Protein AF-0000000078897090 (afdb_homodimer)

Sequence (892 aa):
PQFKTGTFEQTVDHFNFIQSGTFKQRYLYTEKYWDGKGPIFFYSGNEGGITGFWENSGFVFEAAKNFSALVIFGEHRYYGESLPFGQDSFKIENIGYLSIEQALADFATLIPALKKQFKAEEKPVVSFGGSYGGMLSAYLRFKYPNVIQAALAASAPIYFIADLSIRDFFFPAVTRDFKNADPKCPDLVRAGFIELDNLKKEGLKGLDAISKAFKLCKPLKSADQINHLIGWIRNAFTIIAMCDYPYATDFLAPLPANPVNYACKLLATASDRLSGLADAAGLAYNGTSGTLKCFDPWTEFVECADPTGCGLGNANLAWDYQACTELPMPAGTNNVTDMFPVLPWTLDMRADYCQKHWQVKPRLEWPGISLWGRDISTASNIIFSNGNLDPWRPGGVLKSVSPSLVAVLVEGGAHHLDLRSSNPEDPPSVVAAREMELELIRKWISPQFKTGTFEQTVDHFNFIQSGTFKQRYLYTEKYWDGKGPIFFYSGNEGGITGFWENSGFVFEAAKNFSALVIFGEHRYYGESLPFGQDSFKIENIGYLSIEQALADFATLIPALKKQFKAEEKPVVSFGGSYGGMLSAYLRFKYPNVIQAALAASAPIYFIADLSIRDFFFPAVTRDFKNADPKCPDLVRAGFIELDNLKKEGLKGLDAISKAFKLCKPLKSADQINHLIGWIRNAFTIIAMCDYPYATDFLAPLPANPVNYACKLLATASDRLSGLADAAGLAYNGTSGTLKCFDPWTEFVECADPTGCGLGNANLAWDYQACTELPMPAGTNNVTDMFPVLPWTLDMRADYCQKHWQVKPRLEWPGISLWGRDISTASNIIFSNGNLDPWRPGGVLKSVSPSLVAVLVEGGAHHLDLRSSNPEDPPSVVAAREMELELIRKWIS

InterPro domains:
  IPR008758 Peptidase S28 [PF05577] (10-436)
  IPR029058 Alpha/Beta hydrolase fold [G3DSA:3.40.50.1820] (8-444)
  IPR029058 Alpha/Beta hydrolase fold [SSF53474] (68-419)
  IPR042269 Serine carboxypeptidase S28, SKS domain [G3DSA:1.20.120.980] (166-344)

Organism: Nematostella vectensis (NCBI:txid45351)

Secondary structure (DSSP, 8-state):
---EEEEEEEES-TT--S---EEEEEEEEE-TT--SSS-EEEEE--SS-HHHHHTT-HHHHHHHHHHT-EEEEEPPTTBTTB-TTGGGGGSHHHHTT--HHHHHHHHHHHHHHHHHHTT-TTS-EEEEEETHHHHHHHHHHHH-TTT-SEEEEET--HHHHH-TT--S-HHHHHHHHHHHH-TTHHHHHHHHHHHHHHHHTTHHHHHHHHHHHTTBSS----GGGHHHHHHHHHHHHHHHHHT--SS-B-SSS-B-SSHHHHHHHHHHHSSSHHHHHHHHHHHHHHTTT---SSB-HHHH----S-TT---SHHHHHHHHHHHTTT------B-SSSSSS--B---HHHHHHHHHHHHS----TTHHHHHT-TT--TT--SEEEEEETT-TTGGGS--S-SBTTEEEEEETT--TTGGGSPP-TT--HHHHHHHHHHHHHHHHHH-/---EEEEEEEES-TT--S---EEEEEEEEE-TT--SSSPEEEEE--SS-HHHHHTT-HHHHHHHHHHT-EEEEEPPTTSTT--TTGGGGGSHHHHTT--HHHHHHHHHHHHHHHHHHTT-TTS-EEEEEETHHHHHHHHHHHH-TTT-SEEEEET--HHHHH-TT--S-HHHHHHHHHHHH-TTHHHHHHHHHHHHHHHHTTHHHHHHHHHHHTTBSS---SGGGHHHHHHHHHHHHHHHHHT--SS-B-SSS-B-SSHHHHHHHHHHHSSSHHHHHHHHHHHHHHTTT---SSB-HHHH----S-TT---SHHHHHHHHHHHTTT------B-SSSSSS--B---HHHHHHHHHHHHS----TTHHHHHT-TT--TT--SEEEEEETT-TTGGGS--S-SBTTEEEEEETT--TTGGGSPP-TT--HHHHHHHHHHHHHHHHHH-

Nearest PDB structures (foldseek):
  4ebb-assembly2_B  TM=9.596E-01  e=1.619E-52  Homo sapiens
  4ebb-assembly1_A  TM=9.634E-01  e=5.849E-52  Homo sapiens
  3n2z-assembly1_B-2  TM=9.470E-01  e=1.438E-43  Homo sapiens
  2y6v-assembly1_A  TM=5.475E-01  e=1.525E-05  Saccharomyces cerevisiae
  2y6v-assembly1_B  TM=5.206E-01  e=2.185E-05  Saccharomyces cerevisiae

Foldseek 3Di:
DDKDKDWDFAQLAPPDPPHPGTFTWMKIWDQPLAPLAFAAEEQQADLAAQVLVVVFQQLSVVLCNVGNYIYMYTHFELHDCNDGVPPCCLPLVRVVSQDLVNSLVRCQVVQCVVCVVSVNNPHAYEYEYFAVSLLSRLLNLVPPVVRHLAYERELYLLLCLQDVVPQAQQQLLLQVLLCVLPVCQLVLLLQLVVLLVVLLVVAPRSQQVLCVLLQAPDTDHHSVCVVLVLLLLLLLSLQLLQPQAQAADPSQHGEGHRLSNVLSVLSVPDPDSNSSSSVSSCCRVANPPGDDSGDHSVQQADDALASNGQGDDSSSSSSRLCCQERGVHHAHDCCPSHSGPDDGSDLVVSQVRCCVPNVDHYPSNVSCVSSVNPNCLPGFNYEYEEESSESSRVSTDQQASDPGRHYQYAYSDHRRNLSGRDDPSDDPSSVVSSVVSSVSVVVRRD/DDKDKDWDFAQLAPPDPPHPGTFTWMKIWDQPLAPLAFAAEEQQADLAAQVLVVVFQQLSVVLCNVGNYIYMYTHFELHDCNDGVPPCCLPLVRVVSQDLVNSLVRCQVVQCVVCVVSVNNPHAYEYEYFAVSLLSRLLNLVPPVVRHLAYERELYLLLCLQDVVPQAQQQLLLQVLLCVLPVCQLVLLLQLVVLLVVLLVVAPRSQQVLCVLLQAPDTDHHSVCVVLVLLLLLLLSLQLLQPQAQAADPSQAGEGHRLSNVLSVLSVPPPHSNSSSSVSSCCRVANPPGDDSGDHSVQQADDALASNGQGDDSSSSSVRLCCQERGVHHAHDCCPSHSGPDDGSDLVVSQVRCCVPNVDHYPSNVSCVSSVNPNRLPGFRYEYEEESSESSRVSTDQQASDPGRHYQYAYSDHRRNLSGRDDPSDDPSSVVSSVVNSVSVVVSRD

Solvent-accessible surface area (backbone atoms only — not comparable to full-atom values): 44406 Å² total; per-residue (Å²): 132,80,68,49,80,48,70,40,89,33,69,50,46,86,71,33,67,49,80,64,56,59,26,56,34,39,31,37,32,38,58,86,42,35,74,81,72,36,35,36,40,35,34,41,35,38,86,30,43,46,66,66,52,64,77,54,29,38,31,60,53,56,48,21,56,75,53,22,14,33,40,36,39,39,37,24,71,57,13,62,81,12,29,66,50,54,90,52,26,77,38,72,92,47,39,28,55,66,36,69,68,46,43,48,50,49,50,59,54,47,51,59,53,47,21,56,74,67,68,37,72,84,43,50,27,36,27,30,25,47,35,67,3,2,36,46,14,48,47,34,37,54,61,30,49,62,65,28,55,32,21,37,15,21,38,19,38,51,42,31,49,34,33,79,84,56,32,66,52,43,50,31,34,39,34,46,45,36,27,72,64,37,76,61,34,40,58,46,46,36,46,10,52,52,48,48,53,56,28,48,73,54,43,70,67,20,28,45,51,51,20,57,51,50,33,38,70,62,67,58,88,50,73,77,54,48,60,57,47,51,49,39,41,52,36,21,53,47,52,32,34,33,55,31,29,70,48,63,46,64,85,93,33,47,36,50,45,32,30,43,51,51,30,40,48,41,39,70,69,37,95,43,44,47,45,6,42,29,54,34,29,42,28,44,78,32,29,88,78,49,79,71,89,47,40,52,58,82,78,74,37,51,92,60,57,28,71,73,55,38,60,64,69,64,30,16,55,45,45,29,50,37,28,27,32,63,38,70,48,51,36,41,34,67,49,73,73,23,51,42,74,73,35,70,56,44,72,66,54,45,36,53,51,21,36,73,76,64,58,27,60,55,43,75,63,49,38,23,51,69,66,26,27,82,52,53,77,73,53,62,39,34,39,27,32,34,20,74,41,14,33,56,36,87,23,29,58,83,60,56,77,47,96,39,30,37,41,42,71,18,65,78,20,11,53,38,49,67,37,30,52,89,53,94,60,55,51,71,38,40,56,52,44,48,52,50,52,52,51,50,51,51,64,66,70,104,133,80,67,49,79,48,72,40,87,33,71,51,46,86,72,32,68,47,80,65,56,60,25,55,35,37,31,37,32,39,58,87,43,35,74,80,72,36,36,35,38,35,32,41,38,38,86,31,43,49,65,65,51,65,76,53,30,37,31,58,53,55,48,21,56,74,52,23,14,33,39,35,39,40,36,23,72,57,13,63,82,13,30,67,50,52,90,52,25,77,37,73,92,47,37,28,56,67,36,72,67,46,43,47,50,50,51,58,53,46,50,60,55,48,20,56,74,68,70,36,73,85,43,50,26,36,26,30,23,47,34,65,3,2,36,45,13,48,48,35,39,54,61,28,50,60,67,27,55,30,20,37,15,21,37,19,38,52,42,32,48,33,32,79,85,58,32,66,52,44,50,32,34,41,34,46,44,38,27,71,64,36,76,60,33,40,57,46,46,36,45,10,52,51,47,49,54,55,28,48,74,54,42,70,66,21,29,45,52,52,21,57,51,52,32,36,70,64,67,56,87,52,72,78,54,48,60,58,48,51,50,39,40,51,35,19,52,46,52,32,32,34,55,31,29,69,47,62,46,64,85,93,32,49,34,50,45,32,29,43,51,50,30,40,48,41,37,70,68,37,95,43,45,46,45,7,42,28,53,35,30,43,30,44,78,33,29,87,78,49,81,71,87,47,41,52,58,82,80,74,38,52,91,60,57,29,69,73,56,36,61,64,69,64,32,17,54,45,45,28,50,37,27,24,34,61,38,68,51,51,36,40,35,67,48,73,73,23,50,41,74,74,35,69,57,45,73,66,55,46,37,52,50,21,36,74,75,62,60,28,58,55,44,77,62,49,37,24,52,69,67,26,26,82,52,53,77,72,52,61,39,33,39,27,33,33,18,74,40,14,33,57,35,86,22,30,56,83,60,56,78,46,97,40,30,36,40,43,73,17,64,79,19,11,54,37,49,68,37,30,51,87,52,93,62,55,49,70,38,40,55,50,43,47,51,49,51,53,52,52,51,50,63,64,70,106

pLDDT: mean 96.57, std 4.11, range [65.88, 98.94]

Structure (mmCIF, N/CA/C/O backbone):
data_AF-0000000078897090-model_v1
#
loop_
_entity.id
_entity.type
_entity.pdbx_description
1 polymer 'Dipeptidyl peptidase 2'
#
loop_
_atom_site.group_PDB
_atom_site.id
_atom_site.type_symbol
_atom_site.label_atom_id
_atom_site.label_alt_id
_atom_site.label_comp_id
_atom_site.label_asym_id
_atom_site.label_entity_id
_atom_site.label_seq_id
_atom_site.pdbx_PDB_ins_code
_atom_site.Cartn_x
_atom_site.Cartn_y
_atom_site.Cartn_z
_atom_site.occupancy
_atom_site.B_iso_or_equiv
_atom_site.auth_seq_id
_atom_site.auth_comp_id
_atom_site.auth_asym_id
_atom_site.auth_atom_id
_atom_site.pdbx_PDB_model_num
ATOM 1 N N . PRO A 1 1 ? -25.016 20.516 7.008 1 88.44 1 PRO A N 1
ATOM 2 C CA . PRO A 1 1 ? -26.172 19.641 7.125 1 88.44 1 PRO A CA 1
ATOM 3 C C . PRO A 1 1 ? -26.047 18.641 8.266 1 88.44 1 PRO A C 1
ATOM 5 O O . PRO A 1 1 ? -24.938 18.375 8.742 1 88.44 1 PRO A O 1
ATOM 8 N N . GLN A 1 2 ? -27.156 18.141 8.625 1 93.62 2 GLN A N 1
ATOM 9 C CA . GLN A 1 2 ? -27.172 17.062 9.617 1 93.62 2 GLN A CA 1
ATOM 10 C C . GLN A 1 2 ? -26.609 15.773 9.039 1 93.62 2 GLN A C 1
ATOM 12 O O . GLN A 1 2 ? -26.812 15.484 7.855 1 93.62 2 GLN A O 1
ATOM 17 N N . PHE A 1 3 ? -25.859 15.07 9.836 1 97.88 3 PHE A N 1
ATOM 18 C CA . PHE A 1 3 ? -25.297 13.805 9.375 1 97.88 3 PHE A CA 1
ATOM 19 C C . PHE A 1 3 ? -25.953 12.633 10.086 1 97.88 3 PHE A C 1
ATOM 21 O O . PHE A 1 3 ? -26.5 12.789 11.18 1 97.88 3 PHE A O 1
ATOM 28 N N . LYS A 1 4 ? -26.078 11.461 9.438 1 98.31 4 LYS A N 1
ATOM 29 C CA . LYS A 1 4 ? -26.297 10.156 10.055 1 98.31 4 LYS A CA 1
ATOM 30 C C . LYS A 1 4 ? -24.969 9.492 10.398 1 98.31 4 LYS A C 1
ATOM 32 O O . LYS A 1 4 ? -23.938 9.789 9.781 1 98.31 4 LYS A O 1
ATOM 37 N N . THR A 1 5 ? -24.922 8.656 11.438 1 98.69 5 THR A N 1
ATOM 38 C CA . THR A 1 5 ? -23.719 7.961 11.867 1 98.69 5 THR A CA 1
ATOM 39 C C . THR A 1 5 ? -23.828 6.465 11.57 1 98.69 5 THR A C 1
ATOM 41 O O . THR A 1 5 ? -24.859 5.844 11.828 1 98.69 5 THR A O 1
ATOM 44 N N . GLY A 1 6 ? -22.797 5.91 10.938 1 98.62 6 GLY A N 1
ATOM 45 C CA . GLY A 1 6 ? -22.656 4.477 10.758 1 98.62 6 GLY A CA 1
ATOM 46 C C . GLY A 1 6 ? -21.344 3.936 11.289 1 98.62 6 GLY A C 1
ATOM 47 O O . GLY A 1 6 ? -20.453 4.707 11.656 1 98.62 6 GLY A O 1
ATOM 48 N N . THR A 1 7 ? -21.328 2.635 11.461 1 98.44 7 THR A N 1
ATOM 49 C CA . THR A 1 7 ? -20.094 1.947 11.82 1 98.44 7 THR A CA 1
ATOM 50 C C . THR A 1 7 ? -19.812 0.797 10.852 1 98.44 7 THR A C 1
ATOM 52 O O . THR A 1 7 ? -20.734 0.236 10.266 1 98.44 7 THR A O 1
ATOM 55 N N . PHE A 1 8 ? -18.625 0.515 10.656 1 98.56 8 PHE A N 1
ATOM 56 C CA . PHE A 1 8 ? -18.125 -0.58 9.828 1 98.56 8 PHE A CA 1
ATOM 57 C C . PHE A 1 8 ? -17.172 -1.472 10.625 1 98.56 8 PHE A C 1
ATOM 59 O O . PHE A 1 8 ? -16.25 -0.98 11.281 1 98.56 8 PHE A O 1
ATOM 66 N N . GLU A 1 9 ? -17.5 -2.783 10.648 1 98.06 9 GLU A N 1
ATOM 67 C CA . GLU A 1 9 ? -16.562 -3.715 11.281 1 98.06 9 GLU A CA 1
ATOM 68 C C . GLU A 1 9 ? -15.266 -3.818 10.5 1 98.06 9 GLU A C 1
ATOM 70 O O . GLU A 1 9 ? -15.195 -4.508 9.484 1 98.06 9 GLU A O 1
ATOM 75 N N . GLN A 1 10 ? -14.227 -3.199 11.039 1 97.88 10 GLN A N 1
ATOM 76 C CA . GLN A 1 10 ? -12.969 -3.027 10.328 1 97.88 10 GLN A CA 1
ATOM 77 C C . GLN A 1 10 ? -11.891 -3.949 10.883 1 97.88 10 GLN A C 1
ATOM 79 O O . GLN A 1 10 ? -11.852 -4.219 12.086 1 97.88 10 GLN A O 1
ATOM 84 N N . THR A 1 11 ? -11.102 -4.449 9.984 1 95.44 11 THR A N 1
ATOM 85 C CA . THR A 1 11 ? -9.953 -5.273 10.352 1 95.44 11 THR A CA 1
ATOM 86 C C . THR A 1 11 ? -8.891 -4.438 11.055 1 95.44 11 THR A C 1
ATOM 88 O O . THR A 1 11 ? -8.578 -3.326 10.617 1 95.44 11 THR A O 1
ATOM 91 N N . VAL A 1 12 ? -8.289 -4.977 12.156 1 96.81 12 VAL A N 1
ATOM 92 C CA . VAL A 1 12 ? -7.273 -4.23 12.891 1 96.81 12 VAL A CA 1
ATOM 93 C C . VAL A 1 12 ? -5.98 -4.184 12.086 1 96.81 12 VAL A C 1
ATOM 95 O O . VAL A 1 12 ? -5.332 -3.141 11.992 1 96.81 12 VAL A O 1
ATOM 98 N N . ASP A 1 13 ? -5.594 -5.32 11.523 1 95.94 13 ASP A N 1
ATOM 99 C CA . ASP A 1 13 ? -4.355 -5.418 10.758 1 95.94 13 ASP A CA 1
ATOM 100 C C . ASP A 1 13 ? -4.621 -5.957 9.352 1 95.94 13 ASP A C 1
ATOM 102 O O . ASP A 1 13 ? -4.887 -7.148 9.18 1 95.94 13 ASP A O 1
ATOM 106 N N . HIS A 1 14 ? -4.512 -5.113 8.383 1 96.19 14 HIS A N 1
ATOM 107 C CA . HIS A 1 14 ? -4.816 -5.492 7.008 1 96.19 14 HIS A CA 1
ATOM 108 C C . HIS A 1 14 ? -3.674 -6.285 6.387 1 96.19 14 HIS A C 1
ATOM 110 O O . HIS A 1 14 ? -3.84 -6.898 5.328 1 96.19 14 HIS A O 1
ATOM 116 N N . PHE A 1 15 ? -2.521 -6.34 7.012 1 95.19 15 PHE A N 1
ATOM 117 C CA . PHE A 1 15 ? -1.325 -6.836 6.344 1 95.19 15 PHE A CA 1
ATOM 118 C C . PHE A 1 15 ? -0.754 -8.039 7.078 1 95.19 15 PHE A C 1
ATOM 120 O O . PHE A 1 15 ? 0.381 -8.445 6.824 1 95.19 15 PHE A O 1
ATOM 127 N N . ASN A 1 16 ? -1.474 -8.555 8.016 1 93.06 16 ASN A N 1
ATOM 128 C CA . ASN A 1 16 ? -1.229 -9.789 8.75 1 93.06 16 ASN A CA 1
ATOM 129 C C . ASN A 1 16 ? -2.508 -10.602 8.922 1 93.06 16 ASN A C 1
ATOM 131 O O . ASN A 1 16 ? -3.449 -10.156 9.578 1 93.06 16 ASN A O 1
ATOM 135 N N . PHE A 1 17 ? -2.545 -11.781 8.414 1 89.75 17 PHE A N 1
ATOM 136 C CA . PHE A 1 17 ? -3.797 -12.523 8.32 1 89.75 17 PHE A CA 1
ATOM 137 C C . PHE A 1 17 ? -4.035 -13.359 9.57 1 89.75 17 PHE A C 1
ATOM 139 O O . PHE A 1 17 ? -5.102 -13.945 9.734 1 89.75 17 PHE A O 1
ATOM 146 N N . ILE A 1 18 ? -2.977 -13.398 10.398 1 88.88 18 ILE A N 1
ATOM 147 C CA . ILE A 1 18 ? -3.213 -14.023 11.695 1 88.88 18 ILE A CA 1
ATOM 148 C C . ILE A 1 18 ? -4.031 -13.086 12.586 1 88.88 18 ILE A C 1
ATOM 150 O O . ILE A 1 18 ? -3.723 -11.898 12.688 1 88.88 18 ILE A O 1
ATOM 154 N N . GLN A 1 19 ? -5.074 -13.531 13 1 69.06 19 GLN A N 1
ATOM 155 C CA . GLN A 1 19 ? -6.227 -12.867 13.594 1 69.06 19 GLN A CA 1
ATOM 156 C C . GLN A 1 19 ? -5.789 -11.781 14.578 1 69.06 19 GLN A C 1
ATOM 158 O O . GLN A 1 19 ? -5.129 -12.07 15.578 1 69.06 19 GLN A O 1
ATOM 163 N N . SER A 1 20 ? -6.055 -10.602 14.109 1 72.06 20 SER A N 1
ATOM 164 C CA . SER A 1 20 ? -5.832 -9.43 14.945 1 72.06 20 SER A CA 1
ATOM 165 C C . SER A 1 20 ? -7.152 -8.844 15.438 1 72.06 20 SER A C 1
ATOM 167 O O . SER A 1 20 ? -7.164 -7.91 16.25 1 72.06 20 SER A O 1
ATOM 169 N N . GLY A 1 21 ? -8.203 -9.344 15.07 1 89.88 21 GLY A N 1
ATOM 170 C CA . GLY A 1 21 ? -9.477 -8.844 15.555 1 89.88 21 GLY A CA 1
ATOM 171 C C . GLY A 1 21 ? -10.047 -7.727 14.695 1 89.88 21 GLY A C 1
ATOM 172 O O . GLY A 1 21 ? -9.578 -7.5 13.578 1 89.88 21 GLY A O 1
ATOM 173 N N . THR A 1 22 ? -11.164 -7.203 15.078 1 96.19 22 THR A N 1
ATOM 174 C CA . THR A 1 22 ? -11.844 -6.121 14.383 1 96.19 22 THR A CA 1
ATOM 175 C C . THR A 1 22 ? -12.211 -5 15.352 1 96.19 22 THR A C 1
ATOM 177 O O . THR A 1 22 ? -12.031 -5.137 16.562 1 96.19 22 THR A O 1
ATOM 180 N N . PHE A 1 23 ? -12.555 -3.869 14.852 1 98.12 23 PHE A N 1
ATOM 181 C CA . PHE A 1 23 ? -13.086 -2.74 15.609 1 98.12 23 PHE A CA 1
ATOM 182 C C . PHE A 1 23 ? -14.156 -2.004 14.805 1 98.12 23 PHE A C 1
ATOM 184 O O . PHE A 1 23 ? -14.297 -2.225 13.602 1 98.12 23 PHE A O 1
ATOM 191 N N . LYS A 1 24 ? -14.898 -1.189 15.469 1 98.38 24 LYS A N 1
ATOM 192 C CA . LYS A 1 24 ? -15.93 -0.401 14.812 1 98.38 24 LYS A CA 1
ATOM 193 C C . LYS A 1 24 ? -15.375 0.92 14.297 1 98.38 24 LYS A C 1
ATOM 195 O O . LYS A 1 24 ? -15.008 1.797 15.078 1 98.38 24 LYS A O 1
ATOM 200 N N . GLN A 1 25 ? -15.25 1.042 13.016 1 98.75 25 GLN A N 1
ATOM 201 C CA . GLN A 1 25 ? -14.867 2.307 12.398 1 98.75 25 GLN A CA 1
ATOM 202 C C . GLN A 1 25 ? -16.094 3.188 12.148 1 98.75 25 GLN A C 1
ATOM 204 O O . GLN A 1 25 ? -17.031 2.77 11.477 1 98.75 25 GLN A O 1
ATOM 209 N N . ARG A 1 26 ? -16.047 4.363 12.656 1 98.88 26 ARG A N 1
ATOM 210 C CA . ARG A 1 26 ? -17.141 5.312 12.531 1 98.88 26 ARG A CA 1
ATOM 211 C C . ARG A 1 26 ? -17.062 6.055 11.203 1 98.88 26 ARG A C 1
ATOM 213 O O . ARG A 1 26 ? -15.984 6.414 10.742 1 98.88 26 ARG A O 1
ATOM 220 N N . TYR A 1 27 ? -18.234 6.246 10.562 1 98.81 27 TYR A N 1
ATOM 221 C CA . TYR A 1 27 ? -18.359 7.156 9.43 1 98.81 27 TYR A CA 1
ATOM 222 C C . TYR A 1 27 ? -19.641 7.973 9.531 1 98.81 27 TYR A C 1
ATOM 224 O O . TYR A 1 27 ? -20.625 7.531 10.141 1 98.81 27 TYR A O 1
ATOM 232 N N . LEU A 1 28 ? -19.609 9.18 9.031 1 98.88 28 LEU A N 1
ATOM 233 C CA . LEU A 1 28 ? -20.781 10.047 8.914 1 98.88 28 LEU A CA 1
ATOM 234 C C . LEU A 1 28 ? -21.234 10.148 7.457 1 98.88 28 LEU A C 1
ATOM 236 O O . LEU A 1 28 ? -20.422 10.039 6.539 1 98.88 28 LEU A O 1
ATOM 240 N N . TYR A 1 29 ? -22.516 10.297 7.27 1 98.81 29 TYR A N 1
ATOM 241 C CA . TYR A 1 29 ? -22.969 10.438 5.887 1 98.81 29 TYR A CA 1
ATOM 242 C C . TYR A 1 29 ? -24.266 11.227 5.812 1 98.81 29 TYR A C 1
ATOM 244 O O . TYR A 1 29 ? -24.953 11.398 6.82 1 98.81 29 TYR A O 1
ATOM 252 N N . THR A 1 30 ? -24.562 11.797 4.664 1 98.69 30 THR A N 1
ATOM 253 C CA . THR A 1 30 ? -25.844 12.422 4.352 1 98.69 30 THR A CA 1
ATOM 254 C C . THR A 1 30 ? -26.25 12.133 2.91 1 98.69 30 THR A C 1
ATOM 256 O O . THR A 1 30 ? -25.391 12.094 2.018 1 98.69 30 THR A O 1
ATOM 259 N N . GLU A 1 31 ? -27.484 11.883 2.729 1 97.81 31 GLU A N 1
ATOM 260 C CA . GLU A 1 31 ? -28.094 11.664 1.415 1 97.81 31 GLU A CA 1
ATOM 261 C C . GLU A 1 31 ? -28.891 12.883 0.967 1 97.81 31 GLU A C 1
ATOM 263 O O . GLU A 1 31 ? -29.641 12.812 -0.011 1 97.81 31 GLU A O 1
ATOM 268 N N . LYS A 1 32 ? -28.703 13.891 1.695 1 97.69 32 LYS A N 1
ATOM 269 C CA . LYS A 1 32 ? -29.516 15.086 1.494 1 97.69 32 LYS A CA 1
ATOM 270 C C . LYS A 1 32 ? -29.5 15.516 0.03 1 97.69 32 LYS A C 1
ATOM 272 O O . LYS A 1 32 ? -30.516 15.984 -0.489 1 97.69 32 LYS A O 1
ATOM 277 N N . TYR A 1 33 ? -28.422 15.359 -0.653 1 97.62 33 TYR A N 1
ATOM 278 C CA . TYR A 1 33 ? -28.266 15.891 -2.004 1 97.62 33 TYR A CA 1
ATOM 279 C C . TYR A 1 33 ? -28.312 14.766 -3.035 1 97.62 33 TYR A C 1
ATOM 281 O O . TYR A 1 33 ? -28.281 15.023 -4.242 1 97.62 33 TYR A O 1
ATOM 289 N N . TRP A 1 34 ? -28.312 13.547 -2.588 1 96.81 34 TRP A N 1
ATOM 290 C CA . TRP A 1 34 ? -28.109 12.398 -3.457 1 96.81 34 TRP A CA 1
ATOM 291 C C . TRP A 1 34 ? -29.422 11.961 -4.113 1 96.81 34 TRP A C 1
ATOM 293 O O . TRP A 1 34 ? -30.453 11.852 -3.445 1 96.81 34 TRP A O 1
ATOM 303 N N . ASP A 1 35 ? -29.312 11.68 -5.406 1 95.31 35 ASP A N 1
ATOM 304 C CA . ASP A 1 35 ? -30.5 11.258 -6.141 1 95.31 35 ASP A CA 1
ATOM 305 C C . ASP A 1 35 ? -30.453 9.766 -6.441 1 95.31 35 ASP A C 1
ATOM 307 O O . ASP A 1 35 ? -31.25 9.266 -7.242 1 95.31 35 ASP A O 1
ATOM 311 N N . GLY A 1 36 ? -29.5 9.125 -5.934 1 92.44 36 GLY A N 1
ATOM 312 C CA . GLY A 1 36 ? -29.344 7.699 -6.184 1 92.44 36 GLY A CA 1
ATOM 313 C C . GLY A 1 36 ? -28.5 7.391 -7.398 1 92.44 36 GLY A C 1
ATOM 314 O O . GLY A 1 36 ? -28.109 6.242 -7.621 1 92.44 36 GLY A O 1
ATOM 315 N N . LYS A 1 37 ? -28.094 8.422 -8.102 1 93.56 37 LYS A N 1
ATOM 316 C CA . LYS A 1 37 ? -27.375 8.211 -9.352 1 93.56 37 LYS A CA 1
ATOM 317 C C . LYS A 1 37 ? -26.031 8.938 -9.336 1 93.56 37 LYS A C 1
ATOM 319 O O . LYS A 1 37 ? -25.125 8.586 -10.094 1 93.56 37 LYS A O 1
ATOM 324 N N . GLY A 1 38 ? -25.906 9.938 -8.547 1 97.56 38 GLY A N 1
ATOM 325 C CA . GLY A 1 38 ? -24.703 10.742 -8.508 1 97.56 38 GLY A CA 1
ATOM 326 C C . GLY A 1 38 ? -23.516 10.016 -7.883 1 97.56 38 GLY A C 1
ATOM 327 O O . GLY A 1 38 ? -23.656 8.883 -7.418 1 97.56 38 GLY A O 1
ATOM 328 N N . PRO A 1 39 ? -22.391 10.688 -7.918 1 98.69 39 PRO A N 1
ATOM 329 C CA . PRO A 1 39 ? -21.156 10.094 -7.371 1 98.69 39 PRO A CA 1
ATOM 330 C C . PRO A 1 39 ? -21.156 10.062 -5.844 1 98.69 39 PRO A C 1
ATOM 332 O O . PRO A 1 39 ? -22.094 10.539 -5.207 1 98.69 39 PRO A O 1
ATOM 335 N N . ILE A 1 40 ? -20.156 9.453 -5.336 1 98.88 40 ILE A N 1
ATOM 336 C CA . ILE A 1 40 ? -19.906 9.484 -3.9 1 98.88 40 ILE A CA 1
ATOM 337 C C . ILE A 1 40 ? -18.75 10.445 -3.605 1 98.88 40 ILE A C 1
ATOM 339 O O . ILE A 1 40 ? -17.672 10.328 -4.199 1 98.88 40 ILE A O 1
ATOM 343 N N . PHE A 1 41 ? -19.016 11.398 -2.814 1 98.94 41 PHE A N 1
ATOM 344 C CA . PHE A 1 41 ? -17.969 12.266 -2.283 1 98.94 41 PHE A CA 1
ATOM 345 C C . PHE A 1 41 ? -17.531 11.797 -0.901 1 98.94 41 PHE A C 1
ATOM 347 O O . PHE A 1 41 ? -18.312 11.812 0.045 1 98.94 41 PHE A O 1
ATOM 354 N N . PHE A 1 42 ? -16.281 11.398 -0.797 1 98.94 42 PHE A N 1
ATOM 355 C CA . PHE A 1 42 ? -15.727 10.797 0.409 1 98.94 42 PHE A CA 1
ATOM 356 C C . PHE A 1 42 ? -14.68 11.703 1.037 1 98.94 42 PHE A C 1
ATOM 358 O O . PHE A 1 42 ? -13.711 12.086 0.38 1 98.94 42 PHE A O 1
ATOM 365 N N . TYR A 1 43 ? -14.859 12.07 2.275 1 98.88 43 TYR A N 1
ATOM 366 C CA . TYR A 1 43 ? -13.836 12.797 3.006 1 98.88 43 TYR A CA 1
ATOM 367 C C . TYR A 1 43 ? -12.938 11.844 3.791 1 98.88 43 TYR A C 1
ATOM 369 O O . TYR A 1 43 ? -13.414 11.125 4.668 1 98.88 43 TYR A O 1
ATOM 377 N N . SER A 1 44 ? -11.656 11.859 3.475 1 97.56 44 SER A N 1
ATOM 378 C CA . SER A 1 44 ? -10.695 10.883 3.971 1 97.56 44 SER A CA 1
ATOM 379 C C . SER A 1 44 ? -10.125 11.305 5.32 1 97.56 44 SER A C 1
ATOM 381 O O . SER A 1 44 ? -8.945 11.641 5.422 1 97.56 44 SER A O 1
ATOM 383 N N . GLY A 1 45 ? -10.93 11.164 6.367 1 93.44 45 GLY A N 1
ATOM 384 C CA . GLY A 1 45 ? -10.508 11.352 7.746 1 93.44 45 GLY A CA 1
ATOM 385 C C . GLY A 1 45 ? -9.625 12.57 7.941 1 93.44 45 GLY A C 1
ATOM 386 O O . GLY A 1 45 ? -9.812 13.586 7.266 1 93.44 45 GLY A O 1
ATOM 387 N N . ASN A 1 46 ? -8.695 12.344 8.867 1 95.38 46 ASN A N 1
ATOM 388 C CA . ASN A 1 46 ? -7.797 13.375 9.391 1 95.38 46 ASN A CA 1
ATOM 389 C C . ASN A 1 46 ? -7.301 13.023 10.789 1 95.38 46 ASN A C 1
ATOM 391 O O . ASN A 1 46 ? -7.457 11.891 11.242 1 95.38 46 ASN A O 1
ATOM 395 N N . GLU A 1 47 ? -6.48 13.938 11.414 1 96.56 47 GLU A N 1
ATOM 396 C CA . GLU A 1 47 ? -5.879 13.719 12.727 1 96.56 47 GLU A CA 1
ATOM 397 C C . GLU A 1 47 ? -6.793 14.219 13.844 1 96.56 47 GLU A C 1
ATOM 399 O O . GLU A 1 47 ? -6.359 14.984 14.711 1 96.56 47 GLU A O 1
ATOM 404 N N . GLY A 1 48 ? -8.023 13.789 13.844 1 96.25 48 GLY A N 1
ATOM 405 C CA . GLY A 1 48 ? -9.016 14.156 14.844 1 96.25 48 GLY A CA 1
ATOM 406 C C . GLY A 1 48 ? -10.367 13.508 14.617 1 96.25 48 GLY A C 1
ATOM 407 O O . GLY A 1 48 ? -10.547 12.758 13.656 1 96.25 48 GLY A O 1
ATOM 408 N N . GLY A 1 49 ? -11.297 13.773 15.555 1 96.44 49 GLY A N 1
ATOM 409 C CA . GLY A 1 49 ? -12.656 13.312 15.352 1 96.44 49 GLY A CA 1
ATOM 410 C C . GLY A 1 49 ? -13.281 13.852 14.078 1 96.44 49 GLY A C 1
ATOM 411 O O . GLY A 1 49 ? -13.094 15.016 13.727 1 96.44 49 GLY A O 1
ATOM 412 N N . ILE A 1 50 ? -14.055 13.031 13.406 1 97.62 50 ILE A N 1
ATOM 413 C CA . ILE A 1 50 ? -14.477 13.32 12.039 1 97.62 50 ILE A CA 1
ATOM 414 C C . ILE A 1 50 ? -15.562 14.391 12.047 1 97.62 50 ILE A C 1
ATOM 416 O O . ILE A 1 50 ? -15.797 15.055 11.031 1 97.62 50 ILE A O 1
ATOM 420 N N . THR A 1 51 ? -16.266 14.625 13.18 1 97.06 51 THR A N 1
ATOM 421 C CA . THR A 1 51 ? -17.312 15.633 13.281 1 97.06 51 THR A CA 1
ATOM 422 C C . THR A 1 51 ? -16.75 17.031 13.047 1 97.06 51 THR A C 1
ATOM 424 O O . THR A 1 51 ? -17.391 17.859 12.398 1 97.06 51 THR A O 1
ATOM 427 N N . GLY A 1 52 ? -15.57 17.266 13.641 1 94.31 52 GLY A N 1
ATOM 428 C CA . GLY A 1 52 ? -14.938 18.562 13.43 1 94.31 52 GLY A CA 1
ATOM 429 C C . GLY A 1 52 ? -14.688 18.875 11.969 1 94.31 52 GLY A C 1
ATOM 430 O O . GLY A 1 52 ? -14.805 20.031 11.547 1 94.31 52 GLY A O 1
ATOM 431 N N . PHE A 1 53 ? -14.422 17.922 11.156 1 96.12 53 PHE A N 1
ATOM 432 C CA . PHE A 1 53 ? -14.148 18.094 9.734 1 96.12 53 PHE A CA 1
ATOM 433 C C . PHE A 1 53 ? -15.453 18.188 8.945 1 96.12 53 PHE A C 1
ATOM 435 O O . PHE A 1 53 ? -15.531 18.922 7.961 1 96.12 53 PHE A O 1
ATOM 442 N N . TRP A 1 54 ? -16.438 17.438 9.406 1 97.5 54 TRP A N 1
ATOM 443 C CA . TRP A 1 54 ? -17.766 17.578 8.812 1 97.5 54 TRP A CA 1
ATOM 444 C C . TRP A 1 54 ? -18.25 19.016 8.891 1 97.5 54 TRP A C 1
ATOM 446 O O . TRP A 1 54 ? -18.781 19.547 7.91 1 97.5 54 TRP A O 1
ATOM 456 N N . GLU A 1 55 ? -17.984 19.656 10.016 1 96.38 55 GLU A N 1
ATOM 457 C CA . GLU A 1 55 ? -18.531 20.984 10.289 1 96.38 55 GLU A CA 1
ATOM 458 C C . GLU A 1 55 ? -17.719 22.078 9.578 1 96.38 55 GLU A C 1
ATOM 460 O O . GLU A 1 55 ? -18.172 23.203 9.453 1 96.38 55 GLU A O 1
ATOM 465 N N . ASN A 1 56 ? -16.562 21.703 9.055 1 95.88 56 ASN A N 1
ATOM 466 C CA . ASN A 1 56 ? -15.672 22.734 8.508 1 95.88 56 ASN A CA 1
ATOM 467 C C . ASN A 1 56 ? -15.305 22.422 7.059 1 95.88 56 ASN A C 1
ATOM 469 O O . ASN A 1 56 ? -14.234 22.828 6.59 1 95.88 56 ASN A O 1
ATOM 473 N N . SER A 1 57 ? -16.094 21.688 6.355 1 97.38 57 SER A N 1
ATOM 474 C CA . SER A 1 57 ? -15.867 21.344 4.957 1 97.38 57 SER A CA 1
ATOM 475 C C . SER A 1 57 ? -17.062 21.719 4.094 1 97.38 57 SER A C 1
ATOM 477 O O . SER A 1 57 ? -17.547 20.891 3.301 1 97.38 57 SER A O 1
ATOM 479 N N . GLY A 1 58 ? -17.516 22.969 4.246 1 98.06 58 GLY A N 1
ATOM 480 C CA . GLY A 1 58 ? -18.703 23.438 3.553 1 98.06 58 GLY A CA 1
ATOM 481 C C . GLY A 1 58 ? -18.625 23.25 2.049 1 98.06 58 GLY A C 1
ATOM 482 O O . GLY A 1 58 ? -19.641 23 1.398 1 98.06 58 GLY A O 1
ATOM 483 N N . PHE A 1 59 ? -17.484 23.344 1.426 1 98.56 59 PHE A N 1
ATOM 484 C CA . PHE A 1 59 ? -17.297 23.203 -0.013 1 98.56 59 PHE A CA 1
ATOM 485 C C . PHE A 1 59 ? -17.75 21.812 -0.477 1 98.56 59 PHE A C 1
ATOM 487 O O . PHE A 1 59 ? -18.328 21.688 -1.558 1 98.56 59 PHE A O 1
ATOM 494 N N . VAL A 1 60 ? -17.469 20.75 0.319 1 98.81 60 VAL A N 1
ATOM 495 C CA . VAL A 1 60 ? -17.844 19.391 -0.044 1 98.81 60 VAL A CA 1
ATOM 496 C C . VAL A 1 60 ? -19.359 19.297 -0.234 1 98.81 60 VAL A C 1
ATOM 498 O O . VAL A 1 60 ? -19.828 18.672 -1.178 1 98.81 60 VAL A O 1
ATOM 501 N N . PHE A 1 61 ? -20.094 19.969 0.589 1 98.69 61 PHE A N 1
ATOM 502 C CA . PHE A 1 61 ? -21.547 19.922 0.51 1 98.69 61 PHE A CA 1
ATOM 503 C C . PHE A 1 61 ? -22.047 20.797 -0.642 1 98.69 61 PHE A C 1
ATOM 505 O O . PHE A 1 61 ? -23.016 20.438 -1.312 1 98.69 61 PHE A O 1
ATOM 512 N N . GLU A 1 62 ? -21.422 21.938 -0.795 1 98.62 62 GLU A N 1
ATOM 513 C CA . GLU A 1 62 ? -21.766 22.75 -1.957 1 98.62 62 GLU A CA 1
ATOM 514 C C . GLU A 1 62 ? -21.5 22 -3.258 1 98.62 62 GLU A C 1
ATOM 516 O O . GLU A 1 62 ? -22.312 22.047 -4.184 1 98.62 62 GLU A O 1
ATOM 521 N N . ALA A 1 63 ? -20.391 21.281 -3.285 1 98.69 63 ALA A N 1
ATOM 522 C CA . ALA A 1 63 ? -20.078 20.438 -4.434 1 98.69 63 ALA A CA 1
ATOM 523 C C . ALA A 1 63 ? -21.109 19.312 -4.574 1 98.69 63 ALA A C 1
ATOM 525 O O . ALA A 1 63 ? -21.547 19 -5.684 1 98.69 63 ALA A O 1
ATOM 526 N N . ALA A 1 64 ? -21.453 18.734 -3.459 1 98.62 64 ALA A N 1
ATOM 527 C CA . ALA A 1 64 ? -22.406 17.625 -3.473 1 98.62 64 ALA A CA 1
ATOM 528 C C . ALA A 1 64 ? -23.75 18.078 -4.062 1 98.62 64 ALA A C 1
ATOM 530 O O . ALA A 1 64 ? -24.391 17.312 -4.793 1 98.62 64 ALA A O 1
ATOM 531 N N . LYS A 1 65 ? -24.156 19.234 -3.703 1 98.06 65 LYS A N 1
ATOM 532 C CA . LYS A 1 65 ? -25.375 19.797 -4.273 1 98.06 65 LYS A CA 1
ATOM 533 C C . LYS A 1 65 ? -25.281 19.891 -5.793 1 98.06 65 LYS A C 1
ATOM 535 O O . LYS A 1 65 ? -26.219 19.562 -6.508 1 98.06 65 LYS A O 1
ATOM 540 N N . ASN A 1 66 ? -24.125 20.312 -6.23 1 97.62 66 ASN A N 1
ATOM 541 C CA . ASN A 1 66 ? -23.891 20.5 -7.656 1 97.62 66 ASN A CA 1
ATOM 542 C C . ASN A 1 66 ? -23.875 19.156 -8.398 1 97.62 66 ASN A C 1
ATOM 544 O O . ASN A 1 66 ? -24.266 19.078 -9.562 1 97.62 66 ASN A O 1
ATOM 548 N N . PHE A 1 67 ? -23.484 18.047 -7.777 1 98.38 67 PHE A N 1
ATOM 549 C CA . PHE A 1 67 ? -23.25 16.781 -8.445 1 98.38 67 PHE A CA 1
ATOM 550 C C . PHE A 1 67 ? -24.312 15.75 -8.055 1 98.38 67 PHE A C 1
ATOM 552 O O . PHE A 1 67 ? -24.281 14.609 -8.516 1 98.38 67 PHE A O 1
ATOM 559 N N . SER A 1 68 ? -25.234 16.172 -7.152 1 98.38 68 SER A N 1
ATOM 560 C CA . SER A 1 68 ? -26.172 15.219 -6.566 1 98.38 68 SER A CA 1
ATOM 561 C C . SER A 1 68 ? -25.453 14.031 -5.941 1 98.38 68 SER A C 1
ATOM 563 O O . SER A 1 68 ? -25.781 12.875 -6.207 1 98.38 68 SER A O 1
ATOM 565 N N . ALA A 1 69 ? -24.484 14.336 -5.121 1 98.69 69 ALA A N 1
ATOM 566 C CA . ALA A 1 69 ? -23.578 13.312 -4.609 1 98.69 69 ALA A CA 1
ATOM 567 C C . ALA A 1 69 ? -24.016 12.82 -3.234 1 98.69 69 ALA A C 1
ATOM 569 O O . ALA A 1 69 ? -24.641 13.562 -2.471 1 98.69 69 ALA A O 1
ATOM 570 N N . LEU A 1 70 ? -23.703 11.562 -3.004 1 98.75 70 LEU A N 1
ATOM 571 C CA . LEU A 1 70 ? -23.688 11.023 -1.647 1 98.75 70 LEU A CA 1
ATOM 572 C C . LEU A 1 70 ? -22.422 11.453 -0.914 1 98.75 70 LEU A C 1
ATOM 574 O O . LEU A 1 70 ? -21.312 11.336 -1.449 1 98.75 70 LEU A O 1
ATOM 578 N N . VAL A 1 71 ? -22.641 12.016 0.293 1 98.88 71 VAL A N 1
ATOM 579 C CA . VAL A 1 71 ? -21.484 12.477 1.035 1 98.88 71 VAL A CA 1
ATOM 580 C C . VAL A 1 71 ? -21.203 11.539 2.205 1 98.88 71 VAL A C 1
ATOM 582 O O . VAL A 1 71 ? -22.094 11.25 3.006 1 98.88 71 VAL A O 1
ATOM 585 N N . ILE A 1 72 ? -19.969 11.031 2.293 1 98.94 72 ILE A N 1
ATOM 586 C CA . ILE A 1 72 ? -19.531 10.164 3.371 1 98.94 72 ILE A CA 1
ATOM 587 C C . ILE A 1 72 ? -18.203 10.672 3.936 1 98.94 72 ILE A C 1
ATOM 589 O O . ILE A 1 72 ? -17.281 10.992 3.182 1 98.94 72 ILE A O 1
ATOM 593 N N . PHE A 1 73 ? -18.125 10.836 5.246 1 98.94 73 PHE A N 1
ATOM 594 C CA . PHE A 1 73 ? -16.891 11.141 5.949 1 98.94 73 PHE A CA 1
ATOM 595 C C . PHE A 1 73 ? -16.406 9.93 6.742 1 98.94 73 PHE A C 1
ATOM 597 O O . PHE A 1 73 ? -17.109 9.453 7.645 1 98.94 73 PHE A O 1
ATOM 604 N N . GLY A 1 74 ? -15.273 9.375 6.355 1 98.94 74 GLY A N 1
ATOM 605 C CA . GLY A 1 74 ? -14.711 8.25 7.09 1 98.94 74 GLY A CA 1
ATOM 606 C C . GLY A 1 74 ? -13.781 8.68 8.211 1 98.94 74 GLY A C 1
ATOM 607 O O . GLY A 1 74 ? -12.898 9.516 8 1 98.94 74 GLY A O 1
ATOM 608 N N . GLU A 1 75 ? -14 8.117 9.391 1 98.88 75 GLU A N 1
ATOM 609 C CA . GLU A 1 75 ? -13.133 8.461 10.508 1 98.88 75 GLU A CA 1
ATOM 610 C C . GLU A 1 75 ? -11.852 7.637 10.492 1 98.88 75 GLU A C 1
ATOM 612 O O . GLU A 1 75 ? -11.883 6.438 10.211 1 98.88 75 GLU A O 1
ATOM 617 N N . HIS A 1 76 ? -10.758 8.25 10.75 1 98.81 76 HIS A N 1
ATOM 618 C CA . HIS A 1 76 ? -9.43 7.637 10.781 1 98.81 76 HIS A CA 1
ATOM 619 C C . HIS A 1 76 ? -9.258 6.77 12.016 1 98.81 76 HIS A C 1
ATOM 621 O O . HIS A 1 76 ? -9.688 7.145 13.109 1 98.81 76 HIS A O 1
ATOM 627 N N . ARG A 1 77 ? -8.664 5.613 11.836 1 98.69 77 ARG A N 1
ATOM 628 C CA . ARG A 1 77 ? -8.328 4.812 13.008 1 98.69 77 ARG A CA 1
ATOM 629 C C . ARG A 1 77 ? -7.508 5.625 14.008 1 98.69 77 ARG A C 1
ATOM 631 O O . ARG A 1 77 ? -6.664 6.434 13.617 1 98.69 77 ARG A O 1
ATOM 638 N N . TYR A 1 78 ? -7.766 5.398 15.359 1 98.5 78 TYR A N 1
ATOM 639 C CA . TYR A 1 78 ? -7.066 5.965 16.516 1 98.5 78 TYR A CA 1
ATOM 640 C C . TYR A 1 78 ? -7.465 7.418 16.734 1 98.5 78 TYR A C 1
ATOM 642 O O . TYR A 1 78 ? -6.961 8.078 17.641 1 98.5 78 TYR A O 1
ATOM 650 N N . TYR A 1 79 ? -8.32 7.926 15.898 1 98.25 79 TYR A N 1
ATOM 651 C CA . TYR A 1 79 ? -8.883 9.25 16.125 1 98.25 79 TYR A CA 1
ATOM 652 C C . TYR A 1 79 ? -10.383 9.172 16.359 1 98.25 79 TYR A C 1
ATOM 654 O O . TYR A 1 79 ? -11.047 8.242 15.898 1 98.25 79 TYR A O 1
ATOM 662 N N . GLY A 1 80 ? -10.914 10.164 17.094 1 97.56 80 GLY A N 1
ATOM 663 C CA . GLY A 1 80 ? -12.336 10.156 17.391 1 97.56 80 GLY A CA 1
ATOM 664 C C . GLY A 1 80 ? -12.773 8.914 18.141 1 97.56 80 GLY A C 1
ATOM 665 O O . GLY A 1 80 ? -12.188 8.555 19.172 1 97.56 80 GLY A O 1
ATOM 666 N N . GLU A 1 81 ? -13.789 8.273 17.578 1 98 81 GLU A N 1
ATOM 667 C CA . GLU A 1 81 ? -14.375 7.102 18.234 1 98 81 GLU A CA 1
ATOM 668 C C . GLU A 1 81 ? -13.852 5.809 17.609 1 98 81 GLU A C 1
ATOM 670 O O . GLU A 1 81 ? -14.094 4.723 18.141 1 98 81 GLU A O 1
ATOM 675 N N . SER A 1 82 ? -13.109 5.926 16.562 1 98.62 82 SER A N 1
ATOM 676 C CA . SER A 1 82 ? -12.617 4.754 15.844 1 98.62 82 SER A CA 1
ATOM 677 C C . SER A 1 82 ? -11.32 4.234 16.469 1 98.62 82 SER A C 1
ATOM 679 O O . SER A 1 82 ? -10.242 4.406 15.891 1 98.62 82 SER A O 1
ATOM 681 N 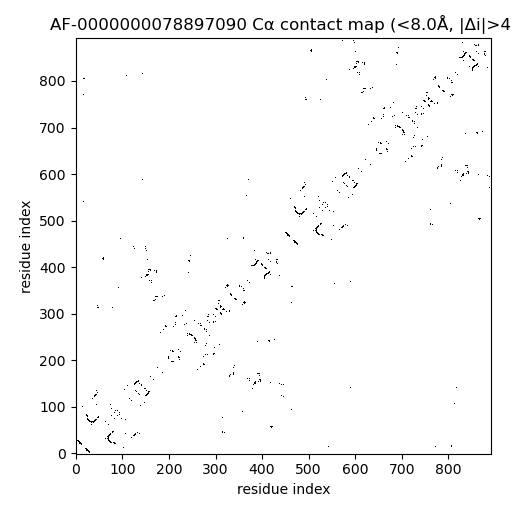N . LEU A 1 83 ? -11.516 3.562 17.609 1 98.56 83 LEU A N 1
ATOM 682 C CA . LEU A 1 83 ? -10.391 3.072 18.406 1 98.56 83 LEU A CA 1
ATOM 683 C C . LEU A 1 83 ? -10.312 1.551 18.359 1 98.56 83 LEU A C 1
ATOM 685 O O . LEU A 1 83 ? -11.148 0.86 18.938 1 98.56 83 LEU A O 1
ATOM 689 N N . PRO A 1 84 ? -9.266 1.016 17.734 1 97.62 84 PRO A N 1
ATOM 690 C CA . PRO A 1 84 ? -9.172 -0.433 17.547 1 97.62 84 PRO A CA 1
ATOM 691 C C . PRO A 1 84 ? -9.219 -1.212 18.859 1 97.62 84 PRO A C 1
ATOM 693 O O . PRO A 1 84 ? -9.727 -2.338 18.891 1 97.62 84 PRO A O 1
ATOM 696 N N . PHE A 1 85 ? -8.727 -0.603 19.953 1 97.38 85 PHE A N 1
ATOM 697 C CA . PHE A 1 85 ? -8.68 -1.301 21.234 1 97.38 85 PHE A CA 1
ATOM 698 C C . PHE A 1 85 ? -9.305 -0.455 22.344 1 97.38 85 PHE A C 1
ATOM 700 O O . PHE A 1 85 ? -8.852 -0.489 23.484 1 97.38 85 PHE A O 1
ATOM 707 N N . GLY A 1 86 ? -10.297 0.393 21.922 1 96.5 86 GLY A N 1
ATOM 708 C CA . GLY A 1 86 ? -10.875 1.292 22.906 1 96.5 86 GLY A CA 1
ATOM 709 C C . GLY A 1 86 ? -9.859 2.205 23.562 1 96.5 86 GLY A C 1
ATOM 710 O O . GLY A 1 86 ? -8.984 2.756 22.875 1 96.5 86 GLY A O 1
ATOM 711 N N . GLN A 1 87 ? -9.961 2.354 24.781 1 93.81 87 GLN A N 1
ATOM 712 C CA . GLN A 1 87 ? -9.086 3.262 25.516 1 93.81 87 GLN A CA 1
ATOM 713 C C . GLN A 1 87 ? -7.664 2.711 25.594 1 93.81 87 GLN A C 1
ATOM 715 O O . GLN A 1 87 ? -6.723 3.451 25.875 1 93.81 87 GLN A O 1
ATOM 720 N N . ASP A 1 88 ? -7.504 1.4 25.312 1 97.25 88 ASP A N 1
ATOM 721 C CA . ASP A 1 88 ? -6.191 0.764 25.359 1 97.25 88 ASP A CA 1
ATOM 722 C C . ASP A 1 88 ? -5.441 0.955 24.047 1 97.25 88 ASP A C 1
ATOM 724 O O . ASP A 1 88 ? -4.301 0.505 23.906 1 97.25 88 ASP A O 1
ATOM 728 N N . SER A 1 89 ? -6.023 1.648 23.078 1 97.81 89 SER A N 1
ATOM 729 C CA . SER A 1 89 ? -5.445 1.814 21.75 1 97.81 89 SER A CA 1
ATOM 730 C C . SER A 1 89 ? -4.086 2.5 21.828 1 97.81 89 SER A C 1
ATOM 732 O O . SER A 1 89 ? -3.227 2.279 20.969 1 97.81 89 SER A O 1
ATOM 734 N N . PHE A 1 90 ? -3.812 3.229 22.859 1 97.81 90 PHE A N 1
ATOM 735 C CA . PHE A 1 90 ? -2.621 4.066 22.875 1 97.81 90 PHE A CA 1
ATOM 736 C C . PHE A 1 90 ? -1.523 3.434 23.719 1 97.81 90 PHE A C 1
ATOM 738 O O . PHE A 1 90 ? -0.481 4.047 23.953 1 97.81 90 PHE A O 1
ATOM 745 N N . LYS A 1 91 ? -1.768 2.23 24.156 1 96.94 91 LYS A N 1
ATOM 746 C CA . LYS A 1 91 ? -0.693 1.442 24.75 1 96.94 91 LYS A CA 1
ATOM 747 C C . LYS A 1 91 ? 0.322 1.013 23.703 1 96.94 91 LYS A C 1
ATOM 749 O O . LYS A 1 91 ? -0.033 0.805 22.531 1 96.94 91 LYS A O 1
ATOM 754 N N . ILE A 1 92 ? 1.539 0.859 24.141 1 95.19 92 ILE A N 1
ATOM 755 C CA . ILE A 1 92 ? 2.646 0.566 23.234 1 95.19 92 ILE A CA 1
ATOM 756 C C . ILE A 1 92 ? 2.332 -0.688 22.422 1 95.19 92 ILE A C 1
ATOM 758 O O . ILE A 1 92 ? 2.609 -0.744 21.219 1 95.19 92 ILE A O 1
ATOM 762 N N . GLU A 1 93 ? 1.732 -1.662 23 1 91.5 93 GLU A N 1
ATOM 763 C CA . GLU A 1 93 ? 1.467 -2.938 22.344 1 91.5 93 GLU A CA 1
ATOM 764 C C . GLU A 1 93 ? 0.342 -2.807 21.312 1 91.5 93 GLU A C 1
ATOM 766 O O . GLU A 1 93 ? 0.145 -3.695 20.484 1 91.5 93 GLU A O 1
ATOM 771 N N . ASN A 1 94 ? -0.419 -1.715 21.375 1 95.19 94 ASN A N 1
ATOM 772 C CA . ASN A 1 94 ? -1.619 -1.603 20.562 1 95.19 94 ASN A CA 1
ATOM 773 C C . ASN A 1 94 ? -1.504 -0.462 19.547 1 95.19 94 ASN A C 1
ATOM 775 O O . ASN A 1 94 ? -2.242 -0.422 18.562 1 95.19 94 ASN A O 1
ATOM 779 N N . ILE A 1 95 ? -0.594 0.493 19.719 1 97.25 95 ILE A N 1
ATOM 780 C CA . ILE A 1 95 ? -0.569 1.728 18.938 1 97.25 95 ILE A CA 1
ATOM 781 C C . ILE A 1 95 ? 0.117 1.479 17.594 1 97.25 95 ILE A C 1
ATOM 783 O O . ILE A 1 95 ? -0.03 2.27 16.656 1 97.25 95 ILE A O 1
ATOM 787 N N . GLY A 1 96 ? 0.787 0.281 17.469 1 95.5 96 GLY A N 1
ATOM 788 C CA . GLY A 1 96 ? 1.564 -0.024 16.266 1 95.5 96 GLY A CA 1
ATOM 789 C C . GLY A 1 96 ? 0.715 -0.165 15.023 1 95.5 96 GLY A C 1
ATOM 790 O O . GLY A 1 96 ? 1.231 -0.11 13.906 1 95.5 96 GLY A O 1
ATOM 791 N N . TYR A 1 97 ? -0.628 -0.297 15.164 1 96.12 97 TYR A N 1
ATOM 792 C CA . TYR A 1 97 ? -1.532 -0.452 14.023 1 96.12 97 TYR A CA 1
ATOM 793 C C . TYR A 1 97 ? -1.967 0.904 13.484 1 96.12 97 TYR A C 1
ATOM 795 O O . TYR A 1 97 ? -2.781 0.98 12.562 1 96.12 97 TYR A O 1
ATOM 803 N N . LEU A 1 98 ? -1.388 1.949 14.07 1 97.56 98 LEU A N 1
ATOM 804 C CA . LEU A 1 98 ? -1.573 3.287 13.523 1 97.56 98 LEU A CA 1
ATOM 805 C C . LEU A 1 98 ? -0.492 3.607 12.492 1 97.56 98 LEU A C 1
ATOM 807 O O . LEU A 1 98 ? 0.621 3.992 12.859 1 97.56 98 LEU A O 1
ATOM 811 N N . SER A 1 99 ? -0.83 3.393 11.266 1 96.44 99 SER A N 1
ATOM 812 C CA . SER A 1 99 ? 0.007 3.756 10.125 1 96.44 99 SER A CA 1
ATOM 813 C C . SER A 1 99 ? -0.833 4.285 8.969 1 96.44 99 SER A C 1
ATOM 815 O O . SER A 1 99 ? -2.043 4.055 8.914 1 96.44 99 SER A O 1
ATOM 817 N N . ILE A 1 100 ? -0.22 5.023 8.125 1 97.31 100 ILE A N 1
ATOM 818 C CA . ILE A 1 100 ? -0.912 5.543 6.953 1 97.31 100 ILE A CA 1
ATOM 819 C C . ILE A 1 100 ? -1.42 4.387 6.098 1 97.31 100 ILE A C 1
ATOM 821 O O . ILE A 1 100 ? -2.547 4.422 5.598 1 97.31 100 ILE A O 1
ATOM 825 N N . GLU A 1 101 ? -0.639 3.33 5.988 1 97.56 101 GLU A N 1
ATOM 826 C CA . GLU A 1 101 ? -1.018 2.18 5.172 1 97.56 101 GLU A CA 1
ATOM 827 C C . GLU A 1 101 ? -2.266 1.498 5.727 1 97.56 101 GLU A C 1
ATOM 829 O O . GLU A 1 101 ? -3.172 1.144 4.969 1 97.56 101 GLU A O 1
ATOM 834 N N . GLN A 1 102 ? -2.324 1.303 7.043 1 97.56 102 GLN A N 1
ATOM 835 C CA . GLN A 1 102 ? -3.514 0.729 7.664 1 97.56 102 GLN A CA 1
ATOM 836 C C . GLN A 1 102 ? -4.73 1.624 7.449 1 97.56 102 GLN A C 1
ATOM 838 O O . GLN A 1 102 ? -5.82 1.137 7.141 1 97.56 102 GLN A O 1
ATOM 843 N N . ALA A 1 103 ? -4.52 2.898 7.609 1 98.69 103 ALA A N 1
ATOM 844 C CA . ALA A 1 103 ? -5.625 3.84 7.453 1 98.69 103 ALA A CA 1
ATOM 845 C C . ALA A 1 103 ? -6.156 3.83 6.023 1 98.69 103 ALA A C 1
ATOM 847 O O . ALA A 1 103 ? -7.371 3.848 5.805 1 98.69 103 ALA A O 1
ATOM 848 N N . LEU A 1 104 ? -5.25 3.859 5.039 1 98.81 104 LEU A N 1
ATOM 849 C CA . LEU A 1 104 ? -5.676 3.791 3.645 1 98.81 104 LEU A CA 1
ATOM 850 C C . LEU A 1 104 ? -6.453 2.51 3.375 1 98.81 104 LEU A C 1
ATOM 852 O O . LEU A 1 104 ? -7.469 2.529 2.672 1 98.81 104 LEU A O 1
ATOM 856 N N . ALA A 1 105 ? -5.953 1.41 3.91 1 98.5 105 AL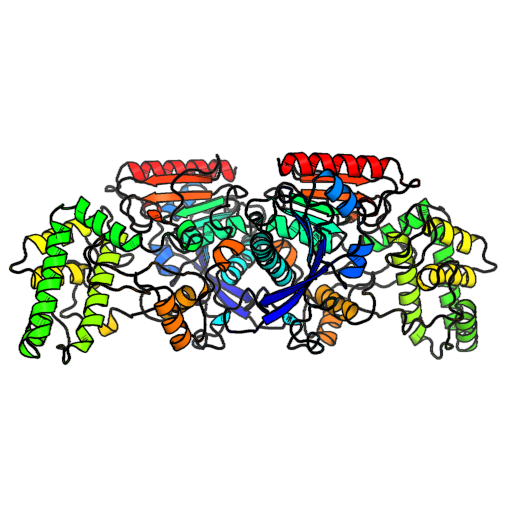A A N 1
ATOM 857 C CA . ALA A 1 105 ? -6.633 0.13 3.736 1 98.5 105 ALA A CA 1
ATOM 858 C C . ALA A 1 105 ? -8.016 0.151 4.383 1 98.5 105 ALA A C 1
ATOM 860 O O . ALA A 1 105 ? -8.953 -0.463 3.871 1 98.5 105 ALA A O 1
ATOM 861 N N . ASP A 1 106 ? -8.156 0.831 5.555 1 98.75 106 ASP A N 1
ATOM 862 C CA . ASP A 1 106 ? -9.469 1.013 6.164 1 98.75 106 ASP A CA 1
ATOM 863 C C . ASP A 1 106 ? -10.453 1.632 5.176 1 98.75 106 ASP A C 1
ATOM 865 O O . ASP A 1 106 ? -11.562 1.12 4.988 1 98.75 106 ASP A O 1
ATOM 869 N N . PHE A 1 107 ? -10.023 2.725 4.594 1 98.94 107 PHE A N 1
ATOM 870 C CA . PHE A 1 107 ? -10.906 3.438 3.682 1 98.94 107 PHE A CA 1
ATOM 871 C C . PHE A 1 107 ? -11.18 2.607 2.43 1 98.94 107 PHE A C 1
ATOM 873 O O . PHE A 1 107 ? -12.305 2.584 1.924 1 98.94 107 PHE A O 1
ATOM 880 N N . ALA A 1 108 ? -10.188 1.908 1.961 1 98.62 108 ALA A N 1
ATOM 881 C CA . ALA A 1 108 ? -10.305 1.123 0.735 1 98.62 108 ALA A CA 1
ATOM 882 C C . ALA A 1 108 ? -11.273 -0.045 0.921 1 98.62 108 ALA A C 1
ATOM 884 O O . ALA A 1 108 ? -11.852 -0.537 -0.048 1 98.62 108 ALA A O 1
ATOM 885 N N . THR A 1 109 ? -11.406 -0.528 2.145 1 98 109 THR A N 1
ATOM 886 C CA . THR A 1 109 ? -12.367 -1.599 2.402 1 98 109 THR A CA 1
ATOM 887 C C . THR A 1 109 ? -13.734 -1.028 2.77 1 98 109 THR A C 1
ATOM 889 O O . THR A 1 109 ? -14.766 -1.599 2.416 1 98 109 THR A O 1
ATOM 892 N N . LEU A 1 110 ? -13.75 0.101 3.398 1 98.81 110 LEU A N 1
ATOM 893 C CA . LEU A 1 110 ? -14.992 0.75 3.82 1 98.81 110 LEU A CA 1
ATOM 894 C C . LEU A 1 110 ? -15.812 1.188 2.611 1 98.81 110 LEU A C 1
ATOM 896 O O . LEU A 1 110 ? -17.016 0.942 2.555 1 98.81 110 LEU A O 1
ATOM 900 N N . ILE A 1 111 ? -15.203 1.803 1.661 1 98.75 111 ILE A N 1
ATOM 901 C CA . ILE A 1 111 ? -15.875 2.467 0.553 1 98.75 111 ILE A CA 1
ATOM 902 C C . ILE A 1 111 ? -16.625 1.436 -0.287 1 98.75 111 ILE A C 1
ATOM 904 O O . ILE A 1 111 ? -17.828 1.575 -0.525 1 98.75 111 ILE A O 1
ATOM 908 N N . PRO A 1 112 ? -15.984 0.309 -0.721 1 97.56 112 PRO A N 1
ATOM 909 C CA . PRO A 1 112 ? -16.75 -0.688 -1.468 1 97.56 112 PRO A CA 1
ATOM 910 C C . PRO A 1 112 ? -17.906 -1.278 -0.653 1 97.56 112 PRO A C 1
ATOM 912 O O . PRO A 1 112 ? -18.953 -1.591 -1.205 1 97.56 112 PRO A O 1
ATOM 915 N N . ALA A 1 113 ? -17.688 -1.485 0.632 1 97.81 113 ALA A N 1
ATOM 916 C CA . ALA A 1 113 ? -18.781 -1.978 1.475 1 97.81 113 ALA A CA 1
ATOM 917 C C . ALA A 1 113 ? -19.953 -1.004 1.479 1 97.81 113 ALA A C 1
ATOM 919 O O . ALA A 1 113 ? -21.109 -1.42 1.405 1 97.81 113 ALA A O 1
ATOM 920 N N . LEU A 1 114 ? -19.672 0.272 1.577 1 98.62 114 LEU A N 1
ATOM 921 C CA . LEU A 1 114 ? -20.719 1.282 1.59 1 98.62 114 LEU A CA 1
ATOM 922 C C . LEU A 1 114 ? -21.359 1.415 0.213 1 98.62 114 LEU A C 1
ATOM 924 O O . LEU A 1 114 ? -22.562 1.681 0.105 1 98.62 114 LEU A O 1
ATOM 928 N N . LYS A 1 115 ? -20.562 1.286 -0.859 1 98 115 LYS A N 1
ATOM 929 C CA . LYS A 1 115 ? -21.125 1.265 -2.201 1 98 115 LYS A CA 1
ATOM 930 C C . LYS A 1 115 ? -22.203 0.191 -2.322 1 98 115 LYS A C 1
ATOM 932 O O . LYS A 1 115 ? -23.266 0.423 -2.924 1 98 115 LYS A O 1
ATOM 937 N N . LYS A 1 116 ? -21.891 -0.962 -1.792 1 97 116 LYS A N 1
ATOM 938 C CA . LYS A 1 116 ? -22.875 -2.039 -1.808 1 97 116 LYS A CA 1
ATOM 939 C C . LYS A 1 116 ? -24.109 -1.67 -0.98 1 97 116 LYS A C 1
ATOM 941 O O . LYS A 1 116 ? -25.25 -1.88 -1.416 1 97 116 LYS A O 1
ATOM 946 N N . GLN A 1 117 ? -23.891 -1.133 0.168 1 97.44 117 GLN A N 1
ATOM 947 C CA . GLN A 1 117 ? -24.969 -0.757 1.079 1 97.44 117 GLN A CA 1
ATOM 948 C C . GLN A 1 117 ? -25.906 0.251 0.429 1 97.44 117 GLN A C 1
ATOM 950 O O . GLN A 1 117 ? -27.125 0.173 0.606 1 97.44 117 GLN A O 1
ATOM 955 N N . PHE A 1 118 ? -25.359 1.168 -0.353 1 97.88 118 PHE A N 1
ATOM 956 C CA . PHE A 1 118 ? -26.156 2.238 -0.94 1 97.88 118 PHE A CA 1
ATOM 957 C C . PHE A 1 118 ? -26.547 1.896 -2.373 1 97.88 118 PHE A C 1
ATOM 959 O O . PHE A 1 118 ? -27.109 2.73 -3.084 1 97.88 118 PHE A O 1
ATOM 966 N N . LYS A 1 119 ? -26.266 0.664 -2.855 1 97 119 LYS A N 1
ATOM 967 C CA . LYS A 1 119 ? -26.531 0.219 -4.219 1 97 119 LYS A CA 1
ATOM 968 C C . LYS A 1 119 ? -25.938 1.183 -5.242 1 97 119 LYS A C 1
ATOM 970 O O . LYS A 1 119 ? -26.625 1.593 -6.184 1 97 119 LYS A O 1
ATOM 975 N N . ALA A 1 120 ? -24.656 1.596 -4.938 1 97.44 120 ALA A N 1
ATOM 976 C CA . ALA A 1 120 ? -23.922 2.559 -5.75 1 97.44 120 ALA A CA 1
ATOM 977 C C . ALA A 1 120 ? -22.594 1.965 -6.246 1 97.44 120 ALA A C 1
ATOM 979 O O . ALA A 1 120 ? -21.594 2.666 -6.336 1 97.44 120 ALA A O 1
ATOM 980 N N . GLU A 1 121 ? -22.547 0.699 -6.555 1 94.81 121 GLU A N 1
ATOM 981 C CA . GLU A 1 121 ? -21.328 -0.035 -6.836 1 94.81 121 GLU A CA 1
ATOM 982 C C . GLU A 1 121 ? -20.625 0.513 -8.078 1 94.81 121 GLU A C 1
ATOM 984 O O . GLU A 1 121 ? -19.391 0.492 -8.172 1 94.81 121 GLU A O 1
ATOM 989 N N . GLU A 1 122 ? -21.328 1.073 -8.969 1 94.75 122 GLU A N 1
ATOM 990 C CA . GLU A 1 122 ? -20.75 1.525 -10.227 1 94.75 122 GLU A CA 1
ATOM 991 C C . GLU A 1 122 ? -20.453 3.025 -10.195 1 94.75 122 GLU A C 1
ATOM 993 O O . GLU A 1 122 ? -19.922 3.58 -11.156 1 94.75 122 GLU A O 1
ATOM 998 N N . LYS A 1 123 ? -20.781 3.693 -9.102 1 97.81 123 LYS A N 1
ATOM 999 C CA . LYS A 1 123 ? -20.625 5.141 -9.016 1 97.81 123 LYS A CA 1
ATOM 1000 C C . LYS A 1 123 ? -19.188 5.523 -8.688 1 97.81 123 LYS A C 1
ATOM 1002 O O . LYS A 1 123 ? -18.531 4.863 -7.867 1 97.81 123 LYS A O 1
ATOM 1007 N N . PRO A 1 124 ? -18.672 6.555 -9.383 1 98.31 124 PRO A N 1
ATOM 1008 C CA . PRO A 1 124 ? -17.312 7 -9.062 1 98.31 124 PRO A CA 1
ATOM 1009 C C . PRO A 1 124 ? -17.203 7.641 -7.684 1 98.31 124 PRO A C 1
ATOM 1011 O O . PRO A 1 124 ? -18.188 8.203 -7.184 1 98.31 124 PRO A O 1
ATOM 1014 N N . VAL A 1 125 ? -16.062 7.539 -7.098 1 98.88 125 VAL A N 1
ATOM 1015 C CA . VAL A 1 125 ? -15.797 8.125 -5.789 1 98.88 125 VAL A CA 1
ATOM 1016 C C . VAL A 1 125 ? -14.742 9.219 -5.918 1 98.88 125 VAL A C 1
ATOM 1018 O O . VAL A 1 125 ? -13.688 9 -6.523 1 98.88 125 VAL A O 1
ATOM 1021 N N . VAL A 1 126 ? -14.992 10.359 -5.41 1 98.94 126 VAL A N 1
ATOM 1022 C CA . VAL A 1 126 ? -14.039 11.453 -5.293 1 98.94 126 VAL A CA 1
ATOM 1023 C C . VAL A 1 126 ? -13.656 11.648 -3.828 1 98.94 126 VAL A C 1
ATOM 1025 O O . VAL A 1 126 ? -14.523 11.82 -2.971 1 98.94 126 VAL A O 1
ATOM 1028 N N . SER A 1 127 ? -12.383 11.562 -3.549 1 98.94 127 SER A N 1
ATOM 1029 C CA . SER A 1 127 ? -11.898 11.766 -2.189 1 98.94 127 SER A CA 1
ATOM 1030 C C . SER A 1 127 ? -11.508 13.219 -1.955 1 98.94 127 SER A C 1
ATOM 1032 O O . SER A 1 127 ? -10.867 13.836 -2.805 1 98.94 127 SER A O 1
ATOM 1034 N N . PHE A 1 128 ? -11.945 13.758 -0.854 1 98.94 128 PHE A N 1
ATOM 1035 C CA . PHE A 1 128 ? -11.609 15.102 -0.404 1 98.94 128 PHE A CA 1
ATOM 1036 C C . PHE A 1 128 ? -10.828 15.047 0.908 1 98.94 128 PHE A C 1
ATOM 1038 O O . PHE A 1 128 ? -11.023 14.133 1.714 1 98.94 128 PHE A O 1
ATOM 1045 N N . GLY A 1 129 ? -10 16 1.12 1 98.62 129 GLY A N 1
ATOM 1046 C CA . GLY A 1 129 ? -9.344 16.156 2.406 1 98.62 129 GLY A CA 1
ATOM 1047 C C . GLY A 1 129 ? -8.438 17.375 2.471 1 98.62 129 GLY A C 1
ATOM 1048 O O . GLY A 1 129 ? -8 17.891 1.438 1 98.62 129 GLY A O 1
ATOM 1049 N N . GLY A 1 130 ? -8.188 17.859 3.592 1 98.31 130 GLY A N 1
ATOM 1050 C CA . GLY A 1 130 ? -7.266 18.953 3.869 1 98.31 130 GLY A CA 1
ATOM 1051 C C . GLY A 1 130 ? -6.125 18.547 4.781 1 98.31 130 GLY A C 1
ATOM 1052 O O . GLY A 1 130 ? -6.312 17.766 5.711 1 98.31 130 GLY A O 1
ATOM 1053 N N . SER A 1 131 ? -4.996 19.125 4.504 1 97.56 131 SER A N 1
ATOM 1054 C CA . SER A 1 131 ? -3.846 18.844 5.359 1 97.56 131 SER A CA 1
ATOM 1055 C C . SER A 1 131 ? -3.512 17.359 5.375 1 97.56 131 SER A C 1
ATOM 1057 O O . SER A 1 131 ? -3.295 16.75 4.324 1 97.56 131 SER A O 1
ATOM 1059 N N . TYR A 1 132 ? -3.52 16.734 6.527 1 97.62 132 TYR A N 1
ATOM 1060 C CA . TYR A 1 132 ? -3.285 15.297 6.609 1 97.62 132 TYR A CA 1
ATOM 1061 C C . TYR A 1 132 ? -4.352 14.523 5.844 1 97.62 132 TYR A C 1
ATOM 1063 O O . TYR A 1 132 ? -4.039 13.578 5.121 1 97.62 132 TYR A O 1
ATOM 1071 N N . GLY A 1 133 ? -5.617 14.93 5.957 1 98.44 133 GLY A N 1
ATOM 1072 C CA . GLY A 1 133 ? -6.668 14.32 5.16 1 98.44 133 GLY A CA 1
ATOM 1073 C C . GLY A 1 133 ? -6.453 14.484 3.666 1 98.44 133 GLY A C 1
ATOM 1074 O O . GLY A 1 133 ? -6.824 13.609 2.881 1 98.44 133 GLY A O 1
ATOM 1075 N N . GLY A 1 134 ? -5.902 15.656 3.295 1 98.75 134 GLY A N 1
ATOM 1076 C CA . GLY A 1 134 ? -5.523 15.844 1.904 1 98.75 134 GLY A CA 1
ATOM 1077 C C . GLY A 1 134 ? -4.445 14.883 1.441 1 98.75 134 GLY A C 1
ATOM 1078 O O . GLY A 1 134 ? -4.512 14.352 0.332 1 98.75 134 GLY A O 1
ATOM 1079 N N . MET A 1 135 ? -3.426 14.711 2.318 1 98.12 135 MET A N 1
ATOM 1080 C CA . MET A 1 135 ? -2.402 13.711 2.012 1 98.12 135 MET A CA 1
ATOM 1081 C C . MET A 1 135 ? -3.025 12.336 1.815 1 98.12 135 MET A C 1
ATOM 1083 O O . MET A 1 135 ? -2.697 11.633 0.858 1 98.12 135 MET A O 1
ATOM 1087 N N . LEU A 1 136 ? -3.945 11.977 2.723 1 98.69 136 LEU A N 1
ATOM 1088 C CA . LEU A 1 136 ? -4.605 10.68 2.641 1 98.69 136 LEU A CA 1
ATOM 1089 C C . LEU A 1 136 ? -5.398 10.555 1.343 1 98.69 136 LEU A C 1
ATOM 1091 O O . LEU A 1 136 ? -5.426 9.484 0.729 1 98.69 136 LEU A O 1
ATOM 1095 N N . SER A 1 137 ? -6.02 11.633 0.894 1 98.88 137 SER A N 1
ATOM 1096 C CA . SER A 1 137 ? -6.77 11.609 -0.358 1 98.88 137 SER A CA 1
ATOM 1097 C C . SER A 1 137 ? -5.852 11.344 -1.547 1 98.88 137 SER A C 1
ATOM 1099 O O . SER A 1 137 ? -6.18 10.547 -2.424 1 98.88 137 SER A O 1
ATOM 1101 N N . ALA A 1 138 ? -4.734 12.039 -1.534 1 98.69 138 ALA A N 1
ATOM 1102 C CA . ALA A 1 138 ? -3.754 11.797 -2.59 1 98.69 138 ALA A CA 1
ATOM 1103 C C . ALA A 1 138 ? -3.234 10.359 -2.541 1 98.69 138 ALA A C 1
ATOM 1105 O O . ALA A 1 138 ? -3.164 9.688 -3.568 1 98.69 138 ALA A O 1
ATOM 1106 N N . TYR A 1 139 ? -2.92 9.914 -1.347 1 98.31 139 TYR A N 1
ATOM 1107 C CA . TYR A 1 139 ? -2.352 8.578 -1.179 1 98.31 139 TYR A CA 1
ATOM 1108 C C . TYR A 1 139 ? -3.367 7.504 -1.536 1 98.31 139 TYR A C 1
ATOM 1110 O O . TYR A 1 139 ? -3.004 6.441 -2.051 1 98.31 139 TYR A O 1
ATOM 1118 N N . LEU A 1 140 ? -4.668 7.758 -1.257 1 98.75 140 LEU A N 1
ATOM 1119 C CA . LEU A 1 140 ? -5.711 6.828 -1.687 1 98.75 140 LEU A CA 1
ATOM 1120 C C . LEU A 1 140 ? -5.727 6.699 -3.205 1 98.75 140 LEU A C 1
ATOM 1122 O O . LEU A 1 140 ? -5.902 5.598 -3.736 1 98.75 140 LEU A O 1
ATOM 1126 N N . ARG A 1 141 ? -5.512 7.824 -3.861 1 98.38 141 ARG A N 1
ATOM 1127 C CA . ARG A 1 141 ? -5.465 7.773 -5.32 1 98.38 141 ARG A CA 1
ATOM 1128 C C . ARG A 1 141 ? -4.219 7.043 -5.805 1 98.38 141 ARG A C 1
ATOM 1130 O O . ARG A 1 141 ? -4.25 6.359 -6.828 1 98.38 141 ARG A O 1
ATOM 1137 N N . PHE A 1 142 ? -3.098 7.23 -5.07 1 98 142 PHE A N 1
ATOM 1138 C CA . PHE A 1 142 ? -1.863 6.539 -5.426 1 98 142 PHE A CA 1
ATOM 1139 C C . PHE A 1 142 ? -2.035 5.027 -5.309 1 98 142 PHE A C 1
ATOM 1141 O O . PHE A 1 142 ? -1.722 4.289 -6.242 1 98 142 PHE A O 1
ATOM 1148 N N . LYS A 1 143 ? -2.605 4.566 -4.188 1 98.25 143 LYS A N 1
ATOM 1149 C CA . LYS A 1 143 ? -2.48 3.172 -3.77 1 98.25 143 LYS A CA 1
ATOM 1150 C C . LYS A 1 143 ? -3.738 2.381 -4.113 1 98.25 143 LYS A C 1
ATOM 1152 O O . LYS A 1 143 ? -3.691 1.155 -4.242 1 98.25 143 LYS A O 1
ATOM 1157 N N . TYR A 1 144 ? -4.891 3.098 -4.25 1 98.44 144 TYR A N 1
ATOM 1158 C CA . TYR A 1 144 ? -6.172 2.445 -4.508 1 98.44 144 TYR A CA 1
ATOM 1159 C C . TYR A 1 144 ? -6.949 3.18 -5.594 1 98.44 144 TYR A C 1
ATOM 1161 O O . TYR A 1 144 ? -8.117 3.537 -5.395 1 98.44 144 TYR A O 1
ATOM 1169 N N . PRO A 1 145 ? -6.328 3.338 -6.73 1 98.31 145 PRO A N 1
ATOM 1170 C CA . PRO A 1 145 ? -7.027 4.027 -7.816 1 98.31 145 PRO A CA 1
ATOM 1171 C C . PRO A 1 145 ? -8.25 3.266 -8.312 1 98.31 145 PRO A C 1
ATOM 1173 O O . PRO A 1 145 ? -9.117 3.84 -8.977 1 98.31 145 PRO A O 1
ATOM 1176 N N . ASN A 1 146 ? -8.359 1.993 -7.977 1 96.75 146 ASN A N 1
ATOM 1177 C CA . ASN A 1 146 ? -9.531 1.185 -8.305 1 96.75 146 ASN A CA 1
ATOM 1178 C C . ASN A 1 146 ? -10.727 1.555 -7.434 1 96.75 146 ASN A C 1
ATOM 1180 O O . ASN A 1 146 ? -11.867 1.244 -7.773 1 96.75 146 ASN A O 1
ATOM 1184 N N . VAL A 1 147 ? -10.461 2.246 -6.328 1 98.12 147 VAL A N 1
ATOM 1185 C CA . VAL A 1 147 ? -11.508 2.615 -5.379 1 98.12 147 VAL A CA 1
ATOM 1186 C C . VAL A 1 147 ? -11.82 4.105 -5.508 1 98.12 147 VAL A C 1
ATOM 1188 O O . VAL A 1 147 ? -12.969 4.52 -5.371 1 98.12 147 VAL A O 1
ATOM 1191 N N . ILE A 1 148 ? -10.797 4.91 -5.805 1 98.75 148 ILE A N 1
ATOM 1192 C CA . ILE A 1 148 ? -10.914 6.363 -5.863 1 98.75 148 ILE A CA 1
ATOM 1193 C C . ILE A 1 148 ? -10.695 6.84 -7.297 1 98.75 148 ILE A C 1
ATOM 1195 O O . ILE A 1 148 ? -9.609 6.676 -7.852 1 98.75 148 ILE A O 1
ATOM 1199 N N . GLN A 1 149 ? -11.664 7.543 -7.816 1 98.62 149 GLN A N 1
ATOM 1200 C CA . GLN A 1 149 ? -11.594 8 -9.195 1 98.62 149 GLN A CA 1
ATOM 1201 C C . GLN A 1 149 ? -10.852 9.328 -9.297 1 98.62 149 GLN A C 1
ATOM 1203 O O . GLN A 1 149 ? -10.18 9.602 -10.297 1 98.62 149 GLN A O 1
ATOM 1208 N N . ALA A 1 150 ? -10.992 10.172 -8.297 1 98.88 150 ALA A N 1
ATOM 1209 C CA . ALA A 1 150 ? -10.359 11.484 -8.25 1 98.88 150 ALA A CA 1
ATOM 1210 C C . ALA A 1 150 ? -10.172 11.953 -6.809 1 98.88 150 ALA A C 1
ATOM 1212 O O . ALA A 1 150 ? -10.789 11.406 -5.891 1 98.88 150 ALA A O 1
ATOM 1213 N N . ALA A 1 151 ? -9.289 12.945 -6.645 1 98.94 151 ALA A N 1
ATOM 1214 C CA . ALA A 1 151 ? -9.047 13.438 -5.293 1 98.94 151 ALA A CA 1
ATOM 1215 C C . ALA A 1 151 ? -8.781 14.945 -5.305 1 98.94 151 ALA A C 1
ATOM 1217 O O . ALA A 1 151 ? -8.18 15.469 -6.242 1 98.94 151 ALA A O 1
ATOM 1218 N N . LEU A 1 152 ? -9.281 15.578 -4.359 1 98.94 152 LEU A N 1
ATOM 1219 C CA . LEU A 1 152 ? -8.875 16.938 -4.012 1 98.94 152 LEU A CA 1
ATOM 1220 C C . LEU A 1 152 ? -8.07 16.953 -2.715 1 98.94 152 LEU A C 1
ATOM 1222 O O . LEU A 1 152 ? -8.625 16.734 -1.635 1 98.94 152 LEU A O 1
ATOM 1226 N N . ALA A 1 153 ? -6.82 17.172 -2.848 1 98.88 153 ALA A N 1
ATOM 1227 C CA . ALA A 1 153 ? -5.879 17.234 -1.73 1 98.88 153 ALA A CA 1
ATOM 1228 C C . ALA A 1 153 ? -5.527 18.672 -1.393 1 98.88 153 ALA A C 1
ATOM 1230 O O . ALA A 1 153 ? -4.535 19.219 -1.891 1 98.88 153 ALA A O 1
ATOM 1231 N N . ALA A 1 154 ? -6.27 19.234 -0.45 1 98.88 154 ALA A N 1
ATOM 1232 C CA . ALA A 1 154 ? -6.105 20.641 -0.108 1 98.88 154 ALA A CA 1
ATOM 1233 C C . ALA A 1 154 ? -5.051 20.828 0.981 1 98.88 154 ALA A C 1
ATOM 1235 O O . ALA A 1 154 ? -5.098 20.156 2.018 1 98.88 154 ALA A O 1
ATOM 1236 N N . SER A 1 155 ? -4.109 21.781 0.745 1 98.44 155 SER A N 1
ATOM 1237 C CA . SER A 1 155 ? -3.066 22.094 1.717 1 98.44 155 SER A CA 1
ATOM 1238 C C . SER A 1 155 ? -2.367 20.828 2.197 1 98.44 155 SER A C 1
ATOM 1240 O O . SER A 1 155 ? -2.178 20.625 3.4 1 98.44 155 SER A O 1
ATOM 1242 N N . ALA A 1 156 ? -2.08 19.922 1.263 1 97.69 156 ALA A N 1
ATOM 1243 C CA . ALA A 1 156 ? -1.486 18.625 1.565 1 97.69 156 ALA A CA 1
ATOM 1244 C C . ALA A 1 156 ? 0.021 18.641 1.326 1 97.69 156 ALA A C 1
ATOM 1246 O O . ALA A 1 156 ? 0.474 18.578 0.181 1 97.69 156 ALA A O 1
ATOM 1247 N N . PRO A 1 157 ? 0.793 18.688 2.342 1 96.06 157 PRO A N 1
ATOM 1248 C CA . PRO A 1 157 ? 2.242 18.797 2.152 1 96.06 157 PRO A CA 1
ATOM 1249 C C . PRO A 1 157 ? 2.906 17.453 1.893 1 96.06 157 PRO A C 1
ATOM 1251 O O . PRO A 1 157 ? 3.826 17.062 2.617 1 96.06 157 PRO A O 1
ATOM 1254 N N . ILE A 1 158 ? 2.639 16.766 0.784 1 95.94 158 ILE A N 1
ATOM 1255 C CA . ILE A 1 158 ? 3.123 15.422 0.52 1 95.94 158 ILE A CA 1
ATOM 1256 C C . ILE A 1 158 ? 4.617 15.461 0.206 1 95.94 158 ILE A C 1
ATOM 1258 O O . ILE A 1 158 ? 5.34 14.5 0.482 1 95.94 158 ILE A O 1
ATOM 1262 N N . TYR A 1 159 ? 5.152 16.562 -0.319 1 94.19 159 TYR A N 1
ATOM 1263 C CA . TYR A 1 159 ? 6.57 16.641 -0.659 1 94.19 159 TYR A CA 1
ATOM 1264 C C . TYR A 1 159 ? 7.418 16.844 0.588 1 94.19 159 TYR A C 1
ATOM 1266 O O . TYR A 1 159 ? 8.586 16.453 0.627 1 94.19 159 TYR A O 1
ATOM 1274 N N . PHE A 1 160 ? 6.836 17.438 1.595 1 91.62 160 PHE A N 1
ATOM 1275 C CA . PHE A 1 160 ? 7.535 17.609 2.863 1 91.62 160 PHE A CA 1
ATOM 1276 C C . PHE A 1 160 ? 7.797 16.25 3.516 1 91.62 160 PHE A C 1
ATOM 1278 O O . PHE A 1 160 ? 8.883 16.016 4.051 1 91.62 160 PHE A O 1
ATOM 1285 N N . ILE A 1 161 ? 6.918 15.336 3.486 1 84.62 161 ILE A N 1
ATOM 1286 C CA . ILE A 1 161 ? 7.059 14.016 4.098 1 84.62 161 ILE A CA 1
ATOM 1287 C C . ILE A 1 161 ? 8.086 13.195 3.324 1 84.62 161 ILE A C 1
ATOM 1289 O O . ILE A 1 161 ? 8.789 12.367 3.904 1 84.62 161 ILE A O 1
ATOM 1293 N N . ALA A 1 162 ? 8.219 13.5 2.055 1 74.31 162 ALA A N 1
ATOM 1294 C CA . ALA A 1 162 ? 9.047 12.742 1.124 1 74.31 162 ALA A CA 1
ATOM 1295 C C . ALA A 1 162 ? 10.5 13.219 1.17 1 74.31 162 ALA A C 1
ATOM 1297 O O . ALA A 1 162 ? 11.422 12.461 0.852 1 74.31 162 ALA A O 1
ATOM 1298 N N . ASP A 1 163 ? 10.664 14.445 1.388 1 70.56 163 ASP A N 1
ATOM 1299 C CA . ASP A 1 163 ? 11.969 15.086 1.24 1 70.56 163 ASP A CA 1
ATOM 1300 C C . ASP A 1 163 ? 12.453 15.664 2.57 1 70.56 163 ASP A C 1
ATOM 1302 O O . ASP A 1 163 ? 12.023 16.75 2.977 1 70.56 163 ASP A O 1
ATOM 1306 N N . LEU A 1 164 ? 13.383 15.039 2.982 1 66.38 164 LEU A N 1
ATOM 1307 C CA . LEU A 1 164 ? 13.852 15.414 4.312 1 66.38 164 LEU A CA 1
ATOM 1308 C C . LEU A 1 164 ? 14.734 16.656 4.25 1 66.38 164 LEU A C 1
ATOM 1310 O O . LEU A 1 164 ? 15.07 17.234 5.281 1 66.38 164 LEU A O 1
ATOM 1314 N N . SER A 1 165 ? 14.891 17.062 3.082 1 69 165 SER A N 1
ATOM 1315 C CA . SER A 1 165 ? 15.773 18.219 2.984 1 69 165 SER A CA 1
ATOM 1316 C C . SER A 1 165 ? 15.016 19.516 3.254 1 69 165 SER A C 1
ATOM 1318 O O . SER A 1 165 ? 15.625 20.562 3.502 1 69 165 SER A O 1
ATOM 1320 N N . ILE A 1 166 ? 13.836 19.469 3.299 1 77.5 166 ILE A N 1
ATOM 1321 C CA . ILE A 1 166 ? 13.07 20.688 3.547 1 77.5 166 ILE A CA 1
ATOM 1322 C C . ILE A 1 166 ? 12.344 20.578 4.887 1 77.5 166 ILE A C 1
ATOM 1324 O O . ILE A 1 166 ? 11.109 20.578 4.934 1 77.5 166 ILE A O 1
ATOM 1328 N N . ARG A 1 167 ? 13.023 20.656 5.922 1 88.06 167 ARG A N 1
ATOM 1329 C CA . ARG A 1 167 ? 12.375 20.438 7.211 1 88.06 167 ARG A CA 1
ATOM 1330 C C . ARG A 1 167 ? 12.227 21.75 7.98 1 88.06 167 ARG A C 1
ATOM 1332 O O . ARG A 1 167 ? 11.508 21.797 8.977 1 88.06 167 ARG A O 1
ATOM 1339 N N . ASP A 1 168 ? 12.828 22.844 7.473 1 92.94 168 ASP A N 1
ATOM 1340 C CA . ASP A 1 168 ? 12.852 24.078 8.234 1 92.94 168 ASP A CA 1
ATOM 1341 C C . ASP A 1 168 ? 11.961 25.141 7.574 1 92.94 168 ASP A C 1
ATOM 1343 O O . ASP A 1 168 ? 12.133 26.344 7.809 1 92.94 168 ASP A O 1
ATOM 1347 N N . PHE A 1 169 ? 11.008 24.688 6.879 1 94.94 169 PHE A N 1
ATOM 1348 C CA . PHE A 1 169 ? 10.266 25.625 6.051 1 94.94 169 PHE A CA 1
ATOM 1349 C C . PHE A 1 169 ? 9.117 26.25 6.836 1 94.94 169 PHE A C 1
ATOM 1351 O O . PHE A 1 169 ? 8.656 27.344 6.512 1 94.94 169 PHE A O 1
ATOM 1358 N N . PHE A 1 170 ? 8.625 25.609 7.852 1 97.44 170 PHE A N 1
ATOM 1359 C CA . PHE A 1 170 ? 7.312 25.922 8.406 1 97.44 170 PHE A CA 1
ATOM 1360 C C . PHE A 1 170 ? 7.352 27.25 9.172 1 97.44 170 PHE A C 1
ATOM 1362 O O . PHE A 1 170 ? 6.551 28.141 8.914 1 97.44 170 PHE A O 1
ATOM 1369 N N . PHE A 1 171 ? 8.234 27.422 10.086 1 98.44 171 PHE A N 1
ATOM 1370 C CA . PHE A 1 171 ? 8.227 28.594 10.961 1 98.44 171 PHE A CA 1
ATOM 1371 C C . PHE A 1 171 ? 8.664 29.844 10.211 1 98.44 171 PHE A C 1
ATOM 1373 O O . PHE A 1 171 ? 8.188 30.938 10.492 1 98.44 171 PHE A O 1
ATOM 1380 N N . PRO A 1 172 ? 9.586 29.656 9.25 1 98.06 172 PRO A N 1
ATOM 1381 C CA . PRO A 1 172 ? 9.797 30.797 8.359 1 98.06 172 PRO A CA 1
ATOM 1382 C C . PRO A 1 172 ? 8.523 31.203 7.609 1 98.06 172 PRO A C 1
ATOM 1384 O O . PRO A 1 172 ? 8.281 32.406 7.398 1 98.06 172 PRO A O 1
ATOM 1387 N N . ALA A 1 173 ? 7.762 30.234 7.199 1 98.12 173 ALA A N 1
ATOM 1388 C CA . ALA A 1 173 ? 6.512 30.531 6.508 1 98.12 173 ALA A CA 1
ATOM 1389 C C . ALA A 1 173 ? 5.527 31.25 7.434 1 98.12 173 ALA A C 1
ATOM 1391 O O . ALA A 1 173 ? 4.84 32.188 7.02 1 98.12 173 ALA A O 1
ATOM 1392 N N . VAL A 1 174 ? 5.465 30.828 8.688 1 98.75 174 VAL A N 1
ATOM 1393 C CA . VAL A 1 174 ? 4.648 31.516 9.672 1 98.75 174 VAL A CA 1
ATOM 1394 C C . VAL A 1 174 ? 5.109 32.969 9.797 1 98.75 174 VAL A C 1
ATOM 1396 O O . VAL A 1 174 ? 4.297 33.875 9.75 1 98.75 174 VAL A O 1
ATOM 1399 N N . THR A 1 175 ? 6.398 33.156 9.961 1 98.88 175 THR A N 1
ATOM 1400 C CA . THR A 1 175 ? 6.988 34.5 10.133 1 98.88 175 THR A CA 1
ATOM 1401 C C . THR A 1 175 ? 6.695 35.375 8.93 1 98.88 175 THR A C 1
ATOM 1403 O O . THR A 1 175 ? 6.402 36.562 9.078 1 98.88 175 THR A O 1
ATOM 1406 N N . ARG A 1 176 ? 6.742 34.781 7.766 1 98.56 176 ARG A N 1
ATOM 1407 C CA . ARG A 1 176 ? 6.469 35.531 6.543 1 98.56 176 ARG A CA 1
ATOM 1408 C C . ARG A 1 176 ? 5.023 36 6.512 1 98.56 176 ARG A C 1
ATOM 1410 O O . ARG A 1 176 ? 4.746 37.125 6.047 1 98.56 176 ARG A O 1
ATOM 1417 N N . ASP A 1 177 ? 4.129 35.219 6.93 1 98.69 177 ASP A N 1
ATOM 1418 C CA . ASP A 1 177 ? 2.732 35.625 6.992 1 98.69 177 ASP A CA 1
ATOM 1419 C C . ASP A 1 177 ? 2.564 36.844 7.875 1 98.69 177 ASP A C 1
ATOM 1421 O O . ASP A 1 177 ? 1.904 37.812 7.484 1 98.69 177 ASP A O 1
ATOM 1425 N N . PHE A 1 178 ? 3.184 36.875 9.016 1 98.88 178 PHE A N 1
ATOM 1426 C CA . PHE A 1 178 ? 3.113 38 9.93 1 98.88 178 PHE A CA 1
ATOM 1427 C C . PHE A 1 178 ? 3.814 39.219 9.344 1 98.88 178 PHE A C 1
ATOM 1429 O O . PHE A 1 178 ? 3.334 40.344 9.484 1 98.88 178 PHE A O 1
ATOM 1436 N N . LYS A 1 179 ? 4.887 39 8.695 1 98.75 179 LYS A N 1
ATOM 1437 C CA . LYS A 1 179 ? 5.617 40.062 8.047 1 98.75 179 LYS A CA 1
ATOM 1438 C C . LYS A 1 179 ? 4.777 40.719 6.941 1 98.75 179 LYS A C 1
ATOM 1440 O O . LYS A 1 179 ? 4.789 41.938 6.777 1 98.75 179 LYS A O 1
ATOM 1445 N N . ASN A 1 180 ? 4.125 39.875 6.199 1 97.62 180 ASN A N 1
ATOM 1446 C CA . ASN A 1 180 ? 3.285 40.375 5.109 1 97.62 180 ASN A CA 1
ATOM 1447 C C . ASN A 1 180 ? 2.133 41.219 5.629 1 97.62 180 ASN A C 1
ATOM 1449 O O . ASN A 1 180 ? 1.697 42.156 4.961 1 97.62 180 ASN A O 1
ATOM 1453 N N . ALA A 1 181 ? 1.611 40.875 6.75 1 97.88 181 ALA A N 1
ATOM 1454 C CA . ALA A 1 181 ? 0.534 41.656 7.355 1 97.88 181 ALA A CA 1
ATOM 1455 C C . ALA A 1 181 ? 1.041 43 7.836 1 97.88 181 ALA A C 1
ATOM 1457 O O . ALA A 1 181 ? 0.371 44.031 7.656 1 97.88 181 ALA A O 1
ATOM 1458 N N . ASP A 1 182 ? 2.178 43 8.492 1 98.12 182 ASP A N 1
ATOM 1459 C CA . ASP A 1 182 ? 2.881 44.188 8.977 1 98.12 182 ASP A CA 1
ATOM 1460 C C . ASP A 1 182 ? 4.387 43.938 9.047 1 98.12 182 ASP A C 1
ATOM 1462 O O . ASP A 1 182 ? 4.852 43.125 9.859 1 98.12 182 ASP A O 1
ATOM 1466 N N . PRO A 1 183 ? 5.16 44.625 8.289 1 98.25 183 PRO A N 1
ATOM 1467 C CA . PRO A 1 183 ? 6.605 44.406 8.227 1 98.25 183 PRO A CA 1
ATOM 1468 C C . PRO A 1 183 ? 7.281 44.5 9.586 1 98.25 183 PRO A C 1
ATOM 1470 O O . PRO A 1 183 ? 8.344 43.906 9.797 1 98.25 183 PRO A O 1
ATOM 1473 N N . LYS A 1 184 ? 6.73 45.156 10.586 1 98.19 184 LYS A N 1
ATOM 1474 C CA . LYS A 1 184 ? 7.336 45.344 11.906 1 98.19 184 LYS A CA 1
ATOM 1475 C C . LYS A 1 184 ? 6.914 44.219 12.859 1 98.19 184 LYS A C 1
ATOM 1477 O O . LYS A 1 184 ? 7.516 44.062 13.922 1 98.19 184 LYS A O 1
ATOM 1482 N N . CYS A 1 185 ? 5.953 43.469 12.43 1 98.69 185 CYS A N 1
ATOM 1483 C CA . CYS A 1 185 ? 5.301 42.562 13.344 1 98.69 185 CYS A CA 1
ATOM 1484 C C . CYS A 1 185 ? 6.289 41.5 13.859 1 98.69 185 CYS A C 1
ATOM 1486 O O . CYS A 1 185 ? 6.363 41.25 15.062 1 98.69 185 CYS A O 1
ATOM 1488 N N . PRO A 1 186 ? 7.137 40.844 13 1 98.88 186 PRO A N 1
ATOM 1489 C CA . PRO A 1 186 ? 8.094 39.875 13.516 1 98.88 186 PRO A CA 1
ATOM 1490 C C . PRO A 1 186 ? 9.031 40.438 14.57 1 98.88 186 PRO A C 1
ATOM 1492 O O . PRO A 1 186 ? 9.367 39.781 15.547 1 98.88 186 PRO A O 1
ATOM 1495 N N . ASP A 1 187 ? 9.406 41.688 14.383 1 98.62 187 ASP A N 1
ATOM 1496 C CA . ASP A 1 187 ? 10.305 42.344 15.336 1 98.62 187 ASP A CA 1
ATOM 1497 C C . ASP A 1 187 ? 9.617 42.562 16.688 1 98.62 187 ASP A C 1
ATOM 1499 O O . ASP A 1 187 ? 10.25 42.5 17.734 1 98.62 187 ASP A O 1
ATOM 1503 N N . LEU A 1 188 ? 8.383 42.906 16.625 1 98.75 188 LEU A N 1
ATOM 1504 C CA . LEU A 1 188 ? 7.625 43.094 17.844 1 98.75 188 LEU A CA 1
ATOM 1505 C C . LEU A 1 188 ? 7.504 41.75 18.609 1 98.75 188 LEU A C 1
ATOM 1507 O O . LEU A 1 188 ? 7.578 41.75 19.844 1 98.75 188 LEU A O 1
ATOM 1511 N N . VAL A 1 189 ? 7.297 40.656 17.875 1 98.94 189 VAL A N 1
ATOM 1512 C CA . VAL A 1 189 ? 7.262 39.344 18.484 1 98.94 189 VAL A CA 1
ATOM 1513 C C . VAL A 1 189 ? 8.602 39.031 19.141 1 98.94 189 VAL A C 1
ATOM 1515 O O . VAL A 1 189 ? 8.656 38.625 20.297 1 98.94 189 VAL A O 1
ATOM 1518 N N . ARG A 1 190 ? 9.711 39.25 18.422 1 98.75 190 ARG A N 1
ATOM 1519 C CA . ARG A 1 190 ? 11.047 39.031 18.969 1 98.75 190 ARG A CA 1
ATOM 1520 C C . ARG A 1 190 ? 11.258 39.844 20.234 1 98.75 190 ARG A C 1
ATOM 1522 O O . ARG A 1 190 ? 11.812 39.344 21.219 1 98.75 190 ARG A O 1
ATOM 1529 N N . ALA A 1 191 ? 10.812 41.062 20.188 1 98.69 191 ALA A N 1
ATOM 1530 C CA . ALA A 1 191 ? 10.977 41.969 21.344 1 98.69 191 ALA A CA 1
ATOM 1531 C C . ALA A 1 191 ? 10.219 41.438 22.547 1 98.69 191 ALA A C 1
ATOM 1533 O O . ALA A 1 191 ? 10.688 41.531 23.688 1 98.69 191 ALA A O 1
ATOM 1534 N N . GLY A 1 192 ? 9.055 40.906 22.297 1 98.81 192 GLY A N 1
ATOM 1535 C CA . GLY A 1 192 ? 8.312 40.281 23.375 1 98.81 192 GLY A CA 1
ATOM 1536 C C . GLY A 1 192 ? 9.055 39.125 24.016 1 98.81 192 GLY A C 1
ATOM 1537 O O . GLY A 1 192 ? 9.109 39 25.234 1 98.81 192 GLY A O 1
ATOM 1538 N N . PHE A 1 193 ? 9.672 38.25 23.203 1 98.75 193 PHE A N 1
ATOM 1539 C CA . PHE A 1 193 ? 10.422 37.125 23.703 1 98.75 193 PHE A CA 1
ATOM 1540 C C . PHE A 1 193 ? 11.68 37.562 24.438 1 98.75 193 PHE A C 1
ATOM 1542 O O . PHE A 1 193 ? 12.102 36.938 25.406 1 98.75 193 PHE A O 1
ATOM 1549 N N . ILE A 1 194 ? 12.328 38.625 23.922 1 98.38 194 ILE A N 1
ATOM 1550 C CA . ILE A 1 194 ? 13.508 39.156 24.578 1 98.38 194 ILE A CA 1
ATOM 1551 C C . ILE A 1 194 ? 13.125 39.656 25.984 1 98.38 194 ILE A C 1
ATOM 1553 O O . ILE A 1 194 ? 13.836 39.375 26.953 1 98.38 194 ILE A O 1
ATOM 1557 N N . GLU A 1 195 ? 12.023 40.344 26.062 1 98.5 195 GLU A N 1
ATOM 1558 C CA . GLU A 1 195 ? 11.547 40.812 27.375 1 98.5 195 GLU A CA 1
ATOM 1559 C C . GLU A 1 195 ? 11.234 39.625 28.297 1 98.5 195 GLU A C 1
ATOM 1561 O O . GLU A 1 195 ? 11.531 39.688 29.484 1 98.5 195 GLU A O 1
ATOM 1566 N N . LEU A 1 196 ? 10.625 38.625 27.781 1 98.5 196 LEU A N 1
ATOM 1567 C CA . LEU A 1 196 ? 10.344 37.406 28.531 1 98.5 196 LEU A CA 1
ATOM 1568 C C . LEU A 1 196 ? 11.625 36.812 29.094 1 98.5 196 LEU A C 1
ATOM 1570 O O . LEU A 1 196 ? 11.688 36.438 30.266 1 98.5 196 LEU A O 1
ATOM 1574 N N . ASP A 1 197 ? 12.625 36.719 28.234 1 97.62 197 ASP A N 1
ATOM 1575 C CA . ASP A 1 197 ? 13.906 36.125 28.656 1 97.62 197 ASP A CA 1
ATOM 1576 C C . ASP A 1 197 ? 14.562 37 29.734 1 97.62 197 ASP A C 1
ATOM 1578 O O . ASP A 1 197 ? 15.18 36.469 30.656 1 97.62 197 ASP A O 1
ATOM 1582 N N . ASN A 1 198 ? 14.477 38.312 29.609 1 97.94 198 ASN A N 1
ATOM 1583 C CA . ASN A 1 198 ? 15.016 39.219 30.609 1 97.94 198 ASN A CA 1
ATOM 1584 C C . ASN A 1 198 ? 14.336 39.062 31.969 1 97.94 198 ASN A C 1
ATOM 1586 O O . ASN A 1 198 ? 15 39.031 33 1 97.94 198 ASN A O 1
ATOM 1590 N N . LEU A 1 199 ? 13.086 38.938 31.906 1 98.25 199 LEU A N 1
ATOM 1591 C CA . LEU A 1 199 ? 12.336 38.75 33.156 1 98.25 199 LEU A CA 1
ATOM 1592 C C . LEU A 1 199 ? 12.648 37.375 33.781 1 98.25 199 LEU A C 1
ATOM 1594 O O . LEU A 1 199 ? 12.711 37.281 35 1 98.25 199 LEU A O 1
ATOM 1598 N N . LYS A 1 200 ? 12.742 36.344 32.906 1 97.56 200 LYS A N 1
ATOM 1599 C CA . LYS A 1 200 ? 13.133 35.031 33.375 1 97.56 200 LYS A CA 1
ATOM 1600 C C . LYS A 1 200 ? 14.398 35.125 34.25 1 97.56 200 LYS A C 1
ATOM 1602 O O . LYS A 1 200 ? 14.492 34.469 35.281 1 97.56 200 LYS A O 1
ATOM 1607 N N . LYS A 1 201 ? 15.352 35.969 33.938 1 96.81 201 LYS A N 1
ATOM 1608 C CA . LYS A 1 201 ? 16.641 36.094 34.594 1 96.81 201 LYS A CA 1
ATOM 1609 C C . LYS A 1 201 ? 16.5 36.812 35.938 1 96.81 201 LYS A C 1
ATOM 1611 O O . LYS A 1 201 ? 17.391 36.781 36.781 1 96.81 201 LYS A O 1
ATOM 1616 N N . GLU A 1 202 ? 15.352 37.438 36.188 1 97.12 202 GLU A N 1
ATOM 1617 C CA . GLU A 1 202 ? 15.125 38.188 37.406 1 97.12 202 GLU A CA 1
ATOM 1618 C C . GLU A 1 202 ? 14.539 37.312 38.531 1 97.12 202 GLU A C 1
ATOM 1620 O O . GLU A 1 202 ? 14.125 37.812 39.562 1 97.12 202 GLU A O 1
ATOM 1625 N N . GLY A 1 203 ? 14.461 36.062 38.281 1 95 203 GLY A N 1
ATOM 1626 C CA . GLY A 1 203 ? 14.016 35.094 39.281 1 95 203 GLY A CA 1
ATOM 1627 C C . GLY A 1 203 ? 12.531 35.156 39.562 1 95 203 GLY A C 1
ATOM 1628 O O . GLY A 1 203 ? 11.727 35.312 38.625 1 95 203 GLY A O 1
ATOM 1629 N N . LEU A 1 204 ? 12.203 35.031 40.781 1 96.19 204 LEU A N 1
ATOM 1630 C CA . LEU A 1 204 ? 10.805 34.906 41.188 1 96.19 204 LEU A CA 1
ATOM 1631 C C . LEU A 1 204 ? 10.031 36.188 40.844 1 96.19 204 LEU A C 1
ATOM 1633 O O . LEU A 1 204 ? 8.852 36.125 40.469 1 96.19 204 LEU A O 1
ATOM 1637 N N . LYS A 1 205 ? 10.641 37.344 41.031 1 97.19 205 LYS A N 1
ATOM 1638 C CA . LYS A 1 205 ? 9.992 38.625 40.688 1 97.19 205 LYS A CA 1
ATOM 1639 C C . LYS A 1 205 ? 9.648 38.656 39.188 1 97.19 205 LYS A C 1
ATOM 1641 O O . LYS A 1 205 ? 8.555 39.094 38.812 1 97.19 205 LYS A O 1
ATOM 1646 N N . GLY A 1 206 ? 10.625 38.25 38.406 1 97.81 206 GLY A N 1
ATOM 1647 C CA . GLY A 1 206 ? 10.398 38.188 36.969 1 97.81 206 GLY A CA 1
ATOM 1648 C C . GLY A 1 206 ? 9.328 37.188 36.562 1 97.81 206 GLY A C 1
ATOM 1649 O O . GLY A 1 206 ? 8.516 37.438 35.688 1 97.81 206 GLY A O 1
ATOM 1650 N N . LEU A 1 207 ? 9.352 36.031 37.219 1 98.31 207 LEU A N 1
ATOM 1651 C CA . LEU A 1 207 ? 8.359 35 36.938 1 98.31 207 LEU A CA 1
ATOM 1652 C C . LEU A 1 207 ? 6.953 35.469 37.312 1 98.31 207 LEU A C 1
ATOM 1654 O O . LEU A 1 207 ? 5.992 35.156 36.594 1 98.31 207 LEU A O 1
ATOM 1658 N N . ASP A 1 208 ? 6.836 36.219 38.312 1 98.06 208 ASP A N 1
ATOM 1659 C CA . ASP A 1 208 ? 5.555 36.812 38.719 1 98.06 208 ASP A CA 1
ATOM 1660 C C . ASP A 1 208 ? 5.066 37.812 37.656 1 98.06 208 ASP A C 1
ATOM 1662 O O . ASP A 1 208 ? 3.881 37.844 37.312 1 98.06 208 ASP A O 1
ATOM 1666 N N . ALA A 1 209 ? 5.965 38.625 37.156 1 98 209 ALA A N 1
ATOM 1667 C CA . ALA A 1 209 ? 5.625 39.594 36.125 1 98 209 ALA A CA 1
ATOM 1668 C C . ALA A 1 209 ? 5.141 38.906 34.875 1 98 209 ALA A C 1
ATOM 1670 O O . ALA A 1 209 ? 4.172 39.344 34.25 1 98 209 ALA A O 1
ATOM 1671 N N . ILE A 1 210 ? 5.891 37.844 34.531 1 98.69 210 ILE A N 1
ATOM 1672 C CA . ILE A 1 210 ? 5.5 37.062 33.375 1 98.69 210 ILE A CA 1
ATOM 1673 C C . ILE A 1 210 ? 4.113 36.438 33.562 1 98.69 210 ILE A C 1
ATOM 1675 O O . ILE A 1 210 ? 3.254 36.531 32.688 1 98.69 210 ILE A O 1
ATOM 1679 N N . SER A 1 211 ? 3.871 35.906 34.75 1 98.62 211 SER A N 1
ATOM 1680 C CA . SER A 1 211 ? 2.594 35.281 35.062 1 98.62 211 SER A CA 1
ATOM 1681 C C . SER A 1 211 ? 1.447 36.281 34.969 1 98.62 211 SER A C 1
ATOM 1683 O O . SER A 1 211 ? 0.373 35.938 34.469 1 98.62 211 SER A O 1
ATOM 1685 N N . LYS A 1 212 ? 1.661 37.469 35.375 1 97.81 212 LYS A N 1
ATOM 1686 C CA . LYS A 1 212 ? 0.64 38.5 35.344 1 97.81 212 LYS A CA 1
ATOM 1687 C C . LYS A 1 212 ? 0.375 38.969 33.906 1 97.81 212 LYS A C 1
ATOM 1689 O O . LYS A 1 212 ? -0.78 39.125 33.5 1 97.81 212 LYS A O 1
ATOM 1694 N N . ALA A 1 213 ? 1.404 39.156 33.188 1 97.81 213 ALA A N 1
ATOM 1695 C CA . ALA A 1 213 ? 1.271 39.625 31.812 1 97.81 213 ALA A CA 1
ATOM 1696 C C . ALA A 1 213 ? 0.475 38.625 30.969 1 97.81 213 ALA A C 1
ATOM 1698 O O . ALA A 1 213 ? -0.359 39.031 30.156 1 97.81 213 ALA A O 1
ATOM 1699 N N . PHE A 1 214 ? 0.733 37.344 31.188 1 98.31 214 PHE A N 1
ATOM 1700 C CA . PHE A 1 214 ? 0.086 36.312 30.391 1 98.31 214 PHE A CA 1
ATOM 1701 C C . PHE A 1 214 ? -1.22 35.875 31.031 1 98.31 214 PHE A C 1
ATOM 1703 O O . PHE A 1 214 ? -1.892 34.969 30.531 1 98.31 214 PHE A O 1
ATOM 1710 N N . LYS A 1 215 ? -1.582 36.5 32.156 1 97.44 215 LYS A N 1
ATOM 1711 C CA . LYS A 1 215 ? -2.811 36.156 32.875 1 97.44 215 LYS A CA 1
ATOM 1712 C C . LYS A 1 215 ? -2.9 34.656 33.156 1 97.44 215 LYS A C 1
ATOM 1714 O O . LYS A 1 215 ? -3.904 34.031 32.812 1 97.44 215 LYS A O 1
ATOM 1719 N N . LEU A 1 216 ? -1.836 34.094 33.719 1 98.44 216 LEU A N 1
ATOM 1720 C CA . LEU A 1 216 ? -1.801 32.656 33.969 1 98.44 216 LEU A CA 1
ATOM 1721 C C . LEU A 1 216 ? -2.674 32.312 35.188 1 98.44 216 LEU A C 1
ATOM 1723 O O . LEU A 1 216 ? -2.709 33.031 36.156 1 98.44 216 LEU A O 1
ATOM 1727 N N . CYS A 1 217 ? -3.393 31.203 35.094 1 98.31 217 CYS A N 1
ATOM 1728 C CA . CYS A 1 217 ? -4.234 30.75 36.188 1 98.31 217 CYS A CA 1
ATOM 1729 C C . CYS A 1 217 ? -3.396 30.438 37.438 1 98.31 217 CYS A C 1
ATOM 1731 O O . CYS A 1 217 ? -3.887 30.531 38.562 1 98.31 217 CYS A O 1
ATOM 1733 N N . LYS A 1 218 ? -2.158 29.922 37.188 1 97.81 218 LYS A N 1
ATOM 1734 C CA . LYS A 1 218 ? -1.186 29.641 38.25 1 97.81 218 LYS A CA 1
ATOM 1735 C C . LYS A 1 218 ? 0.155 30.312 37.938 1 97.81 218 LYS A C 1
ATOM 1737 O O . LYS A 1 218 ? 0.712 30.125 36.875 1 97.81 218 LYS A O 1
ATOM 1742 N N . PRO A 1 219 ? 0.646 30.969 38.906 1 97.06 219 PRO A N 1
ATOM 1743 C CA . PRO A 1 219 ? 1.933 31.625 38.656 1 97.06 219 PRO A CA 1
ATOM 1744 C C . PRO A 1 219 ? 3.064 30.625 38.406 1 97.06 219 PRO A C 1
ATOM 1746 O O . PRO A 1 219 ? 3.094 29.562 39.031 1 97.06 219 PRO A O 1
ATOM 1749 N N . LEU A 1 220 ? 4.016 31.062 37.594 1 98.19 220 LEU A N 1
ATOM 1750 C CA . LEU A 1 220 ? 5.227 30.281 37.375 1 98.19 220 LEU A CA 1
ATOM 1751 C C . LEU A 1 220 ? 6.051 30.172 38.656 1 98.19 220 LEU A C 1
ATOM 1753 O O . LEU A 1 220 ? 6.152 31.156 39.406 1 98.19 220 LEU A O 1
ATOM 1757 N N . LYS A 1 221 ? 6.66 29 38.875 1 96.56 221 LYS A N 1
ATOM 1758 C CA . LYS A 1 221 ? 7.395 28.766 40.125 1 96.56 221 LYS A CA 1
ATOM 1759 C C . LYS A 1 221 ? 8.883 28.562 39.844 1 96.56 221 LYS A C 1
ATOM 1761 O O . LYS A 1 221 ? 9.703 28.656 40.75 1 96.56 221 LYS A O 1
ATOM 1766 N N . SER A 1 222 ? 9.172 28.219 38.625 1 96.31 222 SER A N 1
ATOM 1767 C CA . SER A 1 222 ? 10.562 27.969 38.281 1 96.31 222 SER A CA 1
ATOM 1768 C C . SER A 1 222 ? 10.852 28.391 36.844 1 96.31 222 SER A C 1
ATOM 1770 O O . SER A 1 222 ? 9.969 28.328 35.969 1 96.31 222 SER A O 1
ATOM 1772 N N . ALA A 1 223 ? 12.109 28.734 36.562 1 95.12 223 ALA A N 1
ATOM 1773 C CA . ALA A 1 223 ? 12.562 29.125 35.219 1 95.12 223 ALA A CA 1
ATOM 1774 C C . ALA A 1 223 ? 12.422 27.984 34.219 1 95.12 223 ALA A C 1
ATOM 1776 O O . ALA A 1 223 ? 12.289 28.203 33.031 1 95.12 223 ALA A O 1
ATOM 1777 N N . ASP A 1 224 ? 12.375 26.75 34.75 1 94.19 224 ASP A N 1
ATOM 1778 C CA . ASP A 1 224 ? 12.258 25.578 33.906 1 94.19 224 ASP A CA 1
ATOM 1779 C C . ASP A 1 224 ? 10.898 25.531 33.219 1 94.19 224 ASP A C 1
ATOM 1781 O O . ASP A 1 224 ? 10.742 24.875 32.188 1 94.19 224 ASP A O 1
ATOM 1785 N N . GLN A 1 225 ? 9.938 26.203 33.719 1 97.31 225 GLN A N 1
ATOM 1786 C CA . GLN A 1 225 ? 8.586 26.203 33.188 1 97.31 225 GLN A CA 1
ATOM 1787 C C . GLN A 1 225 ? 8.492 27.109 31.953 1 97.31 225 GLN A C 1
ATOM 1789 O O . GLN A 1 225 ? 7.523 27.031 31.188 1 97.31 225 GLN A O 1
ATOM 1794 N N . ILE A 1 226 ? 9.5 27.969 31.781 1 97.12 226 ILE A N 1
ATOM 1795 C CA . ILE A 1 226 ? 9.461 28.984 30.734 1 97.12 226 ILE A CA 1
ATOM 1796 C C . ILE A 1 226 ? 9.5 28.312 29.359 1 97.12 226 ILE A C 1
ATOM 1798 O O . ILE A 1 226 ? 8.852 28.781 28.422 1 97.12 226 ILE A O 1
ATOM 1802 N N . ASN A 1 227 ? 10.227 27.219 29.266 1 95.81 227 ASN A N 1
ATOM 1803 C CA . ASN A 1 227 ? 10.297 26.531 27.984 1 95.81 227 ASN A CA 1
ATOM 1804 C C . ASN A 1 227 ? 8.93 26.047 27.516 1 95.81 227 ASN A C 1
ATOM 1806 O O . ASN A 1 227 ? 8.602 26.141 26.328 1 95.81 227 ASN A O 1
ATOM 1810 N N . HIS A 1 228 ? 8.18 25.531 28.484 1 97.31 228 HIS A N 1
ATOM 1811 C CA . HIS A 1 228 ? 6.828 25.094 28.141 1 97.31 228 HIS A CA 1
ATOM 1812 C C . HIS A 1 228 ? 5.949 26.266 27.75 1 97.31 228 HIS A C 1
ATOM 1814 O O . HIS A 1 228 ? 5.145 26.156 26.812 1 97.31 228 HIS A O 1
ATOM 1820 N N . LEU A 1 229 ? 6.082 27.359 28.406 1 98.44 229 LEU A N 1
ATOM 1821 C CA . LEU A 1 229 ? 5.332 28.562 28.062 1 98.44 229 LEU A CA 1
ATOM 1822 C C . LEU A 1 229 ? 5.676 29.047 26.656 1 98.44 229 LEU A C 1
ATOM 1824 O O . LEU A 1 229 ? 4.789 29.438 25.906 1 98.44 229 LEU A O 1
ATOM 1828 N N . ILE A 1 230 ? 6.98 29 26.344 1 98.31 230 ILE A N 1
ATOM 1829 C CA . ILE A 1 230 ? 7.422 29.375 25.016 1 98.31 230 ILE A CA 1
ATOM 1830 C C . ILE A 1 230 ? 6.766 28.484 23.969 1 98.31 230 ILE A C 1
ATOM 1832 O O . ILE A 1 230 ? 6.332 28.953 22.906 1 98.31 230 ILE A O 1
ATOM 1836 N N . GLY A 1 231 ? 6.668 27.172 24.266 1 97.94 231 GLY A N 1
ATOM 1837 C CA . GLY A 1 231 ? 5.957 26.25 23.391 1 97.94 231 GLY A CA 1
ATOM 1838 C C . GLY A 1 231 ? 4.5 26.625 23.203 1 97.94 231 GLY A C 1
ATOM 1839 O O . GLY A 1 231 ? 3.986 26.594 22.078 1 97.94 231 GLY A O 1
ATOM 1840 N N . TRP A 1 232 ? 3.857 27 24.266 1 98.44 232 TRP A N 1
ATOM 1841 C CA . TRP A 1 232 ? 2.463 27.422 24.25 1 98.44 232 TRP A CA 1
ATOM 1842 C C . TRP A 1 232 ? 2.277 28.672 23.391 1 98.44 232 TRP A C 1
ATOM 1844 O O . TRP A 1 232 ? 1.332 28.75 22.609 1 98.44 232 TRP A O 1
ATOM 1854 N N . ILE A 1 233 ? 3.164 29.625 23.5 1 98.75 233 ILE A N 1
ATOM 1855 C CA . ILE A 1 233 ? 3.115 30.859 22.703 1 98.75 233 ILE A CA 1
ATOM 1856 C C . ILE A 1 233 ? 3.342 30.531 21.234 1 98.75 233 ILE A C 1
ATOM 1858 O O . ILE A 1 233 ? 2.594 31 20.359 1 98.75 233 ILE A O 1
ATOM 1862 N N . ARG A 1 234 ? 4.336 29.734 20.922 1 98.44 234 ARG A N 1
ATOM 1863 C CA . ARG A 1 234 ? 4.641 29.344 19.547 1 98.44 234 ARG A CA 1
ATOM 1864 C C . ARG A 1 234 ? 3.453 28.641 18.906 1 98.44 234 ARG A C 1
ATOM 1866 O O . ARG A 1 234 ? 3.117 28.906 17.75 1 98.44 234 ARG A O 1
ATOM 1873 N N . ASN A 1 235 ? 2.869 27.75 19.656 1 98.25 235 ASN A N 1
ATOM 1874 C CA . ASN A 1 235 ? 1.685 27.047 19.172 1 98.25 235 ASN A CA 1
ATOM 1875 C C . ASN A 1 235 ? 0.573 28.016 18.797 1 98.25 235 ASN A C 1
ATOM 1877 O O . ASN A 1 235 ? -0.123 27.812 17.797 1 98.25 235 ASN A O 1
ATOM 1881 N N . ALA A 1 236 ? 0.372 29.047 19.562 1 98.62 236 ALA A N 1
ATOM 1882 C CA . ALA A 1 236 ? -0.636 30.062 19.281 1 98.62 236 ALA A CA 1
ATOM 1883 C C . ALA A 1 236 ? -0.393 30.719 17.922 1 98.62 236 ALA A C 1
ATOM 1885 O O . ALA A 1 236 ? -1.318 30.859 17.109 1 98.62 236 ALA A O 1
ATOM 1886 N N . PHE A 1 237 ? 0.835 31.094 17.672 1 98.81 237 PHE A N 1
ATOM 1887 C CA . PHE A 1 237 ? 1.163 31.766 16.422 1 98.81 237 PHE A CA 1
ATOM 1888 C C . PHE A 1 237 ? 1 30.828 15.234 1 98.81 237 PHE A C 1
ATOM 1890 O O . PHE A 1 237 ? 0.628 31.266 14.141 1 98.81 237 PHE A O 1
ATOM 1897 N N . THR A 1 238 ? 1.266 29.531 15.43 1 98.38 238 THR A N 1
ATOM 1898 C CA . THR A 1 238 ? 1.029 28.547 14.391 1 98.38 238 THR A CA 1
ATOM 1899 C C . THR A 1 238 ? -0.456 28.453 14.055 1 98.38 238 THR A C 1
ATOM 1901 O O . THR A 1 238 ? -0.831 28.469 12.875 1 98.38 238 THR A O 1
ATOM 1904 N N . ILE A 1 239 ? -1.294 28.391 15.062 1 98.19 239 ILE A N 1
ATOM 1905 C CA . ILE A 1 239 ? -2.74 28.297 14.883 1 98.19 239 ILE A CA 1
ATOM 1906 C C . ILE A 1 239 ? -3.254 29.547 14.164 1 98.19 239 ILE A C 1
ATOM 1908 O O . ILE A 1 239 ? -4.035 29.438 13.219 1 98.19 239 ILE A O 1
ATOM 1912 N N . ILE A 1 240 ? -2.787 30.703 14.594 1 98.62 240 ILE A N 1
ATOM 1913 C CA . ILE A 1 240 ? -3.215 31.984 14.031 1 98.62 240 ILE A CA 1
ATOM 1914 C C . ILE A 1 240 ? -2.844 32.062 12.555 1 98.62 240 ILE A C 1
ATOM 1916 O O . ILE A 1 240 ? -3.656 32.469 11.719 1 98.62 240 ILE A O 1
ATOM 1920 N N . ALA A 1 241 ? -1.66 31.625 12.211 1 98.69 241 ALA A N 1
ATOM 1921 C CA . ALA A 1 241 ? -1.204 31.656 10.82 1 98.69 241 ALA A CA 1
ATOM 1922 C C . ALA A 1 241 ? -2.014 30.688 9.961 1 98.69 241 ALA A C 1
ATOM 1924 O O . ALA A 1 241 ? -2.418 31.031 8.852 1 98.69 241 ALA A O 1
ATOM 1925 N N . MET A 1 242 ? -2.252 29.484 10.414 1 98.25 242 MET A N 1
ATOM 1926 C CA . MET A 1 242 ? -2.988 28.469 9.656 1 98.25 242 MET A CA 1
ATOM 1927 C C . MET A 1 242 ? -4.418 28.922 9.391 1 98.25 242 MET A C 1
ATOM 1929 O O . MET A 1 242 ? -4.977 28.656 8.328 1 98.25 242 MET A O 1
ATOM 1933 N N . CYS A 1 243 ? -4.996 29.656 10.359 1 98 243 CYS A N 1
ATOM 1934 C CA . CYS A 1 243 ? -6.398 30.047 10.25 1 98 243 CYS A CA 1
ATOM 1935 C C . CYS A 1 243 ? -6.523 31.5 9.805 1 98 243 CYS A C 1
ATOM 1937 O O . CYS A 1 243 ? -7.531 32.156 10.078 1 98 243 CYS A O 1
ATOM 1939 N N . ASP A 1 244 ? -5.5 32.031 9.172 1 98.56 244 ASP A N 1
ATOM 1940 C CA . ASP A 1 244 ? -5.543 33.406 8.711 1 98.56 244 ASP A CA 1
ATOM 1941 C C . ASP A 1 244 ? -6.57 33.594 7.594 1 98.56 244 ASP A C 1
ATOM 1943 O O . ASP A 1 244 ? -6.234 34.062 6.5 1 98.56 244 ASP A O 1
ATOM 1947 N N . TYR A 1 245 ? -7.836 33.344 7.914 1 98.12 245 TYR A N 1
ATOM 1948 C CA . TYR A 1 245 ? -8.969 33.469 7.004 1 98.12 245 TYR A CA 1
ATOM 1949 C C . TYR A 1 245 ? -9.484 34.875 6.957 1 98.12 245 TYR A C 1
ATOM 1951 O O . TYR A 1 245 ? -9.273 35.656 7.895 1 98.12 245 TYR A O 1
ATOM 1959 N N . PRO A 1 246 ? -10.172 35.219 5.871 1 97.94 246 PRO A N 1
ATOM 1960 C CA . PRO A 1 246 ? -10.695 36.594 5.738 1 97.94 246 PRO A CA 1
ATOM 1961 C C . PRO A 1 246 ? -11.977 36.812 6.535 1 97.94 246 PRO A C 1
ATOM 1963 O O . PRO A 1 246 ? -12.523 37.906 6.539 1 97.94 246 PRO A O 1
ATOM 1966 N N . TYR A 1 247 ? -12.469 35.812 7.215 1 97.69 247 TYR A N 1
ATOM 1967 C CA . TYR A 1 247 ? -13.641 35.906 8.086 1 97.69 247 TYR A CA 1
ATOM 1968 C C . TYR A 1 247 ? -13.398 35.156 9.391 1 97.69 247 TYR A C 1
ATOM 1970 O O . TYR A 1 247 ? -12.469 34.344 9.492 1 97.69 247 TYR A O 1
ATOM 1978 N N . ALA A 1 248 ? -14.195 35.469 10.391 1 96.19 248 ALA A N 1
ATOM 1979 C CA . ALA A 1 248 ? -14.062 34.812 11.688 1 96.19 248 ALA A CA 1
ATOM 1980 C C . ALA A 1 248 ? -14.289 33.312 11.57 1 96.19 248 ALA A C 1
ATOM 1982 O O . ALA A 1 248 ? -15.094 32.844 10.75 1 96.19 248 ALA A O 1
ATOM 1983 N N . THR A 1 249 ? -13.594 32.562 12.375 1 94.44 249 THR A N 1
ATOM 1984 C CA . THR A 1 249 ? -13.719 31.109 12.336 1 94.44 249 THR A CA 1
ATOM 1985 C C . THR A 1 249 ? -13.625 30.516 13.742 1 94.44 249 THR A C 1
ATOM 1987 O O . THR A 1 249 ? -13.195 31.188 14.672 1 94.44 249 THR A O 1
ATOM 1990 N N . ASP A 1 250 ? -14.125 29.281 13.875 1 90.88 250 ASP A N 1
ATOM 1991 C CA . ASP A 1 250 ? -13.984 28.484 15.086 1 90.88 250 ASP A CA 1
ATOM 1992 C C . ASP A 1 250 ? -13.32 27.141 14.797 1 90.88 250 ASP A C 1
ATOM 1994 O O . ASP A 1 250 ? -13.375 26.219 15.617 1 90.88 250 ASP A O 1
ATOM 1998 N N . PHE A 1 251 ? -12.766 26.875 13.68 1 88.62 251 PHE A N 1
ATOM 1999 C CA . PHE A 1 251 ? -12.258 25.578 13.227 1 88.62 251 PHE A CA 1
ATOM 2000 C C . PHE A 1 251 ? -11.18 25.062 14.164 1 88.62 251 PHE A C 1
ATOM 2002 O O . PHE A 1 251 ? -11.352 24.016 14.797 1 88.62 251 PHE A O 1
ATOM 2009 N N . LEU A 1 252 ? -10.023 25.734 14.344 1 91.19 252 LEU A N 1
ATOM 2010 C CA . LEU A 1 252 ? -8.953 25.344 15.258 1 91.19 252 LEU A CA 1
ATOM 2011 C C . LEU A 1 252 ? -9.023 26.125 16.547 1 91.19 252 LEU A C 1
ATOM 2013 O O . LEU A 1 252 ? -8.664 25.625 17.625 1 91.19 252 LEU A O 1
ATOM 2017 N N . ALA A 1 253 ? -9.469 27.328 16.453 1 93.31 253 ALA A N 1
ATOM 2018 C CA . ALA A 1 253 ? -9.633 28.281 17.531 1 93.31 253 ALA A CA 1
ATOM 2019 C C . ALA A 1 253 ? -10.648 29.359 17.172 1 93.31 253 ALA A C 1
ATOM 2021 O O . ALA A 1 253 ? -10.945 29.578 16 1 93.31 253 ALA A O 1
ATOM 2022 N N . PRO A 1 254 ? -11.242 29.938 18.203 1 94.62 254 PRO A N 1
ATOM 2023 C CA . PRO A 1 254 ? -12.148 31.047 17.922 1 94.62 254 PRO A CA 1
ATOM 2024 C C . PRO A 1 254 ? -11.406 32.312 17.531 1 94.62 254 PRO A C 1
ATOM 2026 O O . PRO A 1 254 ? -11.086 33.156 18.391 1 94.62 254 PRO A O 1
ATOM 2029 N N . LEU A 1 255 ? -11.219 32.562 16.25 1 97.31 255 LEU A N 1
ATOM 2030 C CA . LEU A 1 255 ? -10.359 33.656 15.781 1 97.31 255 LEU A CA 1
ATOM 2031 C C . LEU A 1 255 ? -11.156 34.688 14.992 1 97.31 255 LEU A C 1
ATOM 2033 O O . LEU A 1 255 ? -12.109 34.312 14.297 1 97.31 255 LEU A O 1
ATOM 2037 N N . PRO A 1 256 ? -10.836 35.969 15.086 1 97.44 256 PRO A N 1
ATOM 2038 C CA . PRO A 1 256 ? -11.43 36.969 14.227 1 97.44 256 PRO A CA 1
ATOM 2039 C C . PRO A 1 256 ? -10.961 36.875 12.773 1 97.44 256 PRO A C 1
ATOM 2041 O O . PRO A 1 256 ? -10.078 36.094 12.469 1 97.44 256 PRO A O 1
ATOM 2044 N N . ALA A 1 257 ? -11.656 37.625 11.914 1 97.75 257 ALA A N 1
ATOM 2045 C CA . ALA A 1 257 ? -11.18 37.719 10.531 1 97.75 257 ALA A CA 1
ATOM 2046 C C . ALA A 1 257 ? -9.75 38.25 10.484 1 97.75 257 ALA A C 1
ATOM 2048 O O . ALA A 1 257 ? -9.383 39.156 11.25 1 97.75 257 ALA A O 1
ATOM 2049 N N . ASN A 1 258 ? -9 37.656 9.609 1 98.19 258 ASN A N 1
ATOM 2050 C CA . ASN A 1 258 ? -7.609 38.062 9.43 1 98.19 258 ASN A CA 1
ATOM 2051 C C . ASN A 1 258 ? -6.867 38.125 10.766 1 98.19 258 ASN A C 1
ATOM 2053 O O . ASN A 1 258 ? -6.301 39.156 11.117 1 98.19 258 ASN A O 1
ATOM 2057 N N . PRO A 1 259 ? -6.789 37.031 11.422 1 98.56 259 PRO A N 1
ATOM 2058 C CA . PRO A 1 259 ? -6.262 37.031 12.789 1 98.56 259 PRO A CA 1
ATOM 2059 C C . PRO A 1 259 ? -4.785 37.406 12.852 1 98.56 259 PRO A C 1
ATOM 2061 O O . PRO A 1 259 ? -4.312 37.906 13.883 1 98.56 259 PRO A O 1
ATOM 2064 N N . VAL A 1 260 ? -4.016 37.156 11.812 1 98.88 260 VAL A N 1
ATOM 2065 C CA . VAL A 1 260 ? -2.619 37.594 11.797 1 98.88 260 VAL A CA 1
ATOM 2066 C C . VAL A 1 260 ? -2.545 39.125 11.867 1 98.88 260 VAL A C 1
ATOM 2068 O O . VAL A 1 260 ? -1.771 39.688 12.648 1 98.88 260 VAL A O 1
ATOM 2071 N N . ASN A 1 261 ? -3.361 39.812 11.016 1 98.69 261 ASN A N 1
ATOM 2072 C CA . ASN A 1 261 ? -3.439 41.25 11.086 1 98.69 261 ASN A CA 1
ATOM 2073 C C . ASN A 1 261 ? -3.857 41.719 12.477 1 98.69 261 ASN A C 1
ATOM 2075 O O . ASN A 1 261 ? -3.303 42.688 12.992 1 98.69 261 ASN A O 1
ATOM 2079 N N . TYR A 1 262 ? -4.816 41.062 13 1 98.56 262 TYR A N 1
ATOM 2080 C CA . TYR A 1 262 ? -5.316 41.438 14.32 1 98.56 262 TYR A CA 1
ATOM 2081 C C . TYR A 1 262 ? -4.227 41.281 15.375 1 98.56 262 TYR A C 1
ATOM 2083 O O . TYR A 1 262 ? -4.047 42.156 16.219 1 98.56 262 TYR A O 1
ATOM 2091 N N . ALA A 1 263 ? -3.551 40.188 15.352 1 98.81 263 ALA A N 1
ATOM 2092 C CA . ALA A 1 263 ? -2.469 39.938 16.297 1 98.81 263 ALA A CA 1
ATOM 2093 C C . ALA A 1 263 ? -1.372 41 16.172 1 98.81 263 ALA A C 1
ATOM 2095 O O . ALA A 1 263 ? -0.833 41.469 17.188 1 98.81 263 ALA A O 1
ATOM 2096 N N . CYS A 1 264 ? -1.024 41.312 14.961 1 98.81 264 CYS A N 1
ATOM 2097 C CA . CYS A 1 264 ? -0.008 42.344 14.742 1 98.81 264 CYS A CA 1
ATOM 2098 C C . CYS A 1 264 ? -0.449 43.688 15.32 1 98.81 264 CYS A C 1
ATOM 2100 O O . CYS A 1 264 ? 0.365 44.406 15.883 1 98.81 264 CYS A O 1
ATOM 2102 N N . LYS A 1 265 ? -1.677 43.938 15.172 1 98.62 265 LYS A N 1
ATOM 2103 C CA . LYS A 1 265 ? -2.207 45.188 15.75 1 98.62 265 LYS A CA 1
ATOM 2104 C C . LYS A 1 265 ? -2.104 45.156 17.281 1 98.62 265 LYS A C 1
ATOM 2106 O O . LYS A 1 265 ? -1.749 46.156 17.891 1 98.62 265 LYS A O 1
ATOM 2111 N N . LEU A 1 266 ? -2.434 44.031 17.875 1 98.19 266 LEU A N 1
ATOM 2112 C CA . LEU A 1 266 ? -2.299 43.875 19.328 1 98.19 266 LEU A CA 1
ATOM 2113 C C . LEU A 1 266 ? -0.859 44.125 19.766 1 98.19 266 LEU A C 1
ATOM 2115 O O . LEU A 1 266 ? -0.617 44.812 20.75 1 98.19 266 LEU A O 1
ATOM 2119 N N . LEU A 1 267 ? 0.07 43.594 19.047 1 98.62 267 LEU A N 1
ATOM 2120 C CA . LEU A 1 267 ? 1.488 43.719 19.359 1 98.62 267 LEU A CA 1
ATOM 2121 C C . LEU A 1 267 ? 1.923 45.188 19.234 1 98.62 267 LEU A C 1
ATOM 2123 O O . LEU A 1 267 ? 2.656 45.688 20.078 1 98.62 267 LEU A O 1
ATOM 2127 N N . ALA A 1 268 ? 1.438 45.844 18.266 1 98.12 268 ALA A N 1
ATOM 2128 C CA . ALA A 1 268 ? 1.874 47.188 17.938 1 98.12 268 ALA A CA 1
ATOM 2129 C C . ALA A 1 268 ? 1.302 48.188 18.922 1 98.12 268 ALA A C 1
ATOM 2131 O O . ALA A 1 268 ? 1.938 49.219 19.219 1 98.12 268 ALA A O 1
ATOM 2132 N N . THR A 1 269 ? 0.168 47.938 19.453 1 97.88 269 THR A N 1
ATOM 2133 C CA . THR A 1 269 ? -0.527 48.969 20.234 1 97.88 269 THR A CA 1
ATOM 2134 C C . THR A 1 269 ? -0.389 48.688 21.719 1 97.88 269 THR A C 1
ATOM 2136 O O . THR A 1 269 ? -0.835 49.5 22.547 1 97.88 269 THR A O 1
ATOM 2139 N N . ALA A 1 270 ? 0.187 47.594 22.047 1 97.19 270 ALA A N 1
ATOM 2140 C CA . ALA A 1 270 ? 0.324 47.219 23.453 1 97.19 270 ALA A CA 1
ATOM 2141 C C . ALA A 1 270 ? 1.208 48.219 24.203 1 97.19 270 ALA A C 1
ATOM 2143 O O . ALA A 1 270 ? 2.045 48.875 23.594 1 97.19 270 ALA A O 1
ATOM 2144 N N . SER A 1 271 ? 1.023 48.25 25.531 1 96.06 271 SER A N 1
ATOM 2145 C CA . SER A 1 271 ? 1.764 49.188 26.391 1 96.06 271 SER A CA 1
ATOM 2146 C C . SER A 1 271 ? 3.23 48.781 26.5 1 96.06 271 SER A C 1
ATOM 2148 O O . SER A 1 271 ? 4.102 49.625 26.688 1 96.06 271 SER A O 1
ATOM 2150 N N . ASP A 1 272 ? 3.486 47.562 26.5 1 96.56 272 ASP A N 1
ATOM 2151 C CA . ASP A 1 272 ? 4.84 47 26.484 1 96.56 272 ASP A CA 1
ATOM 2152 C C . ASP A 1 272 ? 4.906 45.719 25.641 1 96.56 272 ASP A C 1
ATOM 2154 O O . ASP A 1 272 ? 3.873 45.188 25.25 1 96.56 272 ASP A O 1
ATOM 2158 N N . ARG A 1 273 ? 6.105 45.281 25.438 1 98.06 273 ARG A N 1
ATOM 2159 C CA . ARG A 1 273 ? 6.332 44.219 24.469 1 98.06 273 ARG A CA 1
ATOM 2160 C C . ARG A 1 273 ? 5.844 42.875 25 1 98.06 273 ARG A C 1
ATOM 2162 O O . ARG A 1 273 ? 5.332 42.062 24.25 1 98.06 273 ARG A O 1
ATOM 2169 N N . LEU A 1 274 ? 6.004 42.625 26.25 1 98.44 274 LEU A N 1
ATOM 2170 C CA . LEU A 1 274 ? 5.562 41.375 26.844 1 98.44 274 LEU A CA 1
ATOM 2171 C C . LEU A 1 274 ? 4.043 41.25 26.812 1 98.44 274 LEU A C 1
ATOM 2173 O O . LEU A 1 274 ? 3.502 40.188 26.484 1 98.44 274 LEU A O 1
ATOM 2177 N N . SER A 1 275 ? 3.354 42.375 27.156 1 97.94 275 SER A N 1
ATOM 2178 C CA . SER A 1 275 ? 1.895 42.375 27.141 1 97.94 275 SER A CA 1
ATOM 2179 C C . SER A 1 275 ? 1.357 42.156 25.734 1 97.94 275 SER A C 1
ATOM 2181 O O . SER A 1 275 ? 0.335 41.5 25.531 1 97.94 275 SER A O 1
ATOM 2183 N N . GLY A 1 276 ? 2.029 42.781 24.75 1 98.38 276 GLY A N 1
ATOM 2184 C CA . GLY A 1 276 ? 1.65 42.562 23.375 1 98.38 276 GLY A CA 1
ATOM 2185 C C . GLY A 1 276 ? 1.754 41.094 22.969 1 98.38 276 GLY A C 1
ATOM 2186 O O . GLY A 1 276 ? 0.853 40.562 22.312 1 98.38 276 GLY A O 1
ATOM 2187 N N . LEU A 1 277 ? 2.902 40.5 23.328 1 98.81 277 LEU A N 1
ATOM 2188 C CA . LEU A 1 277 ? 3.111 39.094 23.047 1 98.81 277 LEU A CA 1
ATOM 2189 C C . LEU A 1 277 ? 2.047 38.219 23.719 1 98.81 277 LEU A C 1
ATOM 2191 O O . LEU A 1 277 ? 1.52 37.281 23.125 1 98.81 277 LEU A O 1
ATOM 2195 N N . ALA A 1 278 ? 1.693 38.531 24.938 1 98.44 278 ALA A N 1
ATOM 2196 C CA . ALA A 1 278 ? 0.691 37.812 25.703 1 98.44 278 ALA A CA 1
ATOM 2197 C C . ALA A 1 278 ? -0.688 37.906 25.062 1 98.44 278 ALA A C 1
ATOM 2199 O O . ALA A 1 278 ? -1.41 36.938 24.938 1 98.44 278 ALA A O 1
ATOM 2200 N N . ASP A 1 279 ? -1.052 39.125 24.672 1 97.31 279 ASP A N 1
ATOM 2201 C CA . ASP A 1 279 ? -2.35 39.375 24.047 1 97.31 279 ASP A CA 1
ATOM 2202 C C . ASP A 1 279 ? -2.461 38.625 22.719 1 97.31 279 ASP A C 1
ATOM 2204 O O . ASP A 1 279 ? -3.5 38.031 22.406 1 97.31 279 ASP A O 1
ATOM 2208 N N . ALA A 1 280 ? -1.411 38.719 21.969 1 98.5 280 ALA A N 1
ATOM 2209 C CA . ALA A 1 280 ? -1.406 38.031 20.672 1 98.5 280 ALA A CA 1
ATOM 2210 C C . ALA A 1 280 ? -1.536 36.5 20.859 1 98.5 280 ALA A C 1
ATOM 2212 O O . ALA A 1 280 ? -2.318 35.875 20.156 1 98.5 280 ALA A O 1
ATOM 2213 N N . ALA A 1 281 ? -0.738 35.938 21.781 1 98.38 281 ALA A N 1
ATOM 2214 C CA . ALA A 1 281 ? -0.807 34.5 22.031 1 98.38 281 ALA A CA 1
ATOM 2215 C C . ALA A 1 281 ? -2.188 34.094 22.547 1 98.38 281 ALA A C 1
ATOM 2217 O O . ALA A 1 281 ? -2.725 33.062 22.156 1 98.38 281 ALA A O 1
ATOM 2218 N N . GLY A 1 282 ? -2.766 34.906 23.406 1 97.56 282 GLY A N 1
ATOM 2219 C CA . GLY A 1 282 ? -4.062 34.625 24.016 1 97.56 282 GLY A CA 1
ATOM 2220 C C . GLY A 1 282 ? -5.176 34.5 22.984 1 97.56 282 GLY A C 1
ATOM 2221 O O . GLY A 1 282 ? -6.184 33.812 23.234 1 97.56 282 GLY A O 1
ATOM 2222 N N . LEU A 1 283 ? -5.039 35.125 21.859 1 96.88 283 LEU A N 1
ATOM 2223 C CA . LEU A 1 283 ? -6.043 35.125 20.812 1 96.88 283 LEU A CA 1
ATOM 2224 C C . LEU A 1 283 ? -6.363 33.688 20.391 1 96.88 283 LEU A C 1
ATOM 2226 O O . LEU A 1 283 ? -7.523 33.344 20.125 1 96.88 283 LEU A O 1
ATOM 2230 N N . ALA A 1 284 ? -5.363 32.844 20.328 1 96.62 284 ALA A N 1
ATOM 2231 C CA . ALA A 1 284 ? -5.527 31.484 19.844 1 96.62 284 ALA A CA 1
ATOM 2232 C C . ALA A 1 284 ? -6.297 30.625 20.844 1 96.62 284 ALA A C 1
ATOM 2234 O O . ALA A 1 284 ? -6.816 29.562 20.5 1 96.62 284 ALA A O 1
ATOM 2235 N N . TYR A 1 285 ? -6.348 31.047 22.078 1 96.38 285 TYR A N 1
ATOM 2236 C CA . TYR A 1 285 ? -6.914 30.203 23.125 1 96.38 285 TYR A CA 1
ATOM 2237 C C . TYR A 1 285 ? -8.234 30.781 23.625 1 96.38 285 TYR A C 1
ATOM 2239 O O . TYR A 1 285 ? -9.047 30.062 24.219 1 96.38 285 TYR A O 1
ATOM 2247 N N . ASN A 1 286 ? -8.508 32.094 23.406 1 94.5 286 ASN A N 1
ATOM 2248 C CA . ASN A 1 286 ? -9.695 32.719 24 1 94.5 286 ASN A CA 1
ATOM 2249 C C . ASN A 1 286 ? -10.406 33.625 23 1 94.5 286 ASN A C 1
ATOM 2251 O O . ASN A 1 286 ? -11.492 34.125 23.297 1 94.5 286 ASN A O 1
ATOM 2255 N N . GLY A 1 287 ? -9.875 33.844 21.844 1 93.06 287 GLY A N 1
ATOM 2256 C CA . GL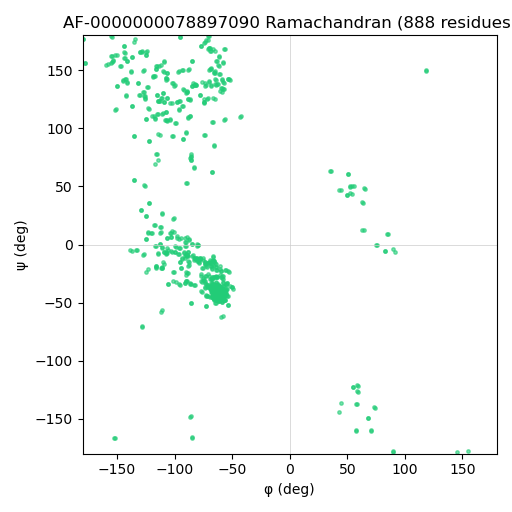Y A 1 287 ? -10.484 34.719 20.844 1 93.06 287 GLY A CA 1
ATOM 2257 C C . GLY A 1 287 ? -10.719 36.125 21.344 1 93.06 287 GLY A C 1
ATOM 2258 O O . GLY A 1 287 ? -9.992 36.625 22.203 1 93.06 287 GLY A O 1
ATOM 2259 N N . THR A 1 288 ? -11.602 36.781 20.656 1 90.44 288 THR A N 1
ATOM 2260 C CA . THR A 1 288 ? -11.922 38.156 21.016 1 90.44 288 THR A CA 1
ATOM 2261 C C . THR A 1 288 ? -13.133 38.219 21.938 1 90.44 288 THR A C 1
ATOM 2263 O O . THR A 1 288 ? -13.367 39.219 22.609 1 90.44 288 THR A O 1
ATOM 2266 N N . SER A 1 289 ? -13.805 37.219 21.875 1 85.38 289 SER A N 1
ATOM 2267 C CA . SER A 1 289 ? -15.031 37.188 22.656 1 85.38 289 SER A CA 1
ATOM 2268 C C . SER A 1 289 ? -14.945 36.156 23.781 1 85.38 289 SER A C 1
ATOM 2270 O O . SER A 1 289 ? -15.961 35.75 24.359 1 85.38 289 SER A O 1
ATOM 2272 N N . GLY A 1 290 ? -13.773 35.688 23.938 1 77.81 290 GLY A N 1
ATOM 2273 C CA . GLY A 1 290 ? -13.672 34.562 24.844 1 77.81 290 GLY A CA 1
ATOM 2274 C C . GLY A 1 290 ? -13.992 34.938 26.281 1 77.81 290 GLY A C 1
ATOM 2275 O O . GLY A 1 290 ? -14.062 36.094 26.625 1 77.81 290 GLY A O 1
ATOM 2276 N N . THR A 1 291 ? -14.141 33.844 27.047 1 87.38 291 THR A N 1
ATOM 2277 C CA . THR A 1 291 ? -14.672 33.969 28.391 1 87.38 291 THR A CA 1
ATOM 2278 C C . THR A 1 291 ? -13.625 33.594 29.422 1 87.38 291 THR A C 1
ATOM 2280 O O . THR A 1 291 ? -13.844 33.75 30.625 1 87.38 291 THR A O 1
ATOM 2283 N N . LEU A 1 292 ? -12.57 33.094 28.938 1 93.38 292 LEU A N 1
ATOM 2284 C CA . LEU A 1 292 ? -11.57 32.625 29.891 1 93.38 292 LEU A CA 1
ATOM 2285 C C . LEU A 1 292 ? -11.031 33.812 30.719 1 93.38 292 LEU A C 1
ATOM 2287 O O . LEU A 1 292 ? -10.719 34.844 30.172 1 93.38 292 LEU A O 1
ATOM 2291 N N . LYS A 1 293 ? -10.883 33.594 32.062 1 94.38 293 LYS A N 1
ATOM 2292 C CA . LYS A 1 293 ? -10.352 34.625 32.938 1 94.38 293 LYS A CA 1
ATOM 2293 C C . LYS A 1 293 ? -8.828 34.531 33.062 1 94.38 293 LYS A C 1
ATOM 2295 O O . LYS A 1 293 ? -8.164 35.469 33.438 1 94.38 293 LYS A O 1
ATOM 2300 N N . CYS A 1 294 ? -8.359 33.375 32.812 1 96.56 294 CYS A N 1
ATOM 2301 C CA . CYS A 1 294 ? -6.926 33.094 32.844 1 96.56 294 CYS A CA 1
ATOM 2302 C C . CYS A 1 294 ? -6.566 31.969 31.906 1 96.56 294 CYS A C 1
ATOM 2304 O O . CYS A 1 294 ? -7.449 31.281 31.375 1 96.56 294 CYS A O 1
ATOM 2306 N N . PHE A 1 295 ? -5.305 31.875 31.609 1 98.12 295 PHE A N 1
ATOM 2307 C CA . PHE A 1 295 ? -4.801 30.828 30.734 1 98.12 295 PHE A CA 1
ATOM 2308 C C . PHE A 1 295 ? -4.027 29.781 31.531 1 98.12 295 PHE A C 1
ATOM 2310 O O . PHE A 1 295 ? -3.334 30.125 32.5 1 98.12 295 PHE A O 1
ATOM 2317 N N . ASP A 1 296 ? -4.125 28.516 31.188 1 97.94 296 ASP A N 1
ATOM 2318 C CA . ASP A 1 296 ? -3.34 27.422 31.75 1 97.94 296 ASP A CA 1
ATOM 2319 C C . ASP A 1 296 ? -2.572 26.688 30.641 1 97.94 296 ASP A C 1
ATOM 2321 O O . ASP A 1 296 ? -3.035 25.656 30.141 1 97.94 296 ASP A O 1
ATOM 2325 N N . PRO A 1 297 ? -1.33 27.156 30.344 1 97.69 297 PRO A N 1
ATOM 2326 C CA . PRO A 1 297 ? -0.523 26.531 29.281 1 97.69 297 PRO A CA 1
ATOM 2327 C C . PRO A 1 297 ? -0.356 25.031 29.469 1 97.69 297 PRO A C 1
ATOM 2329 O O . PRO A 1 297 ? -0.124 24.312 28.484 1 97.69 297 PRO A O 1
ATOM 2332 N N . TRP A 1 298 ? -0.484 24.484 30.641 1 96.81 298 TRP A N 1
ATOM 2333 C CA . TRP A 1 298 ? -0.239 23.078 30.922 1 96.81 298 TRP A CA 1
ATOM 2334 C C . TRP A 1 298 ? -1.467 22.234 30.578 1 96.81 298 TRP A C 1
ATOM 2336 O O . TRP A 1 298 ? -1.379 21 30.484 1 96.81 298 TRP A O 1
ATOM 2346 N N . THR A 1 299 ? -2.562 22.812 30.359 1 96.5 299 THR A N 1
ATOM 2347 C CA . THR A 1 299 ? -3.752 22.109 29.906 1 96.5 299 THR A CA 1
ATOM 2348 C C . THR A 1 299 ? -4.098 22.484 28.469 1 96.5 299 THR A C 1
ATOM 2350 O O . THR A 1 299 ? -4.797 21.734 27.781 1 96.5 299 THR A O 1
ATOM 2353 N N . GLU A 1 300 ? -3.574 23.625 28.031 1 96.81 300 GLU A N 1
ATOM 2354 C CA . GLU A 1 300 ? -3.957 24.172 26.734 1 96.81 300 GLU A CA 1
ATOM 2355 C C . GLU A 1 300 ? -2.953 23.781 25.656 1 96.81 300 GLU A C 1
ATOM 2357 O O . GLU A 1 300 ? -3.227 23.938 24.453 1 96.81 300 GLU A O 1
ATOM 2362 N N . PHE A 1 301 ? -1.881 23.203 26.062 1 96.94 301 PHE A N 1
ATOM 2363 C CA . PHE A 1 301 ? -0.803 22.828 25.141 1 96.94 301 PHE A CA 1
ATOM 2364 C C . PHE A 1 301 ? -0.071 21.594 25.656 1 96.94 301 PHE A C 1
ATOM 2366 O O . PHE A 1 301 ? 0.197 21.484 26.844 1 96.94 301 PHE A O 1
ATOM 2373 N N . VAL A 1 302 ? 0.209 20.672 24.766 1 96.94 302 VAL A N 1
ATOM 2374 C CA . VAL A 1 302 ? 0.988 19.484 25.078 1 96.94 302 VAL A CA 1
ATOM 2375 C C . VAL A 1 302 ? 2.209 19.406 24.172 1 96.94 302 VAL A C 1
ATOM 2377 O O . VAL A 1 302 ? 2.076 19.406 22.938 1 96.94 302 VAL A O 1
ATOM 2380 N N . GLU A 1 303 ? 3.377 19.469 24.766 1 95.88 303 GLU A N 1
ATOM 2381 C CA . GLU A 1 303 ? 4.594 19.266 23.984 1 95.88 303 GLU A CA 1
ATOM 2382 C C . GLU A 1 303 ? 4.637 17.859 23.406 1 95.88 303 GLU A C 1
ATOM 2384 O O . GLU A 1 303 ? 4.262 16.891 24.062 1 95.88 303 GLU A O 1
ATOM 2389 N N . CYS A 1 304 ? 5.043 17.766 22.188 1 97.06 304 CYS A N 1
ATOM 2390 C CA . CYS A 1 304 ? 5.074 16.469 21.5 1 97.06 304 CYS A CA 1
ATOM 2391 C C . CYS A 1 304 ? 6.152 16.453 20.422 1 97.06 304 CYS A C 1
ATOM 2393 O O . CYS A 1 304 ? 7.02 17.328 20.391 1 97.06 304 CYS A O 1
ATOM 2395 N N . ALA A 1 305 ? 6.109 15.461 19.547 1 97.25 305 ALA A N 1
ATOM 2396 C CA . ALA A 1 305 ? 7.125 15.25 18.516 1 97.25 305 ALA A CA 1
ATOM 2397 C C . ALA A 1 305 ? 6.926 16.219 17.344 1 97.25 305 ALA A C 1
ATOM 2399 O O . ALA A 1 305 ? 7.809 16.359 16.5 1 97.25 305 ALA A O 1
ATOM 2400 N N . ASP A 1 306 ? 5.867 16.891 17.234 1 96.88 306 ASP A N 1
ATOM 2401 C CA . ASP A 1 306 ? 5.574 17.891 16.219 1 96.88 306 ASP A CA 1
ATOM 2402 C C . ASP A 1 306 ? 5.699 19.297 16.781 1 96.88 306 ASP A C 1
ATOM 2404 O O . ASP A 1 306 ? 4.816 19.766 17.5 1 96.88 306 ASP A O 1
ATOM 2408 N N . PRO A 1 307 ? 6.727 20 16.406 1 96.31 307 PRO A N 1
ATOM 2409 C CA . PRO A 1 307 ? 6.906 21.344 16.969 1 96.31 307 PRO A CA 1
ATOM 2410 C C . PRO A 1 307 ? 5.82 22.312 16.516 1 96.31 307 PRO A C 1
ATOM 2412 O O . PRO A 1 307 ? 5.723 23.422 17.047 1 96.31 307 PRO A O 1
ATOM 2415 N N . THR A 1 308 ? 5.016 21.891 15.547 1 95.5 308 THR A N 1
ATOM 2416 C CA . THR A 1 308 ? 3.949 22.766 15.07 1 95.5 308 THR A CA 1
ATOM 2417 C C . THR A 1 308 ? 2.678 22.562 15.883 1 95.5 308 THR A C 1
ATOM 2419 O O . THR A 1 308 ? 1.719 23.312 15.758 1 95.5 308 THR A O 1
ATOM 2422 N N . GLY A 1 309 ? 2.709 21.531 16.719 1 93.88 309 GLY A N 1
ATOM 2423 C CA . GLY A 1 309 ? 1.576 21.25 17.594 1 93.88 309 GLY A CA 1
ATOM 2424 C C . GLY A 1 309 ? 0.945 19.891 17.328 1 93.88 309 GLY A C 1
ATOM 2425 O O . GLY A 1 309 ? 0.879 19.453 16.172 1 93.88 309 GLY A O 1
ATOM 2426 N N . CYS A 1 310 ? 0.355 19.281 18.422 1 92.06 310 CYS A N 1
ATOM 2427 C CA . CYS A 1 310 ? -0.265 17.953 18.312 1 92.06 310 CYS A CA 1
ATOM 2428 C C . CYS A 1 310 ? -1.711 18 18.797 1 92.06 310 CYS A C 1
ATOM 2430 O O . CYS A 1 310 ? -2.383 16.969 18.844 1 92.06 310 CYS A O 1
ATOM 2432 N N . GLY A 1 311 ? -2.139 19.125 19.094 1 93.5 311 GLY A N 1
ATOM 2433 C CA . GLY A 1 311 ? -3.465 19.188 19.688 1 93.5 311 GLY A CA 1
ATOM 2434 C C . GLY A 1 311 ? -3.521 18.641 21.094 1 93.5 311 GLY A C 1
ATOM 2435 O O . GLY A 1 311 ? -2.547 18.734 21.844 1 93.5 311 GLY A O 1
ATOM 2436 N N . LEU A 1 312 ? -4.758 18.266 21.594 1 95.44 312 LEU A N 1
ATOM 2437 C CA . LEU A 1 312 ? -4.969 17.797 22.953 1 95.44 312 LEU A CA 1
ATOM 2438 C C . LEU A 1 312 ? -5.621 16.422 22.969 1 95.44 312 LEU A C 1
ATOM 2440 O O . LEU A 1 312 ? -6.047 15.922 21.922 1 95.44 312 LEU A O 1
ATOM 2444 N N . GLY A 1 313 ? -5.648 15.727 24.047 1 94.88 313 GLY A N 1
ATOM 2445 C CA . GLY A 1 313 ? -6.383 14.492 24.25 1 94.88 313 GLY A CA 1
ATOM 2446 C C . GLY A 1 313 ? -5.836 13.336 23.438 1 94.88 313 GLY A C 1
ATOM 2447 O O . GLY A 1 313 ? -4.633 13.266 23.172 1 94.88 313 GLY A O 1
ATOM 2448 N N . ASN A 1 314 ? -6.738 12.438 23.078 1 95.69 314 ASN A N 1
ATOM 2449 C CA . ASN A 1 314 ? -6.359 11.227 22.359 1 95.69 314 ASN A CA 1
ATOM 2450 C C . ASN A 1 314 ? -5.781 11.555 20.984 1 95.69 314 ASN A C 1
ATOM 2452 O O . ASN A 1 314 ? -4.883 10.867 20.5 1 95.69 314 ASN A O 1
ATOM 2456 N N . ALA A 1 315 ? -6.289 12.602 20.406 1 96.5 315 ALA A N 1
ATOM 2457 C CA . ALA A 1 315 ? -5.766 13.016 19.109 1 96.5 315 ALA A CA 1
ATOM 2458 C C . ALA A 1 315 ? -4.293 13.391 19.203 1 96.5 315 ALA A C 1
ATOM 2460 O O . ALA A 1 315 ? -3.52 13.141 18.266 1 96.5 315 ALA A O 1
ATOM 2461 N N . ASN A 1 316 ? -3.969 14 20.344 1 97.25 316 ASN A N 1
ATOM 2462 C CA . ASN A 1 316 ? -2.57 14.336 20.594 1 97.25 316 ASN A CA 1
ATOM 2463 C C . ASN A 1 316 ? -1.69 13.094 20.625 1 97.25 316 ASN A C 1
ATOM 2465 O O . ASN A 1 316 ? -0.61 13.078 20.031 1 97.25 316 ASN A O 1
ATOM 2469 N N . LEU A 1 317 ? -2.141 12.078 21.297 1 97.88 317 LEU A N 1
ATOM 2470 C CA . LEU A 1 317 ? -1.371 10.844 21.422 1 97.88 317 LEU A CA 1
ATOM 2471 C C . LEU A 1 317 ? -1.158 10.195 20.062 1 97.88 317 LEU A C 1
ATOM 2473 O O . LEU A 1 317 ? -0.044 9.781 19.734 1 97.88 317 LEU A O 1
ATOM 2477 N N . ALA A 1 318 ? -2.205 10.125 19.281 1 98.12 318 ALA A N 1
ATOM 2478 C CA . ALA A 1 318 ? -2.133 9.523 17.953 1 98.12 318 ALA A CA 1
ATOM 2479 C C . ALA A 1 318 ? -1.173 10.289 17.047 1 98.12 318 ALA A C 1
ATOM 2481 O O . ALA A 1 318 ? -0.304 9.695 16.406 1 98.12 318 ALA A O 1
ATOM 2482 N N . TRP A 1 319 ? -1.324 11.555 17.047 1 98.19 319 TRP A N 1
ATOM 2483 C CA . TRP A 1 319 ? -0.491 12.375 16.188 1 98.19 319 TRP A CA 1
ATOM 2484 C C . TRP A 1 319 ? 0.964 12.352 16.641 1 98.19 319 TRP A C 1
ATOM 2486 O O . TRP A 1 319 ? 1.879 12.344 15.805 1 98.19 319 TRP A O 1
ATOM 2496 N N . ASP A 1 320 ? 1.177 12.406 17.953 1 98.12 320 ASP A N 1
ATOM 2497 C CA . ASP A 1 320 ? 2.525 12.305 18.5 1 98.12 320 ASP A CA 1
ATOM 2498 C C . ASP A 1 320 ? 3.217 11.031 18.031 1 98.12 320 ASP A C 1
ATOM 2500 O O . ASP A 1 320 ? 4.379 11.062 17.609 1 98.12 320 ASP A O 1
ATOM 2504 N N . TYR A 1 321 ? 2.49 9.953 18.031 1 97.81 321 TYR A N 1
ATOM 2505 C CA . TYR A 1 321 ? 3.029 8.68 17.578 1 97.81 321 TYR A CA 1
ATOM 2506 C C . TYR A 1 321 ? 3.352 8.719 16.094 1 97.81 321 TYR A C 1
ATOM 2508 O O . TYR A 1 321 ? 4.414 8.266 15.664 1 97.81 321 TYR A O 1
ATOM 2516 N N . GLN A 1 322 ? 2.422 9.227 15.32 1 97.12 322 GLN A N 1
ATOM 2517 C CA . GLN A 1 322 ? 2.66 9.305 13.883 1 97.12 322 GLN A CA 1
ATOM 2518 C C . GLN A 1 322 ? 3.871 10.18 13.562 1 97.12 322 GLN A C 1
ATOM 2520 O O . GLN A 1 322 ? 4.633 9.883 12.648 1 97.12 322 GLN A O 1
ATOM 2525 N N . ALA A 1 323 ? 4.051 11.242 14.328 1 96.5 323 ALA A N 1
ATOM 2526 C CA . ALA A 1 323 ? 5.199 12.133 14.148 1 96.5 323 ALA A CA 1
ATOM 2527 C C . ALA A 1 323 ? 6.492 11.438 14.57 1 96.5 323 ALA A C 1
ATOM 2529 O O . ALA A 1 323 ? 7.586 11.898 14.227 1 96.5 323 ALA A O 1
ATOM 2530 N N . CYS A 1 324 ? 6.387 10.359 15.273 1 96.12 324 CYS A N 1
ATOM 2531 C CA . CYS A 1 324 ? 7.535 9.586 15.727 1 96.12 324 CYS A CA 1
ATOM 2532 C C . CYS A 1 324 ? 7.809 8.422 14.773 1 96.12 324 CYS A C 1
ATOM 2534 O O . CYS A 1 324 ? 8.805 7.711 14.93 1 96.12 324 CYS A O 1
ATOM 2536 N N . THR A 1 325 ? 6.941 8.242 13.727 1 94.69 325 THR A N 1
ATOM 2537 C CA . THR A 1 325 ? 7.117 7.051 12.898 1 94.69 325 THR A CA 1
ATOM 2538 C C . THR A 1 325 ? 7.188 7.422 11.422 1 94.69 325 THR A C 1
ATOM 2540 O O . THR A 1 325 ? 8.273 7.535 10.859 1 94.69 325 THR A O 1
ATOM 2543 N N . GLU A 1 326 ? 6.027 7.867 10.836 1 92 326 GLU A N 1
ATOM 2544 C CA . GLU A 1 326 ? 5.965 8.008 9.383 1 92 326 GLU A CA 1
ATOM 2545 C C . GLU A 1 326 ? 5.934 9.477 8.969 1 92 326 GLU A C 1
ATOM 2547 O O . GLU A 1 326 ? 6.129 9.805 7.801 1 92 326 GLU A O 1
ATOM 2552 N N . LEU A 1 327 ? 5.617 10.344 9.922 1 92.38 327 LEU A N 1
ATOM 2553 C CA . LEU A 1 327 ? 5.465 11.758 9.586 1 92.38 327 LEU A CA 1
ATOM 2554 C C . LEU A 1 327 ? 6.527 12.594 10.281 1 92.38 327 LEU A C 1
ATOM 2556 O O . LEU A 1 327 ? 6.25 13.242 11.297 1 92.38 327 LEU A O 1
ATOM 2560 N N . PRO A 1 328 ? 7.738 12.562 9.742 1 87.81 328 PRO A N 1
ATOM 2561 C CA . PRO A 1 328 ? 8.766 13.391 10.367 1 87.81 328 PRO A CA 1
ATOM 2562 C C . PRO A 1 328 ? 8.477 14.891 10.234 1 87.81 328 PRO A C 1
ATOM 2564 O O . PRO A 1 328 ? 9.047 15.562 9.375 1 87.81 328 PRO A O 1
ATOM 2567 N N . MET A 1 329 ? 7.77 15.375 11.055 1 93.56 329 MET A N 1
ATOM 2568 C CA . MET A 1 329 ? 7.266 16.75 11.078 1 93.56 329 MET A CA 1
ATOM 2569 C C . MET A 1 329 ? 8.414 17.75 11.047 1 93.56 329 MET A C 1
ATOM 2571 O O . MET A 1 329 ? 9.578 17.375 11.18 1 93.56 329 MET A O 1
ATOM 2575 N N . PRO A 1 330 ? 8.125 19 10.828 1 94.56 330 PRO A N 1
ATOM 2576 C CA . PRO A 1 330 ? 9.164 20.016 10.602 1 94.56 330 PRO A CA 1
ATOM 2577 C C . PRO A 1 330 ? 10.109 20.172 11.797 1 94.56 330 PRO A C 1
ATOM 2579 O O . PRO A 1 330 ? 9.766 19.766 12.914 1 94.56 330 PRO A O 1
ATOM 2582 N N . ALA A 1 331 ? 11.25 20.781 11.453 1 95.12 331 ALA A N 1
ATOM 2583 C CA . ALA A 1 331 ? 12.203 21.172 12.492 1 95.12 331 ALA A CA 1
ATOM 2584 C C . ALA A 1 331 ? 11.672 22.328 13.32 1 95.12 331 ALA A C 1
ATOM 2586 O O . ALA A 1 331 ? 10.539 22.781 13.109 1 95.12 331 ALA A O 1
ATOM 2587 N N . GLY A 1 332 ? 12.492 22.703 14.273 1 96.31 332 GLY A N 1
ATOM 2588 C CA . GLY A 1 332 ? 12.07 23.75 15.195 1 96.31 332 GLY A CA 1
ATOM 2589 C C . GLY A 1 332 ? 12.359 25.141 14.688 1 96.31 332 GLY A C 1
ATOM 2590 O O . GLY A 1 332 ? 12.156 25.438 13.508 1 96.31 332 GLY A O 1
ATOM 2591 N N . THR A 1 333 ? 12.617 26.016 15.578 1 98.06 333 THR A N 1
ATOM 2592 C CA . THR A 1 333 ? 12.812 27.438 15.32 1 98.06 333 THR A CA 1
ATOM 2593 C C . THR A 1 333 ? 14.266 27.828 15.578 1 98.06 333 THR A C 1
ATOM 2595 O O . THR A 1 333 ? 14.984 27.156 16.312 1 98.06 333 THR A O 1
ATOM 2598 N N . ASN A 1 334 ? 14.703 28.969 14.852 1 97.25 334 ASN A N 1
ATOM 2599 C CA . ASN A 1 334 ? 16.109 29.328 14.969 1 97.25 334 ASN A CA 1
ATOM 2600 C C . ASN A 1 334 ? 16.297 30.828 15.227 1 97.25 334 ASN A C 1
ATOM 2602 O O . ASN A 1 334 ? 17.422 31.297 15.398 1 97.25 334 ASN A O 1
ATOM 2606 N N . ASN A 1 335 ? 15.242 31.609 15.227 1 97.94 335 ASN A N 1
ATOM 2607 C CA . ASN A 1 335 ? 15.234 33.062 15.5 1 97.94 335 ASN A CA 1
ATOM 2608 C C . ASN A 1 335 ? 16.016 33.812 14.445 1 97.94 335 ASN A C 1
ATOM 2610 O O . ASN A 1 335 ? 16.391 34.969 14.672 1 97.94 335 ASN A O 1
ATOM 2614 N N . VAL A 1 336 ? 16.359 33.219 13.367 1 97.56 336 VAL A N 1
ATOM 2615 C CA . VAL A 1 336 ? 17.062 33.875 12.258 1 97.56 336 VAL A CA 1
ATOM 2616 C C . VAL A 1 336 ? 16.125 33.969 11.055 1 97.56 336 VAL A C 1
ATOM 2618 O O . VAL A 1 336 ? 15.82 35.094 10.602 1 97.56 336 VAL A O 1
ATOM 2621 N N . THR A 1 337 ? 15.672 32.875 10.641 1 97.31 337 THR A N 1
ATOM 2622 C CA . THR A 1 337 ? 14.734 32.875 9.523 1 97.31 337 THR A CA 1
ATOM 2623 C C . THR A 1 337 ? 13.289 32.938 10.023 1 97.31 337 THR A C 1
ATOM 2625 O O . THR A 1 337 ? 12.367 33.125 9.234 1 97.31 337 THR A O 1
ATOM 2628 N N . ASP A 1 338 ? 13.125 32.844 11.328 1 98.44 338 ASP A N 1
ATOM 2629 C CA . ASP A 1 338 ? 11.805 32.969 11.945 1 98.44 338 ASP A CA 1
ATOM 2630 C C . ASP A 1 338 ? 11.844 33.875 13.172 1 98.44 338 ASP A C 1
ATOM 2632 O O . ASP A 1 338 ? 12.922 34.281 13.609 1 98.44 338 ASP A O 1
ATOM 2636 N N . MET A 1 339 ? 10.711 34.125 13.773 1 98.81 339 MET A N 1
ATOM 2637 C CA . MET A 1 339 ? 10.602 35.156 14.805 1 98.81 339 MET A CA 1
ATOM 2638 C C . MET A 1 339 ? 10.57 34.531 16.188 1 98.81 339 MET A C 1
ATOM 2640 O O . MET A 1 339 ? 10.336 35.219 17.188 1 98.81 339 MET A O 1
ATOM 2644 N N . PHE A 1 340 ? 10.883 33.219 16.344 1 98.81 340 PHE A N 1
ATOM 2645 C CA . PHE A 1 340 ? 10.688 32.5 17.609 1 98.81 340 PHE A CA 1
ATOM 2646 C C . PHE A 1 340 ? 12.023 32.188 18.266 1 98.81 340 PHE A C 1
ATOM 2648 O O . PHE A 1 340 ? 13.047 32.094 17.578 1 98.81 340 PHE A O 1
ATOM 2655 N N . PRO A 1 341 ? 12.016 31.969 19.641 1 98.31 341 PRO A N 1
ATOM 2656 C CA . PRO A 1 341 ? 13.227 31.484 20.297 1 98.31 341 PRO A CA 1
ATOM 2657 C C . PRO A 1 341 ? 13.719 30.156 19.734 1 98.31 341 PRO A C 1
ATOM 2659 O O . PRO A 1 341 ? 12.922 29.359 19.234 1 98.31 341 PRO A O 1
ATOM 2662 N N . VAL A 1 342 ? 14.984 29.938 19.922 1 97.75 342 VAL A N 1
ATOM 2663 C CA . VAL A 1 342 ? 15.656 28.797 19.328 1 97.75 342 VAL A CA 1
ATOM 2664 C C . VAL A 1 342 ? 15.094 27.5 19.922 1 97.75 342 VAL A C 1
ATOM 2666 O O . VAL A 1 342 ? 15.023 27.344 21.141 1 97.75 342 VAL A O 1
ATOM 2669 N N . LEU A 1 343 ? 14.672 26.688 19.094 1 97.38 343 LEU A N 1
ATOM 2670 C CA . LEU A 1 343 ? 14.359 25.281 19.297 1 97.38 343 LEU A CA 1
ATOM 2671 C C . LEU A 1 343 ? 14.914 24.422 18.172 1 97.38 343 LEU A C 1
ATOM 2673 O O . LEU A 1 343 ? 14.242 24.219 17.156 1 97.38 343 LEU A O 1
ATOM 2677 N N . PRO A 1 344 ? 16.047 23.906 18.328 1 95.12 344 PRO A N 1
ATOM 2678 C CA . PRO A 1 344 ? 16.672 23.203 17.219 1 95.12 344 PRO A CA 1
ATOM 2679 C C . PRO A 1 344 ? 15.828 22.031 16.719 1 95.12 344 PRO A C 1
ATOM 2681 O O . PRO A 1 344 ? 15.641 21.875 15.508 1 95.12 344 PRO A O 1
ATOM 2684 N N . TRP A 1 345 ? 15.242 21.234 17.422 1 95.69 345 TRP A N 1
ATOM 2685 C CA . TRP A 1 345 ? 14.461 20.016 17.203 1 95.69 345 TRP A CA 1
ATOM 2686 C C . TRP A 1 345 ? 15.023 19.219 16.031 1 95.69 345 TRP A C 1
ATOM 2688 O O . TRP A 1 345 ? 14.352 19.047 15.016 1 95.69 345 TRP A O 1
ATOM 2698 N N . THR A 1 346 ? 16.25 18.766 16.188 1 94.19 346 THR A N 1
ATOM 2699 C CA . THR A 1 346 ? 16.953 17.984 15.18 1 94.19 346 THR A CA 1
ATOM 2700 C C . THR A 1 346 ? 16.344 16.594 15.047 1 94.19 346 THR A C 1
ATOM 2702 O O . THR A 1 346 ? 15.523 16.188 15.867 1 94.19 346 THR A O 1
ATOM 2705 N N . LEU A 1 347 ? 16.75 15.914 14.031 1 93.69 347 LEU A N 1
ATOM 2706 C CA . LEU A 1 347 ? 16.281 14.547 13.844 1 93.69 347 LEU A CA 1
ATOM 2707 C C . LEU A 1 347 ? 16.75 13.656 14.992 1 93.69 347 LEU A C 1
ATOM 2709 O O . LEU A 1 347 ? 16.031 12.727 15.391 1 93.69 347 LEU A O 1
ATOM 2713 N N . ASP A 1 348 ? 17.953 13.922 15.516 1 95.69 348 ASP A N 1
ATOM 2714 C CA . ASP A 1 348 ? 18.438 13.164 16.672 1 95.69 348 ASP A CA 1
ATOM 2715 C C . ASP A 1 348 ? 17.578 13.43 17.906 1 95.69 348 ASP A C 1
ATOM 2717 O O . ASP A 1 348 ? 17.266 12.508 18.656 1 95.69 348 ASP A O 1
ATOM 2721 N N . MET A 1 349 ? 17.25 14.719 18.109 1 96.31 349 MET A N 1
ATOM 2722 C CA . MET A 1 349 ? 16.375 15.07 19.219 1 96.31 349 MET A CA 1
ATOM 2723 C C . MET A 1 349 ? 15.023 14.359 19.094 1 96.31 349 MET A C 1
ATOM 2725 O O . MET A 1 349 ? 14.492 13.859 20.094 1 96.31 349 MET A O 1
ATOM 2729 N N . ARG A 1 350 ? 14.453 14.297 17.922 1 95.81 350 ARG A N 1
ATOM 2730 C CA . ARG A 1 350 ? 13.195 13.594 17.688 1 95.81 350 ARG A CA 1
ATOM 2731 C C . ARG A 1 350 ? 13.344 12.102 17.969 1 95.81 350 ARG A C 1
ATOM 2733 O O . ARG A 1 350 ? 12.469 11.5 18.609 1 95.81 350 ARG A O 1
ATOM 2740 N N . ALA A 1 351 ? 14.422 11.523 17.453 1 95.5 351 ALA A N 1
ATOM 2741 C CA . ALA A 1 351 ? 14.656 10.094 17.688 1 95.5 351 ALA A CA 1
ATOM 2742 C C . ALA A 1 351 ? 14.719 9.781 19.172 1 95.5 351 ALA A C 1
ATOM 2744 O O . ALA A 1 351 ? 14.148 8.781 19.625 1 95.5 351 ALA A O 1
ATOM 2745 N N . ASP A 1 352 ? 15.414 10.641 19.922 1 97.56 352 ASP A N 1
ATOM 2746 C CA . ASP A 1 352 ? 15.516 10.445 21.359 1 97.56 352 ASP A CA 1
ATOM 2747 C C . ASP A 1 352 ? 14.148 10.555 22.031 1 97.56 352 ASP A C 1
ATOM 2749 O O . ASP A 1 352 ? 13.805 9.742 22.891 1 97.56 352 ASP A O 1
ATOM 2753 N N . TYR A 1 353 ? 13.414 11.57 21.672 1 97.44 353 TYR A N 1
ATOM 2754 C CA . TYR A 1 353 ? 12.07 11.758 22.188 1 97.44 353 TYR A CA 1
ATOM 2755 C C . TYR A 1 353 ? 11.195 10.539 21.906 1 97.44 353 TYR A C 1
ATOM 2757 O O . TYR A 1 353 ? 10.508 10.039 22.797 1 97.44 353 TYR A O 1
ATOM 2765 N N . CYS A 1 354 ? 11.227 10.062 20.672 1 96.94 354 CYS A N 1
ATOM 2766 C CA . CYS A 1 354 ? 10.359 8.977 20.219 1 96.94 354 CYS A CA 1
ATOM 2767 C C . CYS A 1 354 ? 10.719 7.668 20.906 1 96.94 354 CYS A C 1
ATOM 2769 O O . CYS A 1 354 ? 9.836 6.883 21.266 1 96.94 354 CYS A O 1
ATOM 2771 N N . GLN A 1 355 ? 12 7.434 21.062 1 96.44 355 GLN A N 1
ATOM 2772 C CA . GLN A 1 355 ? 12.438 6.25 21.797 1 96.44 355 GLN A CA 1
ATOM 2773 C C . GLN A 1 355 ? 11.93 6.27 23.234 1 96.44 355 GLN A C 1
ATOM 2775 O O . GLN A 1 355 ? 11.461 5.25 23.75 1 96.44 355 GLN A O 1
ATOM 2780 N N . LYS A 1 356 ? 12.039 7.375 23.828 1 97.31 356 LYS A N 1
ATOM 2781 C CA . LYS A 1 356 ? 11.656 7.52 25.234 1 97.31 356 LYS A CA 1
ATOM 2782 C C . LYS A 1 356 ? 10.148 7.379 25.406 1 97.31 356 LYS A C 1
ATOM 2784 O O . LYS A 1 356 ? 9.688 6.762 26.375 1 97.31 356 LYS A O 1
ATOM 2789 N N . HIS A 1 357 ? 9.383 7.914 24.484 1 96.88 357 HIS A N 1
ATOM 2790 C CA . HIS A 1 357 ? 7.949 8.047 24.703 1 96.88 357 HIS A CA 1
ATOM 2791 C C . HIS A 1 357 ? 7.188 6.871 24.094 1 96.88 357 HIS A C 1
ATOM 2793 O O . HIS A 1 357 ? 6.156 6.453 24.625 1 96.88 357 HIS A O 1
ATOM 2799 N N . TRP A 1 358 ? 7.684 6.375 22.953 1 96.88 358 TRP A N 1
ATOM 2800 C CA . TRP A 1 358 ? 6.902 5.371 22.234 1 96.88 358 TRP A CA 1
ATOM 2801 C C . TRP A 1 358 ? 7.738 4.129 21.953 1 96.88 358 TRP A C 1
ATOM 2803 O O . TRP A 1 358 ? 7.227 3.129 21.453 1 96.88 358 TRP A O 1
ATOM 2813 N N . GLN A 1 359 ? 9.023 4.18 22.219 1 95.12 359 GLN A N 1
ATOM 2814 C CA . GLN A 1 359 ? 9.938 3.07 21.969 1 95.12 359 GLN A CA 1
ATOM 2815 C C . GLN A 1 359 ? 10.023 2.734 20.484 1 95.12 359 GLN A C 1
ATOM 2817 O O . GLN A 1 359 ? 10.016 1.562 20.109 1 95.12 359 GLN A O 1
ATOM 2822 N N . VAL A 1 360 ? 9.961 3.791 19.688 1 95.25 360 VAL A N 1
ATOM 2823 C CA . VAL A 1 360 ? 10.094 3.645 18.234 1 95.25 360 VAL A CA 1
ATOM 2824 C C . VAL A 1 360 ? 11.156 4.609 17.719 1 95.25 360 VAL A C 1
ATOM 2826 O O . VAL A 1 360 ? 11.648 5.461 18.453 1 95.25 360 VAL A O 1
ATOM 2829 N N . LYS A 1 361 ? 11.516 4.328 16.5 1 90.56 361 LYS A N 1
ATOM 2830 C CA . LYS A 1 361 ? 12.375 5.238 15.758 1 90.56 361 LYS A CA 1
ATOM 2831 C C . LYS A 1 361 ? 11.727 5.648 14.438 1 90.56 361 LYS A C 1
ATOM 2833 O O . LYS A 1 361 ? 11.164 4.809 13.734 1 90.56 361 LYS A O 1
ATOM 2838 N N . PRO A 1 362 ? 11.836 6.965 14.188 1 91.56 362 PRO A N 1
ATOM 2839 C CA . PRO A 1 362 ? 11.281 7.383 12.898 1 91.56 362 PRO A CA 1
ATOM 2840 C C . PRO A 1 362 ? 11.922 6.66 11.711 1 91.56 362 PRO A C 1
ATOM 2842 O O . PRO A 1 362 ? 13.141 6.449 11.703 1 91.56 362 PRO A O 1
ATOM 2845 N N . ARG A 1 363 ? 11.109 6.184 10.805 1 90.94 363 ARG A N 1
ATOM 2846 C CA . ARG A 1 363 ? 11.617 5.652 9.539 1 90.94 363 ARG A CA 1
ATOM 2847 C C . ARG A 1 363 ? 11.633 6.73 8.461 1 90.94 363 ARG A C 1
ATOM 2849 O O . ARG A 1 363 ? 10.703 6.824 7.652 1 90.94 363 ARG A O 1
ATOM 2856 N N . LEU A 1 364 ? 12.664 7.375 8.375 1 89.88 364 LEU A N 1
ATOM 2857 C CA . LEU A 1 364 ? 12.75 8.625 7.629 1 89.88 364 LEU A CA 1
ATOM 2858 C C . LEU A 1 364 ? 12.594 8.375 6.133 1 89.88 364 LEU A C 1
ATOM 2860 O O . LEU A 1 364 ? 12.031 9.211 5.418 1 89.88 364 LEU A O 1
ATOM 2864 N N . GLU A 1 365 ? 13 7.184 5.594 1 89.75 365 GLU A N 1
ATOM 2865 C CA . GLU A 1 365 ? 12.992 6.953 4.152 1 89.75 365 GLU A CA 1
ATOM 2866 C C . GLU A 1 365 ? 11.711 6.254 3.709 1 89.75 365 GLU A C 1
ATOM 2868 O O . GLU A 1 365 ? 11.391 6.234 2.52 1 89.75 365 GLU A O 1
ATOM 2873 N N . TRP A 1 366 ? 10.977 5.699 4.605 1 93.38 366 TRP A N 1
ATOM 2874 C CA . TRP A 1 366 ? 9.867 4.805 4.285 1 93.38 366 TRP A CA 1
ATOM 2875 C C . TRP A 1 366 ? 8.742 5.562 3.586 1 93.38 366 TRP A C 1
ATOM 2877 O O . TRP A 1 366 ? 8.219 5.109 2.564 1 93.38 366 TRP A O 1
ATOM 2887 N N . PRO A 1 367 ? 8.391 6.758 4.074 1 91.44 367 PRO A N 1
ATOM 2888 C CA . PRO A 1 367 ? 7.281 7.43 3.391 1 91.44 367 PRO A CA 1
ATOM 2889 C C . PRO A 1 367 ? 7.602 7.766 1.937 1 91.44 367 PRO A C 1
ATOM 2891 O O . PRO A 1 367 ? 6.727 7.688 1.071 1 91.44 367 PRO A O 1
ATOM 2894 N N . GLY A 1 368 ? 8.898 8.156 1.723 1 91.94 368 GLY A N 1
ATOM 2895 C CA . GLY A 1 368 ? 9.297 8.43 0.353 1 91.94 368 GLY A CA 1
ATOM 2896 C C . GLY A 1 368 ? 9.219 7.219 -0.551 1 91.94 368 GLY A C 1
ATOM 2897 O O . GLY A 1 368 ? 8.961 7.344 -1.749 1 91.94 368 GLY A O 1
ATOM 2898 N N . ILE A 1 369 ? 9.375 6.062 0.013 1 94.88 369 ILE A N 1
ATOM 2899 C CA . ILE A 1 369 ? 9.32 4.82 -0.751 1 94.88 369 ILE A CA 1
ATOM 2900 C C . ILE A 1 369 ? 7.867 4.355 -0.872 1 94.88 369 ILE A C 1
ATOM 2902 O O . ILE A 1 369 ? 7.367 4.141 -1.979 1 94.88 369 ILE A O 1
ATOM 2906 N N . SER A 1 370 ? 7.172 4.293 0.23 1 95.62 370 SER A N 1
ATOM 2907 C CA . SER A 1 370 ? 5.84 3.699 0.28 1 95.62 370 SER A CA 1
ATOM 2908 C C . SER A 1 370 ? 4.797 4.621 -0.347 1 95.62 370 SER A C 1
ATOM 2910 O O . SER A 1 370 ? 3.807 4.152 -0.913 1 95.62 370 SER A O 1
ATOM 2912 N N . LEU A 1 371 ? 5.055 5.945 -0.248 1 95.81 371 LEU A N 1
ATOM 2913 C CA . LEU A 1 371 ? 4.078 6.918 -0.729 1 95.81 371 LEU A CA 1
ATOM 2914 C C . LEU A 1 371 ? 4.652 7.75 -1.869 1 95.81 371 LEU A C 1
ATOM 2916 O O . LEU A 1 371 ? 4.211 8.875 -2.105 1 95.81 371 LEU A O 1
ATOM 2920 N N . TRP A 1 372 ? 5.738 7.32 -2.502 1 95.5 372 TRP A N 1
ATOM 2921 C CA . TRP A 1 372 ? 6.258 7.672 -3.818 1 95.5 372 TRP A CA 1
ATOM 2922 C C . TRP A 1 372 ? 7.07 8.961 -3.758 1 95.5 372 TRP A C 1
ATOM 2924 O O . TRP A 1 372 ? 7.625 9.406 -4.766 1 95.5 372 TRP A O 1
ATOM 2934 N N . GLY A 1 373 ? 7.141 9.688 -2.584 1 91.81 373 GLY A N 1
ATOM 2935 C CA . GLY A 1 373 ? 7.914 10.914 -2.49 1 91.81 373 GLY A CA 1
ATOM 2936 C C . GLY A 1 373 ? 7.527 11.945 -3.531 1 91.81 373 GLY A C 1
ATOM 2937 O O . GLY A 1 373 ? 6.348 12.273 -3.68 1 91.81 373 GLY A O 1
ATOM 2938 N N . ARG A 1 374 ? 8.484 12.367 -4.328 1 92.5 374 ARG A N 1
ATOM 2939 C CA . ARG A 1 374 ? 8.234 13.383 -5.348 1 92.5 374 ARG A CA 1
ATOM 2940 C C . ARG A 1 374 ? 7.906 12.734 -6.691 1 92.5 374 ARG A C 1
ATOM 2942 O O . ARG A 1 374 ? 7.426 13.406 -7.605 1 92.5 374 ARG A O 1
ATOM 2949 N N . ASP A 1 375 ? 8.117 11.445 -6.816 1 94.06 375 ASP A N 1
ATOM 2950 C CA . ASP A 1 375 ? 7.902 10.734 -8.07 1 94.06 375 ASP A CA 1
ATOM 2951 C C . ASP A 1 375 ? 6.445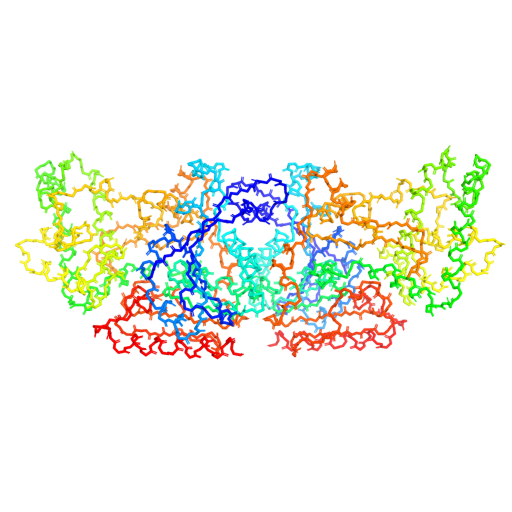 10.297 -8.211 1 94.06 375 ASP A C 1
ATOM 2953 O O . ASP A 1 375 ? 6.152 9.102 -8.25 1 94.06 375 ASP A O 1
ATOM 2957 N N . ILE A 1 376 ? 5.547 11.305 -8.484 1 96.56 376 ILE A N 1
ATOM 2958 C CA . ILE A 1 376 ? 4.121 11 -8.43 1 96.56 376 ILE A CA 1
ATOM 2959 C C . ILE A 1 376 ? 3.523 11.078 -9.828 1 96.56 376 ILE A C 1
ATOM 2961 O O . ILE A 1 376 ? 2.301 11.055 -9.992 1 96.56 376 ILE A O 1
ATOM 2965 N N . SER A 1 377 ? 4.367 11.086 -10.875 1 96.75 377 SER A N 1
ATOM 2966 C CA . SER A 1 377 ? 3.912 11.383 -12.227 1 96.75 377 SER A CA 1
ATOM 2967 C C . SER A 1 377 ? 3.018 10.266 -12.766 1 96.75 377 SER A C 1
ATOM 2969 O O . SER A 1 377 ? 2.281 10.469 -13.734 1 96.75 377 SER A O 1
ATOM 2971 N N . THR A 1 378 ? 3.098 9.07 -12.148 1 96.44 378 THR A N 1
ATOM 2972 C CA . THR A 1 378 ? 2.291 7.953 -12.633 1 96.44 378 THR A CA 1
ATOM 2973 C C . THR A 1 378 ? 0.864 8.047 -12.094 1 96.44 378 THR A C 1
ATOM 2975 O O . THR A 1 378 ? -0.031 7.348 -12.578 1 96.44 378 THR A O 1
ATOM 2978 N N . ALA A 1 379 ? 0.615 8.922 -11.133 1 97.69 379 ALA A N 1
ATOM 2979 C CA . ALA A 1 379 ? -0.744 9.141 -10.641 1 97.69 379 ALA A CA 1
ATOM 2980 C C . ALA A 1 379 ? -1.548 9.992 -11.617 1 97.69 379 ALA A C 1
ATOM 2982 O O . ALA A 1 379 ? -1.026 10.43 -12.648 1 97.69 379 ALA A O 1
ATOM 2983 N N . SER A 1 380 ? -2.857 10.086 -11.344 1 98.19 380 SER A N 1
ATOM 2984 C CA . SER A 1 380 ? -3.756 10.883 -12.172 1 98.19 380 SER A CA 1
ATOM 2985 C C . SER A 1 380 ? -4.977 11.336 -11.383 1 98.19 380 SER A C 1
ATOM 2987 O O . SER A 1 380 ? -5.285 10.773 -10.328 1 98.19 380 SER A O 1
ATOM 2989 N N . ASN A 1 381 ? -5.602 12.398 -11.812 1 98.88 381 ASN A N 1
ATOM 2990 C CA . ASN A 1 381 ? -6.879 12.906 -11.328 1 98.88 381 ASN A CA 1
ATOM 2991 C C . ASN A 1 381 ? -6.781 13.359 -9.875 1 98.88 381 ASN A C 1
ATOM 2993 O O . ASN A 1 381 ? -7.582 12.945 -9.031 1 98.88 381 ASN A O 1
ATOM 2997 N N . ILE A 1 382 ? -5.75 14.156 -9.586 1 98.94 382 ILE A N 1
ATOM 2998 C CA . ILE A 1 382 ? -5.598 14.75 -8.266 1 98.94 382 ILE A CA 1
ATOM 2999 C C . ILE A 1 382 ? -5.445 16.266 -8.391 1 98.94 382 ILE A C 1
ATOM 3001 O O . ILE A 1 382 ? -4.676 16.75 -9.219 1 98.94 382 ILE A O 1
ATOM 3005 N N . ILE A 1 383 ? -6.23 16.969 -7.68 1 98.94 383 ILE A N 1
ATOM 3006 C CA . ILE A 1 383 ? -6.082 18.406 -7.516 1 98.94 383 ILE A CA 1
ATOM 3007 C C . ILE A 1 383 ? -5.309 18.703 -6.234 1 98.94 383 ILE A C 1
ATOM 3009 O O . ILE A 1 383 ? -5.676 18.234 -5.156 1 98.94 383 ILE A O 1
ATOM 3013 N N . PHE A 1 384 ? -4.219 19.422 -6.363 1 98.88 384 PHE A N 1
ATOM 3014 C CA . PHE A 1 384 ? -3.469 19.922 -5.219 1 98.88 384 PHE A CA 1
ATOM 3015 C C . PHE A 1 384 ? -3.682 21.422 -5.043 1 98.88 384 PHE A C 1
ATOM 3017 O O . PHE A 1 384 ? -3.111 22.219 -5.785 1 98.88 384 PHE A O 1
ATOM 3024 N N . SER A 1 385 ? -4.438 21.766 -4.027 1 98.94 385 SER A N 1
ATOM 3025 C CA . SER A 1 385 ? -4.664 23.188 -3.797 1 98.94 385 SER A CA 1
ATOM 3026 C C . SER A 1 385 ? -3.801 23.703 -2.648 1 98.94 385 SER A C 1
ATOM 3028 O O . SER A 1 385 ? -3.586 23 -1.661 1 98.94 385 SER A O 1
ATOM 3030 N N . ASN A 1 386 ? -3.225 24.906 -2.814 1 98.56 386 ASN A N 1
ATOM 3031 C CA . ASN A 1 386 ? -2.342 25.531 -1.839 1 98.56 386 ASN A CA 1
ATOM 3032 C C . ASN A 1 386 ? -2.574 27.047 -1.762 1 98.56 386 ASN A C 1
ATOM 3034 O O . ASN A 1 386 ? -2.607 27.719 -2.789 1 98.56 386 ASN A O 1
ATOM 3038 N N . GLY A 1 387 ? -2.775 27.594 -0.561 1 98.44 387 GLY A N 1
ATOM 3039 C CA . GLY A 1 387 ? -2.852 29.031 -0.357 1 98.44 387 GLY A CA 1
ATOM 3040 C C . GLY A 1 387 ? -1.522 29.641 0.027 1 98.44 387 GLY A C 1
ATOM 3041 O O . GLY A 1 387 ? -0.716 29.016 0.717 1 98.44 387 GLY A O 1
ATOM 3042 N N . ASN A 1 388 ? -1.334 30.875 -0.346 1 98.06 388 ASN A N 1
ATOM 3043 C CA . ASN A 1 388 ? -0.026 31.484 -0.137 1 98.06 388 ASN A CA 1
ATOM 3044 C C . ASN A 1 388 ? 0.149 31.953 1.304 1 98.06 388 ASN A C 1
ATOM 3046 O O . ASN A 1 388 ? 1.264 32.25 1.729 1 98.06 388 ASN A O 1
ATOM 3050 N N . LEU A 1 389 ? -0.924 32.031 2.084 1 98.44 389 LEU A N 1
ATOM 3051 C CA . LEU A 1 389 ? -0.805 32.406 3.494 1 98.44 389 LEU A CA 1
ATOM 3052 C C . LEU A 1 389 ? -0.594 31.156 4.352 1 98.44 389 LEU A C 1
ATOM 3054 O O . LEU A 1 389 ? -0.313 31.266 5.551 1 98.44 389 LEU A O 1
ATOM 3058 N N . ASP A 1 390 ? -0.753 29.984 3.771 1 98.44 390 ASP A N 1
ATOM 3059 C CA . ASP A 1 390 ? -0.647 28.703 4.477 1 98.44 390 ASP A CA 1
ATOM 3060 C C . ASP A 1 390 ? 0.81 28.375 4.781 1 98.44 390 ASP A C 1
ATOM 3062 O O . ASP A 1 390 ? 1.609 28.156 3.863 1 98.44 390 ASP A O 1
ATOM 3066 N N . PRO A 1 391 ? 1.119 28.188 6.039 1 98.06 391 PRO A N 1
ATOM 3067 C CA . PRO A 1 391 ? 2.514 27.875 6.355 1 98.06 391 PRO A CA 1
ATOM 3068 C C . PRO A 1 391 ? 2.936 26.5 5.859 1 98.06 391 PRO A C 1
ATOM 3070 O O . PRO A 1 391 ? 4.133 26.203 5.797 1 98.06 391 PRO A O 1
ATOM 3073 N N . TRP A 1 392 ? 2.004 25.672 5.488 1 97.31 392 TRP A N 1
ATOM 3074 C CA . TRP A 1 392 ? 2.314 24.328 5.012 1 97.31 392 TRP A CA 1
ATOM 3075 C C . TRP A 1 392 ? 2.57 24.328 3.508 1 97.31 392 TRP A C 1
ATOM 3077 O O . TRP A 1 392 ? 3.033 23.328 2.951 1 97.31 392 TRP A O 1
ATOM 3087 N N . ARG A 1 393 ? 2.381 25.391 2.809 1 96.75 393 ARG A N 1
ATOM 3088 C CA . ARG A 1 393 ? 2.424 25.5 1.354 1 96.75 393 ARG A CA 1
ATOM 3089 C C . ARG A 1 393 ? 3.768 25.031 0.808 1 96.75 393 ARG A C 1
ATOM 3091 O O . ARG A 1 393 ? 3.82 24.312 -0.188 1 96.75 393 ARG A O 1
ATOM 3098 N N . PRO A 1 394 ? 4.871 25.375 1.476 1 95.12 394 PRO A N 1
ATOM 3099 C CA . PRO A 1 394 ? 6.152 24.984 0.881 1 95.12 394 PRO A CA 1
ATOM 3100 C C . PRO A 1 394 ? 6.332 23.469 0.79 1 95.12 394 PRO A C 1
ATOM 3102 O O . PRO A 1 394 ? 7.16 22.984 0.012 1 95.12 394 PRO A O 1
ATOM 3105 N N . GLY A 1 395 ? 5.598 22.75 1.55 1 95.38 395 GLY A N 1
ATOM 3106 C CA . GLY A 1 395 ? 5.68 21.297 1.504 1 95.38 395 GLY A CA 1
ATOM 3107 C C . GLY A 1 395 ? 4.719 20.672 0.505 1 95.38 395 GLY A C 1
ATOM 3108 O O . GLY A 1 395 ? 4.695 19.453 0.336 1 95.38 395 GLY A O 1
ATOM 3109 N N . GLY A 1 396 ? 3.92 21.5 -0.181 1 95.94 396 GLY A N 1
ATOM 3110 C CA . GLY A 1 396 ? 2.883 21.016 -1.073 1 95.94 396 GLY A CA 1
ATOM 3111 C C . GLY A 1 396 ? 3.324 20.938 -2.523 1 95.94 396 GLY A C 1
ATOM 3112 O O . GLY A 1 396 ? 4.484 21.219 -2.838 1 95.94 396 GLY A O 1
ATOM 3113 N N . VAL A 1 397 ? 2.428 20.484 -3.361 1 97.5 397 VAL A N 1
ATOM 3114 C CA . VAL A 1 397 ? 2.625 20.453 -4.805 1 97.5 397 VAL A CA 1
ATOM 3115 C C . VAL A 1 397 ? 2.207 21.797 -5.406 1 97.5 397 VAL A C 1
ATOM 3117 O O . VAL A 1 397 ? 1.015 22.094 -5.504 1 97.5 397 VAL A O 1
ATOM 3120 N N . LEU A 1 398 ? 3.184 22.562 -5.895 1 97.75 398 LEU A N 1
ATOM 3121 C CA . LEU A 1 398 ? 2.922 23.953 -6.234 1 97.75 398 LEU A CA 1
ATOM 3122 C C . LEU A 1 398 ? 2.934 24.156 -7.746 1 97.75 398 LEU A C 1
ATOM 3124 O O . LEU A 1 398 ? 2.639 25.25 -8.227 1 97.75 398 LEU A O 1
ATOM 3128 N N . LYS A 1 399 ? 3.303 23.125 -8.461 1 98.19 399 LYS A N 1
ATOM 3129 C CA . LYS A 1 399 ? 3.248 23.125 -9.914 1 98.19 399 LYS A CA 1
ATOM 3130 C C . LYS A 1 399 ? 2.566 21.859 -10.438 1 98.19 399 LYS A C 1
ATOM 3132 O O . LYS A 1 399 ? 2.789 20.766 -9.914 1 98.19 399 LYS A O 1
ATOM 3137 N N . SER A 1 400 ? 1.726 22.047 -11.453 1 98.69 400 SER A N 1
ATOM 3138 C CA . SER A 1 400 ? 1.092 20.891 -12.062 1 98.69 400 SER A CA 1
ATOM 3139 C C . SER A 1 400 ? 2.133 19.922 -12.617 1 98.69 400 SER A C 1
ATOM 3141 O O . SER A 1 400 ? 3.102 20.328 -13.25 1 98.69 400 SER A O 1
ATOM 3143 N N . VAL A 1 401 ? 1.948 18.656 -12.352 1 98 401 VAL A N 1
ATOM 3144 C CA . VAL A 1 401 ? 2.879 17.609 -12.773 1 98 401 VAL A CA 1
ATOM 3145 C C . VAL A 1 401 ? 2.469 17.078 -14.148 1 98 401 VAL A C 1
ATOM 3147 O O . VAL A 1 401 ? 3.32 16.672 -14.938 1 98 401 VAL A O 1
ATOM 3150 N N . SER A 1 402 ? 1.202 17.047 -14.438 1 98 402 SER A N 1
ATOM 3151 C CA . SER A 1 402 ? 0.56 16.625 -15.68 1 98 402 SER A CA 1
ATOM 3152 C C . SER A 1 402 ? -0.806 17.297 -15.844 1 98 402 SER A C 1
ATOM 3154 O O . SER A 1 402 ? -1.261 18.016 -14.961 1 98 402 SER A O 1
ATOM 3156 N N . PRO A 1 403 ? -1.496 17.031 -16.938 1 97.88 403 PRO A N 1
ATOM 3157 C CA . PRO A 1 403 ? -2.836 17.594 -17.109 1 97.88 403 PRO A CA 1
ATOM 3158 C C . PRO A 1 403 ? -3.844 17.031 -16.109 1 97.88 403 PRO A C 1
ATOM 3160 O O . PRO A 1 403 ? -4.918 17.609 -15.922 1 97.88 403 PRO A O 1
ATOM 3163 N N . SER A 1 404 ? -3.449 15.938 -15.438 1 98.31 404 SER A N 1
ATOM 3164 C CA . SER A 1 404 ? -4.395 15.352 -14.492 1 98.31 404 SER A CA 1
ATOM 3165 C C . SER A 1 404 ? -3.854 15.406 -13.07 1 98.31 404 SER A C 1
ATOM 3167 O O . SER A 1 404 ? -4.457 14.852 -12.148 1 98.31 404 SER A O 1
ATOM 3169 N N . LEU A 1 405 ? -2.693 15.906 -12.945 1 98.81 405 LEU A N 1
ATOM 3170 C CA . LEU A 1 405 ? -2.15 16.297 -11.648 1 98.81 405 LEU A CA 1
ATOM 3171 C C . LEU A 1 405 ? -1.979 17.812 -11.562 1 98.81 405 LEU A C 1
ATOM 3173 O O . LEU A 1 405 ? -0.903 18.344 -11.859 1 98.81 405 LEU A O 1
ATOM 3177 N N . VAL A 1 406 ? -2.998 18.422 -11.016 1 98.94 406 VAL A N 1
ATOM 3178 C CA . VAL A 1 406 ? -3.156 19.859 -11.211 1 98.94 406 VAL A CA 1
ATOM 3179 C C . VAL A 1 406 ? -2.908 20.594 -9.898 1 98.94 406 VAL A C 1
ATOM 3181 O O . VAL A 1 406 ? -3.521 20.266 -8.875 1 98.94 406 VAL A O 1
ATOM 3184 N N . ALA A 1 407 ? -2.018 21.547 -9.914 1 98.81 407 ALA A N 1
ATOM 3185 C CA . ALA A 1 407 ? -1.826 22.469 -8.789 1 98.81 407 ALA A CA 1
ATOM 3186 C C . ALA A 1 407 ? -2.742 23.688 -8.914 1 98.81 407 ALA A C 1
ATOM 3188 O O . ALA A 1 407 ? -2.791 24.328 -9.969 1 98.81 407 ALA A O 1
ATOM 3189 N N . VAL A 1 408 ? -3.49 23.938 -7.922 1 98.81 408 VAL A N 1
ATOM 3190 C CA . VAL A 1 408 ? -4.375 25.094 -7.832 1 98.81 408 VAL A CA 1
ATOM 3191 C C . VAL A 1 408 ? -3.908 26.016 -6.711 1 98.81 408 VAL A C 1
ATOM 3193 O O . VAL A 1 408 ? -4.039 25.688 -5.531 1 98.81 408 VAL A O 1
ATOM 3196 N N . LEU A 1 409 ? -3.438 27.188 -7.035 1 98.31 409 LEU A N 1
ATOM 3197 C CA . LEU A 1 409 ? -2.889 28.125 -6.055 1 98.31 409 LEU A CA 1
ATOM 3198 C C . LEU A 1 409 ? -3.908 29.203 -5.691 1 98.31 409 LEU A C 1
ATOM 3200 O O . LEU A 1 409 ? -4.613 29.719 -6.562 1 98.31 409 LEU A O 1
ATOM 3204 N N . VAL A 1 410 ? -4.031 29.516 -4.465 1 98.5 410 VAL A N 1
ATOM 3205 C CA . VAL A 1 410 ? -5.008 30.484 -3.959 1 98.5 410 VAL A CA 1
ATOM 3206 C C . VAL A 1 410 ? -4.285 31.672 -3.326 1 98.5 410 VAL A C 1
ATOM 3208 O O . VAL A 1 410 ? -3.807 31.578 -2.191 1 98.5 410 VAL A O 1
ATOM 3211 N N . GLU A 1 411 ? -4.316 32.812 -3.965 1 97.94 411 GLU A N 1
ATOM 3212 C CA . GLU A 1 411 ? -3.795 34.031 -3.371 1 97.94 411 GLU A CA 1
ATOM 3213 C C . GLU A 1 411 ? -4.699 34.531 -2.246 1 97.94 411 GLU A C 1
ATOM 3215 O O . GLU A 1 411 ? -5.914 34.656 -2.43 1 97.94 411 GLU A O 1
ATOM 3220 N N . GLY A 1 412 ? -4.125 34.719 -1.113 1 97.5 412 GLY A N 1
ATOM 3221 C CA . GLY A 1 412 ? -4.918 35.125 0.04 1 97.5 412 GLY A CA 1
ATOM 3222 C C . GLY A 1 412 ? -5.535 33.969 0.776 1 97.5 412 GLY A C 1
ATOM 3223 O O . GLY A 1 412 ? -6.375 34.156 1.658 1 97.5 412 GLY A O 1
ATOM 3224 N N . GLY A 1 413 ? -5.121 32.781 0.387 1 98.06 413 GLY A N 1
ATOM 3225 C CA . GLY A 1 413 ? -5.676 31.594 1.014 1 98.06 413 GLY A CA 1
ATOM 3226 C C . GLY A 1 413 ? -4.797 31.031 2.113 1 98.06 413 GLY A C 1
ATOM 3227 O O . GLY A 1 413 ? -3.627 30.719 1.881 1 98.06 413 GLY A O 1
ATOM 3228 N N . ALA A 1 414 ? -5.348 30.922 3.314 1 98.25 414 ALA A N 1
ATOM 3229 C CA . ALA A 1 414 ? -4.684 30.219 4.406 1 98.25 414 ALA A CA 1
ATOM 3230 C C . ALA A 1 414 ? -4.969 28.719 4.34 1 98.25 414 ALA A C 1
ATOM 3232 O O . ALA A 1 414 ? -5.293 28.188 3.275 1 98.25 414 ALA A O 1
ATOM 3233 N N . HIS A 1 415 ? -4.668 27.969 5.422 1 97.75 415 HIS A N 1
ATOM 3234 C CA . HIS A 1 415 ? -4.688 26.516 5.477 1 97.75 415 HIS A CA 1
ATOM 3235 C C . HIS A 1 415 ? -6.051 25.969 5.078 1 97.75 415 HIS A C 1
ATOM 3237 O O . HIS A 1 415 ? -7.027 26.109 5.816 1 97.75 415 HIS A O 1
ATOM 3243 N N . HIS A 1 416 ? -6.211 25.312 3.82 1 95.31 416 HIS A N 1
ATOM 3244 C CA . HIS A 1 416 ? -7.32 24.703 3.104 1 95.31 416 HIS A CA 1
ATOM 3245 C C . HIS A 1 416 ? -8.578 25.547 3.195 1 95.31 416 HIS A C 1
ATOM 3247 O O . HIS A 1 416 ? -9.664 25.047 3.5 1 95.31 416 HIS A O 1
ATOM 3253 N N . LEU A 1 417 ? -8.383 26.844 2.951 1 98.31 417 LEU A N 1
ATOM 3254 C CA . LEU A 1 417 ? -9.492 27.781 2.867 1 98.31 417 LEU A CA 1
ATOM 3255 C C . LEU A 1 417 ? -10.516 27.328 1.829 1 98.31 417 LEU A C 1
ATOM 3257 O O . LEU A 1 417 ? -11.719 27.547 2.008 1 98.31 417 LEU A O 1
ATOM 3261 N N . ASP A 1 418 ? -10.055 26.703 0.75 1 98.44 418 ASP A N 1
ATOM 3262 C CA . ASP A 1 418 ? -10.938 26.328 -0.353 1 98.44 418 ASP A CA 1
ATOM 3263 C C . ASP A 1 418 ? -11.922 25.25 0.076 1 98.44 418 ASP A C 1
ATOM 3265 O O . ASP A 1 418 ? -12.93 25.016 -0.601 1 98.44 418 ASP A O 1
ATOM 3269 N N . LEU A 1 419 ? -11.68 24.578 1.163 1 98.31 419 LEU A N 1
ATOM 3270 C CA . LEU A 1 419 ? -12.602 23.531 1.612 1 98.31 419 LEU A CA 1
ATOM 3271 C C . LEU A 1 419 ? -13.688 24.125 2.506 1 98.31 419 LEU A C 1
ATOM 3273 O O . LEU A 1 419 ? -14.688 23.469 2.785 1 98.31 419 LEU A O 1
ATOM 3277 N N . ARG A 1 420 ? -13.508 25.391 3.004 1 98.12 420 ARG A N 1
ATOM 3278 C CA . ARG A 1 420 ? -14.539 26.031 3.814 1 98.12 420 ARG A CA 1
ATOM 3279 C C . ARG A 1 420 ? -15.766 26.375 2.975 1 98.12 420 ARG A C 1
ATOM 3281 O O . ARG A 1 420 ? -15.711 26.328 1.743 1 98.12 420 ARG A O 1
ATOM 3288 N N . SER A 1 421 ? -16.859 26.703 3.67 1 97.31 421 SER A N 1
ATOM 3289 C CA . SER A 1 421 ? -18.047 27.156 2.971 1 97.31 421 SER A CA 1
ATOM 3290 C C . SER A 1 421 ? -17.812 28.484 2.262 1 97.31 421 SER A C 1
ATOM 3292 O O . SER A 1 421 ? -17.016 29.297 2.721 1 97.31 421 SER A O 1
ATOM 3294 N N . SER A 1 422 ? -18.469 28.594 1.196 1 97.69 422 SER A N 1
ATOM 3295 C CA . SER A 1 422 ? -18.453 29.891 0.532 1 97.69 422 SER A CA 1
ATOM 3296 C C . SER A 1 422 ? -18.828 31.016 1.498 1 97.69 422 SER A C 1
ATOM 3298 O O . SER A 1 422 ? -19.703 30.844 2.342 1 97.69 422 SER A O 1
ATOM 3300 N N . ASN A 1 423 ? -18.156 32.125 1.351 1 97.88 423 ASN A N 1
ATOM 3301 C CA . ASN A 1 423 ? -18.312 33.312 2.188 1 97.88 423 ASN A CA 1
ATOM 3302 C C . ASN A 1 423 ? -18.188 34.594 1.374 1 97.88 423 ASN A C 1
ATOM 3304 O O . ASN A 1 423 ? -17.359 34.688 0.469 1 97.88 423 ASN A O 1
ATOM 3308 N N . PRO A 1 424 ? -19 35.625 1.705 1 97.69 424 PRO A N 1
ATOM 3309 C CA . PRO A 1 424 ? -18.891 36.875 0.965 1 97.69 424 PRO A CA 1
ATOM 3310 C C . PRO A 1 424 ? -17.516 37.531 1.071 1 97.69 424 PRO A C 1
ATOM 3312 O O . PRO A 1 424 ? -17.109 38.281 0.187 1 97.69 424 PRO A O 1
ATOM 3315 N N . GLU A 1 425 ? -16.766 37.156 2.041 1 97.94 425 GLU A N 1
ATOM 3316 C CA . GLU A 1 425 ? -15.453 37.781 2.252 1 97.94 425 GLU A CA 1
ATOM 3317 C C . GLU A 1 425 ? -14.352 36.938 1.599 1 97.94 425 GLU A C 1
ATOM 3319 O O . GLU A 1 425 ? -13.172 37.25 1.698 1 97.94 425 GLU A O 1
ATOM 3324 N N . ASP A 1 426 ? -14.75 35.906 0.902 1 98.06 426 ASP A N 1
ATOM 3325 C CA . ASP A 1 426 ? -13.766 35.125 0.175 1 98.06 426 ASP A CA 1
ATOM 3326 C C . ASP A 1 426 ? -13.008 35.969 -0.838 1 98.06 426 ASP A C 1
ATOM 3328 O O . ASP A 1 426 ? -13.617 36.719 -1.599 1 98.06 426 ASP A O 1
ATOM 3332 N N . PRO A 1 427 ? -11.656 35.844 -0.815 1 97.31 427 PRO A N 1
ATOM 3333 C CA . PRO A 1 427 ? -10.977 36.469 -1.944 1 97.31 427 PRO A CA 1
ATOM 3334 C C . PRO A 1 427 ? -11.375 35.875 -3.291 1 97.31 427 PRO A C 1
ATOM 3336 O O . PRO A 1 427 ? -11.727 34.688 -3.363 1 97.31 427 PRO A O 1
ATOM 3339 N N . PRO A 1 428 ? -11.266 36.656 -4.383 1 98.06 428 PRO A N 1
ATOM 3340 C CA . PRO A 1 428 ? -11.664 36.156 -5.703 1 98.06 428 PRO A CA 1
ATOM 3341 C C . PR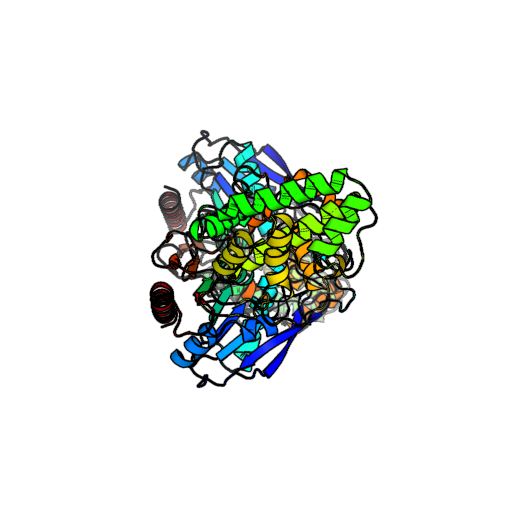O A 1 428 ? -10.898 34.906 -6.113 1 98.06 428 PRO A C 1
ATOM 3343 O O . PRO A 1 428 ? -11.438 34.031 -6.82 1 98.06 428 PRO A O 1
ATOM 3346 N N . SER A 1 429 ? -9.727 34.75 -5.605 1 98.25 429 SER A N 1
ATOM 3347 C CA . SER A 1 429 ? -8.867 33.656 -5.988 1 98.25 429 SER A CA 1
ATOM 3348 C C . SER A 1 429 ? -9.438 32.312 -5.492 1 98.25 429 SER A C 1
ATOM 3350 O O . SER A 1 429 ? -9.328 31.297 -6.172 1 98.25 429 SER A O 1
ATOM 3352 N N . VAL A 1 430 ? -10.047 32.312 -4.309 1 98.62 430 VAL A N 1
ATOM 3353 C CA . VAL A 1 430 ? -10.578 31.047 -3.795 1 98.62 430 VAL A CA 1
ATOM 3354 C C . VAL A 1 430 ? -11.883 30.703 -4.512 1 98.62 430 VAL A C 1
ATOM 3356 O O . VAL A 1 430 ? -12.188 29.531 -4.73 1 98.62 430 VAL A O 1
ATOM 3359 N N . VAL A 1 431 ? -12.648 31.656 -4.914 1 98.62 431 VAL A N 1
ATOM 3360 C CA . VAL A 1 431 ? -13.836 31.422 -5.719 1 98.62 431 VAL A CA 1
ATOM 3361 C C . VAL A 1 431 ? -13.445 30.766 -7.043 1 98.62 431 VAL A C 1
ATOM 3363 O O . VAL A 1 431 ? -14.047 29.781 -7.453 1 98.62 431 VAL A O 1
ATOM 3366 N N . ALA A 1 432 ? -12.406 31.312 -7.637 1 98.69 432 ALA A N 1
ATOM 3367 C CA . ALA A 1 432 ? -11.914 30.75 -8.898 1 98.69 432 ALA A CA 1
ATOM 3368 C C . ALA A 1 432 ? -11.375 29.344 -8.703 1 98.69 432 ALA A C 1
ATOM 3370 O O . ALA A 1 432 ? -11.555 28.484 -9.562 1 98.69 432 ALA A O 1
ATOM 3371 N N . ALA A 1 433 ? -10.688 29.188 -7.637 1 98.75 433 ALA A N 1
ATOM 3372 C CA . ALA A 1 433 ? -10.148 27.859 -7.324 1 98.75 433 ALA A CA 1
ATOM 3373 C C . ALA A 1 433 ? -11.266 26.828 -7.211 1 98.75 433 ALA A C 1
ATOM 3375 O O . ALA A 1 433 ? -11.164 25.734 -7.777 1 98.75 433 ALA A O 1
ATOM 3376 N N . ARG A 1 434 ? -12.273 27.172 -6.512 1 98.81 434 ARG A N 1
ATOM 3377 C CA . ARG A 1 434 ? -13.398 26.25 -6.324 1 98.81 434 ARG A CA 1
ATOM 3378 C C . ARG A 1 434 ? -14.07 25.922 -7.656 1 98.81 434 ARG A C 1
ATOM 3380 O O . ARG A 1 434 ? -14.453 24.781 -7.902 1 98.81 434 ARG A O 1
ATOM 3387 N N . GLU A 1 435 ? -14.203 26.906 -8.484 1 98.75 435 GLU A N 1
ATOM 3388 C CA . GLU A 1 435 ? -14.781 26.688 -9.805 1 98.75 435 GLU A CA 1
ATOM 3389 C C . GLU A 1 435 ? -13.914 25.719 -10.625 1 98.75 435 GLU A C 1
ATOM 3391 O O . GLU A 1 435 ? -14.438 24.812 -11.273 1 98.75 435 GLU A O 1
ATOM 3396 N N . MET A 1 436 ? -12.656 25.922 -10.547 1 98.75 436 MET A N 1
ATOM 3397 C CA . MET A 1 436 ? -11.727 25.047 -11.266 1 98.75 436 MET A CA 1
ATOM 3398 C C . MET A 1 436 ? -11.789 23.625 -10.711 1 98.75 436 MET A C 1
ATOM 3400 O O . MET A 1 436 ? -11.766 22.656 -11.477 1 98.75 436 MET A O 1
ATOM 3404 N N . GLU A 1 437 ? -11.812 23.531 -9.461 1 98.81 437 GLU A N 1
ATOM 3405 C CA . GLU A 1 437 ? -11.898 22.234 -8.805 1 98.81 437 GLU A CA 1
ATOM 3406 C C . GLU A 1 437 ? -13.148 21.469 -9.234 1 98.81 437 GLU A C 1
ATOM 3408 O O . GLU A 1 437 ? -13.086 20.281 -9.562 1 98.81 437 GLU A O 1
ATOM 3413 N N . LEU A 1 438 ? -14.289 22.156 -9.25 1 98.81 438 LEU A N 1
ATOM 3414 C CA . LEU A 1 438 ? -15.539 21.531 -9.672 1 98.81 438 LEU A CA 1
ATOM 3415 C C . LEU A 1 438 ? -15.461 21.109 -11.133 1 98.81 438 LEU A C 1
ATOM 3417 O O . LEU A 1 438 ? -15.938 20.031 -11.492 1 98.81 438 LEU A O 1
ATOM 3421 N N . GLU A 1 439 ? -14.844 21.891 -11.969 1 98.75 439 GLU A N 1
ATOM 3422 C CA . GLU A 1 439 ? -14.711 21.578 -13.391 1 98.75 439 GLU A CA 1
ATOM 3423 C C . GLU A 1 439 ? -13.844 20.344 -13.602 1 98.75 439 GLU A C 1
ATOM 3425 O O . GLU A 1 439 ? -14.164 19.484 -14.422 1 98.75 439 GLU A O 1
ATOM 3430 N N . LEU A 1 440 ? -12.758 20.266 -12.891 1 98.88 440 LEU A N 1
ATOM 3431 C CA . LEU A 1 440 ? -11.859 19.125 -13.008 1 98.88 440 LEU A CA 1
ATOM 3432 C C . LEU A 1 440 ? -12.523 17.844 -12.523 1 98.88 440 LEU A C 1
ATOM 3434 O O . LEU A 1 440 ? -12.422 16.797 -13.172 1 98.88 440 LEU A O 1
ATOM 3438 N N . ILE A 1 441 ? -13.203 17.938 -11.398 1 98.81 441 ILE A N 1
ATOM 3439 C CA . ILE A 1 441 ? -13.906 16.781 -10.867 1 98.81 441 ILE A CA 1
ATOM 3440 C C . ILE A 1 441 ? -14.945 16.297 -11.883 1 98.81 441 ILE A C 1
ATOM 3442 O O . ILE A 1 441 ? -15.047 15.102 -12.156 1 98.81 441 ILE A O 1
ATOM 3446 N N . ARG A 1 442 ? -15.688 17.25 -12.43 1 98.62 442 ARG A N 1
ATOM 3447 C CA . ARG A 1 442 ? -16.688 16.891 -13.43 1 98.62 442 ARG A CA 1
ATOM 3448 C C . ARG A 1 442 ? -16.047 16.172 -14.617 1 98.62 442 ARG A C 1
ATOM 3450 O O . ARG A 1 442 ? -16.547 15.156 -15.086 1 98.62 442 ARG A O 1
ATOM 3457 N N . LYS A 1 443 ? -14.922 16.656 -15.047 1 98.31 443 LYS A N 1
ATOM 3458 C CA . LYS A 1 443 ? -14.203 16.078 -16.188 1 98.31 443 LYS A CA 1
ATOM 3459 C C . LYS A 1 443 ? -13.75 14.656 -15.883 1 98.31 443 LYS A C 1
ATOM 3461 O O . LYS A 1 443 ? -13.805 13.781 -16.75 1 98.31 443 LYS A O 1
ATOM 3466 N N . TRP A 1 444 ? -13.359 14.406 -14.695 1 98.38 444 TRP A N 1
ATOM 3467 C CA . TRP A 1 444 ? -12.703 13.148 -14.367 1 98.38 444 TRP A CA 1
ATOM 3468 C C . TRP A 1 444 ? -13.719 12.078 -14 1 98.38 444 TRP A C 1
ATOM 3470 O O . TRP A 1 444 ? -13.398 10.883 -13.984 1 98.38 444 TRP A O 1
ATOM 3480 N N . ILE A 1 445 ? -14.953 12.445 -13.664 1 96.12 445 ILE A N 1
ATOM 3481 C CA . ILE A 1 445 ? -15.891 11.406 -13.242 1 96.12 445 ILE A CA 1
ATOM 3482 C C . ILE A 1 445 ? -17 11.266 -14.273 1 96.12 445 ILE A C 1
ATOM 3484 O O . ILE A 1 445 ? -17.938 10.484 -14.086 1 96.12 445 ILE A O 1
ATOM 3488 N N . SER A 1 446 ? -17.031 12.016 -15.391 1 85.5 446 SER A N 1
ATOM 3489 C CA . SER A 1 446 ? -18.016 11.914 -16.484 1 85.5 446 SER A CA 1
ATOM 3490 C C . SER A 1 446 ? -17.672 10.758 -17.406 1 85.5 446 SER A C 1
ATOM 3492 O O . SER A 1 446 ? -16.5 10.367 -17.531 1 85.5 446 SER A O 1
ATOM 3494 N N . PRO B 1 1 ? 24.734 -17.594 -16.031 1 88.62 1 PRO B N 1
ATOM 3495 C CA . PRO B 1 1 ? 25.969 -17.047 -15.453 1 88.62 1 PRO B CA 1
ATOM 3496 C C . PRO B 1 1 ? 26.094 -17.312 -13.961 1 88.62 1 PRO B C 1
ATOM 3498 O O . PRO B 1 1 ? 25.078 -17.594 -13.297 1 88.62 1 PRO B O 1
ATOM 3501 N N . GLN B 1 2 ? 27.281 -17.203 -13.516 1 93.75 2 GLN B N 1
ATOM 3502 C CA . GLN B 1 2 ? 27.531 -17.297 -12.086 1 93.75 2 GLN B CA 1
ATOM 3503 C C . GLN B 1 2 ? 26.984 -16.078 -11.352 1 93.75 2 GLN B C 1
ATOM 3505 O O . GLN B 1 2 ? 27 -14.961 -11.891 1 93.75 2 GLN B O 1
ATOM 3510 N N . PHE B 1 3 ? 26.406 -16.312 -10.195 1 97.94 3 PHE B N 1
ATOM 3511 C CA . PHE B 1 3 ? 25.875 -15.195 -9.414 1 97.94 3 PHE B CA 1
ATOM 3512 C C . PHE B 1 3 ? 26.719 -14.961 -8.172 1 97.94 3 PHE B C 1
ATOM 3514 O O . PHE B 1 3 ? 27.406 -15.867 -7.703 1 97.94 3 PHE B O 1
ATOM 3521 N N . LYS B 1 4 ? 26.844 -13.711 -7.68 1 98.38 4 LYS B N 1
ATOM 3522 C CA . LYS B 1 4 ? 27.234 -13.359 -6.32 1 98.38 4 LYS B CA 1
ATOM 3523 C C . LYS B 1 4 ? 26.016 -13.305 -5.391 1 98.38 4 LYS B C 1
ATOM 3525 O O . LYS B 1 4 ? 24.891 -13.086 -5.844 1 98.38 4 LYS B O 1
ATOM 3530 N N . THR B 1 5 ? 26.203 -13.586 -4.098 1 98.69 5 THR B N 1
ATOM 3531 C CA . THR B 1 5 ? 25.125 -13.578 -3.111 1 98.69 5 THR B CA 1
ATOM 3532 C C . THR B 1 5 ? 25.297 -12.406 -2.15 1 98.69 5 THR B C 1
ATOM 3534 O O . THR B 1 5 ? 26.391 -12.141 -1.668 1 98.69 5 THR B O 1
ATOM 3537 N N . GLY B 1 6 ? 24.234 -11.648 -1.949 1 98.62 6 GLY B N 1
ATOM 3538 C CA . GLY B 1 6 ? 24.172 -10.617 -0.924 1 98.62 6 GLY B CA 1
ATOM 3539 C C . GLY B 1 6 ? 23 -10.789 0.02 1 98.62 6 GLY B C 1
ATOM 3540 O O . GLY B 1 6 ? 22.125 -11.625 -0.214 1 98.62 6 GLY B O 1
ATOM 3541 N N . THR B 1 7 ? 23.094 -10.109 1.137 1 98.44 7 THR B N 1
ATOM 3542 C CA . THR B 1 7 ? 21.984 -10.047 2.08 1 98.44 7 THR B CA 1
ATOM 3543 C C . THR B 1 7 ? 21.641 -8.602 2.426 1 98.44 7 THR B C 1
ATOM 3545 O O . THR B 1 7 ? 22.5 -7.719 2.354 1 98.44 7 THR B O 1
ATOM 3548 N N . PHE B 1 8 ? 20.469 -8.344 2.707 1 98.56 8 PHE B N 1
ATOM 3549 C CA . PHE B 1 8 ? 19.938 -7.059 3.131 1 98.56 8 PHE B CA 1
ATOM 3550 C C . PHE B 1 8 ? 19.188 -7.191 4.453 1 98.56 8 PHE B C 1
ATOM 3552 O O . PHE B 1 8 ? 18.344 -8.07 4.613 1 98.56 8 PHE B O 1
ATOM 3559 N N . GLU B 1 9 ? 19.594 -6.363 5.434 1 98.06 9 GLU B N 1
ATOM 3560 C CA . GLU B 1 9 ? 18.844 -6.348 6.688 1 98.06 9 GLU B CA 1
ATOM 3561 C C . GLU B 1 9 ? 17.453 -5.77 6.488 1 98.06 9 GLU B C 1
ATOM 3563 O O . GLU B 1 9 ? 17.281 -4.551 6.406 1 98.06 9 GLU B O 1
ATOM 3568 N N . GLN B 1 10 ? 16.469 -6.648 6.5 1 97.88 10 GLN B N 1
ATOM 3569 C CA . GLN B 1 10 ? 15.109 -6.289 6.117 1 97.88 10 GLN B CA 1
ATOM 3570 C C . GLN B 1 10 ? 14.195 -6.227 7.336 1 97.88 10 GLN B C 1
ATOM 3572 O O . GLN B 1 10 ? 14.352 -7 8.281 1 97.88 10 GLN B O 1
ATOM 3577 N N . THR B 1 11 ? 13.32 -5.273 7.305 1 95.56 11 THR B N 1
ATOM 3578 C CA . THR B 1 11 ? 12.305 -5.125 8.336 1 95.56 11 THR B CA 1
ATOM 3579 C C . THR B 1 11 ? 11.297 -6.273 8.281 1 95.56 11 THR B C 1
ATOM 3581 O O . THR B 1 11 ? 10.844 -6.648 7.195 1 95.56 11 THR B O 1
ATOM 3584 N N . VAL B 1 12 ? 10.922 -6.84 9.461 1 96.81 12 VAL B N 1
ATOM 3585 C CA . VAL B 1 12 ? 9.977 -7.949 9.484 1 96.81 12 VAL B CA 1
ATOM 3586 C C . VAL B 1 12 ? 8.57 -7.441 9.148 1 96.81 12 VAL B C 1
ATOM 3588 O O . VAL B 1 12 ? 7.844 -8.07 8.383 1 96.81 12 VAL B O 1
ATOM 3591 N N . ASP B 1 13 ? 8.188 -6.324 9.742 1 95.94 13 ASP B N 1
ATOM 3592 C CA . ASP B 1 13 ? 6.859 -5.758 9.539 1 95.94 13 ASP B CA 1
ATOM 3593 C C . ASP B 1 13 ? 6.945 -4.312 9.055 1 95.94 13 ASP B C 1
ATOM 3595 O O . ASP B 1 13 ? 7.262 -3.41 9.836 1 95.94 13 ASP B O 1
ATOM 3599 N N . HIS B 1 14 ? 6.637 -4.094 7.836 1 96.19 14 HIS B N 1
ATOM 3600 C CA . HIS B 1 14 ? 6.758 -2.77 7.238 1 96.19 14 HIS B CA 1
ATOM 3601 C C . HIS B 1 14 ? 5.598 -1.872 7.652 1 96.19 14 HIS B C 1
ATOM 3603 O O . HIS B 1 14 ? 5.645 -0.655 7.453 1 96.19 14 HIS B O 1
ATOM 3609 N N . PHE B 1 15 ? 4.555 -2.406 8.234 1 95.19 15 PHE B N 1
ATOM 3610 C CA . PHE B 1 15 ? 3.309 -1.664 8.398 1 95.19 15 PHE B CA 1
ATOM 3611 C C . PHE B 1 15 ? 2.949 -1.519 9.867 1 95.19 15 PHE B C 1
ATOM 3613 O O . PHE B 1 15 ? 1.825 -1.144 10.203 1 95.19 15 PHE B O 1
ATOM 3620 N N . ASN B 1 16 ? 3.844 -1.868 10.727 1 93.19 16 ASN B N 1
ATOM 3621 C CA . ASN B 1 16 ? 3.807 -1.683 12.172 1 93.19 16 ASN B CA 1
ATOM 3622 C C . ASN B 1 16 ? 5.152 -1.213 12.719 1 93.19 16 ASN B C 1
ATOM 3624 O O . ASN B 1 16 ? 6.148 -1.933 12.625 1 93.19 16 ASN B O 1
ATOM 3628 N N . PHE B 1 17 ? 5.191 -0.08 13.312 1 89.94 17 PHE B N 1
ATOM 3629 C CA . PHE B 1 17 ? 6.465 0.552 13.633 1 89.94 17 PHE B CA 1
ATOM 3630 C C . PHE B 1 17 ? 6.949 0.123 15.016 1 89.94 17 PHE B C 1
ATOM 3632 O O . PHE B 1 17 ? 8.07 0.45 15.414 1 89.94 17 PHE B O 1
ATOM 3639 N N . ILE B 1 18 ? 6.039 -0.58 15.703 1 89.12 18 ILE B N 1
ATOM 3640 C CA . ILE B 1 18 ? 6.512 -1.174 16.953 1 89.12 18 ILE B CA 1
ATOM 3641 C C . ILE B 1 18 ? 7.391 -2.385 16.641 1 89.12 18 ILE B C 1
ATOM 3643 O O . ILE B 1 18 ? 7.031 -3.227 15.82 1 89.12 18 ILE B O 1
ATOM 3647 N N . GLN B 1 19 ? 8.5 -2.373 17.125 1 69.25 19 GLN B N 1
ATOM 3648 C CA . GLN B 1 19 ? 9.672 -3.18 16.812 1 69.25 19 GLN B CA 1
ATOM 3649 C C . GLN B 1 19 ? 9.305 -4.648 16.625 1 69.25 19 GLN B C 1
ATOM 3651 O O . GLN B 1 19 ? 8.805 -5.289 17.547 1 69.25 19 GLN B O 1
ATOM 3656 N N . SER B 1 20 ? 9.406 -5.023 15.383 1 72.88 20 SER B N 1
ATOM 3657 C CA . SER B 1 20 ? 9.234 -6.426 15.016 1 72.88 20 SER B CA 1
ATOM 3658 C C . SER B 1 20 ? 10.578 -7.074 14.672 1 72.88 20 SER B C 1
ATOM 3660 O O . SER B 1 20 ? 10.648 -8.289 14.477 1 72.88 20 SER B O 1
ATOM 3662 N N . GLY B 1 21 ? 11.578 -6.359 14.656 1 90.06 21 GLY B N 1
ATOM 3663 C CA . GLY B 1 21 ? 12.883 -6.941 14.367 1 90.06 21 GLY B CA 1
ATOM 3664 C C . GLY B 1 21 ? 13.219 -6.941 12.883 1 90.06 21 GLY B C 1
ATOM 3665 O O . GLY B 1 21 ? 12.57 -6.25 12.094 1 90.06 21 GLY B O 1
ATOM 3666 N N . THR B 1 22 ? 14.344 -7.492 12.539 1 96.31 22 THR B N 1
ATOM 3667 C CA . THR B 1 22 ? 14.828 -7.582 11.164 1 96.31 22 THR B CA 1
ATOM 3668 C C . THR B 1 22 ? 15.258 -9.008 10.836 1 96.31 22 THR B C 1
ATOM 3670 O O . THR B 1 22 ? 15.281 -9.875 11.711 1 96.31 22 THR B O 1
ATOM 3673 N N . PHE B 1 23 ? 15.445 -9.305 9.594 1 98.19 23 PHE B N 1
ATOM 3674 C CA . PHE B 1 23 ? 16 -10.562 9.102 1 98.19 23 PHE B CA 1
ATOM 3675 C C . PHE B 1 23 ? 16.875 -10.32 7.875 1 98.19 23 PHE B C 1
ATOM 3677 O O . PHE B 1 23 ? 16.844 -9.234 7.289 1 98.19 23 PHE B O 1
ATOM 3684 N N . LYS B 1 24 ? 17.641 -11.297 7.539 1 98.44 24 LYS B N 1
ATOM 3685 C CA . LYS B 1 24 ? 18.516 -11.195 6.367 1 98.44 24 LYS B CA 1
ATOM 3686 C C . LYS B 1 24 ? 17.781 -11.664 5.109 1 98.44 24 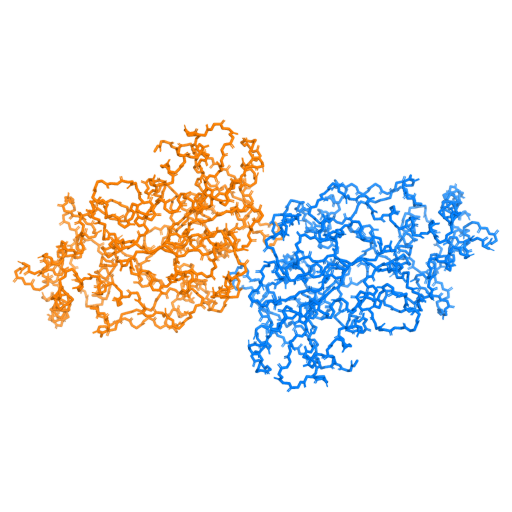LYS B C 1
ATOM 3688 O O . LYS B 1 24 ? 17.484 -12.852 4.965 1 98.44 24 LYS B O 1
ATOM 3693 N N . GLN B 1 25 ? 17.469 -10.758 4.258 1 98.75 25 GLN B N 1
ATOM 3694 C CA . GLN B 1 25 ? 16.906 -11.102 2.953 1 98.75 25 GLN B CA 1
ATOM 3695 C C . GLN B 1 25 ? 18 -11.367 1.931 1 98.75 25 GLN B C 1
ATOM 3697 O O . GLN B 1 25 ? 18.875 -10.516 1.706 1 98.75 25 GLN B O 1
ATOM 3702 N N . ARG B 1 26 ? 17.953 -12.5 1.337 1 98.88 26 ARG B N 1
ATOM 3703 C CA . ARG B 1 26 ? 18.938 -12.922 0.353 1 98.88 26 ARG B CA 1
ATOM 3704 C C . ARG B 1 26 ? 18.625 -12.352 -1.025 1 98.88 26 ARG B C 1
ATOM 3706 O O . ARG B 1 26 ? 17.453 -12.305 -1.423 1 98.88 26 ARG B O 1
ATOM 3713 N N . TYR B 1 27 ? 19.641 -11.898 -1.746 1 98.81 27 TYR B N 1
ATOM 3714 C CA . TYR B 1 27 ? 19.531 -11.586 -3.166 1 98.81 27 TYR B CA 1
ATOM 3715 C C . TYR B 1 27 ? 20.75 -12.078 -3.932 1 98.81 27 TYR B C 1
ATOM 3717 O O . TYR B 1 27 ? 21.844 -12.203 -3.365 1 98.81 27 TYR B O 1
ATOM 3725 N N . LEU B 1 28 ? 20.562 -12.438 -5.176 1 98.88 28 LEU B N 1
ATOM 3726 C CA . LEU B 1 28 ? 21.625 -12.805 -6.102 1 98.88 28 LEU B CA 1
ATOM 3727 C C . LEU B 1 28 ? 21.844 -11.703 -7.137 1 98.88 28 LEU B C 1
ATOM 3729 O O . LEU B 1 28 ? 20.922 -10.984 -7.496 1 98.88 28 LEU B O 1
ATOM 3733 N N . TYR B 1 29 ? 23.078 -11.562 -7.562 1 98.81 29 TYR B N 1
ATOM 3734 C CA . TYR B 1 29 ? 23.312 -10.547 -8.586 1 98.81 29 TYR B CA 1
ATOM 3735 C C . TYR B 1 29 ? 24.516 -10.883 -9.438 1 98.81 29 TYR B C 1
ATOM 3737 O O . TYR B 1 29 ? 25.344 -11.727 -9.062 1 98.81 29 TYR B O 1
ATOM 3745 N N . THR B 1 30 ? 24.578 -10.328 -10.633 1 98.69 30 THR B N 1
ATOM 3746 C CA . THR B 1 30 ? 25.75 -10.383 -11.5 1 98.69 30 THR B CA 1
ATOM 3747 C C . THR B 1 30 ? 25.953 -9.055 -12.227 1 98.69 30 THR B C 1
ATOM 3749 O O . THR B 1 30 ? 24.984 -8.398 -12.617 1 98.69 30 THR B O 1
ATOM 3752 N N . GLU B 1 31 ? 27.172 -8.656 -12.32 1 97.75 31 GLU B N 1
ATOM 3753 C CA . GLU B 1 31 ? 27.578 -7.461 -13.055 1 97.75 31 GLU B CA 1
ATOM 3754 C C . GLU B 1 31 ? 28.203 -7.82 -14.398 1 97.75 31 GLU B C 1
ATOM 3756 O O . GLU B 1 31 ? 28.812 -6.965 -15.055 1 97.75 31 GLU B O 1
ATOM 3761 N N . LYS B 1 32 ? 28.062 -9.031 -14.695 1 97.69 32 LYS B N 1
ATOM 3762 C CA . LYS B 1 32 ? 28.734 -9.57 -15.875 1 97.69 32 LYS B CA 1
ATOM 3763 C C . LYS B 1 32 ? 28.484 -8.703 -17.109 1 97.69 32 LYS B C 1
ATOM 3765 O O . LYS B 1 32 ? 29.375 -8.523 -17.938 1 97.69 32 LYS B O 1
ATOM 3770 N N . TYR B 1 33 ? 27.312 -8.156 -17.25 1 97.62 33 TYR B N 1
ATOM 3771 C CA . TYR B 1 33 ? 26.938 -7.445 -18.453 1 97.62 33 TYR B CA 1
ATOM 3772 C C . TYR B 1 33 ? 26.891 -5.941 -18.219 1 97.62 33 TYR B C 1
ATOM 3774 O O . TYR B 1 33 ? 26.656 -5.168 -19.156 1 97.62 33 TYR B O 1
ATOM 3782 N N . TRP B 1 34 ? 27.062 -5.531 -17 1 96.81 34 TRP B N 1
ATOM 3783 C CA . TRP B 1 34 ? 26.812 -4.152 -16.609 1 96.81 34 TRP B CA 1
ATOM 3784 C C . TRP B 1 34 ? 28.031 -3.273 -16.875 1 96.81 34 TRP B C 1
ATOM 3786 O O . TRP B 1 34 ? 29.156 -3.652 -16.547 1 96.81 34 TRP B O 1
ATOM 3796 N N . ASP B 1 35 ? 27.75 -2.098 -17.422 1 95.25 35 ASP B N 1
ATOM 3797 C CA . ASP B 1 35 ? 28.844 -1.172 -17.719 1 95.25 35 ASP B CA 1
ATOM 3798 C C . ASP B 1 35 ? 28.859 -0.006 -16.734 1 95.25 35 ASP B C 1
ATOM 3800 O O . ASP B 1 35 ? 29.562 0.988 -16.953 1 95.25 35 ASP B O 1
ATOM 3804 N N . GLY B 1 36 ? 28.047 -0.064 -15.797 1 92.38 36 GLY B N 1
ATOM 3805 C CA . GLY B 1 36 ? 27.953 1.008 -14.82 1 92.38 36 GLY B CA 1
ATOM 3806 C C . GLY B 1 36 ? 26.938 2.078 -15.195 1 92.38 36 GLY B C 1
ATOM 3807 O O . GLY B 1 36 ? 26.625 2.943 -14.383 1 92.38 36 GLY B O 1
ATOM 3808 N N . LYS B 1 37 ? 26.391 1.971 -16.375 1 93.88 37 LYS B N 1
ATOM 3809 C CA . LYS B 1 37 ? 25.484 3.016 -16.859 1 93.88 37 LYS B CA 1
ATOM 3810 C C . LYS B 1 37 ? 24.125 2.447 -17.219 1 93.88 37 LYS B C 1
ATOM 3812 O O . LYS B 1 37 ? 23.125 3.182 -17.266 1 93.88 37 LYS B O 1
ATOM 3817 N N . GLY B 1 38 ? 24.047 1.182 -17.469 1 97.56 38 GLY B N 1
ATOM 3818 C CA . GLY B 1 38 ? 22.797 0.559 -17.891 1 97.56 38 GLY B CA 1
ATOM 3819 C C . GLY B 1 38 ? 21.781 0.444 -16.766 1 97.56 38 GLY B C 1
ATOM 3820 O O . GLY B 1 38 ? 22.078 0.798 -15.617 1 97.56 38 GLY B O 1
ATOM 3821 N N . PRO B 1 39 ? 20.609 -0.05 -17.141 1 98.69 39 PRO B N 1
ATOM 3822 C CA . PRO B 1 39 ? 19.531 -0.187 -16.156 1 98.69 39 PRO B CA 1
ATOM 3823 C C . PRO B 1 39 ? 19.75 -1.355 -15.203 1 98.69 39 PRO B C 1
ATOM 3825 O O . PRO B 1 39 ? 20.734 -2.084 -15.328 1 98.69 39 PRO B O 1
ATOM 3828 N N . ILE B 1 40 ? 18.906 -1.433 -14.25 1 98.88 40 ILE B N 1
ATOM 3829 C CA . ILE B 1 40 ? 18.859 -2.588 -13.359 1 98.88 40 ILE B CA 1
ATOM 3830 C C . ILE B 1 40 ? 17.703 -3.498 -13.75 1 98.88 40 ILE B C 1
ATOM 3832 O O . ILE B 1 40 ? 16.562 -3.045 -13.867 1 98.88 40 ILE B O 1
ATOM 3836 N N . PHE B 1 41 ? 18.016 -4.688 -14.047 1 98.94 41 PHE B N 1
ATOM 3837 C CA . PHE B 1 41 ? 17 -5.715 -14.234 1 98.94 41 PHE B CA 1
ATOM 3838 C C . PHE B 1 41 ? 16.797 -6.527 -12.961 1 98.94 41 PHE B C 1
ATOM 3840 O O . PHE B 1 41 ? 17.719 -7.215 -12.516 1 98.94 41 PHE B O 1
ATOM 3847 N N . PHE B 1 42 ? 15.625 -6.445 -12.398 1 98.94 42 PHE B N 1
ATOM 3848 C CA . PHE B 1 42 ? 15.312 -7.047 -11.109 1 98.94 42 PHE B CA 1
ATOM 3849 C C . PHE B 1 42 ? 14.305 -8.18 -11.273 1 98.94 42 PHE B C 1
ATOM 3851 O O . PHE B 1 42 ? 13.219 -7.977 -11.82 1 98.94 42 PHE B O 1
ATOM 3858 N N . TYR B 1 43 ? 14.641 -9.352 -10.82 1 98.88 43 TYR B N 1
ATOM 3859 C CA . TYR B 1 43 ? 13.688 -10.453 -10.789 1 98.88 43 TYR B CA 1
ATOM 3860 C C . TYR B 1 43 ? 12.992 -10.539 -9.43 1 98.88 43 TYR B C 1
ATOM 3862 O O . TYR B 1 43 ? 13.648 -10.734 -8.406 1 98.88 43 TYR B O 1
ATOM 3870 N N . SER B 1 44 ? 11.688 -10.391 -9.438 1 97.56 44 SER B N 1
ATOM 3871 C CA . SER B 1 44 ? 10.891 -10.25 -8.227 1 97.56 44 SER B CA 1
ATOM 3872 C C . SER B 1 44 ? 10.508 -11.609 -7.656 1 97.56 44 SER B C 1
ATOM 3874 O O . SER B 1 44 ? 9.352 -12.016 -7.73 1 97.56 44 SER B O 1
ATOM 3876 N N . GLY B 1 45 ? 11.477 -12.242 -6.977 1 93.25 45 GLY B N 1
ATOM 3877 C CA . GLY B 1 45 ? 11.273 -13.461 -6.211 1 93.25 45 GLY B CA 1
ATOM 3878 C C . GLY B 1 45 ? 10.438 -14.492 -6.941 1 93.25 45 GLY B C 1
ATOM 3879 O O . GLY B 1 45 ? 10.602 -14.688 -8.148 1 93.25 45 GLY B O 1
ATOM 3880 N N . ASN B 1 46 ? 9.516 -15.047 -6.059 1 95.12 46 ASN B N 1
ATOM 3881 C CA . ASN B 1 46 ? 8.656 -16.172 -6.402 1 95.12 46 ASN B CA 1
ATOM 3882 C C . ASN B 1 46 ? 8.414 -17.078 -5.199 1 95.12 46 ASN B C 1
ATOM 3884 O O . ASN B 1 46 ? 8.727 -16.703 -4.066 1 95.12 46 ASN B O 1
ATOM 3888 N N . GLU B 1 47 ? 7.637 -18.219 -5.398 1 96.56 47 GLU B N 1
ATOM 3889 C CA . GLU B 1 47 ? 7.262 -19.141 -4.332 1 96.56 47 GLU B CA 1
ATOM 3890 C C . GLU B 1 47 ? 8.289 -20.25 -4.184 1 96.56 47 GLU B C 1
ATOM 3892 O O . GLU B 1 47 ? 7.938 -21.438 -4.176 1 96.56 47 GLU B O 1
ATOM 3897 N N . GLY B 1 48 ? 9.539 -19.906 -4.035 1 96.25 48 GLY B N 1
ATOM 3898 C CA . GLY B 1 48 ? 10.641 -20.844 -3.863 1 96.25 48 GLY B CA 1
ATOM 3899 C C . GLY B 1 48 ? 11.984 -20.156 -3.705 1 96.25 48 GLY B C 1
ATOM 3900 O O . GLY B 1 48 ? 12.078 -18.922 -3.736 1 96.25 48 GLY B O 1
ATOM 3901 N N . GLY B 1 49 ? 13.016 -20.984 -3.479 1 96.44 49 GLY B N 1
ATOM 3902 C CA . GLY B 1 49 ? 14.367 -20.438 -3.453 1 96.44 49 GLY B CA 1
ATOM 3903 C C . GLY B 1 49 ? 14.75 -19.75 -4.742 1 96.44 49 GLY B C 1
ATOM 3904 O O . GLY B 1 49 ? 14.422 -20.219 -5.832 1 96.44 49 GLY B O 1
ATOM 3905 N N . ILE B 1 50 ? 15.477 -18.656 -4.637 1 97.62 50 ILE B N 1
ATOM 3906 C CA . ILE B 1 50 ? 15.656 -17.734 -5.762 1 97.62 50 ILE B CA 1
ATOM 3907 C C . ILE B 1 50 ? 16.656 -18.344 -6.754 1 97.62 50 ILE B C 1
ATOM 3909 O O . ILE B 1 50 ? 16.688 -17.938 -7.922 1 97.62 50 ILE B O 1
ATOM 3913 N N . THR B 1 51 ? 17.5 -19.312 -6.348 1 97.06 51 THR B N 1
ATOM 3914 C CA . THR B 1 51 ? 18.484 -19.938 -7.227 1 97.06 51 THR B CA 1
ATOM 3915 C C . THR B 1 51 ? 17.797 -20.672 -8.375 1 97.06 51 THR B C 1
ATOM 3917 O O . THR B 1 51 ? 18.266 -20.641 -9.508 1 97.06 51 THR B O 1
ATOM 3920 N N . GLY B 1 52 ? 16.688 -21.375 -8.016 1 94.25 52 GLY B N 1
ATOM 3921 C CA . GLY B 1 52 ? 15.945 -22.062 -9.047 1 94.25 52 GLY B CA 1
ATOM 3922 C C . GLY B 1 52 ? 15.453 -21.141 -10.148 1 94.25 52 GLY B C 1
ATOM 3923 O O . GLY B 1 52 ? 15.422 -21.531 -11.32 1 94.25 52 GLY B O 1
ATOM 3924 N N . PHE B 1 53 ? 15.133 -19.938 -9.859 1 96.06 53 PHE B N 1
ATOM 3925 C CA . PHE B 1 53 ? 14.641 -18.969 -10.828 1 96.06 53 PHE B CA 1
ATOM 3926 C C . PHE B 1 53 ? 15.797 -18.328 -11.586 1 96.06 53 PHE B C 1
ATOM 3928 O O . PHE B 1 53 ? 15.672 -18.016 -12.773 1 96.06 53 PHE B O 1
ATOM 3935 N N . TRP B 1 54 ? 16.891 -18.141 -10.875 1 97.5 54 TRP B N 1
ATOM 3936 C CA . TRP B 1 54 ? 18.094 -17.656 -11.547 1 97.5 54 TRP B CA 1
ATOM 3937 C C . TRP B 1 54 ? 18.484 -18.594 -12.688 1 97.5 54 TRP B C 1
ATOM 3939 O O . TRP B 1 54 ? 18.812 -18.125 -13.789 1 97.5 54 TRP B O 1
ATOM 3949 N N . GLU B 1 55 ? 18.344 -19.891 -12.453 1 96.31 55 GLU B N 1
ATOM 3950 C CA . GLU B 1 55 ? 18.812 -20.891 -13.398 1 96.31 55 GLU B CA 1
ATOM 3951 C C . GLU B 1 55 ? 17.844 -21.078 -14.555 1 96.31 55 GLU B C 1
ATOM 3953 O O . GLU B 1 55 ? 18.188 -21.656 -15.586 1 96.31 55 GLU B O 1
ATOM 3958 N N . ASN B 1 56 ? 16.641 -20.516 -14.406 1 95.81 56 ASN B N 1
ATOM 3959 C CA . ASN B 1 56 ? 15.609 -20.797 -15.406 1 95.81 56 ASN B CA 1
ATOM 3960 C C . ASN B 1 56 ? 15.047 -19.516 -16 1 95.81 56 ASN B C 1
ATOM 3962 O O . ASN B 1 56 ? 13.898 -19.484 -16.438 1 95.81 56 ASN B O 1
ATOM 3966 N N . SER B 1 57 ? 15.789 -18.453 -15.984 1 97.31 57 SER B N 1
ATOM 3967 C CA . SER B 1 57 ? 15.367 -17.172 -16.547 1 97.31 57 SER B CA 1
ATOM 3968 C C . SER B 1 57 ? 16.391 -16.641 -17.531 1 97.31 57 SER B C 1
ATOM 3970 O O . SER B 1 57 ? 16.797 -15.484 -17.453 1 97.31 57 SER B O 1
ATOM 3972 N N . GLY B 1 58 ? 16.766 -17.516 -18.484 1 98.06 58 GLY B N 1
ATOM 3973 C CA . GLY B 1 58 ? 17.797 -17.188 -19.453 1 98.06 58 GLY B CA 1
ATOM 3974 C C . GLY B 1 58 ? 17.516 -15.906 -20.219 1 98.06 58 GLY B C 1
ATOM 3975 O O . GLY B 1 58 ? 18.438 -15.164 -20.578 1 98.06 58 GLY B O 1
ATOM 3976 N N . PHE B 1 59 ? 16.281 -15.562 -20.5 1 98.62 59 PHE B N 1
ATOM 3977 C CA . PHE B 1 59 ? 15.891 -14.367 -21.234 1 98.62 59 PHE B CA 1
ATOM 3978 C C . PHE B 1 59 ? 16.375 -13.109 -20.516 1 98.62 59 PHE B C 1
ATOM 3980 O O . PHE B 1 59 ? 16.781 -12.148 -21.156 1 98.62 59 PHE B O 1
ATOM 3987 N N . VAL B 1 60 ? 16.297 -13.086 -19.156 1 98.81 60 VAL B N 1
ATOM 3988 C CA . VAL B 1 60 ? 16.703 -11.922 -18.375 1 98.81 60 VAL B CA 1
ATOM 3989 C C . VAL B 1 60 ? 18.172 -11.602 -18.656 1 98.81 60 VAL B C 1
ATOM 3991 O O . VAL B 1 60 ? 18.531 -10.438 -18.812 1 98.81 60 VAL B O 1
ATOM 3994 N N . PHE B 1 61 ? 18.969 -12.602 -18.781 1 98.69 61 PHE B N 1
ATOM 3995 C CA . PHE B 1 61 ? 20.391 -12.414 -19.031 1 98.69 61 PHE B CA 1
ATOM 3996 C C . PHE B 1 61 ? 20.656 -12.023 -20.469 1 98.69 61 PHE B C 1
ATOM 3998 O O . PHE B 1 61 ? 21.531 -11.203 -20.75 1 98.69 61 PHE B O 1
ATOM 4005 N N . GLU B 1 62 ? 19.938 -12.664 -21.359 1 98.62 62 GLU B N 1
ATOM 4006 C CA . GLU B 1 62 ? 20.031 -12.25 -22.75 1 98.62 62 GLU B CA 1
ATOM 4007 C C . GLU B 1 62 ? 19.625 -10.789 -22.922 1 98.62 62 GLU B C 1
ATOM 4009 O O . GLU B 1 62 ? 20.281 -10.039 -23.656 1 98.62 62 GLU B O 1
ATOM 4014 N N . ALA B 1 63 ? 18.578 -10.406 -22.234 1 98.69 63 ALA B N 1
ATOM 4015 C CA . ALA B 1 63 ? 18.172 -9.008 -22.234 1 98.69 63 ALA B CA 1
ATOM 4016 C C . ALA B 1 63 ? 19.234 -8.117 -21.609 1 98.69 63 ALA B C 1
ATOM 4018 O O . ALA B 1 63 ? 19.516 -7.027 -22.109 1 98.69 63 ALA B O 1
ATOM 4019 N N . ALA B 1 64 ? 19.781 -8.586 -20.516 1 98.62 64 ALA B N 1
ATOM 4020 C CA . ALA B 1 64 ? 20.797 -7.82 -19.812 1 98.62 64 ALA B CA 1
ATOM 4021 C C . ALA B 1 64 ? 22 -7.543 -20.719 1 98.62 64 ALA B C 1
ATOM 4023 O O . ALA B 1 64 ? 22.578 -6.453 -20.672 1 98.62 64 ALA B O 1
ATOM 4024 N N . LYS B 1 65 ? 22.359 -8.523 -21.453 1 98.06 65 LYS B N 1
ATOM 4025 C CA . LYS B 1 65 ? 23.453 -8.336 -22.422 1 98.06 65 LYS B CA 1
ATOM 4026 C C . LYS B 1 65 ? 23.109 -7.234 -23.422 1 98.06 65 LYS B C 1
ATOM 4028 O O . LYS B 1 65 ? 23.953 -6.398 -23.734 1 98.06 65 LYS B O 1
ATOM 4033 N N . ASN B 1 66 ? 21.891 -7.234 -23.844 1 97.62 66 ASN B N 1
ATOM 4034 C CA . ASN B 1 66 ? 21.422 -6.258 -24.812 1 97.62 66 ASN B CA 1
ATOM 4035 C C . ASN B 1 66 ? 21.391 -4.848 -24.234 1 97.62 66 ASN B C 1
ATOM 4037 O O . ASN B 1 66 ? 21.594 -3.867 -24.953 1 97.62 66 ASN B O 1
ATOM 4041 N N . PHE B 1 67 ? 21.188 -4.668 -22.938 1 98.31 67 PHE B N 1
ATOM 4042 C CA . PHE B 1 67 ? 20.938 -3.365 -22.328 1 98.31 67 PHE B CA 1
ATOM 4043 C C . PHE B 1 67 ? 22.125 -2.949 -21.453 1 98.31 67 PHE B C 1
ATOM 4045 O O . PHE B 1 67 ? 22.109 -1.88 -20.828 1 98.31 67 PHE B O 1
ATOM 4052 N N . SER B 1 68 ? 23.125 -3.854 -21.344 1 98.38 68 SER B N 1
ATOM 4053 C CA . SER B 1 68 ? 24.219 -3.639 -20.406 1 98.38 68 SER B CA 1
ATOM 4054 C C . SER B 1 68 ? 23.688 -3.436 -18.984 1 98.38 68 SER B C 1
ATOM 4056 O O . SER B 1 68 ? 24.062 -2.482 -18.297 1 98.38 68 SER B O 1
ATOM 4058 N N . ALA B 1 69 ? 22.844 -4.332 -18.578 1 98.69 69 ALA B N 1
ATOM 4059 C CA . ALA B 1 69 ? 22.094 -4.156 -17.328 1 98.69 69 ALA B CA 1
ATOM 4060 C C . ALA B 1 69 ? 22.766 -4.883 -16.172 1 98.69 69 ALA B C 1
ATOM 4062 O O . ALA B 1 69 ? 23.438 -5.898 -16.375 1 98.69 69 ALA B O 1
ATOM 4063 N N . LEU B 1 70 ? 22.594 -4.293 -15.016 1 98.75 70 LEU B N 1
ATOM 4064 C CA . LEU B 1 70 ? 22.828 -5.012 -13.766 1 98.75 70 LEU B CA 1
ATOM 4065 C C . LEU B 1 70 ? 21.656 -5.941 -13.453 1 98.75 70 LEU B C 1
ATOM 4067 O O . LEU B 1 70 ? 20.5 -5.527 -13.508 1 98.75 70 LEU B O 1
ATOM 4071 N N . VAL B 1 71 ? 22 -7.223 -13.18 1 98.88 71 VAL B N 1
ATOM 4072 C CA . VAL B 1 71 ? 20.938 -8.172 -12.906 1 98.88 71 VAL B CA 1
ATOM 4073 C C . VAL B 1 71 ? 20.906 -8.516 -11.422 1 98.88 71 VAL B C 1
ATOM 4075 O O . VAL B 1 71 ? 21.938 -8.891 -10.844 1 98.88 71 VAL B O 1
ATOM 4078 N N . ILE B 1 72 ? 19.766 -8.352 -10.797 1 98.94 72 ILE B N 1
ATOM 4079 C CA . ILE B 1 72 ? 19.547 -8.672 -9.383 1 98.94 72 ILE B CA 1
ATOM 4080 C C . ILE B 1 72 ? 18.297 -9.531 -9.234 1 98.94 72 ILE B C 1
ATOM 4082 O O . ILE B 1 72 ? 17.25 -9.211 -9.805 1 98.94 72 ILE B O 1
ATOM 4086 N N . PHE B 1 73 ? 18.406 -10.656 -8.547 1 98.94 73 PHE B N 1
ATOM 4087 C CA . PHE B 1 73 ? 17.266 -11.484 -8.164 1 98.94 73 PHE B CA 1
ATOM 4088 C C . PHE B 1 73 ? 17 -11.375 -6.664 1 98.94 73 PHE B C 1
ATOM 4090 O O . PHE B 1 73 ? 17.859 -11.734 -5.852 1 98.94 73 PHE B O 1
ATOM 4097 N N . GLY B 1 74 ? 15.875 -10.82 -6.289 1 98.94 74 GLY B N 1
ATOM 4098 C CA . GLY B 1 74 ? 15.516 -10.727 -4.883 1 98.94 74 GLY B CA 1
ATOM 4099 C C . GLY B 1 74 ? 14.734 -11.922 -4.387 1 98.94 74 GLY B C 1
ATOM 4100 O O . GLY B 1 74 ? 13.773 -12.359 -5.027 1 98.94 74 GLY B O 1
ATOM 4101 N N . GLU B 1 75 ? 15.172 -12.469 -3.268 1 98.88 75 GLU B N 1
ATOM 4102 C CA . GLU B 1 75 ? 14.461 -13.617 -2.713 1 98.88 75 GLU B CA 1
ATOM 4103 C C . GLU B 1 75 ? 13.25 -13.18 -1.893 1 98.88 75 GLU B C 1
ATOM 4105 O O . GLU B 1 75 ? 13.328 -12.211 -1.136 1 98.88 75 GLU B O 1
ATOM 4110 N N . HIS B 1 76 ? 12.164 -13.844 -2.037 1 98.81 76 HIS B N 1
ATOM 4111 C CA . HIS B 1 76 ? 10.906 -13.586 -1.345 1 98.81 76 HIS B CA 1
ATOM 4112 C C . HIS B 1 76 ? 10.984 -14.016 0.115 1 98.81 76 HIS B C 1
ATOM 4114 O O . HIS B 1 76 ? 11.539 -15.07 0.426 1 98.81 76 HIS B O 1
ATOM 4120 N N . ARG B 1 77 ? 10.461 -13.18 0.988 1 98.69 77 ARG B N 1
ATOM 4121 C CA . ARG B 1 77 ? 10.367 -13.617 2.377 1 98.69 77 ARG B CA 1
ATOM 4122 C C . ARG B 1 77 ? 9.648 -14.961 2.484 1 98.69 77 ARG B C 1
ATOM 4124 O O . ARG B 1 77 ? 8.695 -15.219 1.744 1 98.69 77 ARG B O 1
ATOM 4131 N N . TYR B 1 78 ? 10.125 -15.859 3.447 1 98.5 78 TYR B N 1
ATOM 4132 C CA . TYR B 1 78 ? 9.57 -17.156 3.814 1 98.5 78 TYR B CA 1
ATOM 4133 C C . TYR B 1 78 ? 9.891 -18.203 2.756 1 98.5 78 TYR B C 1
ATOM 4135 O O . TYR B 1 78 ? 9.484 -19.359 2.881 1 98.5 78 TYR B O 1
ATOM 4143 N N . TYR B 1 79 ? 10.562 -17.812 1.726 1 98.25 79 TYR B N 1
ATOM 4144 C CA . TYR B 1 79 ? 11.055 -18.781 0.747 1 98.25 79 TYR B CA 1
ATOM 4145 C C . TYR B 1 79 ? 12.578 -18.797 0.72 1 98.25 79 TYR B C 1
ATOM 4147 O O . TYR B 1 79 ? 13.227 -17.812 1.055 1 98.25 79 TYR B O 1
ATOM 4155 N N . GLY B 1 80 ? 13.133 -19.953 0.321 1 97.56 80 GLY B N 1
ATOM 4156 C CA . GLY B 1 80 ? 14.586 -20.094 0.3 1 97.56 80 GLY B CA 1
ATOM 4157 C C . GLY B 1 80 ? 15.227 -19.859 1.656 1 97.56 80 GLY B C 1
ATOM 4158 O O . GLY B 1 80 ? 14.82 -20.469 2.65 1 97.56 80 GLY B O 1
ATOM 4159 N N . GLU B 1 81 ? 16.188 -18.953 1.652 1 98 81 GLU B N 1
ATOM 4160 C CA . GLU B 1 81 ? 16.953 -18.672 2.869 1 98 81 GLU B CA 1
ATOM 4161 C C . GLU B 1 81 ? 16.438 -17.422 3.572 1 98 81 GLU B C 1
ATOM 4163 O O . GLU B 1 81 ? 16.844 -17.141 4.703 1 98 81 GLU B O 1
ATOM 4168 N N . SER B 1 82 ? 15.539 -16.734 2.963 1 98.62 82 SER B N 1
ATOM 4169 C CA . SER B 1 82 ? 15.031 -15.477 3.508 1 98.62 82 SER B CA 1
ATOM 4170 C C . SER B 1 82 ? 13.891 -15.727 4.488 1 98.62 82 SER B C 1
ATOM 4172 O O . SER B 1 82 ? 12.727 -15.469 4.168 1 98.62 82 SER B O 1
ATOM 4174 N N . LEU B 1 83 ? 14.289 -16.188 5.684 1 98.56 83 LEU B N 1
ATOM 4175 C CA . LEU B 1 83 ? 13.344 -16.578 6.719 1 98.56 83 LEU B CA 1
ATOM 4176 C C . LEU B 1 83 ? 13.367 -15.594 7.879 1 98.56 83 LEU B C 1
ATOM 4178 O O . LEU B 1 83 ? 14.336 -15.547 8.641 1 98.56 83 LEU B O 1
ATOM 4182 N N . PRO B 1 84 ? 12.281 -14.859 8.078 1 97.69 84 PRO B N 1
ATOM 4183 C CA . PRO B 1 84 ? 12.273 -13.805 9.094 1 97.69 84 PRO B CA 1
ATOM 4184 C C . PRO B 1 84 ? 12.57 -14.336 10.5 1 97.69 84 PRO B C 1
ATOM 4186 O O . PRO B 1 84 ? 13.156 -13.625 11.32 1 97.69 84 PRO B O 1
ATOM 4189 N N . PHE B 1 85 ? 12.211 -15.609 10.773 1 97.44 85 PHE B N 1
ATOM 4190 C CA . PHE B 1 85 ? 12.414 -16.172 12.102 1 97.44 85 PHE B CA 1
ATOM 4191 C C . PHE B 1 85 ? 13.133 -17.516 12.023 1 97.44 85 PHE B C 1
ATOM 4193 O O . PHE B 1 85 ? 12.859 -18.422 12.812 1 97.44 85 PHE B O 1
ATOM 4200 N N . GLY B 1 86 ? 13.977 -17.641 10.969 1 96.5 86 GLY B N 1
ATOM 4201 C CA . GLY B 1 86 ? 14.633 -18.922 10.773 1 96.5 86 GLY B CA 1
ATOM 4202 C C . GLY B 1 86 ? 13.656 -20.078 10.617 1 96.5 86 GLY B C 1
ATOM 4203 O O . GLY B 1 86 ? 12.656 -19.953 9.914 1 96.5 86 GLY B O 1
ATOM 4204 N N . GLN B 1 87 ? 13.938 -21.109 11.219 1 93.88 87 GLN B N 1
ATOM 4205 C CA . GLN B 1 87 ? 13.117 -22.312 11.086 1 93.88 87 GLN B CA 1
ATOM 4206 C C . GLN B 1 87 ? 11.766 -22.141 11.781 1 93.88 87 GLN B C 1
ATOM 4208 O O . GLN B 1 87 ? 10.828 -22.891 11.523 1 93.88 87 GLN B O 1
ATOM 4213 N N . ASP B 1 88 ? 11.664 -21.125 12.656 1 97.25 88 ASP B N 1
ATOM 4214 C CA . ASP B 1 88 ? 10.43 -20.859 13.383 1 97.25 88 ASP B CA 1
ATOM 4215 C C . ASP B 1 88 ? 9.477 -20 12.547 1 97.25 88 ASP B C 1
ATOM 4217 O O . ASP B 1 88 ? 8.367 -19.688 12.984 1 97.25 88 ASP B O 1
ATOM 4221 N N . SER B 1 89 ? 9.859 -19.641 11.336 1 97.81 89 SER B N 1
ATOM 4222 C CA . SER B 1 89 ? 9.078 -18.75 10.484 1 97.81 89 SER B CA 1
ATOM 4223 C C . SER B 1 89 ? 7.695 -19.344 10.203 1 97.81 89 SER B C 1
ATOM 4225 O O . SER B 1 89 ? 6.738 -18.594 9.984 1 97.81 89 SER B O 1
ATOM 4227 N N . PHE B 1 90 ? 7.527 -20.609 10.312 1 97.81 90 PHE B N 1
ATOM 4228 C CA . PHE B 1 90 ? 6.293 -21.234 9.852 1 97.81 90 PHE B CA 1
ATOM 4229 C C . PHE B 1 90 ? 5.387 -21.578 11.031 1 97.81 90 PHE B C 1
ATOM 4231 O O . PHE B 1 90 ? 4.352 -22.219 10.852 1 97.81 90 PHE B O 1
ATOM 4238 N N . LYS B 1 91 ? 5.781 -21.156 12.188 1 96.94 91 LYS B N 1
ATOM 4239 C CA . LYS B 1 91 ? 4.871 -21.203 13.32 1 96.94 91 LYS B CA 1
ATOM 4240 C C . LYS B 1 91 ? 3.74 -20.203 13.172 1 96.94 91 LYS B C 1
ATOM 4242 O O . LYS B 1 91 ? 3.928 -19.141 12.562 1 96.94 91 LYS B O 1
ATOM 4247 N N . ILE B 1 92 ? 2.617 -20.531 13.742 1 95.25 92 ILE B N 1
ATOM 4248 C CA . ILE B 1 92 ? 1.41 -19.719 13.594 1 95.25 92 ILE B CA 1
ATOM 4249 C C . ILE B 1 92 ? 1.689 -18.281 14.023 1 95.25 92 ILE B C 1
ATOM 4251 O O . ILE B 1 92 ? 1.239 -17.344 13.375 1 95.25 92 ILE B O 1
ATOM 4255 N N . GLU B 1 93 ? 2.443 -18.078 15.039 1 91.56 93 GLU B N 1
ATOM 4256 C CA . GLU B 1 93 ? 2.697 -16.75 15.594 1 91.56 93 GLU B CA 1
ATOM 4257 C C . GLU B 1 93 ? 3.641 -15.953 14.695 1 91.56 93 GLU B C 1
ATOM 4259 O O . GLU B 1 93 ? 3.777 -14.734 14.852 1 91.56 93 GLU B O 1
ATOM 4264 N N . ASN B 1 94 ? 4.316 -16.625 13.766 1 95.19 94 ASN B N 1
ATOM 4265 C CA . ASN B 1 94 ? 5.367 -15.969 13 1 95.19 94 ASN B CA 1
ATOM 4266 C C . ASN B 1 94 ? 5.02 -15.898 11.516 1 95.19 94 ASN B C 1
ATOM 4268 O O . ASN B 1 94 ? 5.598 -15.109 10.766 1 95.19 94 ASN B O 1
ATOM 4272 N N . ILE B 1 95 ? 4.082 -16.688 11.008 1 97.31 95 ILE B N 1
ATOM 4273 C CA . ILE B 1 95 ? 3.85 -16.859 9.578 1 97.31 95 ILE B CA 1
ATOM 4274 C C . ILE B 1 95 ? 2.99 -15.703 9.055 1 97.31 95 ILE B C 1
ATOM 4276 O O . ILE B 1 95 ? 2.934 -15.461 7.848 1 97.31 95 ILE B O 1
ATOM 4280 N N . GLY B 1 96 ? 2.395 -14.906 10.008 1 95.56 96 GLY B N 1
ATOM 4281 C CA . GLY B 1 96 ? 1.469 -13.844 9.641 1 95.56 96 GLY B CA 1
ATOM 4282 C C . GLY B 1 96 ? 2.127 -12.727 8.859 1 95.56 96 GLY B C 1
ATOM 4283 O O . GLY B 1 96 ? 1.442 -11.93 8.219 1 95.56 96 GLY B O 1
ATOM 4284 N N . TYR B 1 97 ? 3.482 -12.648 8.836 1 96.19 97 TYR B N 1
ATOM 4285 C CA . TYR B 1 97 ? 4.211 -11.602 8.125 1 96.19 97 TYR B CA 1
ATOM 4286 C C . TYR B 1 97 ? 4.453 -12 6.676 1 96.19 97 TYR B C 1
ATOM 4288 O O . TYR B 1 97 ? 5.109 -11.273 5.926 1 96.19 97 TYR B O 1
ATOM 4296 N N . LEU B 1 98 ? 3.898 -13.148 6.309 1 97.62 98 LEU B N 1
ATOM 4297 C CA . LEU B 1 98 ? 3.902 -13.547 4.906 1 97.62 98 LEU B CA 1
ATOM 4298 C C . LEU B 1 98 ? 2.656 -13.031 4.191 1 97.62 98 LEU B C 1
ATOM 4300 O O . LEU B 1 98 ? 1.585 -13.633 4.289 1 97.62 98 LEU B O 1
ATOM 4304 N N . SER B 1 99 ? 2.824 -11.922 3.549 1 96.5 99 SER B N 1
ATOM 4305 C CA . SER B 1 99 ? 1.799 -11.328 2.695 1 96.5 99 SER B CA 1
ATOM 4306 C C . SER B 1 99 ? 2.414 -10.703 1.448 1 96.5 99 SER B C 1
ATOM 4308 O O . SER B 1 99 ? 3.613 -10.422 1.415 1 96.5 99 SER B O 1
ATOM 4310 N N . ILE B 1 100 ? 1.634 -10.555 0.453 1 97.38 100 ILE B N 1
ATOM 4311 C CA . ILE B 1 100 ? 2.098 -9.922 -0.774 1 97.38 100 ILE B CA 1
ATOM 4312 C C . ILE B 1 100 ? 2.553 -8.492 -0.475 1 97.38 100 ILE B C 1
ATOM 4314 O O . ILE B 1 100 ? 3.584 -8.047 -0.982 1 97.38 100 ILE B O 1
ATOM 4318 N N . GLU B 1 101 ? 1.837 -7.805 0.401 1 97.69 101 GLU B N 1
ATOM 4319 C CA . GLU B 1 101 ? 2.168 -6.422 0.738 1 97.69 101 GLU B CA 1
ATOM 4320 C C . GLU B 1 101 ? 3.533 -6.332 1.415 1 97.69 101 GLU B C 1
ATOM 4322 O O . GLU B 1 101 ? 4.336 -5.457 1.089 1 97.69 101 GLU B O 1
ATOM 4327 N N . GLN B 1 102 ? 3.805 -7.23 2.354 1 97.62 102 GLN B N 1
ATOM 4328 C CA . GLN B 1 102 ? 5.113 -7.266 2.998 1 97.62 102 GLN B CA 1
ATOM 4329 C C . GLN B 1 102 ? 6.215 -7.574 1.988 1 97.62 102 GLN B C 1
ATOM 4331 O O . GLN B 1 102 ? 7.277 -6.949 2.01 1 97.62 102 GLN B O 1
ATOM 4336 N N . ALA B 1 103 ? 5.938 -8.508 1.13 1 98.69 103 ALA B N 1
ATOM 4337 C CA . ALA B 1 103 ? 6.938 -8.891 0.137 1 98.69 103 ALA B CA 1
ATOM 4338 C C . ALA B 1 103 ? 7.246 -7.738 -0.812 1 98.69 103 ALA B C 1
ATOM 4340 O O . ALA B 1 103 ? 8.406 -7.492 -1.145 1 98.69 103 ALA B O 1
ATOM 4341 N N . LEU B 1 104 ? 6.195 -7.055 -1.294 1 98.81 104 LEU B N 1
ATOM 4342 C CA . LEU B 1 104 ? 6.406 -5.898 -2.158 1 98.81 104 LEU B CA 1
ATOM 4343 C C . LEU B 1 104 ? 7.227 -4.832 -1.446 1 98.81 104 LEU B C 1
ATOM 4345 O O . LEU B 1 104 ? 8.117 -4.227 -2.045 1 98.81 104 LEU B O 1
ATOM 4349 N N . ALA B 1 105 ? 6.898 -4.598 -0.19 1 98.5 105 ALA B N 1
ATOM 4350 C CA . ALA B 1 105 ? 7.637 -3.611 0.596 1 98.5 105 ALA B CA 1
ATOM 4351 C C . ALA B 1 105 ? 9.094 -4.027 0.764 1 98.5 105 ALA B C 1
ATOM 4353 O O . ALA B 1 105 ? 9.992 -3.176 0.782 1 98.5 105 ALA B O 1
ATOM 4354 N N . ASP B 1 106 ? 9.359 -5.352 0.934 1 98.75 106 ASP B N 1
ATOM 4355 C CA . ASP B 1 106 ? 10.734 -5.844 0.965 1 98.75 106 ASP B CA 1
ATOM 4356 C C . ASP B 1 106 ? 11.508 -5.391 -0.271 1 98.75 106 ASP B C 1
ATOM 4358 O O . ASP B 1 106 ? 12.602 -4.844 -0.156 1 98.75 106 ASP B O 1
ATOM 4362 N N . PHE B 1 107 ? 10.914 -5.652 -1.409 1 98.94 107 PHE B N 1
ATOM 4363 C CA . PHE B 1 107 ? 11.594 -5.328 -2.654 1 98.94 107 PHE B CA 1
ATOM 4364 C C . PHE B 1 107 ? 11.734 -3.818 -2.818 1 98.94 107 PHE B C 1
ATOM 4366 O O . PHE B 1 107 ? 12.766 -3.328 -3.277 1 98.94 107 PHE B O 1
ATOM 4373 N N . ALA B 1 108 ? 10.734 -3.09 -2.416 1 98.69 108 ALA B N 1
ATOM 4374 C CA . ALA B 1 108 ? 10.727 -1.637 -2.574 1 98.69 108 ALA B CA 1
ATOM 4375 C C . ALA B 1 108 ? 11.789 -0.981 -1.7 1 98.69 108 ALA B C 1
ATOM 4377 O O . ALA B 1 108 ? 12.258 0.119 -2.002 1 98.69 108 ALA B O 1
ATOM 4378 N N . THR B 1 109 ? 12.141 -1.61 -0.596 1 97.94 109 THR B N 1
ATOM 4379 C CA . THR B 1 109 ? 13.195 -1.072 0.252 1 97.94 109 THR B CA 1
ATOM 4380 C C . THR B 1 109 ? 14.555 -1.614 -0.175 1 97.94 109 THR B C 1
ATOM 4382 O O . THR B 1 109 ? 15.562 -0.904 -0.104 1 97.94 109 THR B O 1
ATOM 4385 N N . LEU B 1 110 ? 14.602 -2.807 -0.676 1 98.81 110 LEU B N 1
ATOM 4386 C CA . LEU B 1 110 ? 15.836 -3.451 -1.109 1 98.81 110 LEU B CA 1
ATOM 4387 C C . LEU B 1 110 ? 16.422 -2.729 -2.314 1 98.81 110 LEU B C 1
ATOM 4389 O O . LEU B 1 110 ? 17.625 -2.441 -2.342 1 98.81 110 LEU B O 1
ATOM 4393 N N . ILE B 1 111 ? 15.641 -2.42 -3.277 1 98.75 111 ILE B N 1
ATOM 4394 C CA . ILE B 1 111 ? 16.094 -1.93 -4.574 1 98.75 111 ILE B CA 1
ATOM 4395 C C . ILE B 1 111 ? 16.781 -0.578 -4.406 1 98.75 111 ILE B C 1
ATOM 4397 O O . ILE B 1 111 ? 17.922 -0.395 -4.844 1 98.75 111 ILE B O 1
ATOM 4401 N N . PRO B 1 112 ? 16.156 0.418 -3.703 1 97.62 112 PRO B N 1
ATOM 4402 C CA . PRO B 1 112 ? 16.875 1.679 -3.504 1 97.62 112 PRO B CA 1
ATOM 4403 C C . PRO B 1 112 ? 18.172 1.498 -2.723 1 97.62 112 PRO B C 1
ATOM 4405 O O . PRO B 1 112 ? 19.156 2.199 -2.982 1 97.62 112 PRO B O 1
ATOM 4408 N N . ALA B 1 113 ? 18.172 0.616 -1.745 1 97.81 113 ALA B N 1
ATOM 4409 C CA . ALA B 1 113 ? 19.422 0.35 -1.011 1 97.81 113 ALA B CA 1
ATOM 4410 C C . ALA B 1 113 ? 20.5 -0.182 -1.94 1 97.81 113 ALA B C 1
ATOM 4412 O O . ALA B 1 113 ? 21.656 0.22 -1.842 1 97.81 113 ALA B O 1
ATOM 4413 N N . LEU B 1 114 ? 20.141 -1.07 -2.822 1 98.62 114 LEU B N 1
ATOM 4414 C CA . LEU B 1 114 ? 21.109 -1.638 -3.758 1 98.62 114 LEU B CA 1
ATOM 4415 C C . LEU B 1 114 ? 21.516 -0.607 -4.801 1 98.62 114 LEU B C 1
ATOM 4417 O O . LEU B 1 114 ? 22.672 -0.605 -5.258 1 98.62 114 LEU B O 1
ATOM 4421 N N . LYS B 1 115 ? 20.578 0.244 -5.242 1 98.06 115 LYS B N 1
ATOM 4422 C CA . LYS B 1 115 ? 20.938 1.339 -6.137 1 98.06 115 LYS B CA 1
ATOM 4423 C C . LYS B 1 115 ? 22.062 2.184 -5.543 1 98.06 115 LYS B C 1
ATOM 4425 O O . LYS B 1 115 ? 22.984 2.586 -6.254 1 98.06 115 LYS B O 1
ATOM 4430 N N . LYS B 1 116 ? 21.922 2.473 -4.277 1 97.06 116 LYS B N 1
ATOM 4431 C CA . LYS B 1 116 ? 22.969 3.23 -3.604 1 97.06 116 LYS B CA 1
ATOM 4432 C C . LYS B 1 116 ? 24.281 2.447 -3.57 1 97.06 116 LYS B C 1
ATOM 4434 O O . LYS B 1 116 ? 25.344 2.998 -3.848 1 97.06 116 LYS B O 1
ATOM 4439 N N . GLN B 1 117 ? 24.188 1.207 -3.24 1 97.38 117 GLN B N 1
ATOM 4440 C CA . GLN B 1 117 ? 25.359 0.342 -3.139 1 97.38 117 GLN B CA 1
ATOM 4441 C C . GLN B 1 117 ? 26.109 0.279 -4.465 1 97.38 117 GLN B C 1
ATOM 4443 O O . GLN B 1 117 ? 27.344 0.275 -4.48 1 97.38 117 GLN B O 1
ATOM 4448 N N . PHE B 1 118 ? 25.406 0.278 -5.57 1 97.94 118 PHE B N 1
ATOM 4449 C CA . PHE B 1 118 ? 26.016 0.118 -6.883 1 97.94 118 PHE B CA 1
ATOM 4450 C C . PHE B 1 118 ? 26.219 1.471 -7.559 1 97.94 118 PHE B C 1
ATOM 4452 O O . PHE B 1 118 ? 26.609 1.537 -8.727 1 97.94 118 PHE B O 1
ATOM 4459 N N . LYS B 1 119 ? 25.938 2.6 -6.855 1 97.06 119 LYS B N 1
ATOM 4460 C CA . LYS B 1 119 ? 26.047 3.955 -7.387 1 97.06 119 LYS B CA 1
ATOM 4461 C C . LYS B 1 119 ? 25.234 4.102 -8.672 1 97.06 119 LYS B C 1
ATOM 4463 O O . LYS B 1 119 ? 25.734 4.621 -9.672 1 97.06 119 LYS B O 1
ATOM 4468 N N . ALA B 1 120 ? 23.969 3.51 -8.609 1 97.44 120 ALA B N 1
ATOM 4469 C CA . ALA B 1 120 ? 23.047 3.484 -9.742 1 97.44 120 ALA B CA 1
ATOM 4470 C C . ALA B 1 120 ? 21.719 4.148 -9.383 1 97.44 120 ALA B C 1
ATOM 4472 O O . ALA B 1 120 ? 20.656 3.707 -9.828 1 97.44 120 ALA B O 1
ATOM 4473 N N . GLU B 1 121 ? 21.719 5.172 -8.586 1 94.94 121 GLU B N 1
ATOM 4474 C CA . GLU B 1 121 ? 20.516 5.762 -8 1 94.94 121 GLU B CA 1
ATOM 4475 C C . GLU B 1 121 ? 19.609 6.332 -9.078 1 94.94 121 GLU B C 1
ATOM 4477 O O . GLU B 1 121 ? 18.375 6.328 -8.93 1 94.94 121 GLU B O 1
ATOM 4482 N N . GLU B 1 122 ? 20.125 6.715 -10.164 1 94.81 122 GLU B N 1
ATOM 4483 C CA . GLU B 1 122 ? 19.312 7.367 -11.195 1 94.81 122 GLU B CA 1
ATOM 4484 C C . GLU B 1 122 ? 18.922 6.383 -12.297 1 94.81 122 GLU B C 1
ATOM 4486 O O . GLU B 1 122 ? 18.203 6.738 -13.227 1 94.81 122 GLU B O 1
ATOM 4491 N N . LYS B 1 123 ? 19.359 5.145 -12.195 1 97.81 123 LYS B N 1
ATOM 4492 C CA . LYS B 1 123 ? 19.109 4.16 -13.25 1 97.81 123 LYS B CA 1
ATOM 4493 C C . LYS B 1 123 ? 17.719 3.562 -13.117 1 97.81 123 LYS B C 1
ATOM 4495 O O . LYS B 1 123 ? 17.25 3.293 -12.008 1 97.81 123 LYS B O 1
ATOM 4500 N N . PRO B 1 124 ? 17.031 3.41 -14.258 1 98.31 124 PRO B N 1
ATOM 4501 C CA . PRO B 1 124 ? 15.711 2.791 -14.195 1 98.31 124 PRO B CA 1
ATOM 4502 C C . PRO B 1 124 ? 15.766 1.309 -13.836 1 98.31 124 PRO B C 1
ATOM 4504 O O . PRO B 1 124 ? 16.766 0.639 -14.109 1 98.31 124 PRO B O 1
ATOM 4507 N N . VAL B 1 125 ? 14.734 0.841 -13.227 1 98.88 125 VAL B N 1
ATOM 4508 C CA . VAL B 1 125 ? 14.625 -0.561 -12.844 1 98.88 125 VAL B CA 1
ATOM 4509 C C . VAL B 1 125 ? 13.484 -1.223 -13.609 1 98.88 125 VAL B C 1
ATOM 4511 O O . VAL B 1 125 ? 12.375 -0.693 -13.656 1 98.88 125 VAL B O 1
ATOM 4514 N N . VAL B 1 126 ? 13.727 -2.307 -14.219 1 98.94 126 VAL B N 1
ATOM 4515 C CA . VAL B 1 126 ? 12.727 -3.154 -14.852 1 98.94 126 VAL B CA 1
ATOM 4516 C C . VAL B 1 126 ? 12.555 -4.441 -14.055 1 98.94 126 VAL B C 1
ATOM 4518 O O . VAL B 1 126 ? 13.531 -5.156 -13.797 1 98.94 126 VAL B O 1
ATOM 4521 N N . SER B 1 127 ? 11.359 -4.699 -13.617 1 98.94 127 SER B N 1
ATOM 4522 C CA . SER B 1 127 ? 11.07 -5.918 -12.867 1 98.94 127 SER B CA 1
ATOM 4523 C C . SER B 1 127 ? 10.617 -7.039 -13.797 1 98.94 127 SER B C 1
ATOM 4525 O O . SER B 1 127 ? 9.812 -6.816 -14.703 1 98.94 127 SER B O 1
ATOM 4527 N N . PHE B 1 128 ? 11.18 -8.195 -13.602 1 98.94 128 PHE B N 1
ATOM 4528 C CA . PHE B 1 128 ? 10.805 -9.414 -14.32 1 98.94 128 PHE B CA 1
ATOM 4529 C C . PHE B 1 128 ? 10.25 -10.453 -13.359 1 98.94 128 PHE B C 1
ATOM 4531 O O . PHE B 1 128 ? 10.617 -10.492 -12.188 1 98.94 128 PHE B O 1
ATOM 4538 N N . GLY B 1 129 ? 9.398 -11.281 -13.844 1 98.62 129 GLY B N 1
ATOM 4539 C CA . GLY B 1 129 ? 8.93 -12.422 -13.078 1 98.62 129 GLY B CA 1
ATOM 4540 C C . GLY B 1 129 ? 7.961 -13.305 -13.844 1 98.62 129 GLY B C 1
ATOM 4541 O O . GLY B 1 129 ? 7.332 -12.852 -14.805 1 98.62 129 GLY B O 1
ATOM 4542 N N . GLY B 1 130 ? 7.844 -14.5 -13.5 1 98.31 130 GLY B N 1
ATOM 4543 C CA . GLY B 1 130 ? 6.898 -15.461 -14.039 1 98.31 130 GLY B CA 1
ATOM 4544 C C . GLY B 1 130 ? 5.938 -16 -12.992 1 98.31 130 GLY B C 1
ATOM 4545 O O . GLY B 1 130 ? 6.32 -16.219 -11.836 1 98.31 130 GLY B O 1
ATOM 4546 N N . SER B 1 131 ? 4.746 -16.234 -13.43 1 97.5 131 SER B N 1
ATOM 4547 C CA . SER B 1 131 ? 3.76 -16.797 -12.523 1 97.5 131 SER B CA 1
ATOM 4548 C C . SER B 1 131 ? 3.541 -15.906 -11.305 1 97.5 131 SER B C 1
ATOM 4550 O O . SER B 1 131 ? 3.209 -14.727 -11.453 1 97.5 131 SER B O 1
ATOM 4552 N N . TYR B 1 132 ? 3.77 -16.406 -10.117 1 97.62 132 TYR B N 1
ATOM 4553 C CA . TYR B 1 132 ? 3.658 -15.586 -8.914 1 97.62 132 TYR B CA 1
ATOM 4554 C C . TYR B 1 132 ? 4.652 -14.43 -8.945 1 97.62 132 TYR B C 1
ATOM 4556 O O . TYR B 1 132 ? 4.305 -13.297 -8.609 1 97.62 132 TYR B O 1
ATOM 4564 N N . GLY B 1 133 ? 5.883 -14.68 -9.391 1 98.44 133 GLY B N 1
ATOM 4565 C CA . GLY B 1 133 ? 6.844 -13.602 -9.57 1 98.44 133 GLY B CA 1
ATOM 4566 C C . GLY B 1 133 ? 6.391 -12.562 -10.57 1 98.44 133 GLY B C 1
ATOM 4567 O O . GLY B 1 133 ? 6.703 -11.375 -10.43 1 98.44 133 GLY B O 1
ATOM 4568 N N . GLY B 1 134 ? 5.703 -13.039 -11.625 1 98.75 134 GLY B N 1
ATOM 4569 C CA . GLY B 1 134 ? 5.109 -12.102 -12.57 1 98.75 134 GLY B CA 1
ATOM 4570 C C . GLY B 1 134 ? 4.043 -11.219 -11.945 1 98.75 134 GLY B C 1
ATOM 4571 O O . GLY B 1 134 ? 3.986 -10.023 -12.219 1 98.75 134 GLY B O 1
ATOM 4572 N N . MET B 1 135 ? 3.191 -11.867 -11.109 1 98.12 135 MET B N 1
ATOM 4573 C CA . MET B 1 135 ? 2.209 -11.078 -10.367 1 98.12 135 MET B CA 1
ATOM 4574 C C . MET B 1 135 ? 2.896 -10.016 -9.508 1 98.12 135 MET B C 1
ATOM 4576 O O . MET B 1 135 ? 2.48 -8.859 -9.5 1 98.12 135 MET B O 1
ATOM 4580 N N . LEU B 1 136 ? 3.965 -10.43 -8.82 1 98.69 136 LEU B N 1
ATOM 4581 C CA . LEU B 1 136 ? 4.699 -9.508 -7.965 1 98.69 136 LEU B CA 1
ATOM 4582 C C . LEU B 1 136 ? 5.293 -8.367 -8.781 1 98.69 136 LEU B C 1
ATOM 4584 O O . LEU B 1 136 ? 5.305 -7.215 -8.336 1 98.69 136 LEU B O 1
ATOM 4588 N N . SER B 1 137 ? 5.754 -8.648 -9.992 1 98.88 137 SER B N 1
ATOM 4589 C CA . SER B 1 137 ? 6.301 -7.605 -10.852 1 98.88 137 SER B CA 1
ATOM 4590 C C . SER B 1 137 ? 5.234 -6.582 -11.234 1 98.88 137 SER B C 1
ATOM 4592 O O . SER B 1 137 ? 5.484 -5.375 -11.195 1 98.88 137 SER B O 1
ATOM 4594 N N . ALA B 1 138 ? 4.082 -7.113 -11.586 1 98.69 138 ALA B N 1
ATOM 4595 C CA . ALA B 1 138 ? 2.973 -6.215 -11.898 1 98.69 138 ALA B CA 1
ATOM 4596 C C . ALA B 1 138 ? 2.574 -5.395 -10.68 1 98.69 138 ALA B C 1
ATOM 4598 O O . ALA B 1 138 ? 2.396 -4.176 -10.773 1 98.69 138 ALA B O 1
ATOM 4599 N N . TYR B 1 139 ? 2.482 -6.059 -9.547 1 98.31 139 TYR B N 1
ATOM 4600 C CA . TYR B 1 139 ? 2.043 -5.398 -8.328 1 98.31 139 TYR B CA 1
ATOM 4601 C C . TYR B 1 139 ? 3.07 -4.371 -7.863 1 98.31 139 TYR B C 1
ATOM 4603 O O . TYR B 1 139 ? 2.711 -3.336 -7.297 1 98.31 139 TYR B O 1
ATOM 4611 N N . LEU B 1 140 ? 4.375 -4.648 -8.086 1 98.75 140 LEU B N 1
ATOM 4612 C CA . LEU B 1 140 ? 5.402 -3.654 -7.789 1 98.75 140 LEU B CA 1
ATOM 4613 C C . LEU B 1 140 ? 5.195 -2.393 -8.625 1 98.75 140 LEU B C 1
ATOM 4615 O O . LEU B 1 140 ? 5.367 -1.279 -8.117 1 98.75 140 LEU B O 1
ATOM 4619 N N . ARG B 1 141 ? 4.797 -2.607 -9.859 1 98.38 141 ARG B N 1
ATOM 4620 C CA . ARG B 1 141 ? 4.527 -1.449 -10.711 1 98.38 141 ARG B CA 1
ATOM 4621 C C . ARG B 1 141 ? 3.279 -0.707 -10.242 1 98.38 141 ARG B C 1
ATOM 4623 O O . ARG B 1 141 ? 3.207 0.52 -10.344 1 98.38 141 ARG B O 1
ATOM 4630 N N . PHE B 1 142 ? 2.279 -1.479 -9.766 1 97.94 142 PHE B N 1
ATOM 4631 C CA . PHE B 1 142 ? 1.06 -0.865 -9.258 1 97.94 142 PHE B CA 1
ATOM 4632 C C . PHE B 1 142 ? 1.357 0.002 -8.039 1 97.94 142 PHE B C 1
ATOM 4634 O O . PHE B 1 142 ? 0.956 1.167 -7.984 1 97.94 142 PHE B O 1
ATOM 4641 N N . LYS B 1 143 ? 2.125 -0.536 -7.086 1 98.25 143 LYS B N 1
ATOM 4642 C CA . LYS B 1 143 ? 2.168 0.002 -5.73 1 98.25 143 LYS B CA 1
ATOM 4643 C C . LYS B 1 143 ? 3.416 0.854 -5.516 1 98.25 143 LYS B C 1
ATOM 4645 O O . LYS B 1 143 ? 3.439 1.717 -4.633 1 98.25 143 LYS B O 1
ATOM 4650 N N . TYR B 1 144 ? 4.48 0.596 -6.328 1 98.38 144 TYR B N 1
ATOM 4651 C CA . TYR B 1 144 ? 5.75 1.299 -6.176 1 98.38 144 TYR B CA 1
ATOM 4652 C C . TYR B 1 144 ? 6.297 1.736 -7.531 1 98.38 144 TYR B C 1
ATOM 4654 O O . TYR B 1 144 ? 7.449 1.441 -7.867 1 98.38 144 TYR B O 1
ATOM 4662 N N . PRO B 1 145 ? 5.492 2.477 -8.258 1 98.31 145 PRO B N 1
ATOM 4663 C CA . PRO B 1 145 ? 5.961 2.939 -9.562 1 98.31 145 PRO B CA 1
ATOM 4664 C C . PRO B 1 145 ? 7.156 3.887 -9.453 1 98.31 145 PRO B C 1
ATOM 4666 O O . PRO B 1 145 ? 7.859 4.109 -10.445 1 98.31 145 PRO B O 1
ATOM 4669 N N . ASN B 1 146 ? 7.41 4.43 -8.289 1 96.75 146 ASN B N 1
ATOM 4670 C CA . ASN B 1 146 ? 8.57 5.273 -8.039 1 96.75 146 ASN B CA 1
ATOM 4671 C C . ASN B 1 146 ? 9.859 4.453 -7.973 1 96.75 146 ASN B C 1
ATOM 4673 O O . ASN B 1 146 ? 10.953 4.996 -8.117 1 96.75 146 ASN B O 1
ATOM 4677 N N . VAL B 1 147 ? 9.719 3.146 -7.793 1 98.12 147 VAL B N 1
ATOM 4678 C CA . VAL B 1 147 ? 10.867 2.254 -7.66 1 98.12 147 VAL B CA 1
ATOM 4679 C C . VAL B 1 147 ? 11.047 1.444 -8.938 1 98.12 147 VAL B C 1
ATOM 4681 O O . VAL B 1 147 ? 12.172 1.163 -9.352 1 98.12 147 VAL B O 1
ATOM 4684 N N . ILE B 1 148 ? 9.938 1.104 -9.586 1 98.75 148 ILE B N 1
ATOM 4685 C CA . ILE B 1 148 ? 9.938 0.249 -10.773 1 98.75 148 ILE B CA 1
ATOM 4686 C C . ILE B 1 148 ? 9.469 1.045 -11.984 1 98.75 148 ILE B C 1
ATOM 4688 O O . ILE B 1 148 ? 8.32 1.5 -12.031 1 98.75 148 ILE B O 1
ATOM 4692 N N . GLN B 1 149 ? 10.297 1.078 -13 1 98.62 149 GLN B N 1
ATOM 4693 C CA . GLN B 1 149 ? 9.984 1.856 -14.188 1 98.62 149 GLN B CA 1
ATOM 4694 C C . GLN B 1 149 ? 9.141 1.045 -15.172 1 98.62 149 GLN B C 1
ATOM 4696 O O . GLN B 1 149 ? 8.305 1.603 -15.891 1 98.62 149 GLN B O 1
ATOM 4701 N N . ALA B 1 150 ? 9.359 -0.238 -15.234 1 98.88 150 ALA B N 1
ATOM 4702 C CA . ALA B 1 150 ? 8.648 -1.146 -16.125 1 98.88 150 ALA B CA 1
ATOM 4703 C C . ALA B 1 150 ? 8.648 -2.57 -15.578 1 98.88 150 ALA B C 1
ATOM 4705 O O . ALA B 1 150 ? 9.43 -2.895 -14.68 1 98.88 150 ALA B O 1
ATOM 4706 N N . ALA B 1 151 ? 7.738 -3.387 -16.109 1 98.94 151 ALA B N 1
ATOM 4707 C CA . ALA B 1 151 ? 7.668 -4.766 -15.641 1 98.94 151 ALA B CA 1
ATOM 4708 C C . ALA B 1 151 ? 7.293 -5.719 -16.766 1 98.94 151 ALA B C 1
ATOM 4710 O O . ALA B 1 151 ? 6.52 -5.359 -17.656 1 98.94 151 ALA B O 1
ATOM 4711 N N . LEU B 1 152 ? 7.887 -6.812 -16.766 1 98.94 152 LEU B N 1
ATOM 4712 C CA . LEU B 1 152 ? 7.438 -7.965 -17.547 1 98.94 152 LEU B CA 1
ATOM 4713 C C . LEU B 1 152 ? 6.84 -9.031 -16.641 1 98.94 152 LEU B C 1
ATOM 4715 O O . LEU B 1 152 ? 7.562 -9.695 -15.883 1 98.94 152 LEU B O 1
ATOM 4719 N N . ALA B 1 153 ? 5.566 -9.156 -16.688 1 98.88 153 ALA B N 1
ATOM 4720 C CA . ALA B 1 153 ? 4.805 -10.133 -15.914 1 98.88 153 ALA B CA 1
ATOM 4721 C C . ALA B 1 153 ? 4.402 -11.328 -16.781 1 98.88 153 ALA B C 1
ATOM 4723 O O . ALA B 1 153 ? 3.307 -11.352 -17.344 1 98.88 153 ALA B O 1
ATOM 4724 N N . ALA B 1 154 ? 5.234 -12.344 -16.75 1 98.88 154 ALA B N 1
ATOM 4725 C CA . ALA B 1 154 ? 5.023 -13.5 -17.609 1 98.88 154 ALA B CA 1
ATOM 4726 C C . ALA B 1 154 ? 4.137 -14.539 -16.922 1 98.88 154 ALA B C 1
ATOM 4728 O O . ALA B 1 154 ? 4.383 -14.922 -15.773 1 98.88 154 ALA B O 1
ATOM 4729 N N . SER B 1 155 ? 3.105 -15.023 -17.672 1 98.44 155 SER B N 1
ATOM 4730 C CA . SER B 1 155 ? 2.199 -16.047 -17.156 1 98.44 155 SER B CA 1
ATOM 4731 C C . SER B 1 155 ? 1.676 -15.68 -15.773 1 98.44 155 SER B C 1
ATOM 4733 O O . SER B 1 155 ? 1.682 -16.5 -14.859 1 98.44 155 SER B O 1
ATOM 4735 N N . ALA B 1 156 ? 1.313 -14.414 -15.602 1 97.62 156 ALA B N 1
ATOM 4736 C CA . ALA B 1 156 ? 0.871 -13.883 -14.312 1 97.62 156 ALA B CA 1
ATOM 4737 C C . ALA B 1 156 ? -0.652 -13.812 -14.242 1 97.62 156 ALA B C 1
ATOM 4739 O O . ALA B 1 156 ? -1.269 -12.914 -14.82 1 97.62 156 ALA B O 1
ATOM 4740 N N . PRO B 1 157 ? -1.267 -14.68 -13.547 1 95.94 157 PRO B N 1
ATOM 4741 C CA . PRO B 1 157 ? -2.73 -14.703 -13.523 1 95.94 157 PRO B CA 1
ATOM 4742 C C . PRO B 1 157 ? -3.322 -13.703 -12.531 1 95.94 157 PRO B C 1
ATOM 4744 O O . PRO B 1 157 ? -4.086 -14.086 -11.641 1 95.94 157 PRO B O 1
ATOM 4747 N N . ILE B 1 158 ? -3.186 -12.406 -12.734 1 95.94 158 ILE B N 1
ATOM 4748 C CA . ILE B 1 158 ? -3.6 -11.383 -11.773 1 95.94 158 ILE B CA 1
ATOM 4749 C C . ILE B 1 158 ? -5.121 -11.273 -11.766 1 95.94 158 ILE B C 1
ATOM 4751 O O . ILE B 1 158 ? -5.723 -10.922 -10.75 1 95.94 158 ILE B O 1
ATOM 4755 N N . TYR B 1 159 ? -5.809 -11.594 -12.867 1 94.19 159 TYR B N 1
ATOM 4756 C CA . TYR B 1 159 ? -7.262 -11.484 -12.922 1 94.19 159 TYR B CA 1
ATOM 4757 C C . TYR B 1 159 ? -7.922 -12.641 -12.188 1 94.19 159 TYR B C 1
ATOM 4759 O O . TYR B 1 159 ? -9.039 -12.508 -11.68 1 94.19 159 TYR B O 1
ATOM 4767 N N . PHE B 1 160 ? -7.242 -13.742 -12.094 1 91.56 160 PHE B N 1
ATOM 4768 C CA . PHE B 1 160 ? -7.758 -14.883 -11.344 1 91.56 160 PHE B CA 1
ATOM 4769 C C . PHE B 1 160 ? -7.816 -14.562 -9.852 1 91.56 160 PHE B C 1
ATOM 4771 O O . PHE B 1 160 ? -8.789 -14.906 -9.172 1 91.56 160 PHE B O 1
ATOM 4778 N N . ILE B 1 161 ? -6.898 -13.891 -9.297 1 84.06 161 ILE B N 1
ATOM 4779 C CA . ILE B 1 161 ? -6.84 -13.57 -7.875 1 84.06 161 ILE B CA 1
ATOM 4780 C C . ILE B 1 161 ? -7.914 -12.539 -7.535 1 84.06 161 ILE B C 1
ATOM 4782 O O . ILE B 1 161 ? -8.438 -12.523 -6.422 1 84.06 161 ILE B O 1
ATOM 4786 N N . ALA B 1 162 ? -8.297 -11.766 -8.562 1 74.19 162 ALA B N 1
ATOM 4787 C CA . ALA B 1 162 ? -9.203 -10.625 -8.383 1 74.19 162 ALA B CA 1
ATOM 4788 C C . ALA B 1 162 ? -10.656 -11.062 -8.531 1 74.19 162 ALA B C 1
ATOM 4790 O O . ALA B 1 162 ? -11.562 -10.406 -8.008 1 74.19 162 ALA B O 1
ATOM 4791 N N . ASP B 1 163 ? -10.883 -12.008 -9.312 1 69.88 163 ASP B N 1
ATOM 4792 C CA . ASP B 1 163 ? -12.234 -12.391 -9.695 1 69.88 163 ASP B CA 1
ATOM 4793 C C . ASP B 1 163 ? -12.547 -13.828 -9.281 1 69.88 163 ASP B C 1
ATOM 4795 O O . ASP B 1 163 ? -12.133 -14.781 -9.945 1 69.88 163 ASP B O 1
ATOM 4799 N N . LEU B 1 164 ? -13.352 -13.844 -8.391 1 65.88 164 LEU B N 1
ATOM 4800 C CA . LEU B 1 164 ? -13.625 -15.148 -7.801 1 65.88 164 LEU B CA 1
ATOM 4801 C C . LEU B 1 164 ? -14.594 -15.938 -8.672 1 65.88 164 LEU B C 1
ATOM 4803 O O . LEU B 1 164 ? -14.812 -17.141 -8.438 1 65.88 164 LEU B O 1
ATOM 4807 N N . SER B 1 165 ? -14.953 -15.312 -9.672 1 67.94 165 SER B N 1
ATOM 4808 C CA . SER B 1 165 ? -15.914 -16.031 -10.5 1 67.94 165 SER B CA 1
ATOM 4809 C C . SER B 1 165 ? -15.203 -16.984 -11.461 1 67.94 165 SER B C 1
ATOM 4811 O O . SER B 1 165 ? -15.836 -17.891 -12.031 1 67.94 165 SER B O 1
ATOM 4813 N N . ILE B 1 166 ? -14.023 -16.922 -11.555 1 77.38 166 ILE B N 1
ATOM 4814 C CA . ILE B 1 166 ? -13.305 -17.781 -12.484 1 77.38 166 ILE B CA 1
ATOM 4815 C C . ILE B 1 166 ? -12.375 -18.703 -11.703 1 77.38 166 ILE B C 1
ATOM 4817 O O . ILE B 1 166 ? -11.148 -18.656 -11.859 1 77.38 166 ILE B O 1
ATOM 4821 N N . ARG B 1 167 ? -12.922 -19.594 -11.008 1 88.25 167 ARG B N 1
ATOM 4822 C CA . ARG B 1 167 ? -12.062 -20.406 -10.148 1 88.25 167 ARG B CA 1
ATOM 4823 C C . ARG B 1 167 ? -11.898 -21.812 -10.719 1 88.25 167 ARG B C 1
ATOM 4825 O O . ARG B 1 167 ? -11.062 -22.594 -10.25 1 88.25 167 ARG B O 1
ATOM 4832 N N . ASP B 1 168 ? -12.648 -22.141 -11.789 1 92.88 168 ASP B N 1
ATOM 4833 C CA . ASP B 1 168 ? -12.648 -23.516 -12.297 1 92.88 168 ASP B CA 1
ATOM 4834 C C . ASP B 1 168 ? -11.953 -23.594 -13.656 1 92.88 168 ASP B C 1
ATOM 4836 O O . ASP B 1 168 ? -12.195 -24.531 -14.422 1 92.88 168 ASP B O 1
ATOM 4840 N N . PHE B 1 169 ? -11.078 -22.719 -13.875 1 94.88 169 PHE B N 1
ATOM 4841 C CA . PHE B 1 169 ? -10.539 -22.594 -15.219 1 94.88 169 PHE B CA 1
ATOM 4842 C C . PHE B 1 169 ? -9.328 -23.516 -15.398 1 94.88 169 PHE B C 1
ATOM 4844 O O . PHE B 1 169 ? -9.008 -23.906 -16.516 1 94.88 169 PHE B O 1
ATOM 4851 N N . PHE B 1 170 ? -8.641 -23.875 -14.352 1 97.44 170 PHE B N 1
ATOM 4852 C CA . PHE B 1 170 ? -7.289 -24.406 -14.453 1 97.44 170 PHE B CA 1
ATOM 4853 C C . PHE B 1 170 ? -7.309 -25.828 -15.008 1 97.44 170 PHE B C 1
ATOM 4855 O O . PHE B 1 170 ? -6.625 -26.125 -15.984 1 97.44 170 PHE B O 1
ATOM 4862 N N . PHE B 1 171 ? -8.055 -26.719 -14.453 1 98.44 171 PHE B N 1
ATOM 4863 C CA . PHE B 1 171 ? -7.996 -28.125 -14.82 1 98.44 171 PHE B CA 1
ATOM 4864 C C . PHE B 1 171 ? -8.641 -28.359 -16.188 1 98.44 171 PHE B C 1
ATOM 4866 O O . PHE B 1 171 ? -8.203 -29.219 -16.938 1 98.44 171 PHE B O 1
ATOM 4873 N N . PRO B 1 172 ? -9.68 -27.562 -16.5 1 98.06 172 PRO B N 1
ATOM 4874 C CA . PRO B 1 172 ? -10.109 -27.594 -17.891 1 98.06 172 PRO B CA 1
ATOM 4875 C C . PRO B 1 172 ? -9 -27.172 -18.859 1 98.06 172 PRO B C 1
ATOM 4877 O O . PRO B 1 172 ? -8.883 -27.734 -19.953 1 98.06 172 PRO B O 1
ATOM 4880 N N . ALA B 1 173 ? -8.234 -26.203 -18.484 1 98.12 173 ALA B N 1
ATOM 4881 C CA . ALA B 1 173 ? -7.133 -25.766 -19.328 1 98.12 173 ALA B CA 1
ATOM 4882 C C . ALA B 1 173 ? -6.074 -26.859 -19.469 1 98.12 173 ALA B C 1
ATOM 4884 O O . ALA B 1 173 ? -5.531 -27.062 -20.547 1 98.12 173 ALA B O 1
ATOM 4885 N N . VAL B 1 174 ? -5.781 -27.562 -18.375 1 98.81 174 VAL B N 1
ATOM 4886 C CA . VAL B 1 174 ? -4.875 -28.703 -18.438 1 98.81 174 VAL B CA 1
ATOM 4887 C C . VAL B 1 174 ? -5.418 -29.734 -19.406 1 98.81 174 VAL B C 1
ATOM 4889 O O . VAL B 1 174 ? -4.695 -30.219 -20.281 1 98.81 174 VAL B O 1
ATOM 4892 N N . THR B 1 175 ? -6.684 -30.078 -19.266 1 98.88 175 THR B N 1
ATOM 4893 C CA . THR B 1 175 ? -7.332 -31.094 -20.094 1 98.88 175 THR B CA 1
ATOM 4894 C C . THR B 1 175 ? -7.293 -30.688 -21.562 1 98.88 175 THR B C 1
ATOM 4896 O O . THR B 1 175 ? -7.066 -31.531 -22.438 1 98.88 175 THR B O 1
ATOM 4899 N N . ARG B 1 176 ? -7.484 -29.406 -21.797 1 98.56 176 ARG B N 1
ATOM 4900 C CA . ARG B 1 176 ? -7.453 -28.906 -23.172 1 98.56 176 ARG B CA 1
ATOM 4901 C C . ARG B 1 176 ? -6.07 -29.078 -23.797 1 98.56 176 ARG B C 1
ATOM 4903 O O . ARG B 1 176 ? -5.945 -29.406 -24.969 1 98.56 176 ARG B O 1
ATOM 4910 N N . ASP B 1 177 ? -5.066 -28.844 -23.047 1 98.69 177 ASP B N 1
ATOM 4911 C CA . ASP B 1 177 ? -3.707 -29.047 -23.547 1 98.69 177 ASP B CA 1
ATOM 4912 C C . ASP B 1 177 ? -3.494 -30.5 -23.984 1 98.69 177 ASP B C 1
ATOM 4914 O O . ASP B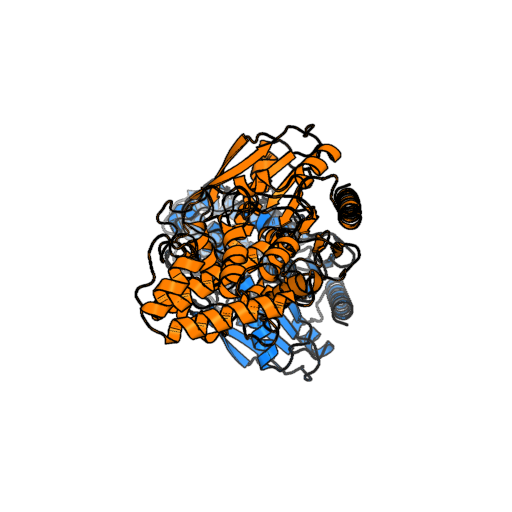 1 177 ? -2.973 -30.75 -25.078 1 98.69 177 ASP B O 1
ATOM 4918 N N . PHE B 1 178 ? -3.922 -31.438 -23.219 1 98.88 178 PHE B N 1
ATOM 4919 C CA . PHE B 1 178 ? -3.793 -32.844 -23.547 1 98.88 178 PHE B CA 1
ATOM 4920 C C . PHE B 1 178 ? -4.66 -33.219 -24.734 1 98.88 178 PHE B C 1
ATOM 4922 O O . PHE B 1 178 ? -4.242 -34 -25.609 1 98.88 178 PHE B O 1
ATOM 4929 N N . LYS B 1 179 ? -5.797 -32.656 -24.781 1 98.75 179 LYS B N 1
ATOM 4930 C CA . LYS B 1 179 ? -6.695 -32.875 -25.922 1 98.75 179 LYS B CA 1
ATOM 4931 C C . LYS B 1 179 ? -6.082 -32.344 -27.219 1 98.75 179 LYS B C 1
ATOM 4933 O O . LYS B 1 179 ? -6.211 -33 -28.266 1 98.75 179 LYS B O 1
ATOM 4938 N N . ASN B 1 180 ? -5.496 -31.203 -27.125 1 97.62 180 ASN B N 1
ATOM 4939 C CA . ASN B 1 180 ? -4.871 -30.609 -28.297 1 97.62 180 ASN B CA 1
ATOM 4940 C C . ASN B 1 180 ? -3.717 -31.469 -28.828 1 97.62 180 ASN B C 1
ATOM 4942 O O . ASN B 1 180 ? -3.459 -31.5 -30.031 1 97.62 180 ASN B O 1
ATOM 4946 N N . ALA B 1 181 ? -3.01 -32.062 -27.938 1 97.88 181 ALA B N 1
ATOM 4947 C CA . ALA B 1 181 ? -1.912 -32.969 -28.344 1 97.88 181 ALA B CA 1
ATOM 4948 C C . ALA B 1 181 ? -2.438 -34.219 -29.016 1 97.88 181 ALA B C 1
ATOM 4950 O O . ALA B 1 181 ? -1.883 -34.656 -30.031 1 97.88 181 ALA B O 1
ATOM 4951 N N . ASP B 1 182 ? -3.453 -34.812 -28.438 1 98.12 182 ASP B N 1
ATOM 4952 C CA . ASP B 1 182 ? -4.16 -35.969 -28.953 1 98.12 182 ASP B CA 1
ATOM 4953 C C . ASP B 1 182 ? -5.613 -35.969 -28.5 1 98.12 182 ASP B C 1
ATOM 4955 O O . ASP B 1 182 ? -5.891 -36.125 -27.312 1 98.12 182 ASP B O 1
ATOM 4959 N N . PRO B 1 183 ? -6.547 -35.875 -29.391 1 98.25 183 PRO B N 1
ATOM 4960 C CA . PRO B 1 183 ? -7.961 -35.781 -29.031 1 98.25 183 PRO B CA 1
ATOM 4961 C C . PRO B 1 183 ? -8.43 -36.969 -28.156 1 98.25 183 PRO B C 1
ATOM 4963 O O . PRO B 1 183 ? -9.406 -36.844 -27.422 1 98.25 183 PRO B O 1
ATOM 4966 N N . LYS B 1 184 ? -7.777 -38.125 -28.156 1 98.12 184 LYS B N 1
ATOM 4967 C CA . LYS B 1 184 ? -8.188 -39.281 -27.391 1 98.12 184 LYS B CA 1
ATOM 4968 C C . LYS B 1 184 ? -7.551 -39.312 -26 1 98.12 184 LYS B C 1
ATOM 4970 O O . LYS B 1 184 ? -7.969 -40.062 -25.125 1 98.12 184 LYS B O 1
ATOM 4975 N N . CYS B 1 185 ? -6.617 -38.438 -25.828 1 98.69 185 CYS B N 1
ATOM 4976 C CA . CYS B 1 185 ? -5.77 -38.5 -24.641 1 98.69 185 CYS B CA 1
ATOM 4977 C C . CYS B 1 185 ? -6.594 -38.344 -23.375 1 98.69 185 CYS B C 1
ATOM 4979 O O . CYS B 1 185 ? -6.465 -39.125 -22.438 1 98.69 185 CYS B O 1
ATOM 4981 N N . PRO B 1 186 ? -7.508 -37.312 -23.266 1 98.88 186 PRO B N 1
ATOM 4982 C CA . PRO B 1 186 ? -8.297 -37.156 -22.031 1 98.88 186 PRO B CA 1
ATOM 4983 C C . PRO B 1 186 ? -9.109 -38.406 -21.719 1 98.88 186 PRO B C 1
ATOM 4985 O O . PRO B 1 186 ? -9.242 -38.781 -20.547 1 98.88 186 PRO B O 1
ATOM 4988 N N . ASP B 1 187 ? -9.602 -39.062 -22.734 1 98.62 187 ASP B N 1
ATOM 4989 C CA . ASP B 1 187 ? -10.391 -40.281 -22.5 1 98.62 187 ASP B CA 1
ATOM 4990 C C . ASP B 1 187 ? -9.523 -41.406 -21.969 1 98.62 187 ASP B C 1
ATOM 4992 O O . ASP B 1 187 ? -9.984 -42.219 -21.172 1 98.62 187 ASP B O 1
ATOM 4996 N N . LEU B 1 188 ? -8.344 -41.5 -22.469 1 98.75 188 LEU B N 1
ATOM 4997 C CA . LEU B 1 188 ? -7.418 -42.5 -21.953 1 98.75 188 LEU B CA 1
ATOM 4998 C C . LEU B 1 188 ? -7.09 -42.25 -20.484 1 98.75 188 LEU B C 1
ATOM 5000 O O . LEU B 1 188 ? -6.969 -43.219 -19.703 1 98.75 188 LEU B O 1
ATOM 5004 N N . VAL B 1 189 ? -6.918 -40.969 -20.125 1 98.94 189 VAL B N 1
ATOM 5005 C CA . VAL B 1 189 ? -6.691 -40.625 -18.719 1 98.94 189 VAL B CA 1
ATOM 5006 C C . VAL B 1 189 ? -7.891 -41.031 -17.875 1 98.94 189 VAL B C 1
ATOM 5008 O O . VAL B 1 189 ? -7.738 -41.688 -16.844 1 98.94 189 VAL B O 1
ATOM 5011 N N . ARG B 1 190 ? -9.109 -40.688 -18.312 1 98.75 190 ARG B N 1
ATOM 5012 C CA . ARG B 1 190 ? -10.328 -41.094 -17.609 1 98.75 190 ARG B CA 1
ATOM 5013 C C . ARG B 1 190 ? -10.398 -42.594 -17.438 1 98.75 190 ARG B C 1
ATOM 5015 O O . ARG B 1 190 ? -10.758 -43.094 -16.359 1 98.75 190 ARG B O 1
ATOM 5022 N N . ALA B 1 191 ? -10.055 -43.281 -18.484 1 98.69 191 ALA B N 1
ATOM 5023 C CA . ALA B 1 191 ? -10.102 -44.75 -18.438 1 98.69 191 ALA B CA 1
ATOM 5024 C C . ALA B 1 191 ? -9.133 -45.312 -17.406 1 98.69 191 ALA B C 1
ATOM 5026 O O . ALA B 1 191 ? -9.43 -46.281 -16.734 1 98.69 191 ALA B O 1
ATOM 5027 N N . GLY B 1 192 ? -7.988 -44.719 -17.328 1 98.81 192 GLY B N 1
ATOM 5028 C CA . GLY B 1 192 ? -7.051 -45.094 -16.297 1 98.81 192 GLY B CA 1
ATOM 5029 C C . GLY B 1 192 ? -7.602 -44.906 -14.891 1 98.81 192 GLY B C 1
ATOM 5030 O O . GLY B 1 192 ? -7.457 -45.781 -14.039 1 98.81 192 GLY B O 1
ATOM 5031 N N . PHE B 1 193 ? -8.266 -43.812 -14.625 1 98.75 193 PHE B N 1
ATOM 5032 C CA . PHE B 1 193 ? -8.836 -43.531 -13.312 1 98.75 193 PHE B CA 1
ATOM 5033 C C . PHE B 1 193 ? -10.008 -44.469 -13.031 1 98.75 193 PHE B C 1
ATOM 5035 O O . PHE B 1 193 ? -10.227 -44.875 -11.883 1 98.75 193 PHE B O 1
ATOM 5042 N N . ILE B 1 194 ? -10.805 -44.781 -14.062 1 98.38 194 ILE B N 1
ATOM 5043 C CA . ILE B 1 194 ? -11.906 -45.719 -13.898 1 98.38 194 ILE B CA 1
ATOM 5044 C C . ILE B 1 194 ? -11.352 -47.094 -13.484 1 98.38 194 ILE B C 1
ATOM 5046 O O . ILE B 1 194 ? -11.883 -47.719 -12.57 1 98.38 194 ILE B O 1
ATOM 5050 N N . GLU B 1 195 ? -10.297 -47.5 -14.141 1 98.5 195 GLU B N 1
ATOM 5051 C CA . GLU B 1 195 ? -9.664 -48.781 -13.766 1 98.5 195 GLU B CA 1
ATOM 5052 C C . GLU B 1 195 ? -9.133 -48.719 -12.336 1 98.5 195 GLU B C 1
ATOM 5054 O O . GLU B 1 195 ? -9.242 -49.688 -11.594 1 98.5 195 GLU B O 1
ATOM 5059 N N . LEU B 1 196 ? -8.531 -47.625 -11.969 1 98.5 196 LEU B N 1
ATOM 5060 C CA . LEU B 1 196 ? -8.047 -47.438 -10.602 1 98.5 196 LEU B CA 1
ATOM 5061 C C . LEU B 1 196 ? -9.188 -47.594 -9.602 1 98.5 196 LEU B C 1
ATOM 5063 O O . LEU B 1 196 ? -9.039 -48.281 -8.586 1 98.5 196 LEU B O 1
ATOM 5067 N N . ASP B 1 197 ? -10.289 -46.938 -9.891 1 97.62 197 ASP B N 1
ATOM 5068 C CA . ASP B 1 197 ? -11.445 -47 -9 1 97.62 197 ASP B CA 1
ATOM 5069 C C . ASP B 1 197 ? -11.992 -48.438 -8.914 1 97.62 197 ASP B C 1
ATOM 5071 O O . ASP B 1 197 ? -12.422 -48.875 -7.84 1 97.62 197 ASP B O 1
ATOM 5075 N N . ASN B 1 198 ? -12.039 -49.156 -10.023 1 97.94 198 ASN B N 1
ATOM 5076 C CA . ASN B 1 198 ? -12.492 -50.531 -10.031 1 97.94 198 ASN B CA 1
ATOM 5077 C C . ASN B 1 198 ? -11.602 -51.438 -9.164 1 97.94 198 ASN B C 1
ATOM 5079 O O . ASN B 1 198 ? -12.094 -52.281 -8.406 1 97.94 198 ASN B O 1
ATOM 5083 N N . LEU B 1 199 ? -10.359 -51.219 -9.297 1 98.25 199 LEU B N 1
ATOM 5084 C CA . LEU B 1 199 ? -9.414 -52 -8.508 1 98.25 199 LEU B CA 1
ATOM 5085 C C . LEU B 1 199 ? -9.523 -51.688 -7.027 1 98.25 199 LEU B C 1
ATOM 5087 O O . LEU B 1 199 ? -9.398 -52.562 -6.176 1 98.25 199 LEU B O 1
ATOM 5091 N N . LYS B 1 200 ? -9.68 -50.344 -6.742 1 97.56 200 LYS B N 1
ATOM 5092 C CA . LYS B 1 200 ? -9.891 -49.938 -5.359 1 97.56 200 LYS B CA 1
ATOM 5093 C C . LYS B 1 200 ? -11.016 -50.75 -4.711 1 97.56 200 LYS B C 1
ATOM 5095 O O . LYS B 1 200 ? -10.906 -51.125 -3.551 1 97.56 200 LYS B O 1
ATOM 5100 N N . LYS B 1 201 ? -12.07 -51.094 -5.414 1 96.75 201 LYS B N 1
ATOM 5101 C CA . LYS B 1 201 ? -13.25 -51.781 -4.918 1 96.75 201 LYS B CA 1
ATOM 5102 C C . LYS B 1 201 ? -12.961 -53.281 -4.695 1 96.75 201 LYS B C 1
ATOM 5104 O O . LYS B 1 201 ? -13.727 -53.969 -4.02 1 96.75 201 LYS B O 1
ATOM 5109 N N . GLU B 1 202 ? -11.844 -53.781 -5.172 1 97.12 202 GLU B N 1
ATOM 5110 C CA . GLU B 1 202 ? -11.492 -55.188 -5.051 1 97.12 202 GLU B CA 1
ATOM 5111 C C . GLU B 1 202 ? -10.68 -55.469 -3.785 1 97.12 202 GLU B C 1
ATOM 5113 O O . GLU B 1 202 ? -10.148 -56.562 -3.596 1 97.12 202 GLU B O 1
ATOM 5118 N N . GLY B 1 203 ? -10.531 -54.469 -2.977 1 94.81 203 GLY B N 1
ATOM 5119 C CA . GLY B 1 203 ? -9.875 -54.625 -1.688 1 94.81 203 GLY B CA 1
ATOM 5120 C C . GLY B 1 203 ? -8.375 -54.781 -1.798 1 94.81 203 GLY B C 1
ATOM 5121 O O . GLY B 1 203 ? -7.734 -54.094 -2.596 1 94.81 203 GLY B O 1
ATOM 5122 N N . LEU B 1 204 ? -7.852 -55.625 -0.994 1 96.12 204 LEU B N 1
ATOM 5123 C CA . LEU B 1 204 ? -6.406 -55.75 -0.869 1 96.12 204 LEU B CA 1
ATOM 5124 C C . LEU B 1 204 ? -5.785 -56.219 -2.182 1 96.12 204 LEU B C 1
ATOM 5126 O O . LEU B 1 204 ? -4.68 -55.812 -2.533 1 96.12 204 LEU B O 1
ATOM 5130 N N . LYS B 1 205 ? -6.438 -57.125 -2.877 1 97.12 205 LYS B N 1
ATOM 5131 C CA . LYS B 1 205 ? -5.938 -57.594 -4.164 1 97.12 205 LYS B CA 1
ATOM 5132 C C . LYS B 1 205 ? -5.828 -56.469 -5.164 1 97.12 205 LYS B C 1
ATOM 5134 O O . LYS B 1 205 ? -4.836 -56.344 -5.887 1 97.12 205 LYS B O 1
ATOM 5139 N N . GLY B 1 206 ? -6.891 -55.656 -5.188 1 97.81 206 GLY B N 1
ATOM 5140 C CA . GLY B 1 206 ? -6.879 -54.5 -6.051 1 97.81 206 GLY B CA 1
ATOM 5141 C C . GLY B 1 206 ? -5.812 -53.469 -5.676 1 97.81 206 GLY B C 1
ATOM 5142 O O . GLY B 1 206 ? -5.164 -52.906 -6.551 1 97.81 206 GLY B O 1
ATOM 5143 N N . LEU B 1 207 ? -5.652 -53.25 -4.367 1 98.31 207 LEU B N 1
ATOM 5144 C CA . LEU B 1 207 ? -4.641 -52.312 -3.881 1 98.31 207 LEU B CA 1
ATOM 5145 C C . LEU B 1 207 ? -3.24 -52.781 -4.258 1 98.31 207 LEU B C 1
ATOM 5147 O O . LEU B 1 207 ? -2.375 -51.969 -4.586 1 98.31 207 LEU B O 1
ATOM 5151 N N . ASP B 1 208 ? -3.023 -54.062 -4.238 1 98.06 208 ASP B N 1
ATOM 5152 C CA . ASP B 1 208 ? -1.744 -54.625 -4.652 1 98.06 208 ASP B CA 1
ATOM 5153 C C . ASP B 1 208 ? -1.494 -54.375 -6.141 1 98.06 208 ASP B C 1
ATOM 5155 O O . ASP B 1 208 ? -0.378 -54.062 -6.543 1 98.06 208 ASP B O 1
ATOM 5159 N N . ALA B 1 209 ? -2.521 -54.594 -6.945 1 98 209 ALA B N 1
ATOM 5160 C CA . ALA B 1 209 ? -2.414 -54.375 -8.383 1 98 209 ALA B CA 1
ATOM 5161 C C . ALA B 1 209 ? -2.082 -52.906 -8.695 1 98 209 ALA B C 1
ATOM 5163 O O . ALA B 1 209 ? -1.251 -52.625 -9.562 1 98 209 ALA B O 1
ATOM 5164 N N . ILE B 1 210 ? -2.789 -52.031 -7.941 1 98.69 210 ILE B N 1
ATOM 5165 C CA . ILE B 1 210 ? -2.525 -50.594 -8.109 1 98.69 210 ILE B CA 1
ATOM 5166 C C . ILE B 1 210 ? -1.081 -50.312 -7.723 1 98.69 210 ILE B C 1
ATOM 5168 O O . ILE B 1 210 ? -0.373 -49.594 -8.453 1 98.69 210 ILE B O 1
ATOM 5172 N N . SER B 1 211 ? -0.627 -50.844 -6.609 1 98.62 211 SER B N 1
ATOM 5173 C CA . SER B 1 211 ? 0.728 -50.594 -6.121 1 98.62 211 SER B CA 1
ATOM 5174 C C . SER B 1 211 ? 1.769 -51.062 -7.133 1 98.62 211 SER B C 1
ATOM 5176 O O . SER B 1 211 ? 2.775 -50.406 -7.352 1 98.62 211 SER B O 1
ATOM 5178 N N . LYS B 1 212 ? 1.541 -52.156 -7.773 1 97.81 212 LYS B N 1
ATOM 5179 C CA . LYS B 1 212 ? 2.465 -52.719 -8.758 1 97.81 212 LYS B CA 1
ATOM 5180 C C . LYS B 1 212 ? 2.477 -51.875 -10.031 1 97.81 212 LYS B C 1
ATOM 5182 O O . LYS B 1 212 ? 3.541 -51.562 -10.57 1 97.81 212 LYS B O 1
ATOM 5187 N N . ALA B 1 213 ? 1.333 -51.5 -10.477 1 97.81 213 ALA B N 1
ATOM 5188 C CA . ALA B 1 213 ? 1.223 -50.719 -11.703 1 97.81 213 ALA B CA 1
ATOM 5189 C C . ALA B 1 213 ? 1.952 -49.375 -11.57 1 97.81 213 ALA B C 1
ATOM 5191 O O . ALA B 1 213 ? 2.625 -48.938 -12.5 1 97.81 213 ALA B O 1
ATOM 5192 N N . PHE B 1 214 ? 1.827 -48.75 -10.383 1 98.31 214 PHE B N 1
ATOM 5193 C CA . PHE B 1 214 ? 2.42 -47.438 -10.172 1 98.31 214 PHE B CA 1
ATOM 5194 C C . PHE B 1 214 ? 3.836 -47.562 -9.625 1 98.31 214 PHE B C 1
ATOM 5196 O O . PHE B 1 214 ? 4.484 -46.562 -9.336 1 98.31 214 PHE B O 1
ATOM 5203 N N . LYS B 1 215 ? 4.324 -48.812 -9.477 1 97.44 215 LYS B N 1
ATOM 5204 C CA . LYS B 1 215 ? 5.668 -49.062 -8.969 1 97.44 215 LYS B CA 1
ATOM 5205 C C . LYS B 1 215 ? 5.906 -48.344 -7.656 1 97.44 215 LYS B C 1
ATOM 5207 O O . LYS B 1 215 ? 6.891 -47.594 -7.52 1 97.44 215 LYS B O 1
ATOM 5212 N N . LEU B 1 216 ? 4.98 -48.5 -6.711 1 98.44 216 LEU B N 1
ATOM 5213 C CA . LEU B 1 216 ? 5.09 -47.812 -5.43 1 98.44 216 LEU B CA 1
ATOM 5214 C C . LEU B 1 216 ? 6.156 -48.438 -4.555 1 98.44 216 LEU B C 1
ATOM 5216 O O . LEU B 1 216 ? 6.285 -49.688 -4.527 1 98.44 216 LEU B O 1
ATOM 5220 N N . CYS B 1 217 ? 6.938 -47.656 -3.859 1 98.31 217 CYS B N 1
ATOM 5221 C CA . CYS B 1 217 ? 7.969 -48.156 -2.957 1 98.31 217 CYS B CA 1
ATOM 5222 C C . CYS B 1 217 ? 7.352 -49 -1.837 1 98.31 217 CYS B C 1
ATOM 5224 O O . CYS B 1 217 ? 7.996 -49.906 -1.304 1 98.31 217 CYS B O 1
ATOM 5226 N N . LYS B 1 218 ? 6.121 -48.562 -1.383 1 97.75 218 LYS B N 1
ATOM 5227 C CA . LYS B 1 218 ? 5.344 -49.281 -0.381 1 97.75 218 LYS B CA 1
ATOM 5228 C C . LYS B 1 218 ? 3.928 -49.562 -0.877 1 97.75 218 LYS B C 1
ATOM 5230 O O . LYS B 1 218 ? 3.227 -48.656 -1.308 1 97.75 218 LYS B O 1
ATOM 5235 N N . PRO B 1 219 ? 3.551 -50.75 -0.729 1 97 219 PRO B N 1
ATOM 5236 C CA . PRO B 1 219 ? 2.197 -51.062 -1.195 1 97 219 PRO B CA 1
ATOM 5237 C C . PRO B 1 219 ? 1.117 -50.344 -0.398 1 97 219 PRO B C 1
ATOM 5239 O O . PRO B 1 219 ? 1.26 -50.156 0.813 1 97 219 PRO B O 1
ATOM 5242 N N . LEU B 1 220 ? 0.016 -50.031 -1.098 1 98.12 220 LEU B N 1
ATOM 5243 C CA . LEU B 1 220 ? -1.153 -49.469 -0.439 1 98.12 220 LEU B CA 1
ATOM 5244 C C . LEU B 1 220 ? -1.763 -50.438 0.545 1 98.12 220 LEU B C 1
ATOM 5246 O O . LEU B 1 220 ? -1.822 -51.656 0.267 1 98.12 220 LEU B O 1
ATOM 5250 N N . LYS B 1 221 ? -2.236 -49.938 1.685 1 96.44 221 LYS B N 1
ATOM 5251 C CA . LYS B 1 221 ? -2.754 -50.812 2.732 1 96.44 221 LYS B CA 1
ATOM 5252 C C . LYS B 1 221 ? -4.246 -50.562 2.957 1 96.44 221 LYS B C 1
ATOM 5254 O O . LYS B 1 221 ? -4.926 -51.406 3.566 1 96.44 221 LYS B O 1
ATOM 5259 N N . SER B 1 222 ? -4.703 -49.438 2.527 1 96.25 222 SER B N 1
ATOM 5260 C CA . SER B 1 222 ? -6.109 -49.125 2.721 1 96.25 222 SER B CA 1
ATOM 5261 C C . SER B 1 222 ? -6.645 -48.281 1.562 1 96.25 222 SER B C 1
ATOM 5263 O O . SER B 1 222 ? -5.898 -47.531 0.944 1 96.25 222 SER B O 1
ATOM 5265 N N . ALA B 1 223 ? -7.953 -48.375 1.306 1 95.06 223 ALA B N 1
ATOM 5266 C CA . ALA B 1 223 ? -8.625 -47.625 0.247 1 95.06 223 ALA B CA 1
ATOM 5267 C C . ALA B 1 223 ? -8.555 -46.125 0.511 1 95.06 223 ALA B C 1
ATOM 5269 O O . ALA B 1 223 ? -8.617 -45.312 -0.422 1 95.06 223 ALA B O 1
ATOM 5270 N N . ASP B 1 224 ? -8.336 -45.75 1.781 1 94.06 224 ASP B N 1
ATOM 5271 C CA . ASP B 1 224 ? -8.266 -44.344 2.158 1 94.06 224 ASP B CA 1
ATOM 5272 C C . ASP B 1 224 ? -7.023 -43.688 1.565 1 94.06 224 ASP B C 1
ATOM 5274 O O . ASP B 1 224 ? -6.977 -42.469 1.416 1 94.06 224 ASP B O 1
ATOM 5278 N N . GLN B 1 225 ? -6.059 -44.438 1.22 1 97.31 225 GLN B N 1
ATOM 5279 C CA . GLN B 1 225 ? -4.801 -43.906 0.676 1 97.31 225 GLN B CA 1
ATOM 5280 C C . GLN B 1 225 ? -4.957 -43.531 -0.79 1 97.31 225 GLN B C 1
ATOM 5282 O O . GLN B 1 225 ? -4.109 -42.812 -1.342 1 97.31 225 GLN B O 1
ATOM 5287 N N . ILE B 1 226 ? -6.035 -44 -1.411 1 97.12 226 ILE B N 1
ATOM 5288 C CA . ILE B 1 226 ? -6.227 -43.812 -2.846 1 97.12 226 ILE B CA 1
ATOM 5289 C C . ILE B 1 226 ? -6.422 -42.344 -3.162 1 97.12 226 ILE B C 1
ATOM 5291 O O . ILE B 1 226 ? -5.961 -41.844 -4.195 1 97.12 226 ILE B O 1
ATOM 5295 N N . ASN B 1 227 ? -7.082 -41.625 -2.266 1 95.81 227 ASN B N 1
ATOM 5296 C CA . ASN B 1 227 ? -7.305 -40.188 -2.508 1 95.81 227 ASN B CA 1
ATOM 5297 C C . ASN B 1 227 ? -5.984 -39.438 -2.629 1 95.81 227 ASN B C 1
ATOM 5299 O O . ASN B 1 227 ? -5.848 -38.562 -3.477 1 95.81 227 ASN B O 1
ATOM 5303 N N . HIS B 1 228 ? -5.066 -39.812 -1.742 1 97.31 228 HIS B N 1
ATOM 5304 C CA . HIS B 1 228 ? -3.752 -39.188 -1.81 1 97.31 228 HIS B CA 1
ATOM 5305 C C . HIS B 1 228 ? -3.031 -39.531 -3.104 1 97.31 228 HIS B C 1
ATOM 5307 O O . HIS B 1 228 ? -2.377 -38.688 -3.713 1 97.31 228 HIS B O 1
ATOM 5313 N N . LEU B 1 229 ? -3.139 -40.75 -3.516 1 98.44 229 LEU B N 1
ATOM 5314 C CA . LEU B 1 229 ? -2.539 -41.188 -4.773 1 98.44 229 LEU B CA 1
ATOM 5315 C C . LEU B 1 229 ? -3.127 -40.406 -5.949 1 98.44 229 LEU B C 1
ATOM 5317 O O . LEU B 1 229 ? -2.396 -40 -6.855 1 98.44 229 LEU B O 1
ATOM 5321 N N . ILE B 1 230 ? -4.453 -40.219 -5.914 1 98.31 230 ILE B N 1
ATOM 5322 C CA . ILE B 1 230 ? -5.117 -39.469 -6.965 1 98.31 230 ILE B CA 1
ATOM 5323 C C . ILE B 1 230 ? -4.562 -38.031 -7 1 98.31 230 ILE B C 1
ATOM 5325 O O . ILE B 1 230 ? -4.328 -37.5 -8.078 1 98.31 230 ILE B O 1
ATOM 5329 N N . GLY B 1 231 ? -4.332 -37.469 -5.82 1 97.94 231 GLY B N 1
ATOM 5330 C CA . GLY B 1 231 ? -3.695 -36.156 -5.75 1 97.94 231 GLY B CA 1
ATOM 5331 C C . GLY B 1 231 ? -2.314 -36.125 -6.375 1 97.94 231 GLY B C 1
ATOM 5332 O O . GLY B 1 231 ? -1.98 -35.188 -7.125 1 97.94 231 GLY B O 1
ATOM 5333 N N . TRP B 1 232 ? -1.551 -37.125 -6.113 1 98.44 232 TRP B N 1
ATOM 5334 C CA . TRP B 1 232 ? -0.208 -37.312 -6.66 1 98.44 232 TRP B CA 1
ATOM 5335 C C . TRP B 1 232 ? -0.249 -37.406 -8.18 1 98.44 232 TRP B C 1
ATOM 5337 O O . TRP B 1 232 ? 0.558 -36.75 -8.867 1 98.44 232 TRP B O 1
ATOM 5347 N N . ILE B 1 233 ? -1.179 -38.156 -8.727 1 98.75 233 ILE B N 1
ATOM 5348 C CA . ILE B 1 233 ? -1.339 -38.281 -10.172 1 98.75 233 ILE B CA 1
ATOM 5349 C C . ILE B 1 233 ? -1.763 -36.969 -10.789 1 98.75 233 ILE B C 1
ATOM 5351 O O . ILE B 1 233 ? -1.19 -36.531 -11.789 1 98.75 233 ILE B O 1
ATOM 5355 N N . ARG B 1 234 ? -2.727 -36.312 -10.203 1 98.5 234 ARG B N 1
ATOM 5356 C CA . ARG B 1 234 ? -3.207 -35 -10.695 1 98.5 234 ARG B CA 1
ATOM 5357 C C . ARG B 1 234 ? -2.084 -33.969 -10.719 1 98.5 234 ARG B C 1
ATOM 5359 O O . ARG B 1 234 ? -1.947 -33.219 -11.688 1 98.5 234 ARG B O 1
ATOM 5366 N N . ASN B 1 235 ? -1.332 -33.969 -9.664 1 98.25 235 ASN B N 1
ATOM 5367 C CA . ASN B 1 235 ? -0.185 -33.062 -9.594 1 98.25 235 ASN B CA 1
ATOM 5368 C C . ASN B 1 235 ? 0.78 -33.281 -10.75 1 98.25 235 ASN B C 1
ATOM 5370 O O . ASN B 1 235 ? 1.328 -32.344 -11.305 1 98.25 235 ASN B O 1
ATOM 5374 N N . ALA B 1 236 ? 1.018 -34.531 -11.109 1 98.62 236 ALA B N 1
ATOM 5375 C CA . ALA B 1 236 ? 1.894 -34.875 -12.227 1 98.62 236 ALA B CA 1
ATOM 5376 C C . ALA B 1 236 ? 1.4 -34.219 -13.531 1 98.62 236 ALA B C 1
ATOM 5378 O O . ALA B 1 236 ? 2.182 -33.625 -14.266 1 98.62 236 ALA B O 1
ATOM 5379 N N . PHE B 1 237 ? 0.128 -34.344 -13.781 1 98.81 237 PHE B N 1
ATOM 5380 C CA . PHE B 1 237 ? -0.435 -33.844 -15.023 1 98.81 237 PHE B CA 1
ATOM 5381 C C . PHE B 1 237 ? -0.383 -32.312 -15.047 1 98.81 237 PHE B C 1
ATOM 5383 O O . PHE B 1 237 ? -0.214 -31.703 -16.109 1 98.81 237 PHE B O 1
ATOM 5390 N N . THR B 1 238 ? -0.526 -31.672 -13.883 1 98.38 238 THR B N 1
ATOM 5391 C CA . THR B 1 238 ? -0.376 -30.219 -13.781 1 98.38 238 THR B CA 1
ATOM 5392 C C . THR B 1 238 ? 1.044 -29.797 -14.148 1 98.38 238 THR B C 1
ATOM 5394 O O . THR B 1 238 ? 1.236 -28.875 -14.93 1 98.38 238 THR B O 1
ATOM 5397 N N . ILE B 1 239 ? 2.025 -30.484 -13.609 1 98.19 239 ILE B N 1
ATOM 5398 C CA . ILE B 1 239 ? 3.43 -30.188 -13.859 1 98.19 239 ILE B CA 1
ATOM 5399 C C . ILE B 1 239 ? 3.738 -30.375 -15.344 1 98.19 239 ILE B C 1
ATOM 5401 O O . ILE B 1 239 ? 4.367 -29.516 -15.961 1 98.19 239 ILE B O 1
ATOM 5405 N N . ILE B 1 240 ? 3.26 -31.469 -15.914 1 98.62 240 ILE B N 1
ATOM 5406 C CA . ILE B 1 240 ? 3.502 -31.812 -17.312 1 98.62 240 ILE B CA 1
ATOM 5407 C C . ILE B 1 240 ? 2.908 -30.719 -18.203 1 98.62 240 ILE B C 1
ATOM 5409 O O . ILE B 1 240 ? 3.557 -30.266 -19.156 1 98.62 240 ILE B O 1
ATOM 5413 N N . ALA B 1 241 ? 1.724 -30.266 -17.922 1 98.69 241 ALA B N 1
ATOM 5414 C CA . ALA B 1 241 ? 1.062 -29.25 -18.719 1 98.69 241 ALA B CA 1
ATOM 5415 C C . ALA B 1 241 ? 1.799 -27.906 -18.609 1 98.69 241 ALA B C 1
ATOM 5417 O O . ALA B 1 241 ? 2.006 -27.234 -19.625 1 98.69 241 ALA B O 1
ATOM 5418 N N . MET B 1 242 ? 2.189 -27.484 -17.438 1 98.31 242 MET B N 1
ATOM 5419 C CA . MET B 1 242 ? 2.879 -26.219 -17.234 1 98.31 242 MET B CA 1
ATOM 5420 C C . MET B 1 242 ? 4.215 -26.203 -17.969 1 98.31 242 MET B C 1
ATOM 5422 O O . MET B 1 242 ? 4.621 -25.156 -18.484 1 98.31 242 MET B O 1
ATOM 5426 N N . CYS B 1 243 ? 4.879 -27.359 -18.016 1 98 243 CYS B N 1
ATOM 5427 C CA . CYS B 1 243 ? 6.215 -27.422 -18.609 1 98 243 CYS B CA 1
ATOM 5428 C C . CYS B 1 243 ? 6.164 -27.984 -20.031 1 98 243 CYS B C 1
ATOM 5430 O O . CYS B 1 243 ? 7.152 -28.516 -20.516 1 98 243 CYS B O 1
ATOM 5432 N N . ASP B 1 244 ? 5.02 -27.891 -20.672 1 98.56 244 ASP B N 1
ATOM 5433 C CA . ASP B 1 244 ? 4.887 -28.391 -22.031 1 98.56 244 ASP B CA 1
ATOM 5434 C C . ASP B 1 244 ? 5.715 -27.562 -23.016 1 98.56 244 ASP B C 1
ATOM 5436 O O . ASP B 1 244 ? 5.184 -27.031 -23.984 1 98.56 244 ASP B O 1
ATOM 5440 N N . TYR B 1 245 ? 7.031 -27.562 -22.812 1 98.12 245 TYR B N 1
ATOM 5441 C CA . TYR B 1 245 ? 8 -26.844 -23.625 1 98.12 245 TYR B CA 1
ATOM 5442 C C . TYR B 1 245 ? 8.391 -27.672 -24.844 1 98.12 245 TYR B C 1
ATOM 5444 O O . TYR B 1 245 ? 8.273 -28.891 -24.844 1 98.12 245 TYR B O 1
ATOM 5452 N N . PRO B 1 246 ? 8.891 -26.984 -25.875 1 97.94 246 PRO B N 1
ATOM 5453 C CA . PRO B 1 246 ? 9.281 -27.703 -27.094 1 97.94 246 PRO B CA 1
ATOM 5454 C C . PRO B 1 246 ? 10.648 -28.359 -26.969 1 97.94 246 PRO B C 1
ATOM 5456 O O . PRO B 1 246 ? 11.109 -29.016 -27.922 1 97.94 246 PRO B O 1
ATOM 5459 N N . TYR B 1 247 ? 11.312 -28.234 -25.859 1 97.69 247 TYR B N 1
ATOM 5460 C CA . TYR B 1 247 ? 12.586 -28.875 -25.578 1 97.69 247 TYR B CA 1
ATOM 5461 C C . TYR B 1 247 ? 12.602 -29.438 -24.156 1 97.69 247 TYR B C 1
ATOM 5463 O O . TYR B 1 247 ? 11.758 -29.078 -23.328 1 97.69 247 TYR B O 1
ATOM 5471 N N . ALA B 1 248 ? 13.516 -30.344 -23.906 1 96.19 248 ALA B N 1
ATOM 5472 C CA . ALA B 1 248 ? 13.625 -30.953 -22.578 1 96.19 248 ALA B CA 1
ATOM 5473 C C . ALA B 1 248 ? 13.945 -29.906 -21.516 1 96.19 248 ALA B C 1
ATOM 5475 O O . ALA B 1 248 ? 14.648 -28.938 -21.797 1 96.19 248 ALA B O 1
ATOM 5476 N N . THR B 1 249 ? 13.445 -30.125 -20.359 1 94.44 249 THR B N 1
ATOM 5477 C CA . THR B 1 249 ? 13.664 -29.172 -19.281 1 94.44 249 THR B CA 1
ATOM 5478 C C . THR B 1 249 ? 13.828 -29.891 -17.938 1 94.44 249 THR B C 1
ATOM 5480 O O . THR B 1 249 ? 13.492 -31.078 -17.828 1 94.44 249 THR B O 1
ATOM 5483 N N . ASP B 1 250 ? 14.438 -29.172 -16.969 1 90.81 250 ASP B N 1
ATOM 5484 C CA . ASP B 1 250 ? 14.531 -29.625 -15.594 1 90.81 250 ASP B CA 1
ATOM 5485 C C . ASP B 1 250 ? 13.93 -28.609 -14.633 1 90.81 250 ASP B C 1
ATOM 5487 O O . ASP B 1 250 ? 14.164 -28.672 -13.422 1 90.81 250 ASP B O 1
ATOM 5491 N N . PHE B 1 251 ? 13.25 -27.594 -15.008 1 88.31 251 PHE B N 1
ATOM 5492 C CA . PHE B 1 251 ? 12.766 -26.469 -14.211 1 88.31 251 PHE B CA 1
ATOM 5493 C C . PHE B 1 251 ? 11.875 -26.969 -13.07 1 88.31 251 PHE B C 1
ATOM 5495 O O . PHE B 1 251 ? 12.195 -26.766 -11.898 1 88.31 251 PHE B O 1
ATOM 5502 N N . LEU B 1 252 ? 10.734 -27.641 -13.289 1 91 252 LEU B N 1
ATOM 5503 C CA . LEU B 1 252 ? 9.836 -28.188 -12.273 1 91 252 LEU B CA 1
ATOM 5504 C C . LEU B 1 252 ? 10.039 -29.688 -12.117 1 91 252 LEU B C 1
ATOM 5506 O O . LEU B 1 252 ? 9.906 -30.219 -11.016 1 91 252 LEU B O 1
ATOM 5510 N N . ALA B 1 253 ? 10.383 -30.297 -13.164 1 93.25 253 ALA B N 1
ATOM 5511 C CA . ALA B 1 253 ? 10.633 -31.734 -13.266 1 93.25 253 ALA B CA 1
ATOM 5512 C C . ALA B 1 253 ? 11.5 -32.062 -14.484 1 93.25 253 ALA B C 1
ATOM 5514 O O . ALA B 1 253 ? 11.594 -31.25 -15.414 1 93.25 253 ALA B O 1
ATOM 5515 N N . PRO B 1 254 ? 12.195 -33.156 -14.398 1 94.62 254 PRO B N 1
ATOM 5516 C CA . PRO B 1 254 ? 12.961 -33.562 -15.578 1 94.62 254 PRO B CA 1
ATOM 5517 C C . PRO B 1 254 ? 12.078 -34.125 -16.688 1 94.62 254 PRO B C 1
ATOM 5519 O O . PRO B 1 254 ? 11.836 -35.344 -16.75 1 94.62 254 PRO B O 1
ATOM 5522 N N . LEU B 1 255 ? 11.688 -33.281 -17.625 1 97.31 255 LEU B N 1
ATOM 5523 C CA . LEU B 1 255 ? 10.688 -33.688 -18.625 1 97.31 255 LEU B CA 1
ATOM 5524 C C . LEU B 1 255 ? 11.281 -33.656 -20.031 1 97.31 255 LEU B C 1
ATOM 5526 O O . LEU B 1 255 ? 12.133 -32.812 -20.328 1 97.31 255 LEU B O 1
ATOM 5530 N N . PRO B 1 256 ? 10.898 -34.562 -20.922 1 97.5 256 PRO B N 1
ATOM 5531 C CA . PRO B 1 256 ? 11.281 -34.469 -22.328 1 97.5 256 PRO B CA 1
ATOM 5532 C C . PRO B 1 256 ? 10.602 -33.312 -23.062 1 97.5 256 PRO B C 1
ATOM 5534 O O . PRO B 1 256 ? 9.742 -32.656 -22.5 1 97.5 256 PRO B O 1
ATOM 5537 N N . ALA B 1 257 ? 11.094 -33.062 -24.266 1 97.75 257 ALA B N 1
ATOM 5538 C CA . ALA B 1 257 ? 10.414 -32.094 -25.125 1 97.75 257 ALA B CA 1
ATOM 5539 C C . ALA B 1 257 ? 8.953 -32.5 -25.344 1 97.75 257 ALA B C 1
ATOM 5541 O O . ALA B 1 257 ? 8.648 -33.688 -25.516 1 97.75 257 ALA B O 1
ATOM 5542 N N . ASN B 1 258 ? 8.117 -31.5 -25.297 1 98.19 258 ASN B N 1
ATOM 5543 C CA . ASN B 1 258 ? 6.688 -31.703 -25.516 1 98.19 258 ASN B CA 1
ATOM 5544 C C . ASN B 1 258 ? 6.156 -32.844 -24.641 1 98.19 258 ASN B C 1
ATOM 5546 O O . ASN B 1 258 ? 5.57 -33.812 -25.141 1 98.19 258 ASN B O 1
ATOM 5550 N N . PRO B 1 259 ? 6.262 -32.688 -23.391 1 98.56 259 PRO B N 1
ATOM 5551 C CA . PRO B 1 259 ? 5.949 -33.781 -22.469 1 98.56 259 PRO B CA 1
ATOM 5552 C C . PRO B 1 259 ? 4.477 -34.188 -22.5 1 98.56 259 PRO B C 1
ATOM 5554 O O . PRO B 1 259 ? 4.133 -35.312 -22.188 1 98.56 259 PRO B O 1
ATOM 5557 N N . VAL B 1 260 ? 3.576 -33.281 -22.828 1 98.88 260 VAL B N 1
ATOM 5558 C CA . VAL B 1 260 ? 2.168 -33.625 -22.953 1 98.88 260 VAL B CA 1
ATOM 5559 C C . VAL B 1 260 ? 1.992 -34.656 -24.078 1 98.88 260 VAL B C 1
ATOM 5561 O O . VAL B 1 260 ? 1.31 -35.656 -23.922 1 98.88 260 VAL B O 1
ATOM 5564 N N . ASN B 1 261 ? 2.621 -34.344 -25.25 1 98.69 261 ASN B N 1
ATOM 5565 C CA . ASN B 1 261 ? 2.6 -35.312 -26.344 1 98.69 261 ASN B CA 1
ATOM 5566 C C . ASN B 1 261 ? 3.184 -36.656 -25.938 1 98.69 261 ASN B C 1
ATOM 5568 O O . ASN B 1 261 ? 2.643 -37.688 -26.281 1 98.69 261 ASN B O 1
ATOM 5572 N N . TYR B 1 262 ? 4.262 -36.562 -25.25 1 98.56 262 TYR B N 1
ATOM 5573 C CA . TYR B 1 262 ? 4.93 -37.781 -24.781 1 98.56 262 TYR B CA 1
ATOM 5574 C C . TYR B 1 262 ? 4.027 -38.594 -23.859 1 98.56 262 TYR B C 1
ATOM 5576 O O . TYR B 1 262 ? 3.908 -39.812 -24 1 98.56 262 TYR B O 1
ATOM 5584 N N . ALA B 1 263 ? 3.432 -37.938 -22.938 1 98.81 263 ALA B N 1
ATOM 5585 C CA . ALA B 1 263 ? 2.529 -38.594 -21.984 1 98.81 263 ALA B CA 1
ATOM 5586 C C . ALA B 1 263 ? 1.353 -39.25 -22.719 1 98.81 263 ALA B C 1
ATOM 5588 O O . ALA B 1 263 ? 0.942 -40.375 -22.375 1 98.81 263 ALA B O 1
ATOM 5589 N N . CYS B 1 264 ? 0.797 -38.531 -23.656 1 98.81 264 CYS B N 1
ATOM 5590 C CA . CYS B 1 264 ? -0.312 -39.062 -24.422 1 98.81 264 CYS B CA 1
ATOM 5591 C C . CYS B 1 264 ? 0.113 -40.344 -25.172 1 98.81 264 CYS B C 1
ATOM 5593 O O . CYS B 1 264 ? -0.659 -41.281 -25.281 1 98.81 264 CYS B O 1
ATOM 5595 N N . LYS B 1 265 ? 1.284 -40.281 -25.672 1 98.62 265 LYS B N 1
ATOM 5596 C CA . LYS B 1 265 ? 1.807 -41.469 -26.359 1 98.62 265 LYS B CA 1
ATOM 5597 C C . LYS B 1 265 ? 1.936 -42.656 -25.391 1 98.62 265 LYS B C 1
ATOM 5599 O O . LYS B 1 265 ? 1.605 -43.781 -25.734 1 98.62 265 LYS B O 1
ATOM 5604 N N . LEU B 1 266 ? 2.434 -42.375 -24.188 1 98.12 266 LEU B N 1
ATOM 5605 C CA . LEU B 1 266 ? 2.531 -43.438 -23.188 1 98.12 266 LEU B CA 1
ATOM 5606 C C . LEU B 1 266 ? 1.16 -44.031 -22.891 1 98.12 266 LEU B C 1
ATOM 5608 O O . LEU B 1 266 ? 1.019 -45.25 -22.781 1 98.12 266 LEU B O 1
ATOM 5612 N N . LEU B 1 267 ? 0.178 -43.219 -22.75 1 98.62 267 LEU B N 1
ATOM 5613 C CA . LEU B 1 267 ? -1.186 -43.625 -22.469 1 98.62 267 LEU B CA 1
ATOM 5614 C C . LEU B 1 267 ? -1.737 -44.5 -23.609 1 98.62 267 LEU B C 1
ATOM 5616 O O . LEU B 1 267 ? -2.363 -45.531 -23.375 1 98.62 267 LEU B O 1
ATOM 5620 N N . ALA B 1 268 ? -1.456 -44.094 -24.781 1 98.12 268 ALA B N 1
ATOM 5621 C CA . ALA B 1 268 ? -2.037 -44.719 -25.969 1 98.12 268 ALA B CA 1
ATOM 5622 C C . ALA B 1 268 ? -1.399 -46.094 -26.234 1 98.12 268 ALA B C 1
ATOM 5624 O O . ALA B 1 268 ? -2.057 -47 -26.75 1 98.12 268 ALA B O 1
ATOM 5625 N N . THR B 1 269 ? -0.185 -46.25 -25.891 1 97.88 269 THR B N 1
ATOM 5626 C CA . THR B 1 269 ? 0.542 -47.438 -26.297 1 97.88 269 THR B CA 1
ATOM 5627 C C . THR B 1 269 ? 0.653 -48.438 -25.156 1 97.88 269 THR B C 1
ATOM 5629 O O . THR B 1 269 ? 1.168 -49.562 -25.328 1 97.88 269 THR B O 1
ATOM 5632 N N . ALA B 1 270 ? 0.219 -48.031 -24.016 1 97.12 270 ALA B N 1
ATOM 5633 C CA . ALA B 1 270 ? 0.323 -48.906 -22.844 1 97.12 270 ALA B CA 1
ATOM 5634 C C . ALA B 1 270 ? -0.506 -50.188 -23.031 1 97.12 270 ALA B C 1
ATOM 5636 O O . ALA B 1 270 ? -1.47 -50.188 -23.797 1 97.12 270 ALA B O 1
ATOM 5637 N N . SER B 1 271 ? -0.134 -51.219 -22.281 1 96.12 271 SER B N 1
ATOM 5638 C CA . SER B 1 271 ? -0.803 -52.531 -22.375 1 96.12 271 SER B CA 1
ATOM 5639 C C . SER B 1 271 ? -2.201 -52.469 -21.766 1 96.12 271 SER B C 1
ATOM 5641 O O . SER B 1 271 ? -3.096 -53.219 -22.188 1 96.12 271 SER B O 1
ATOM 5643 N N . ASP B 1 272 ? -2.355 -51.719 -20.766 1 96.62 272 ASP B N 1
ATOM 5644 C CA . ASP B 1 272 ? -3.652 -51.469 -20.141 1 96.62 272 ASP B CA 1
ATOM 5645 C C . ASP B 1 272 ? -3.75 -50.031 -19.656 1 96.62 272 ASP B C 1
ATOM 5647 O O . ASP B 1 272 ? -2.752 -49.312 -19.641 1 96.62 272 ASP B O 1
ATOM 5651 N N . ARG B 1 273 ? -4.938 -49.656 -19.25 1 98.06 273 ARG B N 1
ATOM 5652 C CA . ARG B 1 273 ? -5.23 -48.25 -18.984 1 98.06 273 ARG B CA 1
ATOM 5653 C C . ARG B 1 273 ? -4.57 -47.812 -17.688 1 98.06 273 ARG B C 1
ATOM 5655 O O . ARG B 1 273 ? -4.125 -46.656 -17.594 1 98.06 273 ARG B O 1
ATOM 5662 N N . LEU B 1 274 ? -4.512 -48.625 -16.719 1 98.44 274 LEU B N 1
ATOM 5663 C CA . LEU B 1 274 ? -3.893 -48.281 -15.445 1 98.44 274 LEU B CA 1
ATOM 5664 C C . LEU B 1 274 ? -2.391 -48.062 -15.609 1 98.44 274 LEU B C 1
ATOM 5666 O O . LEU B 1 274 ? -1.831 -47.094 -15.07 1 98.44 274 LEU B O 1
ATOM 5670 N N . SER B 1 275 ? -1.743 -48.969 -16.359 1 97.94 275 SER B N 1
ATOM 5671 C CA . SER B 1 275 ? -0.308 -48.844 -16.594 1 97.94 275 SER B CA 1
ATOM 5672 C C . SER B 1 275 ? 0.022 -47.594 -17.375 1 97.94 275 SER B C 1
ATOM 5674 O O . SER B 1 275 ? 1.052 -46.938 -17.141 1 97.94 275 SER B O 1
ATOM 5676 N N . GLY B 1 276 ? -0.836 -47.281 -18.359 1 98.38 276 GLY B N 1
ATOM 5677 C CA . GLY B 1 276 ? -0.657 -46.031 -19.078 1 98.38 276 GLY B CA 1
ATOM 5678 C C . GLY B 1 276 ? -0.713 -44.812 -18.188 1 98.38 276 GLY B C 1
ATOM 5679 O O . GLY B 1 276 ? 0.119 -43.906 -18.297 1 98.38 276 GLY B O 1
ATOM 5680 N N . LEU B 1 277 ? -1.743 -44.812 -17.312 1 98.81 277 LEU B N 1
ATOM 5681 C CA . LEU B 1 277 ? -1.89 -43.719 -16.359 1 98.81 277 LEU B CA 1
ATOM 5682 C C . LEU B 1 277 ? -0.675 -43.625 -15.438 1 98.81 277 LEU B C 1
ATOM 5684 O O . LEU B 1 277 ? -0.179 -42.531 -15.164 1 98.81 277 LEU B O 1
ATOM 5688 N N . ALA B 1 278 ? -0.17 -44.719 -14.984 1 98.44 278 ALA B N 1
ATOM 5689 C CA . ALA B 1 278 ? 0.988 -44.781 -14.102 1 98.44 278 ALA B CA 1
ATOM 5690 C C . ALA B 1 278 ? 2.242 -44.25 -14.789 1 98.44 278 ALA B C 1
ATOM 5692 O O . ALA B 1 278 ? 3.006 -43.5 -14.203 1 98.44 278 ALA B O 1
ATOM 5693 N N . ASP B 1 279 ? 2.457 -44.688 -16.031 1 97.31 279 ASP B N 1
ATOM 5694 C CA . ASP B 1 279 ? 3.627 -44.25 -16.797 1 97.31 279 ASP B CA 1
ATOM 5695 C C . ASP B 1 279 ? 3.59 -42.75 -17.047 1 97.31 279 ASP B C 1
ATOM 5697 O O . ASP B 1 279 ? 4.609 -42.062 -16.922 1 97.31 279 ASP B O 1
ATOM 5701 N N . ALA B 1 280 ? 2.424 -42.312 -17.406 1 98.5 280 ALA B N 1
ATOM 5702 C CA . ALA B 1 280 ? 2.273 -40.875 -17.656 1 98.5 280 ALA B CA 1
ATOM 5703 C C . ALA B 1 280 ? 2.537 -40.062 -16.406 1 98.5 280 ALA B C 1
ATOM 5705 O O . ALA B 1 280 ? 3.254 -39.062 -16.438 1 98.5 280 ALA B O 1
ATOM 5706 N N . ALA B 1 281 ? 1.938 -40.5 -15.266 1 98.38 281 ALA B N 1
ATOM 5707 C CA . ALA B 1 281 ? 2.15 -39.781 -14.008 1 98.38 281 ALA B CA 1
ATOM 5708 C C . ALA B 1 281 ? 3.619 -39.812 -13.594 1 98.38 281 ALA B C 1
ATOM 5710 O O . ALA B 1 281 ? 4.168 -38.844 -13.117 1 98.38 281 ALA B O 1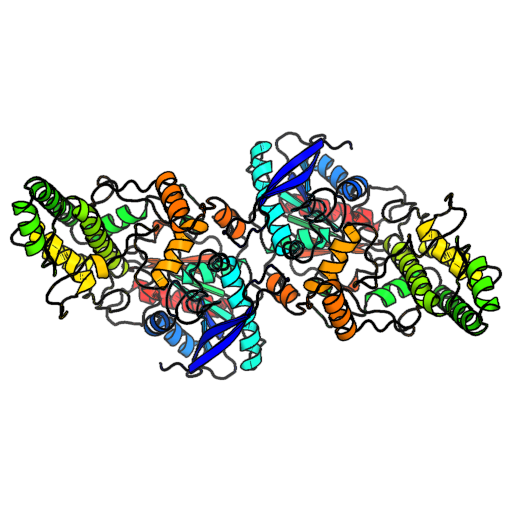
ATOM 5711 N N . GLY B 1 282 ? 4.262 -40.938 -13.758 1 97.56 282 GLY B N 1
ATOM 5712 C CA . GLY B 1 282 ? 5.652 -41.156 -13.367 1 97.56 282 GLY B CA 1
ATOM 5713 C C . GLY B 1 282 ? 6.605 -40.188 -14.078 1 97.56 282 GLY B C 1
ATOM 5714 O O . GLY B 1 282 ? 7.688 -39.906 -13.562 1 97.56 282 GLY B O 1
ATOM 5715 N N . LEU B 1 283 ? 6.25 -39.75 -15.242 1 96.88 283 LEU B N 1
ATOM 5716 C CA . LEU B 1 283 ? 7.078 -38.844 -16.031 1 96.88 283 LEU B CA 1
ATOM 5717 C C . LEU B 1 283 ? 7.438 -37.594 -15.234 1 96.88 283 LEU B C 1
ATOM 5719 O O . LEU B 1 283 ? 8.57 -37.094 -15.312 1 96.88 283 LEU B O 1
ATOM 5723 N N . ALA B 1 284 ? 6.508 -37.094 -14.461 1 96.69 284 ALA B N 1
ATOM 5724 C CA . ALA B 1 284 ? 6.703 -35.844 -13.727 1 96.69 284 ALA B CA 1
ATOM 5725 C C . ALA B 1 284 ? 7.672 -36.031 -12.562 1 96.69 284 ALA B C 1
ATOM 5727 O O . ALA B 1 284 ? 8.203 -35.062 -12.023 1 96.69 284 ALA B O 1
ATOM 5728 N N . TYR B 1 285 ? 7.875 -37.25 -12.156 1 96.31 285 TYR B N 1
ATOM 5729 C CA . TYR B 1 285 ? 8.648 -37.5 -10.945 1 96.31 285 TYR B CA 1
ATOM 5730 C C . TYR B 1 285 ? 9.984 -38.156 -11.281 1 96.31 285 TYR B C 1
ATOM 5732 O O . TYR B 1 285 ? 10.914 -38.125 -10.469 1 96.31 285 TYR B O 1
ATOM 5740 N N . ASN B 1 286 ? 10.133 -38.781 -12.5 1 94.44 286 ASN B N 1
ATOM 5741 C CA . ASN B 1 286 ? 11.352 -39.531 -12.789 1 94.44 286 ASN B CA 1
ATOM 5742 C C . ASN B 1 286 ? 11.828 -39.281 -14.219 1 94.44 286 ASN B C 1
ATOM 5744 O O . ASN B 1 286 ? 12.891 -39.781 -14.609 1 94.44 286 ASN B O 1
ATOM 5748 N N . GLY B 1 287 ? 11.125 -38.562 -15.016 1 93.19 287 GLY B N 1
ATOM 5749 C CA . GLY B 1 287 ? 11.508 -38.281 -16.391 1 93.19 287 GLY B CA 1
ATOM 5750 C C . GLY B 1 287 ? 11.703 -39.531 -17.219 1 93.19 287 GLY B C 1
ATOM 5751 O O . GLY B 1 287 ? 11.07 -40.562 -16.969 1 93.19 287 GLY B O 1
ATOM 5752 N N . THR B 1 288 ? 12.422 -39.344 -18.297 1 90.62 288 THR B N 1
ATOM 5753 C CA . THR B 1 288 ? 12.68 -40.469 -19.188 1 90.62 288 THR B CA 1
ATOM 5754 C C . THR B 1 288 ? 14.008 -41.125 -18.844 1 90.62 288 THR B C 1
ATOM 5756 O O . THR B 1 288 ? 14.258 -42.281 -19.266 1 90.62 288 THR B O 1
ATOM 5759 N N . SER B 1 289 ? 14.734 -40.406 -18.219 1 85.25 289 SER B N 1
ATOM 5760 C CA . SER B 1 289 ? 16.062 -40.938 -17.906 1 85.25 289 SER B CA 1
ATOM 5761 C C . SER B 1 289 ? 16.219 -41.188 -16.406 1 85.25 289 SER B C 1
ATOM 5763 O O . SER B 1 289 ? 17.344 -41.344 -15.906 1 85.25 289 SER B O 1
ATOM 5765 N N . GLY B 1 290 ? 15.125 -41.094 -15.766 1 77.56 290 GLY B N 1
ATOM 5766 C CA . GLY B 1 290 ? 15.242 -41.125 -14.312 1 77.56 290 GLY B CA 1
ATOM 5767 C C . GLY B 1 290 ? 15.75 -42.438 -13.781 1 77.56 290 GLY B C 1
ATOM 5768 O O . GLY B 1 290 ? 15.75 -43.438 -14.492 1 77.56 290 GLY B O 1
ATOM 5769 N N . THR B 1 291 ? 16.125 -42.344 -12.5 1 86.75 291 THR B N 1
ATOM 5770 C CA . THR B 1 291 ? 16.844 -43.438 -11.859 1 86.75 291 THR B CA 1
ATOM 5771 C C . THR B 1 291 ? 15.992 -44.062 -10.758 1 86.75 291 THR B C 1
ATOM 5773 O O . THR B 1 291 ? 16.391 -45.094 -10.172 1 86.75 291 THR B O 1
ATOM 5776 N N . LEU B 1 292 ? 14.914 -43.438 -10.523 1 93.25 292 LEU B N 1
ATOM 5777 C CA . LEU B 1 292 ? 14.117 -43.969 -9.422 1 93.25 292 LEU B CA 1
ATOM 5778 C C . LEU B 1 292 ? 13.609 -45.375 -9.734 1 93.25 292 LEU B C 1
ATOM 5780 O O . LEU B 1 292 ? 13.141 -45.625 -10.836 1 93.25 292 LEU B O 1
ATOM 5784 N N . LYS B 1 293 ? 13.664 -46.281 -8.711 1 94.19 293 LYS B N 1
ATOM 5785 C CA . LYS B 1 293 ? 13.188 -47.656 -8.867 1 94.19 293 LYS B CA 1
ATOM 5786 C C . LYS B 1 293 ? 11.719 -47.75 -8.492 1 94.19 293 LYS B C 1
ATOM 5788 O O . LYS B 1 293 ? 11.039 -48.719 -8.906 1 94.19 293 LYS B O 1
ATOM 5793 N N . CYS B 1 294 ? 11.312 -46.906 -7.684 1 96.56 294 CYS B N 1
ATOM 5794 C CA . CYS B 1 294 ? 9.93 -46.844 -7.219 1 96.56 294 CYS B CA 1
ATOM 5795 C C . CYS B 1 294 ? 9.516 -45.438 -6.875 1 96.56 294 CYS B C 1
ATOM 5797 O O . CYS B 1 294 ? 10.352 -44.531 -6.812 1 96.56 294 CYS B O 1
ATOM 5799 N N . PHE B 1 295 ? 8.234 -45.25 -6.797 1 98.06 295 PHE B N 1
ATOM 5800 C CA . PHE B 1 295 ? 7.688 -43.938 -6.438 1 98.06 295 PHE B CA 1
ATOM 5801 C C . PHE B 1 295 ? 7.117 -43.969 -5.023 1 98.06 295 PHE B C 1
ATOM 5803 O O . PHE B 1 295 ? 6.551 -44.969 -4.594 1 98.06 295 PHE B O 1
ATOM 5810 N N . ASP B 1 296 ? 7.258 -42.875 -4.258 1 97.94 296 ASP B N 1
ATOM 5811 C CA . ASP B 1 296 ? 6.648 -42.688 -2.947 1 97.94 296 ASP B CA 1
ATOM 5812 C C . ASP B 1 296 ? 5.781 -41.438 -2.93 1 97.94 296 ASP B C 1
ATOM 5814 O O . ASP B 1 296 ? 6.234 -40.375 -2.512 1 97.94 296 ASP B O 1
ATOM 5818 N N . PRO B 1 297 ? 4.465 -41.562 -3.291 1 97.69 297 PRO B N 1
ATOM 5819 C CA . PRO B 1 297 ? 3.557 -40.438 -3.344 1 97.69 297 PRO B CA 1
ATOM 5820 C C . PRO B 1 297 ? 3.531 -39.625 -2.037 1 97.69 297 PRO B C 1
ATOM 5822 O O . PRO B 1 297 ? 3.203 -38.438 -2.037 1 97.69 297 PRO B O 1
ATOM 5825 N N . TRP B 1 298 ? 3.881 -40.188 -0.914 1 96.81 298 TRP B N 1
ATOM 5826 C CA . TRP B 1 298 ? 3.785 -39.531 0.391 1 96.81 298 TRP B CA 1
ATOM 5827 C C . TRP B 1 298 ? 5.012 -38.688 0.659 1 96.81 298 TRP B C 1
ATOM 5829 O O . TRP B 1 298 ? 5 -37.844 1.568 1 96.81 298 TRP B O 1
ATOM 5839 N N . THR B 1 299 ? 6.016 -38.781 -0.101 1 96.56 299 THR B N 1
ATOM 5840 C CA . THR B 1 299 ? 7.172 -37.906 -0.005 1 96.56 299 THR B CA 1
ATOM 5841 C C . THR B 1 299 ? 7.266 -37 -1.232 1 96.56 299 THR B C 1
ATOM 5843 O O . THR B 1 299 ? 7.91 -35.938 -1.188 1 96.56 299 THR B O 1
ATOM 5846 N N . GLU B 1 300 ? 6.598 -37.406 -2.305 1 96.88 300 GLU B N 1
ATOM 5847 C CA . GLU B 1 300 ? 6.734 -36.719 -3.584 1 96.88 300 GLU B CA 1
ATOM 5848 C C . GLU B 1 300 ? 5.605 -35.719 -3.793 1 96.88 300 GLU B C 1
ATOM 5850 O O . GLU B 1 300 ? 5.68 -34.875 -4.688 1 96.88 300 GLU B O 1
ATOM 5855 N N . PHE B 1 301 ? 4.66 -35.75 -2.936 1 96.94 301 PHE B N 1
ATOM 5856 C CA . PHE B 1 301 ? 3.486 -34.875 -3.039 1 96.94 301 PHE B CA 1
ATOM 5857 C C . PHE B 1 301 ? 2.93 -34.562 -1.659 1 96.94 301 PHE B C 1
ATOM 5859 O O . PHE B 1 301 ? 2.855 -35.438 -0.792 1 96.94 301 PHE B O 1
ATOM 5866 N N . VAL B 1 302 ? 2.588 -33.312 -1.436 1 96.94 302 VAL B N 1
ATOM 5867 C CA . VAL B 1 302 ? 1.951 -32.875 -0.202 1 96.94 302 VAL B CA 1
ATOM 5868 C C . VAL B 1 302 ? 0.617 -32.188 -0.523 1 96.94 302 VAL B C 1
ATOM 5870 O O . VAL B 1 302 ? 0.565 -31.234 -1.298 1 96.94 302 VAL B O 1
ATOM 5873 N N . GLU B 1 303 ? -0.451 -32.781 -0.033 1 95.81 303 GLU B N 1
ATOM 5874 C CA . GLU B 1 303 ? -1.752 -32.125 -0.163 1 95.81 303 GLU B CA 1
ATOM 5875 C C . GLU B 1 303 ? -1.777 -30.797 0.572 1 95.81 303 GLU B C 1
ATOM 5877 O O . GLU B 1 303 ? -1.236 -30.688 1.673 1 95.81 303 GLU B O 1
ATOM 5882 N N . CYS B 1 304 ? -2.355 -29.828 -0.039 1 97.06 304 CYS B N 1
ATOM 5883 C CA . CYS B 1 304 ? -2.396 -28.484 0.543 1 97.06 304 CYS B CA 1
ATOM 5884 C C . CYS B 1 304 ? -3.627 -27.719 0.066 1 97.06 304 CYS B C 1
ATOM 5886 O O . CYS B 1 304 ? -4.547 -28.312 -0.502 1 97.06 304 CYS B O 1
ATOM 5888 N N . ALA B 1 305 ? -3.652 -26.422 0.294 1 97.31 305 ALA B N 1
ATOM 5889 C CA . ALA B 1 305 ? -4.797 -25.562 -0.015 1 97.31 305 ALA B CA 1
ATOM 5890 C C . ALA B 1 305 ? -4.848 -25.234 -1.505 1 97.31 305 ALA B C 1
ATOM 5892 O O . ALA B 1 305 ? -5.859 -24.734 -2.002 1 97.31 305 ALA B O 1
ATOM 5893 N N . ASP B 1 306 ? -3.867 -25.5 -2.254 1 96.94 306 ASP B N 1
ATOM 5894 C CA . ASP B 1 306 ? -3.809 -25.312 -3.701 1 96.94 306 ASP B CA 1
ATOM 5895 C C . ASP B 1 306 ? -3.949 -26.656 -4.434 1 96.94 306 ASP B C 1
ATOM 5897 O O . ASP B 1 306 ? -2.998 -27.422 -4.5 1 96.94 306 ASP B O 1
ATOM 5901 N N . PRO B 1 307 ? -5.074 -26.859 -5.051 1 96.31 307 PRO B N 1
ATOM 5902 C CA . PRO B 1 307 ? -5.262 -28.141 -5.727 1 96.31 307 PRO B CA 1
ATOM 5903 C C . PRO B 1 307 ? -4.332 -28.328 -6.926 1 96.31 307 PRO B C 1
ATOM 5905 O O . PRO B 1 307 ? -4.238 -29.422 -7.477 1 96.31 307 PRO B O 1
ATOM 5908 N N . THR B 1 308 ? -3.658 -27.25 -7.312 1 95.62 308 THR B N 1
ATOM 5909 C CA . THR B 1 308 ? -2.744 -27.344 -8.445 1 95.62 308 THR B CA 1
ATOM 5910 C C . THR B 1 308 ? -1.351 -27.75 -7.98 1 95.62 308 THR B C 1
ATOM 5912 O O . THR B 1 308 ? -0.481 -28.047 -8.805 1 95.62 308 THR B O 1
ATOM 5915 N N . GLY B 1 309 ? -1.169 -27.766 -6.664 1 94 309 GLY B N 1
ATOM 5916 C CA . GLY B 1 309 ? 0.102 -28.188 -6.094 1 94 309 GLY B CA 1
ATOM 5917 C C . GLY B 1 309 ? 0.783 -27.094 -5.293 1 94 309 GLY B C 1
ATOM 5918 O O . GLY B 1 309 ? 0.705 -25.906 -5.652 1 94 309 GLY B O 1
ATOM 5919 N N . CYS B 1 310 ? 1.572 -27.5 -4.238 1 92.19 310 CYS B N 1
ATOM 5920 C CA . CYS B 1 310 ? 2.264 -26.562 -3.371 1 92.19 310 CYS B CA 1
ATOM 5921 C C . CYS B 1 310 ? 3.758 -26.859 -3.318 1 92.19 310 CYS B C 1
ATOM 5923 O O . CYS B 1 310 ? 4.5 -26.203 -2.586 1 92.19 310 CYS B O 1
ATOM 5925 N N . GLY B 1 311 ? 4.141 -27.766 -4.07 1 93.56 311 GLY B N 1
ATOM 5926 C CA . GLY B 1 311 ? 5.535 -28.172 -3.963 1 93.56 311 GLY B CA 1
ATOM 5927 C C . GLY B 1 311 ? 5.844 -28.922 -2.676 1 93.56 311 GLY B C 1
ATOM 5928 O O . GLY B 1 311 ? 4.992 -29.625 -2.139 1 93.56 311 GLY B O 1
ATOM 5929 N N . LEU B 1 312 ? 7.164 -28.969 -2.27 1 95.5 312 LEU B N 1
ATOM 5930 C CA . LEU B 1 312 ? 7.617 -29.734 -1.104 1 95.5 312 LEU B CA 1
ATOM 5931 C C . LEU B 1 312 ? 8.367 -28.828 -0.13 1 95.5 312 LEU B C 1
ATOM 5933 O O . LEU B 1 312 ? 8.656 -27.672 -0.449 1 95.5 312 LEU B O 1
ATOM 5937 N N . GLY B 1 313 ? 8.602 -29.234 1.062 1 94.94 313 GLY B N 1
ATOM 5938 C CA . GLY B 1 313 ? 9.445 -28.562 2.037 1 94.94 313 GLY B CA 1
ATOM 5939 C C . GLY B 1 313 ? 8.867 -27.234 2.521 1 94.94 313 GLY B C 1
ATOM 5940 O O . GLY B 1 313 ? 7.645 -27.078 2.594 1 94.94 313 GLY B O 1
ATOM 5941 N N . ASN B 1 314 ? 9.773 -26.328 2.859 1 95.69 314 ASN B N 1
ATOM 5942 C CA . ASN B 1 314 ? 9.375 -25.047 3.416 1 95.69 314 ASN B CA 1
ATOM 5943 C C . ASN B 1 314 ? 8.57 -24.219 2.41 1 95.69 314 ASN B C 1
ATOM 5945 O O . ASN B 1 314 ? 7.66 -23.484 2.789 1 95.69 314 ASN B O 1
ATOM 5949 N N . ALA B 1 315 ? 8.906 -24.391 1.165 1 96.5 315 ALA B N 1
ATOM 5950 C CA . ALA B 1 315 ? 8.164 -23.672 0.131 1 96.5 315 ALA B CA 1
ATOM 5951 C C . ALA B 1 315 ? 6.695 -24.078 0.12 1 96.5 315 ALA B C 1
ATOM 5953 O O . ALA B 1 315 ? 5.812 -23.266 -0.132 1 96.5 315 ALA B O 1
ATOM 5954 N N . ASN B 1 316 ? 6.508 -25.375 0.399 1 97.31 316 ASN B N 1
ATOM 5955 C CA . ASN B 1 316 ? 5.145 -25.875 0.498 1 97.31 316 ASN B CA 1
ATOM 5956 C C . ASN B 1 316 ? 4.371 -25.188 1.619 1 97.31 316 ASN B C 1
ATOM 5958 O O . ASN B 1 316 ? 3.219 -24.797 1.434 1 97.31 316 ASN B O 1
ATOM 5962 N N . LEU B 1 317 ? 4.992 -25.047 2.748 1 97.88 317 LEU B N 1
ATOM 5963 C CA . LEU B 1 317 ? 4.344 -24.422 3.898 1 97.88 317 LEU B CA 1
ATOM 5964 C C . LEU B 1 317 ? 3.975 -22.984 3.6 1 97.88 317 LEU B C 1
ATOM 5966 O O . LEU B 1 317 ? 2.855 -22.547 3.887 1 97.88 317 LEU B O 1
ATOM 5970 N N . ALA B 1 318 ? 4.891 -22.25 3.018 1 98.12 318 ALA B N 1
ATOM 5971 C CA . ALA B 1 318 ? 4.66 -20.844 2.689 1 98.12 318 ALA B CA 1
ATOM 5972 C C . ALA B 1 318 ? 3.52 -20.703 1.686 1 98.12 318 ALA B C 1
ATOM 5974 O O . ALA B 1 318 ? 2.605 -19.906 1.89 1 98.12 318 ALA B O 1
ATOM 5975 N N . TRP B 1 319 ? 3.574 -21.484 0.686 1 98.25 319 TRP B N 1
ATOM 5976 C CA . TRP B 1 319 ? 2.561 -21.391 -0.36 1 98.25 319 TRP B CA 1
ATOM 5977 C C . TRP B 1 319 ? 1.198 -21.828 0.161 1 98.25 319 TRP B C 1
ATOM 5979 O O . TRP B 1 319 ? 0.171 -21.25 -0.201 1 98.25 319 TRP B O 1
ATOM 5989 N N . ASP B 1 320 ? 1.194 -22.906 0.955 1 98.19 320 ASP B N 1
ATOM 5990 C CA . ASP B 1 320 ? -0.045 -23.359 1.573 1 98.19 320 ASP B CA 1
ATOM 5991 C C . ASP B 1 320 ? -0.706 -22.25 2.381 1 98.19 320 ASP B C 1
ATOM 5993 O O . ASP B 1 320 ? -1.914 -22.031 2.277 1 98.19 320 ASP B O 1
ATOM 5997 N N . TYR B 1 321 ? 0.091 -21.516 3.102 1 97.81 321 TYR B N 1
ATOM 5998 C CA . TYR B 1 321 ? -0.417 -20.406 3.896 1 97.81 321 TYR B CA 1
ATOM 5999 C C . TYR B 1 321 ? -0.967 -19.312 3 1 97.81 321 TYR B C 1
ATOM 6001 O O . TYR B 1 321 ? -2.049 -18.766 3.258 1 97.81 321 TYR B O 1
ATOM 6009 N N . GLN B 1 322 ? -0.216 -18.953 1.999 1 97.19 322 GLN B N 1
ATOM 6010 C CA . GLN B 1 322 ? -0.677 -17.906 1.098 1 97.19 322 GLN B CA 1
ATOM 6011 C C . GLN B 1 322 ? -1.981 -18.297 0.412 1 97.19 322 GLN B C 1
ATOM 6013 O O . GLN B 1 322 ? -2.855 -17.453 0.195 1 97.19 322 GLN B O 1
ATOM 6018 N N . ALA B 1 323 ? -2.109 -19.578 0.075 1 96.5 323 ALA B N 1
ATOM 6019 C CA . ALA B 1 323 ? -3.334 -20.078 -0.547 1 96.5 323 ALA B CA 1
ATOM 6020 C C . ALA B 1 323 ? -4.496 -20.062 0.442 1 96.5 323 ALA B C 1
ATOM 6022 O O . ALA B 1 323 ? -5.656 -20.156 0.045 1 96.5 323 ALA B O 1
ATOM 6023 N N . CYS B 1 324 ? -4.203 -19.938 1.691 1 96.06 324 CYS B N 1
ATOM 6024 C CA . CYS B 1 324 ? -5.215 -19.875 2.744 1 96.06 324 CYS B CA 1
ATOM 6025 C C . CYS B 1 324 ? -5.543 -18.438 3.102 1 96.06 324 CYS B C 1
ATOM 6027 O O . CYS B 1 324 ? -6.445 -18.172 3.902 1 96.06 324 CYS B O 1
ATOM 6029 N N . THR B 1 325 ? -4.828 -17.438 2.473 1 94.62 325 THR B N 1
ATOM 6030 C CA . THR B 1 325 ? -5.039 -16.062 2.914 1 94.62 325 THR B CA 1
ATOM 6031 C C . THR B 1 325 ? -5.355 -15.164 1.727 1 94.62 325 THR B C 1
ATOM 6033 O O . THR B 1 325 ? -6.523 -14.891 1.443 1 94.62 325 THR B O 1
ATOM 6036 N N . GLU B 1 326 ? -4.344 -14.891 0.861 1 92.06 326 GLU B N 1
ATOM 6037 C CA . GLU B 1 326 ? -4.512 -13.844 -0.142 1 92.06 326 GLU B CA 1
ATOM 6038 C C . GLU B 1 326 ? -4.621 -14.438 -1.544 1 92.06 326 GLU B C 1
ATOM 6040 O O . GLU B 1 326 ? -4.973 -13.734 -2.494 1 92.06 326 GLU B O 1
ATOM 6045 N N . LEU B 1 327 ? -4.258 -15.695 -1.691 1 92.38 327 LEU B N 1
ATOM 6046 C CA . LEU B 1 327 ? -4.258 -16.312 -3.012 1 92.38 327 LEU B CA 1
ATOM 6047 C C . LEU B 1 327 ? -5.27 -17.453 -3.076 1 92.38 327 LEU B C 1
ATOM 6049 O O . LEU B 1 327 ? -4.898 -18.625 -2.988 1 92.38 327 LEU B O 1
ATOM 6053 N N . PRO B 1 328 ? -6.535 -17.094 -3.213 1 87.5 328 PRO B N 1
ATOM 6054 C CA . PRO B 1 328 ? -7.523 -18.172 -3.318 1 87.5 328 PRO B CA 1
ATOM 6055 C C . PRO B 1 328 ? -7.363 -19 -4.594 1 87.5 328 PRO B C 1
ATOM 6057 O O . PRO B 1 328 ? -8.117 -18.812 -5.555 1 87.5 328 PRO B O 1
ATOM 6060 N N . MET B 1 329 ? -6.586 -19.875 -4.578 1 93.56 329 MET B N 1
ATOM 6061 C CA . MET B 1 329 ? -6.184 -20.719 -5.703 1 93.56 329 MET B CA 1
ATOM 6062 C C . MET B 1 329 ? -7.391 -21.406 -6.328 1 93.56 329 MET B C 1
ATOM 6064 O O . MET B 1 329 ? -8.492 -21.375 -5.77 1 93.56 329 MET B O 1
ATOM 6068 N N . PRO B 1 330 ? -7.227 -22 -7.48 1 94.56 330 PRO B N 1
ATOM 6069 C CA . PRO B 1 330 ? -8.359 -22.531 -8.242 1 94.56 330 PRO B CA 1
ATOM 6070 C C . PRO B 1 330 ? -9.117 -23.625 -7.492 1 94.56 330 PRO B C 1
ATOM 6072 O O . PRO B 1 330 ? -8.578 -24.219 -6.559 1 94.56 330 PRO B O 1
ATOM 6075 N N . ALA B 1 331 ? -10.336 -23.828 -8 1 95.06 331 ALA B N 1
ATOM 6076 C CA . ALA B 1 331 ? -11.141 -24.953 -7.512 1 95.06 331 ALA B CA 1
ATOM 6077 C C . ALA B 1 331 ? -10.578 -26.281 -8 1 95.06 331 ALA B C 1
ATOM 6079 O O . ALA B 1 331 ? -9.539 -26.312 -8.664 1 95.06 331 ALA B O 1
ATOM 6080 N N . GLY B 1 332 ? -11.258 -27.312 -7.578 1 96.38 332 GLY B N 1
ATOM 6081 C CA . GLY B 1 332 ? -10.781 -28.656 -7.891 1 96.38 332 GLY B CA 1
ATOM 6082 C C . GLY B 1 332 ? -11.25 -29.156 -9.242 1 96.38 332 GLY B C 1
ATOM 6083 O O . GLY B 1 332 ? -11.266 -28.406 -10.219 1 96.38 332 GLY B O 1
ATOM 6084 N N . THR B 1 333 ? -11.445 -30.406 -9.32 1 98.06 333 THR B N 1
ATOM 6085 C CA . THR B 1 333 ? -11.781 -31.109 -10.555 1 98.06 333 THR B CA 1
ATOM 6086 C C . THR B 1 333 ? -13.195 -31.672 -10.492 1 98.06 333 THR B C 1
ATOM 6088 O O . THR B 1 333 ? -13.734 -31.891 -9.406 1 98.06 333 THR B O 1
ATOM 6091 N N . ASN B 1 334 ? -13.828 -31.844 -11.758 1 97.25 334 ASN B N 1
ATOM 6092 C CA . ASN B 1 334 ? -15.227 -32.25 -11.75 1 97.25 334 ASN B CA 1
ATOM 6093 C C . ASN B 1 334 ? -15.477 -33.406 -12.719 1 97.25 334 ASN B C 1
ATOM 6095 O O . ASN B 1 334 ? -16.594 -33.938 -12.82 1 97.25 334 ASN B O 1
ATOM 6099 N N . ASN B 1 335 ? -14.492 -33.844 -13.5 1 97.94 335 ASN B N 1
ATOM 6100 C CA . ASN B 1 335 ? -14.539 -34.938 -14.445 1 97.94 335 ASN B CA 1
ATOM 6101 C C . ASN B 1 335 ? -15.531 -34.688 -15.578 1 97.94 335 ASN B C 1
ATOM 6103 O O . ASN B 1 335 ? -15.945 -35.594 -16.281 1 97.94 335 ASN B O 1
ATOM 6107 N N . VAL B 1 336 ? -16 -33.469 -15.711 1 97.56 336 VAL B N 1
ATOM 6108 C CA . VAL B 1 336 ? -16.906 -33.094 -16.781 1 97.56 336 VAL B CA 1
ATOM 6109 C C . VAL B 1 336 ? -16.172 -32.156 -17.75 1 97.56 336 VAL B C 1
ATOM 6111 O O . VAL B 1 336 ? -16.016 -32.469 -18.938 1 97.56 336 VAL B O 1
ATOM 6114 N N . THR B 1 337 ? -15.688 -31.109 -17.203 1 97.25 337 THR B N 1
ATOM 6115 C CA . THR B 1 337 ? -14.938 -30.156 -18.031 1 97.25 337 THR B CA 1
ATOM 6116 C C . THR B 1 337 ? -13.445 -30.5 -18 1 97.25 337 THR B C 1
ATOM 6118 O O . THR B 1 337 ? -12.672 -29.938 -18.781 1 97.25 337 THR B O 1
ATOM 6121 N N . ASP B 1 338 ? -13.078 -31.438 -17.156 1 98.44 338 ASP B N 1
ATOM 6122 C CA . ASP B 1 338 ? -11.688 -31.891 -17.062 1 98.44 338 ASP B CA 1
ATOM 6123 C C . ASP B 1 338 ? -11.609 -33.406 -17 1 98.44 338 ASP B C 1
ATOM 6125 O O . ASP B 1 338 ? -12.641 -34.094 -16.891 1 98.44 338 ASP B O 1
ATOM 6129 N N . MET B 1 339 ? -10.43 -33.969 -17.031 1 98.81 339 MET B N 1
ATOM 6130 C CA . MET B 1 339 ? -10.234 -35.375 -17.219 1 98.81 339 MET B CA 1
ATOM 6131 C C . MET B 1 339 ? -9.953 -36.062 -15.883 1 98.81 339 MET B C 1
ATOM 6133 O O . MET B 1 339 ? -9.625 -37.25 -15.852 1 98.81 339 MET B O 1
ATOM 6137 N N . PHE B 1 340 ? -10.141 -35.375 -14.719 1 98.81 340 PHE B N 1
ATOM 6138 C CA . PHE B 1 340 ? -9.703 -35.906 -13.438 1 98.81 340 PHE B CA 1
ATOM 6139 C C . PHE B 1 340 ? -10.906 -36.312 -12.586 1 98.81 340 PHE B C 1
ATOM 6141 O O . PHE B 1 340 ? -12 -35.781 -12.758 1 98.81 340 PHE B O 1
ATOM 6148 N N . PRO B 1 341 ? -10.672 -37.25 -11.578 1 98.31 341 PRO B N 1
ATOM 6149 C CA . PRO B 1 341 ? -11.734 -37.562 -10.609 1 98.31 341 PRO B CA 1
ATOM 6150 C C . PRO B 1 341 ? -12.203 -36.312 -9.852 1 98.31 341 PRO B C 1
ATOM 6152 O O . PRO B 1 341 ? -11.43 -35.375 -9.656 1 98.31 341 PRO B O 1
ATOM 6155 N N . VAL B 1 342 ? -13.406 -36.438 -9.367 1 97.75 342 VAL B N 1
ATOM 6156 C CA . VAL B 1 342 ? -14.07 -35.281 -8.734 1 97.75 342 VAL B CA 1
ATOM 6157 C C . VAL B 1 342 ? -13.336 -34.906 -7.457 1 97.75 342 VAL B C 1
ATOM 6159 O O . VAL B 1 342 ? -13.062 -35.75 -6.605 1 97.75 342 VAL B O 1
ATOM 6162 N N . LEU B 1 343 ? -12.977 -33.719 -7.387 1 97.38 343 LEU B N 1
ATOM 6163 C CA . LEU B 1 343 ? -12.531 -32.969 -6.215 1 97.38 343 LEU B CA 1
ATOM 6164 C C . LEU B 1 343 ? -13.18 -31.594 -6.168 1 97.38 343 LEU B C 1
ATOM 6166 O O . LEU B 1 343 ? -12.656 -30.625 -6.73 1 97.38 343 LEU B O 1
ATOM 6170 N N . PRO B 1 344 ? -14.234 -31.469 -5.512 1 95.19 344 PRO B N 1
ATOM 6171 C CA . PRO B 1 344 ? -14.969 -30.203 -5.551 1 95.19 344 PRO B CA 1
ATOM 6172 C C . PRO B 1 344 ? -14.133 -29.031 -5.07 1 95.19 344 PRO B C 1
ATOM 6174 O O . PRO B 1 344 ? -14.102 -27.984 -5.723 1 95.19 344 PRO B O 1
ATOM 6177 N N . TRP B 1 345 ? -13.391 -29.047 -4.09 1 95.69 345 TRP B N 1
ATOM 6178 C CA . TRP B 1 345 ? -12.57 -28.062 -3.396 1 95.69 345 TRP B CA 1
ATOM 6179 C C . TRP B 1 345 ? -13.242 -26.688 -3.404 1 95.69 345 TRP B C 1
ATOM 6181 O O . TRP B 1 345 ? -12.719 -25.734 -3.986 1 95.69 345 TRP B O 1
ATOM 6191 N N . THR B 1 346 ? -14.391 -26.609 -2.762 1 94.19 346 THR B N 1
ATOM 6192 C CA . THR B 1 346 ? -15.188 -25.391 -2.662 1 94.19 346 THR B CA 1
ATOM 6193 C C . THR B 1 346 ? -14.508 -24.375 -1.753 1 94.19 346 THR B C 1
ATOM 6195 O O . THR B 1 346 ? -13.539 -24.703 -1.061 1 94.19 346 THR B O 1
ATOM 6198 N N . LEU B 1 347 ? -15.008 -23.203 -1.794 1 93.69 347 LEU B N 1
ATOM 6199 C CA . LEU B 1 347 ? -14.484 -22.172 -0.91 1 93.69 347 LEU B CA 1
ATOM 6200 C C . LEU B 1 347 ? -14.695 -22.547 0.553 1 93.69 347 LEU B C 1
ATOM 6202 O O . LEU B 1 347 ? -13.875 -22.219 1.408 1 93.69 347 LEU B O 1
ATOM 6206 N N . ASP B 1 348 ? -15.82 -23.203 0.849 1 95.69 348 ASP B N 1
ATOM 6207 C CA . ASP B 1 348 ? -16.078 -23.672 2.211 1 95.69 348 ASP B CA 1
ATOM 6208 C C . ASP B 1 348 ? -15.055 -24.734 2.627 1 95.69 348 ASP B C 1
ATOM 6210 O O . ASP B 1 348 ? -14.562 -24.719 3.758 1 95.69 348 ASP B O 1
ATOM 6214 N N . MET B 1 349 ? -14.781 -25.672 1.705 1 96.38 349 MET B N 1
ATOM 6215 C CA . MET B 1 349 ? -13.773 -26.688 1.979 1 96.38 349 MET B CA 1
ATOM 6216 C C . MET B 1 349 ? -12.414 -26.047 2.25 1 96.38 349 MET B C 1
ATOM 6218 O O . MET B 1 349 ? -11.703 -26.453 3.166 1 96.38 349 MET B O 1
ATOM 6222 N N . ARG B 1 350 ? -12.031 -25.047 1.497 1 95.88 350 ARG B N 1
ATOM 6223 C CA . ARG B 1 350 ? -10.781 -24.312 1.704 1 95.88 350 ARG B CA 1
ATOM 6224 C C . ARG B 1 350 ? -10.773 -23.625 3.062 1 95.88 350 ARG B C 1
ATOM 6226 O O . ARG B 1 350 ? -9.773 -23.688 3.783 1 95.88 350 ARG B O 1
ATOM 6233 N N . ALA B 1 351 ? -11.875 -22.938 3.367 1 95.5 351 ALA B N 1
ATOM 6234 C CA . ALA B 1 351 ? -11.969 -22.25 4.645 1 95.5 351 ALA B CA 1
ATOM 6235 C C . ALA B 1 351 ? -11.773 -23.203 5.812 1 95.5 351 ALA B C 1
ATOM 6237 O O . ALA B 1 351 ? -11.07 -22.891 6.777 1 95.5 351 ALA B O 1
ATOM 6238 N N . ASP B 1 352 ? -12.398 -24.375 5.707 1 97.62 352 ASP B N 1
ATOM 6239 C CA . ASP B 1 352 ? -12.266 -25.375 6.754 1 97.62 352 ASP B CA 1
ATOM 6240 C C . ASP B 1 352 ? -10.82 -25.875 6.867 1 97.62 352 ASP B C 1
ATOM 6242 O O . ASP B 1 352 ? -10.289 -26 7.969 1 97.62 352 ASP B O 1
ATOM 6246 N N . TYR B 1 353 ? -10.242 -26.172 5.742 1 97.44 353 TYR B N 1
ATOM 6247 C CA . TYR B 1 353 ? -8.844 -26.594 5.707 1 97.44 353 TYR B CA 1
ATOM 6248 C C . TYR B 1 353 ? -7.938 -25.547 6.344 1 97.44 353 TYR B C 1
ATOM 6250 O O . TYR B 1 353 ? -7.082 -25.875 7.168 1 97.44 353 TYR B O 1
ATOM 6258 N N . CYS B 1 354 ? -8.117 -24.297 5.969 1 96.94 354 CYS B N 1
ATOM 6259 C CA . CYS B 1 354 ? -7.258 -23.203 6.398 1 96.94 354 CYS B CA 1
ATOM 6260 C C . CYS B 1 354 ? -7.41 -22.938 7.895 1 96.94 354 CYS B C 1
ATOM 6262 O O . CYS B 1 354 ? -6.43 -22.656 8.586 1 96.94 354 CYS B O 1
ATOM 6264 N N . GLN B 1 355 ? -8.633 -23.016 8.367 1 96.44 355 GLN B N 1
ATOM 6265 C CA . GLN B 1 355 ? -8.867 -22.875 9.805 1 96.44 355 GLN B CA 1
ATOM 6266 C C . GLN B 1 355 ? -8.148 -23.969 10.594 1 96.44 355 GLN B C 1
ATOM 6268 O O . GLN B 1 355 ? -7.527 -23.688 11.617 1 96.44 355 GLN B O 1
ATOM 6273 N N . LYS B 1 356 ? -8.234 -25.125 10.102 1 97.31 356 LYS B N 1
ATOM 6274 C CA . LYS B 1 356 ? -7.66 -26.281 10.789 1 97.31 356 LYS B CA 1
ATOM 6275 C C . LYS B 1 356 ? -6.137 -26.219 10.773 1 97.31 356 LYS B C 1
ATOM 6277 O O . LYS B 1 356 ? -5.488 -26.547 11.773 1 97.31 356 LYS B O 1
ATOM 6282 N N . HIS B 1 357 ? -5.559 -25.766 9.688 1 96.88 357 HIS B N 1
ATOM 6283 C CA . HIS B 1 357 ? -4.117 -25.922 9.5 1 96.88 357 HIS B CA 1
ATOM 6284 C C . HIS B 1 357 ? -3.375 -24.656 9.922 1 96.88 357 HIS B C 1
ATOM 6286 O O . HIS B 1 357 ? -2.246 -24.734 10.414 1 96.88 357 HIS B O 1
ATOM 6292 N N . TRP B 1 358 ? -4.008 -23.484 9.695 1 96.88 358 TRP B N 1
ATOM 6293 C CA . TRP B 1 358 ? -3.273 -22.25 9.914 1 96.88 358 TRP B CA 1
ATOM 6294 C C . TRP B 1 358 ? -4.047 -21.312 10.836 1 96.88 358 TRP B C 1
ATOM 6296 O O . TRP B 1 358 ? -3.547 -20.25 11.219 1 96.88 358 TRP B O 1
ATOM 6306 N N . GLN B 1 359 ? -5.289 -21.641 11.148 1 95.19 359 GLN B N 1
ATOM 6307 C CA . GLN B 1 359 ? -6.145 -20.812 12 1 95.19 359 GLN B CA 1
ATOM 6308 C C . GLN B 1 359 ? -6.426 -19.469 11.359 1 95.19 359 GLN B C 1
ATOM 6310 O O . GLN B 1 359 ? -6.391 -18.438 12.031 1 95.19 359 GLN B O 1
ATOM 6315 N N . VAL B 1 360 ? -6.566 -19.5 10.039 1 95.25 360 VAL B N 1
ATOM 6316 C CA . VAL B 1 360 ? -6.91 -18.297 9.289 1 95.25 360 VAL B CA 1
ATOM 6317 C C . VAL B 1 360 ? -8.102 -18.562 8.375 1 95.25 360 VAL B C 1
ATOM 6319 O O . VAL B 1 360 ? -8.531 -19.719 8.242 1 95.25 360 VAL B O 1
ATOM 6322 N N . LYS B 1 361 ? -8.625 -17.484 7.922 1 90.94 361 LYS B N 1
ATOM 6323 C CA . LYS B 1 361 ? -9.656 -17.531 6.891 1 90.94 361 LYS B CA 1
ATOM 6324 C C . LYS B 1 361 ? -9.25 -16.719 5.664 1 90.94 361 LYS B C 1
ATOM 6326 O O . LYS B 1 361 ? -8.727 -15.609 5.793 1 90.94 361 LYS B O 1
ATOM 6331 N N . PRO B 1 362 ? -9.492 -17.359 4.508 1 91.62 362 PRO B N 1
ATOM 6332 C CA . PRO B 1 362 ? -9.18 -16.578 3.307 1 91.62 362 PRO B CA 1
ATOM 6333 C C . PRO B 1 362 ? -9.93 -15.258 3.244 1 91.62 362 PRO B C 1
ATOM 6335 O O . PRO B 1 362 ? -11.117 -15.195 3.59 1 91.62 362 PRO B O 1
ATOM 6338 N N . ARG B 1 363 ? -9.227 -14.195 2.928 1 90.75 363 ARG B N 1
ATOM 6339 C CA . ARG B 1 363 ? -9.875 -12.914 2.643 1 90.75 363 ARG B CA 1
ATOM 6340 C C . ARG B 1 363 ? -10.141 -12.758 1.148 1 90.75 363 ARG B C 1
ATOM 6342 O O . ARG B 1 363 ? -9.352 -12.125 0.438 1 90.75 363 ARG B O 1
ATOM 6349 N N . LEU B 1 364 ? -11.227 -13.156 0.748 1 90 364 LEU B N 1
ATOM 6350 C CA . LEU B 1 364 ? -11.516 -13.375 -0.666 1 90 364 LEU B CA 1
ATOM 6351 C C . LEU B 1 364 ? -11.57 -12.047 -1.415 1 90 364 LEU B C 1
ATOM 6353 O O . LEU B 1 364 ? -11.195 -11.977 -2.588 1 90 364 LEU B O 1
ATOM 6357 N N . GLU B 1 365 ? -11.961 -10.914 -0.758 1 89.88 365 GLU B N 1
ATOM 6358 C CA . GLU B 1 365 ? -12.156 -9.648 -1.463 1 89.88 365 GLU B CA 1
ATOM 6359 C C . GLU B 1 365 ? -10.914 -8.773 -1.386 1 89.88 365 GLU B C 1
ATOM 6361 O O . GLU B 1 365 ? -10.773 -7.812 -2.146 1 89.88 365 GLU B O 1
ATOM 6366 N N . TRP B 1 366 ? -10.008 -9.062 -0.52 1 93.44 366 TRP B N 1
ATOM 6367 C CA . TRP B 1 366 ? -8.898 -8.172 -0.191 1 93.44 366 TRP B CA 1
ATOM 6368 C C . TRP B 1 366 ? -7.949 -8.023 -1.375 1 93.44 366 TRP B C 1
ATOM 6370 O O . TRP B 1 366 ? -7.562 -6.91 -1.731 1 93.44 366 TRP B O 1
ATOM 6380 N N . PRO B 1 367 ? -7.609 -9.133 -2.053 1 91.56 367 PRO B N 1
ATOM 6381 C CA . PRO B 1 367 ? -6.668 -8.938 -3.156 1 91.56 367 PRO B CA 1
ATOM 6382 C C . PRO B 1 367 ? -7.23 -8.055 -4.266 1 91.56 367 PRO B C 1
ATOM 6384 O O . PRO B 1 367 ? -6.492 -7.266 -4.863 1 91.56 367 PRO B O 1
ATOM 6387 N N . GLY B 1 368 ? -8.562 -8.219 -4.5 1 91.88 368 GLY B N 1
ATOM 6388 C CA . GLY B 1 368 ? -9.18 -7.367 -5.5 1 91.88 368 GLY B CA 1
ATOM 6389 C C . GLY B 1 368 ? -9.156 -5.895 -5.129 1 91.88 368 GLY B C 1
ATOM 6390 O O . GLY B 1 368 ? -9.086 -5.031 -6.004 1 91.88 368 GLY B O 1
ATOM 6391 N N . ILE B 1 369 ? -9.141 -5.621 -3.863 1 94.94 369 ILE B N 1
ATOM 6392 C CA . ILE B 1 369 ? -9.109 -4.246 -3.381 1 94.94 369 ILE B CA 1
ATOM 6393 C C . ILE B 1 369 ? -7.668 -3.754 -3.314 1 94.94 369 ILE B C 1
ATOM 6395 O O . ILE B 1 369 ? -7.328 -2.725 -3.9 1 94.94 369 ILE B O 1
ATOM 6399 N N . SER B 1 370 ? -6.812 -4.52 -2.699 1 95.62 370 SER B N 1
ATOM 6400 C CA . SER B 1 370 ? -5.449 -4.082 -2.408 1 95.62 370 SER B CA 1
ATOM 6401 C C . SER B 1 370 ? -4.582 -4.105 -3.664 1 95.62 370 SER B C 1
ATOM 6403 O O . SER B 1 370 ? -3.652 -3.307 -3.797 1 95.62 370 SER B O 1
ATOM 6405 N N . LEU B 1 371 ? -4.922 -5.023 -4.598 1 95.88 371 LEU B N 1
ATOM 6406 C CA . LEU B 1 371 ? -4.102 -5.191 -5.789 1 95.88 371 LEU B CA 1
ATOM 6407 C C . LEU B 1 371 ? -4.895 -4.871 -7.051 1 95.88 371 LEU B C 1
ATOM 6409 O O . LEU B 1 371 ? -4.574 -5.363 -8.133 1 95.88 371 LEU B O 1
ATOM 6413 N N . TRP B 1 372 ? -6.031 -4.184 -6.938 1 95.56 372 TRP B N 1
ATOM 6414 C CA . TRP B 1 372 ? -6.766 -3.418 -7.938 1 95.56 372 TRP B CA 1
ATOM 6415 C C . TRP B 1 372 ? -7.645 -4.332 -8.781 1 95.56 372 TRP B C 1
ATOM 6417 O O . TRP B 1 372 ? -8.367 -3.867 -9.672 1 95.56 372 TRP B O 1
ATOM 6427 N N . GLY B 1 373 ? -7.594 -5.711 -8.625 1 91.88 373 GLY B N 1
ATOM 6428 C CA . GLY B 1 373 ? -8.43 -6.609 -9.406 1 91.88 373 GLY B CA 1
ATOM 6429 C C . GLY B 1 373 ? -8.281 -6.41 -10.906 1 91.88 373 GLY B C 1
ATOM 6430 O O . GLY B 1 373 ? -7.168 -6.402 -11.43 1 91.88 373 GLY B O 1
ATOM 6431 N N . ARG B 1 374 ? -9.383 -6.125 -11.562 1 92.75 374 ARG B N 1
ATOM 6432 C CA . ARG B 1 374 ? -9.375 -5.945 -13.008 1 92.75 374 ARG B CA 1
ATOM 6433 C C . ARG B 1 374 ? -9.211 -4.473 -13.375 1 92.75 374 ARG B C 1
ATOM 6435 O O . ARG B 1 374 ? -8.93 -4.145 -14.531 1 92.75 374 ARG B O 1
ATOM 6442 N N . ASP B 1 375 ? -9.352 -3.588 -12.422 1 94.06 375 ASP B N 1
ATOM 6443 C CA . ASP B 1 375 ? -9.273 -2.15 -12.664 1 94.06 375 ASP B CA 1
ATOM 6444 C C . ASP B 1 375 ? -7.832 -1.658 -12.625 1 94.06 375 ASP B C 1
ATOM 6446 O O . ASP B 1 375 ? -7.465 -0.857 -11.766 1 94.06 375 ASP B O 1
ATOM 6450 N N . ILE B 1 376 ? -7.059 -2.014 -13.719 1 96.56 376 ILE B N 1
ATOM 6451 C CA . ILE B 1 376 ? -5.621 -1.764 -13.656 1 96.56 376 ILE B CA 1
ATOM 6452 C C . ILE B 1 376 ? -5.25 -0.672 -14.656 1 96.56 376 ILE B C 1
ATOM 6454 O O . ILE B 1 376 ? -4.066 -0.44 -14.922 1 96.56 376 ILE B O 1
ATOM 6458 N N . SER B 1 377 ? -6.234 0.072 -15.172 1 96.75 377 SER B N 1
ATOM 6459 C CA . SER B 1 377 ? -6.012 0.972 -16.297 1 96.75 377 SER B CA 1
ATOM 6460 C C . SER B 1 377 ? -5.137 2.152 -15.898 1 96.75 377 SER B C 1
ATOM 6462 O O . SER B 1 377 ? -4.574 2.836 -16.766 1 96.75 377 SER B O 1
ATOM 6464 N N . THR B 1 378 ? -5.027 2.418 -14.586 1 96.5 378 THR B N 1
ATOM 6465 C CA . THR B 1 378 ? -4.223 3.551 -14.133 1 96.5 378 THR B CA 1
ATOM 6466 C C . THR B 1 378 ? -2.744 3.184 -14.102 1 96.5 378 THR B C 1
ATOM 6468 O O . THR B 1 378 ? -1.884 4.062 -13.984 1 96.5 378 THR B O 1
ATOM 6471 N N . ALA B 1 379 ? -2.418 1.899 -14.227 1 97.69 379 ALA B N 1
ATOM 6472 C CA . ALA B 1 379 ? -1.019 1.483 -14.297 1 97.69 379 ALA B CA 1
ATOM 6473 C C . ALA B 1 379 ? -0.436 1.763 -15.68 1 97.69 379 ALA B C 1
ATOM 6475 O O . ALA B 1 379 ? -1.138 2.25 -16.578 1 97.69 379 ALA B O 1
ATOM 6476 N N . SER B 1 380 ? 0.897 1.591 -15.781 1 98.19 380 SER B N 1
ATOM 6477 C CA . SER B 1 380 ? 1.599 1.796 -17.047 1 98.19 380 SER B CA 1
ATOM 6478 C C . SER B 1 380 ? 2.889 0.984 -17.094 1 98.19 380 SER B C 1
ATOM 6480 O O . SER B 1 380 ? 3.391 0.538 -16.062 1 98.19 380 SER B O 1
ATOM 6482 N N . ASN B 1 381 ? 3.355 0.701 -18.297 1 98.88 381 ASN B N 1
ATOM 6483 C CA . ASN B 1 381 ? 4.652 0.094 -18.578 1 98.88 381 ASN B CA 1
ATOM 6484 C C . ASN B 1 381 ? 4.742 -1.326 -18.031 1 98.88 381 ASN B C 1
ATOM 6486 O O . ASN B 1 381 ? 5.691 -1.661 -17.328 1 98.88 381 ASN B O 1
ATOM 6490 N N . ILE B 1 382 ? 3.709 -2.123 -18.312 1 98.94 382 ILE B N 1
ATOM 6491 C CA . ILE B 1 382 ? 3.721 -3.533 -17.938 1 98.94 382 ILE B CA 1
ATOM 6492 C C . ILE B 1 382 ? 3.438 -4.395 -19.172 1 98.94 382 ILE B C 1
ATOM 6494 O O . ILE B 1 382 ? 2.516 -4.105 -19.938 1 98.94 382 ILE B O 1
ATOM 6498 N N . ILE B 1 383 ? 4.27 -5.32 -19.406 1 98.94 383 ILE B N 1
ATOM 6499 C CA . ILE B 1 383 ? 4.043 -6.359 -20.406 1 98.94 383 ILE B CA 1
ATOM 6500 C C . ILE B 1 383 ? 3.453 -7.598 -19.734 1 98.94 383 ILE B C 1
ATOM 6502 O O . ILE B 1 383 ? 4.012 -8.117 -18.766 1 98.94 383 ILE B O 1
ATOM 6506 N N . PHE B 1 384 ? 2.312 -8.039 -20.203 1 98.88 384 PHE B N 1
ATOM 6507 C CA . PHE B 1 384 ? 1.708 -9.297 -19.766 1 98.88 384 PHE B CA 1
ATOM 6508 C C . PHE B 1 384 ? 1.831 -10.359 -20.859 1 98.88 384 PHE B C 1
ATOM 6510 O O . PHE B 1 384 ? 1.092 -10.336 -21.844 1 98.88 384 PHE B O 1
ATOM 6517 N N . SER B 1 385 ? 2.711 -11.297 -20.625 1 98.94 385 SER B N 1
ATOM 6518 C CA . SER B 1 385 ? 2.859 -12.352 -21.625 1 98.94 385 SER B CA 1
ATOM 6519 C C . SER B 1 385 ? 2.139 -13.625 -21.188 1 98.94 385 SER B C 1
ATOM 6521 O O . SER B 1 385 ? 2.127 -13.969 -20 1 98.94 385 SER B O 1
ATOM 6523 N N . ASN B 1 386 ? 1.459 -14.289 -22.141 1 98.56 386 ASN B N 1
ATOM 6524 C CA . ASN B 1 386 ? 0.688 -15.508 -21.891 1 98.56 386 ASN B CA 1
ATOM 6525 C C . ASN B 1 386 ? 0.815 -16.5 -23.047 1 98.56 386 ASN B C 1
ATOM 6527 O O . ASN B 1 386 ? 0.628 -16.125 -24.203 1 98.56 386 ASN B O 1
ATOM 6531 N N . GLY B 1 387 ? 1.168 -17.75 -22.766 1 98.5 387 GLY B N 1
ATOM 6532 C CA . GLY B 1 387 ? 1.17 -18.797 -23.766 1 98.5 387 GLY B CA 1
ATOM 6533 C C . GLY B 1 387 ? -0.128 -19.578 -23.812 1 98.5 387 GLY B C 1
ATOM 6534 O O . GLY B 1 387 ? -0.772 -19.781 -22.781 1 98.5 387 GLY B O 1
ATOM 6535 N N . ASN B 1 388 ? -0.459 -20.078 -24.953 1 98.06 388 ASN B N 1
ATOM 6536 C CA . ASN B 1 388 ? -1.763 -20.719 -25.109 1 98.06 388 ASN B CA 1
ATOM 6537 C C . ASN B 1 388 ? -1.752 -22.141 -24.578 1 98.06 388 ASN B C 1
ATOM 6539 O O . ASN B 1 388 ? -2.809 -22.75 -24.391 1 98.06 388 ASN B O 1
ATOM 6543 N N . LEU B 1 389 ? -0.585 -22.719 -24.328 1 98.44 389 LEU B N 1
ATOM 6544 C CA . LEU B 1 389 ? -0.517 -24.047 -23.719 1 98.44 389 LEU B CA 1
ATOM 6545 C C . LEU B 1 389 ? -0.506 -23.953 -22.203 1 98.44 389 LEU B C 1
ATOM 6547 O O . LEU B 1 389 ? -0.608 -24.969 -21.5 1 98.44 389 LEU B O 1
ATOM 6551 N N . ASP B 1 390 ? -0.349 -22.766 -21.672 1 98.44 390 ASP B N 1
ATOM 6552 C CA . ASP B 1 390 ? -0.25 -22.516 -20.234 1 98.44 390 ASP B CA 1
ATOM 6553 C C . ASP B 1 390 ? -1.614 -22.641 -19.562 1 98.44 390 ASP B C 1
ATOM 6555 O O . ASP B 1 390 ? -2.525 -21.859 -19.828 1 98.44 390 ASP B O 1
ATOM 6559 N N . PRO B 1 391 ? -1.718 -23.531 -18.594 1 98.06 391 PRO B N 1
ATOM 6560 C CA . PRO B 1 391 ? -3.02 -23.688 -17.953 1 98.06 391 PRO B CA 1
ATOM 6561 C C . PRO B 1 391 ? -3.408 -22.453 -17.109 1 98.06 391 PRO B C 1
ATOM 6563 O O . PRO B 1 391 ? -4.574 -22.312 -16.734 1 98.06 391 PRO B O 1
ATOM 6566 N N . TRP B 1 392 ? -2.49 -21.578 -16.844 1 97.31 392 TRP B N 1
ATOM 6567 C CA . TRP B 1 392 ? -2.766 -20.391 -16.047 1 97.31 392 TRP B CA 1
ATOM 6568 C C . TRP B 1 392 ? -3.244 -19.25 -16.938 1 97.31 392 TRP B C 1
ATOM 6570 O O . TRP B 1 392 ? -3.713 -18.219 -16.438 1 97.31 392 TRP B O 1
ATOM 6580 N N . ARG B 1 393 ? -3.24 -19.359 -18.219 1 96.81 393 ARG B N 1
ATOM 6581 C CA . ARG B 1 393 ? -3.514 -18.312 -19.188 1 96.81 393 ARG B CA 1
ATOM 6582 C C . ARG B 1 393 ? -4.887 -17.688 -18.953 1 96.81 393 ARG B C 1
ATOM 6584 O O . ARG B 1 393 ? -5.039 -16.469 -19 1 96.81 393 ARG B O 1
ATOM 6591 N N . PRO B 1 394 ? -5.891 -18.5 -18.625 1 95.19 394 PRO B N 1
ATOM 6592 C CA . PRO B 1 394 ? -7.219 -17.891 -18.5 1 95.19 394 PRO B CA 1
ATOM 6593 C C . PRO B 1 394 ? -7.301 -16.875 -17.359 1 95.19 394 PRO B C 1
ATOM 6595 O O . PRO B 1 394 ? -8.203 -16.031 -17.344 1 95.19 394 PRO B O 1
ATOM 6598 N N . GLY B 1 395 ? -6.41 -16.953 -16.453 1 95.31 395 GLY B N 1
ATOM 6599 C CA . GLY B 1 395 ? -6.391 -16.016 -15.336 1 95.31 395 GLY B CA 1
ATOM 6600 C C . GLY B 1 395 ? -5.551 -14.789 -15.617 1 95.31 395 GLY B C 1
ATOM 6601 O O . GLY B 1 395 ? -5.465 -13.883 -14.781 1 95.31 395 GLY B O 1
ATOM 6602 N N . GLY B 1 396 ? -4.926 -14.711 -16.797 1 95.88 396 GLY B N 1
ATOM 6603 C CA . GLY B 1 396 ? -4 -13.641 -17.125 1 95.88 396 GLY B CA 1
ATOM 6604 C C . GLY B 1 396 ? -4.648 -12.5 -17.891 1 95.88 396 GLY B C 1
ATOM 6605 O O . GLY B 1 396 ? -5.859 -12.516 -18.125 1 95.88 396 GLY B O 1
ATOM 6606 N N . VAL B 1 397 ? -3.854 -11.5 -18.188 1 97.5 397 VAL B N 1
ATOM 6607 C CA . VAL B 1 397 ? -4.266 -10.383 -19.016 1 97.5 397 VAL B CA 1
ATOM 6608 C C . VAL B 1 397 ? -4.043 -10.719 -20.484 1 97.5 397 VAL B C 1
ATOM 6610 O O . VAL B 1 397 ? -2.904 -10.75 -20.969 1 97.5 397 VAL B O 1
ATOM 6613 N N . LEU B 1 398 ? -5.133 -10.891 -21.234 1 97.75 398 LEU B N 1
ATOM 6614 C CA . LEU B 1 398 ? -5.027 -11.484 -22.562 1 97.75 398 LEU B CA 1
ATOM 6615 C C . LEU B 1 398 ? -5.285 -10.438 -23.656 1 97.75 398 LEU B C 1
ATOM 6617 O O . LEU B 1 398 ? -5.156 -10.727 -24.844 1 97.75 398 LEU B O 1
ATOM 6621 N N . LYS B 1 399 ? -5.68 -9.266 -23.219 1 98.19 399 LYS B N 1
ATOM 6622 C CA . LYS B 1 399 ? -5.852 -8.125 -24.125 1 98.19 399 LYS B CA 1
ATOM 6623 C C . LYS B 1 399 ? -5.164 -6.883 -23.562 1 98.19 399 LYS B C 1
ATOM 6625 O O . LYS B 1 399 ? -5.223 -6.617 -22.359 1 98.19 399 LYS B O 1
ATOM 6630 N N . SER B 1 400 ? -4.508 -6.152 -24.453 1 98.69 400 SER B N 1
ATOM 6631 C CA . SER B 1 400 ? -3.889 -4.906 -24.031 1 98.69 400 SER B CA 1
ATOM 6632 C C . SER B 1 400 ? -4.926 -3.945 -23.453 1 98.69 400 SER B C 1
ATOM 6634 O O . SER B 1 400 ? -6.008 -3.777 -24.016 1 98.69 400 SER B O 1
ATOM 6636 N N . VAL B 1 401 ? -4.613 -3.338 -22.344 1 98 401 VAL B N 1
ATOM 6637 C CA . VAL B 1 401 ? -5.52 -2.422 -21.656 1 98 401 VAL B CA 1
ATOM 6638 C C . VAL B 1 401 ? -5.281 -0.996 -22.141 1 98 401 VAL B C 1
ATOM 6640 O O . VAL B 1 401 ? -6.207 -0.182 -22.188 1 98 401 VAL B O 1
ATOM 6643 N N . SER B 1 402 ? -4.07 -0.654 -22.484 1 98 402 SER B N 1
ATOM 6644 C CA . SER B 1 402 ? -3.592 0.616 -23.031 1 98 402 SER B CA 1
ATOM 6645 C C . SER B 1 402 ? -2.316 0.428 -23.844 1 98 402 SER B C 1
ATOM 6647 O O . SER B 1 402 ? -1.787 -0.682 -23.922 1 98 402 SER B O 1
ATOM 6649 N N . PRO B 1 403 ? -1.779 1.473 -24.406 1 97.94 403 PRO B N 1
ATOM 6650 C CA . PRO B 1 403 ? -0.521 1.346 -25.141 1 97.94 403 PRO B CA 1
ATOM 6651 C C . PRO B 1 403 ? 0.659 0.988 -24.25 1 97.94 403 PRO B C 1
ATOM 6653 O O . PRO B 1 403 ? 1.708 0.562 -24.734 1 97.94 403 PRO B O 1
ATOM 6656 N N . SER B 1 404 ? 0.448 1.14 -22.938 1 98.38 404 SER B N 1
ATOM 6657 C CA . SER B 1 404 ? 1.558 0.845 -22.031 1 98.38 404 SER B CA 1
ATOM 6658 C C . SER B 1 404 ? 1.233 -0.337 -21.125 1 98.38 404 SER B C 1
ATOM 6660 O O . SER B 1 404 ? 2.002 -0.657 -20.219 1 98.38 404 SER B O 1
ATOM 6662 N N . LEU B 1 405 ? 0.08 -0.833 -21.281 1 98.81 405 LEU B N 1
ATOM 6663 C CA . LEU B 1 405 ? -0.291 -2.121 -20.703 1 98.81 405 LEU B CA 1
ATOM 6664 C C . LEU B 1 405 ? -0.558 -3.148 -21.797 1 98.81 405 LEU B C 1
ATOM 6666 O O . LEU B 1 405 ? -1.702 -3.32 -22.219 1 98.81 405 LEU B O 1
ATOM 6670 N N . VAL B 1 406 ? 0.479 -3.889 -22.078 1 98.94 406 VAL B N 1
ATOM 6671 C CA . VAL B 1 406 ? 0.499 -4.621 -23.344 1 98.94 406 VAL B CA 1
ATOM 6672 C C . VAL B 1 406 ? 0.402 -6.121 -23.078 1 98.94 406 VAL B C 1
ATOM 6674 O O . VAL B 1 406 ? 1.184 -6.668 -22.297 1 98.94 406 VAL B O 1
ATOM 6677 N N . ALA B 1 407 ? -0.554 -6.773 -23.688 1 98.81 407 ALA B N 1
ATOM 6678 C CA . ALA B 1 407 ? -0.64 -8.234 -23.688 1 98.81 407 ALA B CA 1
ATOM 6679 C C . ALA B 1 407 ? 0.155 -8.828 -24.844 1 98.81 407 ALA B C 1
ATOM 6681 O O . ALA B 1 407 ? -0.006 -8.414 -25.984 1 98.81 407 ALA B O 1
ATOM 6682 N N . VAL B 1 408 ? 1.03 -9.703 -24.547 1 98.81 408 VAL B N 1
ATOM 6683 C CA . VAL B 1 408 ? 1.831 -10.43 -25.531 1 98.81 408 VAL B CA 1
ATOM 6684 C C . VAL B 1 408 ? 1.479 -11.914 -25.484 1 98.81 408 VAL B C 1
ATOM 6686 O O . VAL B 1 408 ? 1.82 -12.617 -24.531 1 98.81 408 VAL B O 1
ATOM 6689 N N . LEU B 1 409 ? 0.867 -12.438 -26.531 1 98.31 409 LEU B N 1
ATOM 6690 C CA . LEU B 1 409 ? 0.404 -13.82 -26.562 1 98.31 409 LEU B CA 1
ATOM 6691 C C . LEU B 1 409 ? 1.385 -14.703 -27.328 1 98.31 409 LEU B C 1
ATOM 6693 O O . LEU B 1 409 ? 1.908 -14.305 -28.375 1 98.31 409 LEU B O 1
ATOM 6697 N N . VAL B 1 410 ? 1.674 -15.852 -26.844 1 98.56 410 VAL B N 1
ATOM 6698 C CA . VAL B 1 410 ? 2.645 -16.766 -27.422 1 98.56 410 VAL B CA 1
ATOM 6699 C C . VAL B 1 410 ? 1.941 -18.062 -27.859 1 98.56 410 VAL B C 1
ATOM 6701 O O . VAL B 1 410 ? 1.642 -18.922 -27.016 1 98.56 410 VAL B O 1
ATOM 6704 N N . GLU B 1 411 ? 1.794 -18.266 -29.125 1 97.94 411 GLU B N 1
ATOM 6705 C CA . GLU B 1 411 ? 1.283 -19.531 -29.641 1 97.94 411 GLU B CA 1
ATOM 6706 C C . GLU B 1 411 ? 2.309 -20.656 -29.469 1 97.94 411 GLU B C 1
ATOM 6708 O O . GLU B 1 411 ? 3.467 -20.5 -29.875 1 97.94 411 GLU B O 1
ATOM 6713 N N . GLY B 1 412 ? 1.897 -21.703 -28.859 1 97.5 412 GLY B N 1
ATOM 6714 C CA . GLY B 1 412 ? 2.822 -22.781 -28.578 1 97.5 412 GLY B CA 1
ATOM 6715 C C . GLY B 1 412 ? 3.629 -22.578 -27.312 1 97.5 412 GLY B C 1
ATOM 6716 O O . GLY B 1 412 ? 4.582 -23.312 -27.047 1 97.5 412 GLY B O 1
ATOM 6717 N N . GLY B 1 413 ? 3.244 -21.578 -26.578 1 98.06 413 GLY B N 1
ATOM 6718 C CA . GLY B 1 413 ? 3.973 -21.281 -25.359 1 98.06 413 GLY B CA 1
ATOM 6719 C C . GLY B 1 413 ? 3.314 -21.844 -24.109 1 98.06 413 GLY B C 1
ATOM 6720 O O . GLY B 1 413 ? 2.148 -21.547 -23.828 1 98.06 413 GLY B O 1
ATOM 6721 N N . ALA B 1 414 ? 4.059 -22.656 -23.375 1 98.25 414 ALA B N 1
ATOM 6722 C CA . ALA B 1 414 ? 3.619 -23.109 -22.047 1 98.25 414 ALA B CA 1
ATOM 6723 C C . ALA B 1 414 ? 3.992 -22.094 -20.969 1 98.25 414 ALA B C 1
ATOM 6725 O O . ALA B 1 414 ? 4.188 -20.922 -21.266 1 98.25 414 ALA B O 1
ATOM 6726 N N . HIS B 1 415 ? 3.924 -22.484 -19.688 1 97.81 415 HIS B N 1
ATOM 6727 C CA . HIS B 1 415 ? 4.051 -21.609 -18.531 1 97.81 415 HIS B CA 1
ATOM 6728 C C . HIS B 1 415 ? 5.371 -20.859 -18.547 1 97.81 415 HIS B C 1
ATOM 6730 O O . HIS B 1 415 ? 6.438 -21.438 -18.359 1 97.81 415 HIS B O 1
ATOM 6736 N N . HIS B 1 416 ? 5.383 -19.469 -18.844 1 95.56 416 HIS B N 1
ATOM 6737 C CA . HIS B 1 416 ? 6.41 -18.438 -18.969 1 95.56 416 HIS B CA 1
ATOM 6738 C C . HIS B 1 416 ? 7.605 -18.953 -19.766 1 95.56 416 HIS B C 1
ATOM 6740 O O . HIS B 1 416 ? 8.758 -18.781 -19.344 1 95.56 416 HIS B O 1
ATOM 6746 N N . LEU B 1 417 ? 7.277 -19.578 -20.891 1 98.31 417 LEU B N 1
ATOM 6747 C CA . LEU B 1 417 ? 8.289 -20.031 -21.844 1 98.31 417 LEU B CA 1
ATOM 6748 C C . LEU B 1 417 ? 9.18 -18.875 -22.281 1 98.31 417 LEU B C 1
ATOM 6750 O O . LEU B 1 417 ? 10.375 -19.062 -22.5 1 98.31 417 LEU B O 1
ATOM 6754 N N . ASP B 1 418 ? 8.625 -17.672 -22.391 1 98.44 418 ASP B N 1
ATOM 6755 C CA . ASP B 1 418 ? 9.352 -16.516 -22.906 1 98.44 418 ASP B CA 1
ATOM 6756 C C . ASP B 1 418 ? 10.469 -16.109 -21.953 1 98.44 418 ASP B C 1
ATOM 6758 O O . ASP B 1 418 ? 11.383 -15.367 -22.328 1 98.44 418 ASP B O 1
ATOM 6762 N N . LEU B 1 419 ? 10.438 -16.547 -20.719 1 98.38 419 LEU B N 1
ATOM 6763 C CA . LEU B 1 419 ? 11.484 -16.188 -19.781 1 98.38 419 LEU B CA 1
ATOM 6764 C C . LEU B 1 419 ? 12.648 -17.156 -19.859 1 98.38 419 LEU B C 1
ATOM 6766 O O . LEU B 1 419 ? 13.727 -16.891 -19.328 1 98.38 419 LEU B O 1
ATOM 6770 N N . ARG B 1 420 ? 12.453 -18.344 -20.5 1 98.19 420 ARG B N 1
ATOM 6771 C CA . ARG B 1 420 ? 13.547 -19.297 -20.672 1 98.19 420 ARG B CA 1
ATOM 6772 C C . ARG B 1 420 ? 14.602 -18.766 -21.625 1 98.19 420 ARG B C 1
ATOM 6774 O O . ARG B 1 420 ? 14.367 -17.797 -22.344 1 98.19 420 ARG B O 1
ATOM 6781 N N . SER B 1 421 ? 15.766 -19.438 -21.625 1 97.38 421 SER B N 1
ATOM 6782 C CA . SER B 1 421 ? 16.812 -19.094 -22.594 1 97.38 421 SER B CA 1
ATOM 6783 C C . SER B 1 421 ? 16.359 -19.406 -24.016 1 97.38 421 SER B C 1
ATOM 6785 O O . SER B 1 421 ? 15.578 -20.328 -24.25 1 97.38 421 SER B O 1
ATOM 6787 N N . SER B 1 422 ? 16.844 -18.594 -24.859 1 97.69 422 SER B N 1
ATOM 6788 C CA . SER B 1 422 ? 16.609 -18.891 -26.266 1 97.69 422 SER B CA 1
ATOM 6789 C C . SER B 1 422 ? 17.047 -20.312 -26.609 1 97.69 422 SER B C 1
ATOM 6791 O O . SER B 1 422 ? 18.062 -20.797 -26.094 1 97.69 422 SER B O 1
ATOM 6793 N N . ASN B 1 423 ? 16.281 -20.938 -27.469 1 97.88 423 ASN B N 1
ATOM 6794 C CA . ASN B 1 423 ? 16.484 -22.328 -27.891 1 97.88 423 ASN B CA 1
ATOM 6795 C C . ASN B 1 423 ? 16.141 -22.5 -29.375 1 97.88 423 ASN B C 1
ATOM 6797 O O . ASN B 1 423 ? 15.188 -21.906 -29.859 1 97.88 423 ASN B O 1
ATOM 6801 N N . PRO B 1 424 ? 16.922 -23.344 -30.078 1 97.62 424 PRO B N 1
ATOM 6802 C CA . PRO B 1 424 ? 16.625 -23.562 -31.484 1 97.62 424 PRO B CA 1
ATOM 6803 C C . PRO B 1 424 ? 15.227 -24.141 -31.703 1 97.62 424 PRO B C 1
ATOM 6805 O O . PRO B 1 424 ? 14.641 -23.969 -32.781 1 97.62 424 PRO B O 1
ATOM 6808 N N . GLU B 1 425 ? 14.664 -24.734 -30.734 1 97.94 425 GLU B N 1
ATOM 6809 C CA . GLU B 1 425 ? 13.352 -25.375 -30.875 1 97.94 425 GLU B CA 1
ATOM 6810 C C . GLU B 1 425 ? 12.234 -24.422 -30.453 1 97.94 425 GLU B C 1
ATOM 6812 O O . GLU B 1 425 ? 11.062 -24.797 -30.469 1 97.94 425 GLU B O 1
ATOM 6817 N N . ASP B 1 426 ? 12.586 -23.219 -30.156 1 98.06 426 ASP B N 1
ATOM 6818 C CA . ASP B 1 426 ? 11.562 -22.234 -29.828 1 98.06 426 ASP B CA 1
ATOM 6819 C C . ASP B 1 426 ? 10.602 -22.031 -30.984 1 98.06 426 ASP B C 1
ATOM 6821 O O . ASP B 1 426 ? 11.023 -21.875 -32.125 1 98.06 426 ASP B O 1
ATOM 6825 N N . PRO B 1 427 ? 9.281 -22.062 -30.672 1 97.31 427 PRO B N 1
ATOM 6826 C CA . PRO B 1 427 ? 8.391 -21.641 -31.75 1 97.31 427 PRO B CA 1
ATOM 6827 C C . PRO B 1 427 ? 8.625 -20.188 -32.156 1 97.31 427 PRO B C 1
ATOM 6829 O O . PRO B 1 427 ? 9.047 -19.359 -31.344 1 97.31 427 PRO B O 1
ATOM 6832 N N . PRO B 1 428 ? 8.289 -19.844 -33.438 1 98 428 PRO B N 1
ATOM 6833 C CA . PRO B 1 428 ? 8.516 -18.469 -33.906 1 98 428 PRO B CA 1
ATOM 6834 C C . PRO B 1 428 ? 7.793 -17.422 -33.062 1 98 428 PRO B C 1
ATOM 6836 O O . PRO B 1 428 ? 8.281 -16.297 -32.906 1 98 428 PRO B O 1
ATOM 6839 N N . SER B 1 429 ? 6.727 -17.828 -32.469 1 98.25 429 SER B N 1
ATOM 6840 C CA . SER B 1 429 ? 5.91 -16.891 -31.703 1 98.25 429 SER B CA 1
ATOM 6841 C C . SER B 1 429 ? 6.645 -16.406 -30.469 1 98.25 429 SER B C 1
ATOM 6843 O O . SER B 1 429 ? 6.508 -15.242 -30.078 1 98.25 429 SER B O 1
ATOM 6845 N N . VAL B 1 430 ? 7.422 -17.266 -29.828 1 98.62 430 VAL B N 1
ATOM 6846 C CA . VAL B 1 430 ? 8.117 -16.844 -28.625 1 98.62 430 VAL B CA 1
ATOM 6847 C C . VAL B 1 430 ? 9.312 -15.969 -28.984 1 98.62 430 VAL B C 1
ATOM 6849 O O . VAL B 1 430 ? 9.672 -15.039 -28.25 1 98.62 430 VAL B O 1
ATOM 6852 N N . VAL B 1 431 ? 9.945 -16.203 -30.094 1 98.62 431 VAL B N 1
ATOM 6853 C CA . VAL B 1 431 ? 11.016 -15.344 -30.594 1 98.62 431 VAL B CA 1
ATOM 6854 C C . VAL B 1 431 ? 10.477 -13.938 -30.828 1 98.62 431 VAL B C 1
ATOM 6856 O O . VAL B 1 431 ? 11.078 -12.945 -30.391 1 98.62 431 VAL B O 1
ATOM 6859 N N . ALA B 1 432 ? 9.32 -13.883 -31.453 1 98.69 432 ALA B N 1
ATOM 6860 C CA . ALA B 1 432 ? 8.68 -12.594 -31.719 1 98.69 432 ALA B CA 1
ATOM 6861 C C . ALA B 1 432 ? 8.281 -11.898 -30.422 1 98.69 432 ALA B C 1
ATOM 6863 O O . ALA B 1 432 ? 8.391 -10.68 -30.297 1 98.69 432 ALA B O 1
ATOM 6864 N N . ALA B 1 433 ? 7.781 -12.68 -29.531 1 98.75 433 ALA B N 1
ATOM 6865 C CA . ALA B 1 433 ? 7.395 -12.141 -28.234 1 98.75 433 ALA B CA 1
ATOM 6866 C C . ALA B 1 433 ? 8.586 -11.5 -27.531 1 98.75 433 ALA B C 1
ATOM 6868 O O . ALA B 1 433 ? 8.484 -10.383 -27.016 1 98.75 433 ALA B O 1
ATOM 6869 N N . ARG B 1 434 ? 9.664 -12.18 -27.516 1 98.81 434 ARG B N 1
ATOM 6870 C CA . ARG B 1 434 ? 10.867 -11.672 -26.875 1 98.81 434 ARG B CA 1
ATOM 6871 C C . ARG B 1 434 ? 11.344 -10.383 -27.547 1 98.81 434 ARG B C 1
ATOM 6873 O O . ARG B 1 434 ? 11.766 -9.445 -26.859 1 98.81 434 ARG B O 1
ATOM 6880 N N . GLU B 1 435 ? 11.281 -10.344 -28.828 1 98.75 435 GLU B N 1
ATOM 6881 C CA . GLU B 1 435 ? 11.656 -9.125 -29.547 1 98.75 435 GLU B CA 1
ATOM 6882 C C . GLU B 1 435 ? 10.758 -7.957 -29.172 1 98.75 435 GLU B C 1
ATOM 6884 O O . GLU B 1 435 ? 11.234 -6.844 -28.938 1 98.75 435 GLU B O 1
ATOM 6889 N N . MET B 1 436 ? 9.508 -8.234 -29.078 1 98.75 436 MET B N 1
ATOM 6890 C CA . MET B 1 436 ? 8.555 -7.199 -28.703 1 98.75 436 MET B CA 1
ATOM 6891 C C . MET B 1 436 ? 8.797 -6.734 -27.266 1 98.75 436 MET B C 1
ATOM 6893 O O . MET B 1 436 ? 8.727 -5.535 -26.984 1 98.75 436 MET B O 1
ATOM 6897 N N . GLU B 1 437 ? 9.023 -7.648 -26.438 1 98.88 437 GLU B N 1
ATOM 6898 C CA . GLU B 1 437 ? 9.305 -7.336 -25.031 1 98.88 437 GLU B CA 1
ATOM 6899 C C . GLU B 1 437 ? 10.531 -6.43 -24.906 1 98.88 437 GLU B C 1
ATOM 6901 O O . GLU B 1 437 ? 10.5 -5.438 -24.188 1 98.88 437 GLU B O 1
ATOM 6906 N N . LEU B 1 438 ? 11.602 -6.77 -25.625 1 98.81 438 LEU B N 1
ATOM 6907 C CA . LEU B 1 438 ? 12.812 -5.957 -25.594 1 98.81 438 LEU B CA 1
ATOM 6908 C C . LEU B 1 438 ? 12.539 -4.559 -26.141 1 98.81 438 LEU B C 1
ATOM 6910 O O . LEU B 1 438 ? 13.039 -3.57 -25.594 1 98.81 438 LEU B O 1
ATOM 6914 N N . GLU B 1 439 ? 11.742 -4.449 -27.156 1 98.75 439 GLU B N 1
ATOM 6915 C CA . GLU B 1 439 ? 11.422 -3.158 -27.766 1 98.75 439 GLU B CA 1
ATOM 6916 C C . GLU B 1 439 ? 10.625 -2.285 -26.797 1 98.75 439 GLU B C 1
ATOM 6918 O O . GLU B 1 439 ? 10.883 -1.085 -26.688 1 98.75 439 GLU B O 1
ATOM 6923 N N . LEU B 1 440 ? 9.672 -2.863 -26.141 1 98.88 440 LEU B N 1
ATOM 6924 C CA . LEU B 1 440 ? 8.844 -2.127 -25.188 1 98.88 440 LEU B CA 1
ATOM 6925 C C . LEU B 1 440 ? 9.68 -1.654 -24 1 98.88 440 LEU B C 1
ATOM 6927 O O . LEU B 1 440 ? 9.555 -0.504 -23.578 1 98.88 440 LEU B O 1
ATOM 6931 N N . ILE B 1 441 ? 10.508 -2.539 -23.5 1 98.81 441 ILE B N 1
ATOM 6932 C CA . ILE B 1 441 ? 11.367 -2.174 -22.375 1 98.81 441 ILE B CA 1
ATOM 6933 C C . ILE B 1 441 ? 12.273 -1.015 -22.781 1 98.81 441 ILE B C 1
ATOM 6935 O O . ILE B 1 441 ? 12.414 -0.04 -22.047 1 98.81 441 ILE B O 1
ATOM 6939 N N . ARG B 1 442 ? 12.844 -1.129 -23.969 1 98.62 442 ARG B N 1
ATOM 6940 C CA . ARG B 1 442 ? 13.703 -0.057 -24.453 1 98.62 442 ARG B CA 1
ATOM 6941 C C . ARG B 1 442 ? 12.945 1.265 -24.531 1 98.62 442 ARG B C 1
ATOM 6943 O O . ARG B 1 442 ? 13.453 2.303 -24.094 1 98.62 442 ARG B O 1
ATOM 6950 N N . LYS B 1 443 ? 11.742 1.215 -25 1 98.31 443 LYS B N 1
ATOM 6951 C CA . LYS B 1 443 ? 10.906 2.406 -25.141 1 98.31 443 LYS B CA 1
ATOM 6952 C C . LYS B 1 443 ? 10.602 3.031 -23.781 1 98.31 443 LYS B C 1
ATOM 6954 O O . LYS B 1 443 ? 10.594 4.254 -23.641 1 98.31 443 LYS B O 1
ATOM 6959 N N . TRP B 1 444 ? 10.422 2.238 -22.797 1 98.38 444 TRP B N 1
ATOM 6960 C CA . TRP B 1 444 ? 9.914 2.725 -21.516 1 98.38 444 TRP B CA 1
ATOM 6961 C C . TRP B 1 444 ? 11.055 3.189 -20.625 1 98.38 444 TRP B C 1
ATOM 6963 O O . TRP B 1 444 ? 10.828 3.904 -19.641 1 98.38 444 TRP B O 1
ATOM 6973 N N . ILE B 1 445 ? 12.297 2.789 -20.891 1 96.12 445 ILE B N 1
ATOM 6974 C CA . ILE B 1 445 ? 13.359 3.178 -19.969 1 96.12 445 ILE B CA 1
ATOM 6975 C C . ILE B 1 445 ? 14.312 4.145 -20.656 1 96.12 445 ILE B C 1
ATOM 6977 O O . ILE B 1 445 ? 15.32 4.559 -20.078 1 96.12 445 ILE B O 1
ATOM 6981 N N . SER B 1 446 ? 14.125 4.539 -21.938 1 85.69 446 SER B N 1
ATOM 6982 C CA . SER B 1 446 ? 14.93 5.516 -22.656 1 85.69 446 SER B CA 1
ATOM 6983 C C . SER B 1 446 ? 14.539 6.941 -22.281 1 85.69 446 SER B C 1
ATOM 6985 O O . SER B 1 446 ? 13.406 7.195 -21.875 1 85.69 446 SER B O 1
#

Radius of gyration: 31.85 Å; Cα contacts (8 Å, |Δi|>4): 2008; chains: 2; bounding box: 59×107×75 Å